Protein AF-0000000084926029 (afdb_homodimer)

Organism: Caldicellulosiruptor owensensis (strain ATCC 700167 / DSM 13100 / OL) (NCBI:txid632518)

Sequence (1072 aa):
MILLVAINSKYVHTNLAVRYLYQLCKENYPCDYIEFNINQPLQDVIFEILSKKPEYVAISTYIWNRNYVEKLVEGLKKAQKSIKIILGGPEVYFDSLEEWKFVDFIIRGEGEYPFLDLCEHIATGRQYTQKEYPPFDLSKLPFAYKNENLDQSRIYYYESSRGCPFRCSYCLSSIEKGVRFTPLEKVFEELDYLFKKQVRLIKFVDRTFNANKERAIRIIEFCKQNSQSTQVHFEIDPTLLGNDIINAINSSKENLFRLEIGLQSFNPQTLDAIDRFYDIDRIDKNLKKLMENKKAIVHLDLIAGLPFEDFLSFKKSLDRTILYFADEVQLGFLKMLKGTKIRNEATKYNYEFFKDPPYEVISNSFISFEEIYKLKKIEDLVDKVYNRQYLYCTLRYIFQKVSPSEFFEKLSSKVDSSLNTREFVKELYRAVKDDFVFLDKAILNNLFRFDILRRFPEEFLPEELAISKEEKERIKQAIYQATEYQDLGEPKEIIRRSRACIFEFDIERFIEDNSIEKGYFLYIFFEKKIKKIKLQMILLVAINSKYVHTNLAVRYLYQLCKENYPCDYIEFNINQPLQDVIFEILSKKPEYVAISTYIWNRNYVEKLVEGLKKAQKSIKIILGGPEVYFDSLEEWKFVDFIIRGEGEYPFLDLCEHIATGRQYTQKEYPPFDLSKLPFAYKNENLDQSRIYYYESSRGCPFRCSYCLSSIEKGVRFTPLEKVFEELDYLFKKQVRLIKFVDRTFNANKERAIRIIEFCKQNSQSTQVHFEIDPTLLGNDIINAINSSKENLFRLEIGLQSFNPQTLDAIDRFYDIDRIDKNLKKLMENKKAIVHLDLIAGLPFEDFLSFKKSLDRTILYFADEVQLGFLKMLKGTKIRNEATKYNYEFFKDPPYEVISNSFISFEEIYKLKKIEDLVDKVYNRQYLYCTLRYIFQKVSPSEFFEKLSSKVDSSLNTREFVKELYRAVKDDFVFLDKAILNNLFRFDILRRFPEEFLPEELAISKEEKERIKQAIYQATEYQDLGEPKEIIRRSRACIFEFDIERFIEDNSIEKGYFLYIFFEKKIKKIKLQ

InterPro domains:
  IPR006158 Cobalamin (vitamin B12)-binding domain [PF02310] (4-117)
  IPR006158 Cobalamin (vitamin B12)-binding domain [PS51332] (1-129)
  IPR006638 Elp3/MiaA/NifB-like, radical SAM core domain [SM00729] (154-357)
  IPR007197 Radical SAM [PF04055] (159-315)
  IPR007197 Radical SAM [PS51918] (150-379)
  IPR007197 Radical SAM [SFLDS00029] (2-379)
  IPR023404 Radical SAM, alpha/beta horseshoe [G3DSA:3.80.30.20] (152-352)
  IPR025288 Domain of unknown function DUF4080 [PF13311] (348-519)
  IPR036724 Cobalamin-binding domain superfamily [SSF52242] (32-124)
  IPR051198 Tetrapyrrole and bacteriochlorophyll biosynthesis methyltransferases [PTHR43409] (2-434)
  IPR058240 Radical SAM superfamily [SSF102114] (149-394)

Foldseek 3Di:
DEEEEEAAQDPQEDDQQSLQQCVLPVVPFPYYYDYHYQPDDLVVVLVVVVVVVDQEYEYEDDLNCPVVVLVNLVVNCVVPVRHAYEYEYDQCQPPDCVVRVRHDYYAHDRCRVLVNVVRVCVVVVHDDDDDDDDDDALQPGDQRCPPHDDDLSHEAEDEQKAADCFQFQQDPSNVDHDMDGHDLVVVLVSVLVVQVSVRAEYEYPPQALCPPVVSSLVVLVSLQPRHDRHAYEDEHELVSQDPSNLVSQLPGAAASYEYEYEPQAPDPVQCVQRRHDDDPVSSLVSLLSSPPRNRHQYEYEYEPPTPPQELVRRLVRVLSVCVSLGLYYAYHFRFLGPPGNCVVCCVVFVWDFDPGPPGGTCHTNHYHNVSVVLVVLLRLCCCVPRNVQLQVLLVLQVCVPDGSSVVSSQVSVQADSPDPPLVRLQSSLVSCCVVVVVDDPQVNLQSNQVSNQLPHDQSSDHPVNHQDPVQLVVLLVVLQPDDPCVVVHDSVVQSVQKDKGWGQFDSVVCSVPVDTDGAIWIWIRHPNDIDIDTDD/DEEEEEAAQDPQEDDQQSLQQCVLPVVPFPYYYDYHYQPDDLVVVLVVVVVVVDQEYEYEDDLNCPVVVLVNLVVNCVVPVRHAYEYEYDQCQPPDCVVRVRHDYYAHDRCRVLVNVVRVCVVVVHDDDDDDDDDDQLQPGDQSCPPHDDDLSHEAEDEQKAADCFQFQQDPSNVDHDMDGHDLVVVLVSVLVVQVSVRAEYEYPPQALCPPVVSSLVVLVSLQVRHDRHAYEDEHELVSQDPSNLVSQLPGAAANYEYEYEPQAPDPVQCVQRRHDDDPVSSLVSLLSSPPRNRHQYEYEYEPPTPPQELVRRLVRVLSVCVSLGLYYAYHFRFLGPPGNCVVCCVVFVWDFDPGPPGGTCHTNHYHNVSVVLVVLLRLCCCVPRNVQLQVLLVLQVCVPPGSSVVSSQVSVQADSPDPPLVRLQSSLVSCCVVVVVDDPQLNLQSNQVSNQLPHDQSSDHPVNHQDPVQLVVLLVVLQVDDVCVVVDDSVVQSVQKDKGWGQFDSVVCSVPVDTDGAIWMWIRHPNDIDIDTDD

Secondary structure (DSSP, 8-state):
-EEEEEEESSTTB--HHHHHHHHHHTTTS-EEEEEEETTS-HHHHHHHHHHT--SEEEEE--TTTHHHHHHHHHHHHHH-TT-EEEEESGGGTT--GGG-TT-SEE--S-SHHHHHHHHHHHHHTPPP-----PPP-GGGPPPTTTT----TTSEEEE-SEEEES---TT-GGGGS-EEEE--HHHHHHHHHHHHHTT-SEEEE--TTGGGSHHHHHHHHHHHHHH-SS-EEEEEE-GGG--HHHHHHHHTSPTTSEEEEEEEE-S-HHHHHHTT----HHHHHHHHHHHHTS--SEEEEEEEET-TT--HHHHHHHHHHHHTT--SEEEEEE-B--TTSHHHHTGGGGT-EE-SSTT-BEEE-SS--HHHHHHHHHHHHHIIIIIITTTTHHHHHHHTTTS-HHHHHHHHHTT--TTS-HHHHHHHHHHHHHHH-TTS-HHHHHHHHHHHHHHHS-GGGS-GGGPPPHHHHHHHHHHHHH--TTTTT--HHHHHHH-EEEEEEE-HHHHHHHS---EEEEEEEEETTEEEEEEE-/-EEEEEEESSTTB--HHHHHHHHHHTTTS-EEEEEEETTS-HHHHHHHHHHT--SEEEEE--TTTHHHHHHHHHHHHHH-TT-EEEEESGGGTT--GGG-TT-SEE--S-SHHHHHHHHHHHHHTPPP-----PPP-GGGPPPTTTT----TTSEEEE-SEEEES---TT-GGGGS-EEEE--HHHHHHHHHHHHHTT-SEEEE--TTGGGSHHHHHHHHHHHHHH-SS-EEEEEE-GGG--HHHHHHHHTSPTTSEEEEEEEE---HHHHHHTT----HHHHHHHHHHHHSS--SEEEEEEEET-TT--HHHHHHHHHHHHTT--SEEEEEE-B--TTSHHHHTGGGGT-EE-SSTT-BEEE-SS--HHHHHHHHHHHHHIIIIIITTTTHHHHHHHTTTS-HHHHHHHHHTT--TTS-HHHHHHHHHHHHHHH-TTS-HHHHHHHHHHHHHHHS-GGGS-GGGPPPHHHHHHHHHHHHH--TTTTT--HHHHHHH-EEEEEEE-HHHHHHH----EEEEEEEEETTEEEEEEE-

pLDDT: mean 94.3, std 4.93, range [71.12, 98.81]

Nearest PDB structures (foldseek):
  7kdy-assembly2_B  TM=7.147E-01  e=2.154E-23  Streptomyces tokunonensis
  6fd2-assembly1_B  TM=6.944E-01  e=2.825E-14  Streptoalloteichus tenebrarius
  1olt-assembly1_A  TM=7.497E-01  e=7.772E-07  Escherichia coli K-12
  4lda-assembly8_H  TM=6.778E-01  e=3.144E-03  Pseudomonas aeruginosa PAO1
  4lda-assembly7_G  TM=6.835E-01  e=1.774E-02  Pseudomonas aeruginosa PAO1

Solvent-accessible surface area (backbone atoms only — not comparable to full-atom values): 58822 Å² total; per-residue (Å²): 77,37,34,30,37,38,55,30,82,42,80,46,56,64,66,62,65,51,32,38,50,42,64,72,35,48,89,83,39,66,55,48,69,52,79,48,30,70,81,54,60,65,68,59,54,47,49,56,54,56,74,65,63,46,46,30,41,35,36,57,32,39,68,89,30,42,74,59,47,56,53,46,40,48,51,44,36,62,59,38,69,81,45,40,31,33,40,26,36,78,63,46,45,87,57,54,64,83,80,33,88,60,49,74,43,73,48,57,66,72,60,62,64,60,47,54,52,46,52,50,23,61,75,70,70,47,86,76,74,90,74,90,73,76,84,78,61,51,74,71,54,63,69,55,66,70,95,54,89,80,62,47,81,31,41,42,68,41,73,56,39,49,52,24,85,55,50,37,24,70,40,72,52,34,75,47,84,43,68,48,64,38,51,65,69,59,49,52,52,55,51,49,54,46,39,74,66,49,33,42,34,38,37,43,66,19,68,38,48,44,73,46,58,68,61,36,44,52,52,52,52,49,45,62,73,60,43,82,73,34,27,40,33,43,27,36,48,50,80,62,53,44,67,68,55,40,52,57,50,59,68,39,61,76,54,38,36,34,39,39,33,62,61,42,63,73,47,67,68,28,33,57,72,33,51,42,85,74,56,64,66,60,35,52,54,43,50,54,60,51,53,70,70,58,18,46,45,35,32,40,34,34,43,46,78,49,64,79,36,27,68,68,58,44,38,52,34,49,30,58,54,57,73,65,64,56,58,30,65,43,71,41,65,38,40,54,44,88,88,18,55,47,44,77,44,26,74,81,47,50,55,30,54,47,90,55,76,69,13,41,60,43,29,37,79,49,32,48,36,69,52,49,50,52,50,50,45,28,41,54,48,41,43,59,36,56,44,64,46,47,41,57,59,37,48,63,58,49,52,75,76,41,54,54,45,60,54,38,51,58,43,46,77,72,53,62,85,83,47,55,71,53,60,32,48,32,47,49,52,51,50,48,54,68,74,45,66,85,54,57,61,68,59,49,51,51,34,45,50,50,28,40,49,67,76,41,64,75,85,41,48,37,79,91,68,51,82,47,72,67,56,51,52,51,50,51,52,48,51,66,70,49,69,87,52,59,88,78,49,53,57,71,55,45,64,71,70,34,46,71,52,76,32,65,36,43,61,70,51,24,71,72,69,69,40,82,48,75,44,45,27,40,38,38,33,44,85,94,42,76,45,81,41,79,56,132,78,37,34,30,36,40,56,31,81,41,80,46,57,62,65,61,67,51,30,38,50,40,65,74,35,48,88,84,40,66,54,49,70,52,79,50,30,70,82,54,59,66,68,60,54,48,49,58,52,55,72,67,63,47,47,31,40,35,36,56,30,38,67,89,29,41,72,60,46,57,53,48,40,46,51,46,36,64,57,39,69,81,46,41,31,33,40,27,36,77,62,45,44,85,57,54,64,85,80,34,87,59,50,75,43,72,48,57,69,72,59,62,66,60,47,54,51,44,52,52,22,62,74,71,70,47,86,77,74,91,74,89,73,77,84,78,62,54,74,70,54,66,70,55,65,70,93,56,89,80,63,48,82,32,40,44,68,40,74,56,39,49,50,24,84,56,51,37,23,68,40,74,53,33,76,47,84,40,69,48,65,36,50,65,70,58,50,52,54,55,49,49,54,46,37,76,65,50,32,43,33,40,37,43,67,19,70,38,49,44,74,46,58,71,61,36,47,54,52,53,53,50,46,64,72,60,42,82,74,34,27,39,32,41,26,37,48,51,81,61,53,44,69,67,54,42,52,58,51,59,72,38,62,76,55,36,38,35,38,39,31,62,61,42,64,74,48,67,68,27,32,58,73,34,51,42,85,76,54,64,68,59,35,52,54,41,52,55,58,52,53,70,70,58,18,46,44,37,34,39,33,35,45,45,77,48,64,79,37,27,67,68,59,44,39,52,33,48,30,58,54,57,72,65,64,55,56,29,67,44,72,42,66,38,42,55,44,87,89,18,56,48,45,77,44,25,73,81,46,51,54,29,54,46,90,55,78,69,13,41,59,44,29,39,80,49,33,46,36,69,53,50,50,52,50,52,44,28,38,53,48,40,43,59,35,55,44,64,45,46,41,55,59,38,46,62,58,48,52,75,74,41,55,55,44,59,52,38,51,59,44,47,78,71,53,62,84,84,47,55,69,52,60,33,48,34,48,49,51,52,50,48,55,67,73,46,64,85,53,59,60,68,60,50,51,52,34,46,50,51,28,41,48,67,75,40,64,75,86,39,48,40,79,91,67,52,82,48,73,67,56,50,52,51,51,51,52,49,51,67,71,49,69,88,54,60,87,80,50,52,56,71,55,47,63,70,69,36,45,71,51,76,33,66,38,44,65,69,51,24,72,71,71,69,42,82,48,76,42,47,27,38,37,40,34,43,87,94,42,77,45,82,43,80,56,131

Radius of gyration: 33.73 Å; Cα contacts (8 Å, |Δi|>4): 1843; chains: 2; bounding box: 80×88×75 Å

Structure (mmCIF, N/CA/C/O backbone):
data_AF-0000000084926029-model_v1
#
loop_
_entity.id
_entity.type
_entity.pdbx_description
1 polymer 'Radical SAM domain protein'
#
loop_
_atom_site.group_PDB
_atom_site.id
_atom_site.type_symbol
_atom_site.label_atom_id
_atom_site.label_alt_id
_atom_site.label_comp_id
_atom_site.label_asym_id
_atom_site.label_entity_id
_atom_site.label_seq_id
_atom_site.pdbx_PDB_ins_code
_atom_site.Cartn_x
_atom_site.Cartn_y
_atom_site.Cartn_z
_atom_site.occupancy
_atom_site.B_iso_or_equiv
_atom_site.auth_seq_id
_atom_site.auth_comp_id
_atom_site.auth_asym_id
_atom_site.auth_atom_id
_atom_site.pdbx_PDB_model_num
ATOM 1 N N . MET A 1 1 ? 16.141 -14.383 26.688 1 92.81 1 MET A N 1
ATOM 2 C CA . MET A 1 1 ? 15.234 -15.117 25.812 1 92.81 1 MET A CA 1
ATOM 3 C C . MET A 1 1 ? 15.477 -14.766 24.359 1 92.81 1 MET A C 1
ATOM 5 O O . MET A 1 1 ? 15.797 -13.625 24.031 1 92.81 1 MET A O 1
ATOM 9 N N . ILE A 1 2 ? 15.422 -15.805 23.516 1 97 2 ILE A N 1
ATOM 10 C CA . ILE A 1 2 ? 15.531 -15.633 22.078 1 97 2 ILE A CA 1
ATOM 11 C C . ILE A 1 2 ? 14.141 -15.602 21.453 1 97 2 ILE A C 1
ATOM 13 O O . ILE A 1 2 ? 13.352 -16.531 21.641 1 97 2 ILE A O 1
ATOM 17 N N . LEU A 1 3 ? 13.805 -14.477 20.75 1 98.62 3 LEU A N 1
ATOM 18 C CA . LEU A 1 3 ? 12.523 -14.367 20.062 1 98.62 3 LEU A CA 1
ATOM 19 C C . LEU A 1 3 ? 12.672 -14.625 18.578 1 98.62 3 LEU A C 1
ATOM 21 O O . LEU A 1 3 ? 13.398 -13.914 17.891 1 98.62 3 LEU A O 1
ATOM 25 N N . LEU A 1 4 ? 12.07 -15.719 18.094 1 98.75 4 LEU A N 1
ATOM 26 C CA . LEU A 1 4 ? 12.008 -16.016 16.672 1 98.75 4 LEU A CA 1
ATOM 27 C C . LEU A 1 4 ? 10.891 -15.227 16 1 98.75 4 LEU A C 1
ATOM 29 O O . LEU A 1 4 ? 9.734 -15.281 16.438 1 98.75 4 LEU A O 1
ATOM 33 N N . VAL A 1 5 ? 11.219 -14.477 14.922 1 98.81 5 VAL A N 1
ATOM 34 C CA . VAL A 1 5 ? 10.258 -13.562 14.312 1 98.81 5 VAL A CA 1
ATOM 35 C C . VAL A 1 5 ? 10.086 -13.906 12.836 1 98.81 5 VAL A C 1
ATOM 37 O O . VAL A 1 5 ? 11.078 -14.031 12.102 1 98.81 5 VAL A O 1
ATOM 40 N N . ALA A 1 6 ? 8.883 -14.055 12.391 1 98.56 6 ALA A N 1
ATOM 41 C CA . ALA A 1 6 ? 8.555 -14.203 10.977 1 98.56 6 ALA A CA 1
ATOM 42 C C . ALA A 1 6 ? 7.75 -13.008 10.469 1 98.56 6 ALA A C 1
ATOM 44 O O . ALA A 1 6 ? 6.84 -12.531 11.148 1 98.56 6 ALA A O 1
ATOM 45 N N . ILE A 1 7 ? 8.141 -12.484 9.32 1 98.69 7 ILE A N 1
ATOM 46 C CA . ILE A 1 7 ? 7.391 -11.453 8.609 1 98.69 7 ILE A CA 1
ATOM 47 C C . ILE A 1 7 ? 6.852 -12.023 7.297 1 98.69 7 ILE A C 1
ATOM 49 O O . ILE A 1 7 ? 7.543 -12.008 6.277 1 98.69 7 ILE A O 1
ATOM 53 N N . ASN A 1 8 ? 5.578 -12.414 7.34 1 98.31 8 ASN A N 1
ATOM 54 C CA . ASN A 1 8 ? 4.957 -13.047 6.184 1 98.31 8 ASN A CA 1
ATOM 55 C C . ASN A 1 8 ? 4.508 -12.023 5.148 1 98.31 8 ASN A C 1
ATOM 57 O O . ASN A 1 8 ? 4.5 -10.82 5.426 1 98.31 8 ASN A O 1
ATOM 61 N N . SER A 1 9 ? 4.207 -12.461 3.973 1 97.44 9 SER A N 1
ATOM 62 C CA . SER A 1 9 ? 3.713 -11.578 2.926 1 97.44 9 SER A CA 1
ATOM 63 C C . SER A 1 9 ? 2.277 -11.141 3.205 1 97.44 9 SER A C 1
ATOM 65 O O . SER A 1 9 ? 1.884 -10.023 2.861 1 97.44 9 SER A O 1
ATOM 67 N N . LYS A 1 10 ? 1.466 -12.039 3.734 1 96.44 10 LYS A N 1
ATOM 68 C CA . LYS A 1 10 ? 0.085 -11.781 4.137 1 96.44 10 LYS A CA 1
ATOM 69 C C . LYS A 1 10 ? -0.25 -12.508 5.438 1 96.44 10 LYS A C 1
ATOM 71 O O . LYS A 1 10 ? 0.46 -13.43 5.84 1 96.44 10 LYS A O 1
ATOM 76 N N . TYR A 1 11 ? -1.358 -12.18 5.977 1 93.31 11 TYR A N 1
ATOM 77 C CA . TYR A 1 11 ? -1.801 -12.758 7.242 1 93.31 11 TYR A CA 1
ATOM 78 C C . TYR A 1 11 ? -2.086 -14.25 7.094 1 93.31 11 TYR A C 1
ATOM 80 O O . TYR A 1 11 ? -1.81 -15.031 8 1 93.31 11 TYR A O 1
ATOM 88 N N . VAL A 1 12 ? -2.568 -14.68 5.98 1 96.19 12 VAL A N 1
ATOM 89 C CA . VAL A 1 12 ? -3.074 -16.031 5.777 1 96.19 12 VAL A CA 1
ATOM 90 C C . VAL A 1 12 ? -1.917 -17.031 5.809 1 96.19 12 VAL A C 1
ATOM 92 O O . VAL A 1 12 ? -2.125 -18.219 6.012 1 96.19 12 VAL A O 1
ATOM 95 N N . HIS A 1 13 ? -0.698 -16.547 5.641 1 97.19 13 HIS A N 1
ATOM 96 C CA . HIS A 1 13 ? 0.456 -17.438 5.574 1 97.19 13 HIS A CA 1
ATOM 97 C C . HIS A 1 13 ? 0.985 -17.766 6.965 1 97.19 13 HIS A C 1
ATOM 99 O O . HIS A 1 13 ? 0.855 -16.953 7.887 1 97.19 13 HIS A O 1
ATOM 105 N N . THR A 1 14 ? 1.521 -18.922 7.094 1 97.38 14 THR A N 1
ATOM 106 C CA . THR A 1 14 ? 2.287 -19.328 8.266 1 97.38 14 THR A CA 1
ATOM 107 C C . THR A 1 14 ? 3.754 -19.547 7.906 1 97.38 14 THR A C 1
ATOM 109 O O . THR A 1 14 ? 4.094 -19.703 6.734 1 97.38 14 THR A O 1
ATOM 112 N N . ASN A 1 15 ? 4.59 -19.516 8.906 1 97.75 15 ASN A N 1
ATOM 113 C CA . ASN A 1 15 ? 6.023 -19.625 8.656 1 97.75 15 ASN A CA 1
ATOM 114 C C . ASN A 1 15 ? 6.59 -20.922 9.258 1 97.75 15 ASN A C 1
ATOM 116 O O . ASN A 1 15 ? 6.586 -21.094 10.477 1 97.75 15 ASN A O 1
ATOM 120 N N . LEU A 1 16 ? 7.156 -21.766 8.445 1 96.94 16 LEU A N 1
ATOM 121 C CA . LEU A 1 16 ? 7.691 -23.062 8.883 1 96.94 16 LEU A CA 1
ATOM 122 C C . LEU A 1 16 ? 8.992 -22.875 9.656 1 96.94 16 LEU A C 1
ATOM 124 O O . LEU A 1 16 ? 9.242 -23.578 10.633 1 96.94 16 LEU A O 1
ATOM 128 N N . ALA A 1 17 ? 9.781 -21.969 9.234 1 97.31 17 ALA A N 1
ATOM 129 C CA . ALA A 1 17 ? 11.125 -21.812 9.781 1 97.31 17 ALA A CA 1
ATOM 130 C C . ALA A 1 17 ? 11.07 -21.531 11.281 1 97.31 17 ALA A C 1
ATOM 132 O O . ALA A 1 17 ? 11.742 -22.203 12.07 1 97.31 17 ALA A O 1
ATOM 133 N N . VAL A 1 18 ? 10.281 -20.562 11.703 1 97.81 18 VAL A N 1
ATOM 134 C CA . VAL A 1 18 ? 10.25 -20.188 13.109 1 97.81 18 VAL A CA 1
ATOM 135 C C . VAL A 1 18 ? 9.641 -21.328 13.93 1 97.81 18 VAL A C 1
ATOM 137 O O . VAL A 1 18 ? 10.039 -21.562 15.07 1 97.81 18 VAL A O 1
ATOM 140 N N . ARG A 1 19 ? 8.727 -22.062 13.375 1 97.75 19 ARG A N 1
ATOM 141 C CA . ARG A 1 19 ? 8.102 -23.172 14.078 1 97.75 19 ARG A CA 1
ATOM 142 C C . ARG A 1 19 ? 9.078 -24.328 14.273 1 97.75 19 ARG A C 1
ATOM 144 O O . ARG A 1 19 ? 9.148 -24.906 15.352 1 97.75 19 ARG A O 1
ATOM 151 N N . TYR A 1 20 ? 9.852 -24.672 13.203 1 97.88 20 TYR A N 1
ATOM 152 C CA . TYR A 1 20 ? 10.867 -25.719 13.32 1 97.88 20 TYR A CA 1
ATOM 153 C C . TYR A 1 20 ? 11.891 -25.359 14.398 1 97.88 20 TYR A C 1
ATOM 155 O O . TYR A 1 20 ? 12.188 -26.188 15.266 1 97.88 20 TYR A O 1
ATOM 163 N N . LEU A 1 21 ? 12.398 -24.156 14.336 1 98.06 21 LEU A N 1
ATOM 164 C CA . LEU A 1 21 ? 13.445 -23.734 15.266 1 98.06 21 LEU A CA 1
ATOM 165 C C . LEU A 1 21 ? 12.914 -23.688 16.688 1 98.06 21 LEU A C 1
ATOM 167 O O . LEU A 1 21 ? 13.617 -24.078 17.625 1 98.06 21 LEU A O 1
ATOM 171 N N . TYR A 1 22 ? 11.68 -23.219 16.844 1 97.81 22 TYR A N 1
ATOM 172 C CA . TYR A 1 22 ? 11.055 -23.188 18.172 1 97.81 22 TYR A CA 1
ATOM 173 C C . TYR A 1 22 ? 10.953 -24.594 18.75 1 97.81 22 TYR A C 1
ATOM 175 O O . TYR A 1 22 ? 11.352 -24.828 19.891 1 97.81 22 TYR A O 1
ATOM 183 N N . GLN A 1 23 ? 10.445 -25.547 17.938 1 97.38 23 GLN A N 1
ATOM 184 C CA . GLN A 1 23 ? 10.258 -26.906 18.406 1 97.38 23 GLN A CA 1
ATOM 185 C C . GLN A 1 23 ? 11.602 -27.562 18.75 1 97.38 23 GLN A C 1
ATOM 187 O O . GLN A 1 23 ? 11.688 -28.375 19.672 1 97.38 23 GLN A O 1
ATOM 192 N N . LEU A 1 24 ? 12.633 -27.203 18.047 1 96.44 24 LEU A N 1
ATOM 193 C CA . LEU A 1 24 ? 13.953 -27.781 18.25 1 96.44 24 LEU A CA 1
ATOM 194 C C . LEU A 1 24 ? 14.602 -27.234 19.516 1 96.44 24 LEU A C 1
ATOM 196 O O . LEU A 1 24 ? 15.352 -27.938 20.188 1 96.44 24 LEU A O 1
ATOM 200 N N . CYS A 1 25 ? 14.258 -26.016 19.906 1 95.12 25 CYS A N 1
ATOM 201 C CA . CYS A 1 25 ? 15.062 -25.344 20.922 1 95.12 25 CYS A CA 1
ATOM 202 C C . CYS A 1 25 ? 14.273 -25.172 22.219 1 95.12 25 CYS A C 1
ATOM 204 O O . CYS A 1 25 ? 14.852 -24.984 23.281 1 95.12 25 CYS A O 1
ATOM 206 N N . LYS A 1 26 ? 12.93 -25.203 22.203 1 94 26 LYS A N 1
ATOM 207 C CA . LYS A 1 26 ? 12.07 -24.734 23.281 1 94 26 LYS A CA 1
ATOM 208 C C . LYS A 1 26 ? 12.344 -25.5 24.578 1 94 26 LYS A C 1
ATOM 210 O O . LYS A 1 26 ? 12.156 -24.969 25.672 1 94 26 LYS A O 1
ATOM 215 N N . GLU A 1 27 ? 12.836 -26.719 24.531 1 93.88 27 GLU A N 1
ATOM 216 C CA . GLU A 1 27 ? 13.031 -27.531 25.719 1 93.88 27 GLU A CA 1
ATOM 217 C C . GLU A 1 27 ? 14.359 -27.203 26.406 1 93.88 27 GLU A C 1
ATOM 219 O O . GLU A 1 27 ? 14.508 -27.391 27.609 1 93.88 27 GLU A O 1
ATOM 224 N N . ASN A 1 28 ? 15.344 -26.672 25.703 1 94.62 28 ASN A N 1
ATOM 225 C CA . ASN A 1 28 ? 16.688 -26.516 26.234 1 94.62 28 ASN A CA 1
ATOM 226 C C . ASN A 1 28 ? 17.062 -25.047 26.391 1 94.62 28 ASN A C 1
ATOM 228 O O . ASN A 1 28 ? 17.984 -24.719 27.141 1 94.62 28 ASN A O 1
ATOM 232 N N . TYR A 1 29 ? 16.391 -24.234 25.641 1 94.88 29 TYR A N 1
ATOM 233 C CA . TYR A 1 29 ? 16.719 -22.812 25.641 1 94.88 29 TYR A CA 1
ATOM 234 C C . TYR A 1 29 ? 15.469 -21.953 25.734 1 94.88 29 TYR A C 1
ATOM 236 O O . TYR A 1 29 ? 14.422 -22.312 25.203 1 94.88 29 TYR A O 1
ATOM 244 N N . PRO A 1 30 ? 15.5 -20.891 26.5 1 94.12 30 PRO A N 1
ATOM 245 C CA . PRO A 1 30 ? 14.367 -19.953 26.516 1 94.12 30 PRO A CA 1
ATOM 246 C C . PRO A 1 30 ? 14.102 -19.344 25.141 1 94.12 30 PRO A C 1
ATOM 248 O O . PRO A 1 30 ? 14.891 -18.516 24.672 1 94.12 30 PRO A O 1
ATOM 251 N N . CYS A 1 31 ? 13.109 -19.766 24.516 1 95.69 31 CYS A N 1
ATOM 252 C CA . CYS A 1 31 ? 12.805 -19.344 23.156 1 95.69 31 CYS A CA 1
ATOM 253 C C . CYS A 1 31 ? 11.305 -19.234 22.938 1 95.69 31 CYS A C 1
ATOM 255 O O . CYS A 1 31 ? 10.531 -19.984 23.547 1 95.69 31 CYS A O 1
ATOM 257 N N . ASP A 1 32 ? 10.844 -18.234 22.172 1 96.94 32 ASP A N 1
ATOM 258 C CA . ASP A 1 32 ? 9.469 -18.047 21.719 1 96.94 32 ASP A CA 1
ATOM 259 C C . ASP A 1 32 ? 9.43 -17.547 20.281 1 96.94 32 ASP A C 1
ATOM 261 O O . ASP A 1 32 ? 10.469 -17.234 19.703 1 96.94 32 ASP A O 1
ATOM 265 N N . TYR A 1 33 ? 8.258 -17.656 19.672 1 97.88 33 TYR A N 1
ATOM 266 C CA . TYR A 1 33 ? 8.18 -17.125 18.312 1 97.88 33 TYR A CA 1
ATOM 267 C C . TYR A 1 33 ? 6.926 -16.281 18.141 1 97.88 33 TYR A C 1
ATOM 269 O O . TYR A 1 33 ? 5.973 -16.391 18.906 1 97.88 33 TYR A O 1
ATOM 277 N N . ILE A 1 34 ? 6.938 -15.352 17.172 1 98 34 ILE A N 1
ATOM 278 C CA . ILE A 1 34 ? 5.82 -14.477 16.828 1 98 34 ILE A CA 1
ATOM 279 C C . ILE A 1 34 ? 5.801 -14.242 15.32 1 98 34 ILE A C 1
ATOM 281 O O . ILE A 1 34 ? 6.852 -14.219 14.672 1 98 34 ILE A O 1
ATOM 285 N N . GLU A 1 35 ? 4.633 -14.117 14.727 1 97.69 35 GLU A N 1
ATOM 286 C CA . GLU A 1 35 ? 4.48 -13.922 13.289 1 97.69 35 GLU A CA 1
ATOM 287 C C . GLU A 1 35 ? 3.793 -12.594 12.984 1 97.69 35 GLU A C 1
ATOM 289 O O . GLU A 1 35 ? 2.832 -12.219 13.656 1 97.69 35 GLU A O 1
ATOM 294 N N . PHE A 1 36 ? 4.34 -11.883 12.047 1 98.25 36 PHE A N 1
ATOM 295 C CA . PHE A 1 36 ? 3.783 -10.656 11.484 1 98.25 36 PHE A CA 1
ATOM 296 C C . PHE A 1 36 ? 3.656 -10.766 9.969 1 98.25 36 PHE A C 1
ATOM 298 O O . PHE A 1 36 ? 3.889 -11.836 9.398 1 98.25 36 PHE A O 1
ATOM 305 N N . ASN A 1 37 ? 3.199 -9.75 9.336 1 97.69 37 ASN A N 1
ATOM 306 C CA . ASN A 1 37 ? 3.232 -9.648 7.883 1 97.69 37 ASN A CA 1
ATOM 307 C C . ASN A 1 37 ? 3.652 -8.258 7.422 1 97.69 37 ASN A C 1
ATOM 309 O O . ASN A 1 37 ? 3.615 -7.305 8.203 1 97.69 37 ASN A O 1
ATOM 313 N N . ILE A 1 38 ? 4.016 -8.094 6.184 1 97.88 38 ILE A N 1
ATOM 314 C CA . ILE A 1 38 ? 4.688 -6.91 5.66 1 97.88 38 ILE A CA 1
ATOM 315 C C . ILE A 1 38 ? 3.695 -5.754 5.566 1 97.88 38 ILE A C 1
ATOM 317 O O . ILE A 1 38 ? 4.09 -4.605 5.348 1 97.88 38 ILE A O 1
ATOM 321 N N . ASN A 1 39 ? 2.414 -5.984 5.719 1 95.62 39 ASN A N 1
ATOM 322 C CA . ASN A 1 39 ? 1.405 -4.938 5.605 1 95.62 39 ASN A CA 1
ATOM 323 C C . ASN A 1 39 ? 1.144 -4.262 6.949 1 95.62 39 ASN A C 1
ATOM 325 O O . ASN A 1 39 ? 0.432 -3.258 7.016 1 95.62 39 ASN A O 1
ATOM 329 N N . GLN A 1 40 ? 1.711 -4.75 7.961 1 96.25 40 GLN A N 1
ATOM 330 C CA . GLN A 1 40 ? 1.54 -4.148 9.281 1 96.25 40 GLN A CA 1
ATOM 331 C C . GLN A 1 40 ? 2.451 -2.936 9.453 1 96.25 40 GLN A C 1
ATOM 333 O O . GLN A 1 40 ? 3.586 -2.932 8.977 1 96.25 40 GLN A O 1
ATOM 338 N N . PRO A 1 41 ? 1.972 -1.928 10.172 1 95.75 41 PRO A N 1
ATOM 339 C CA . PRO A 1 41 ? 2.836 -0.774 10.43 1 95.75 41 PRO A CA 1
ATOM 340 C C . PRO A 1 41 ? 4.102 -1.147 11.195 1 95.75 41 PRO A C 1
ATOM 342 O O . PRO A 1 41 ? 4.035 -1.861 12.195 1 95.75 41 PRO A O 1
ATOM 345 N N . LEU A 1 42 ? 5.195 -0.662 10.75 1 97.88 42 LEU A N 1
ATOM 346 C CA . LEU A 1 42 ? 6.508 -1.003 11.281 1 97.88 42 LEU A CA 1
ATOM 347 C C . LEU A 1 42 ? 6.582 -0.703 12.773 1 97.88 42 LEU A C 1
ATOM 349 O O . LEU A 1 42 ? 7.121 -1.5 13.547 1 97.88 42 LEU A O 1
ATOM 353 N N . GLN A 1 43 ? 6.004 0.407 13.211 1 97.12 43 GLN A N 1
ATOM 354 C CA . GLN A 1 43 ? 6.07 0.825 14.609 1 97.12 43 GLN A CA 1
ATOM 355 C C . GLN A 1 43 ? 5.352 -0.171 15.516 1 97.12 43 GLN A C 1
ATOM 357 O O . GLN A 1 43 ? 5.789 -0.421 16.641 1 97.12 43 GLN A O 1
ATOM 362 N N . ASP A 1 44 ? 4.27 -0.736 15.047 1 96.75 44 ASP A N 1
ATOM 363 C CA . ASP A 1 44 ? 3.537 -1.742 15.805 1 96.75 44 ASP A CA 1
ATOM 364 C C . ASP A 1 44 ? 4.375 -3.004 16 1 96.75 44 ASP A C 1
ATOM 366 O O . ASP A 1 44 ? 4.414 -3.57 17.094 1 96.75 44 ASP A O 1
ATOM 370 N N . VAL A 1 45 ? 5.031 -3.373 14.961 1 98.5 45 VAL A N 1
ATOM 371 C CA . VAL A 1 45 ? 5.84 -4.586 14.992 1 98.5 45 VAL A CA 1
ATOM 372 C C . VAL A 1 45 ? 7.023 -4.395 15.938 1 98.5 45 VAL A C 1
ATOM 374 O O . VAL A 1 45 ? 7.309 -5.262 16.766 1 98.5 45 VAL A O 1
ATOM 377 N N . ILE A 1 46 ? 7.695 -3.248 15.852 1 98.69 46 ILE A N 1
ATOM 378 C CA . ILE A 1 46 ? 8.812 -2.939 16.734 1 98.69 46 ILE A CA 1
ATOM 379 C C . ILE A 1 46 ? 8.344 -2.971 18.188 1 98.69 46 ILE A C 1
ATOM 381 O O . ILE A 1 46 ? 8.984 -3.604 19.031 1 98.69 46 ILE A O 1
ATOM 385 N N . PHE A 1 47 ? 7.23 -2.309 18.469 1 98.12 47 PHE A N 1
ATOM 386 C CA . PHE A 1 47 ? 6.715 -2.232 19.828 1 98.12 47 PHE A CA 1
ATOM 387 C C . PHE A 1 47 ? 6.395 -3.621 20.359 1 98.12 47 PHE A C 1
ATOM 389 O O . PHE A 1 47 ? 6.75 -3.955 21.5 1 98.12 47 PHE A O 1
ATOM 396 N N . GLU A 1 48 ? 5.711 -4.434 19.547 1 97.94 48 GLU A N 1
ATOM 397 C CA . GLU A 1 48 ? 5.32 -5.773 19.984 1 97.94 48 GLU A CA 1
ATOM 398 C C . GLU A 1 48 ? 6.547 -6.629 20.297 1 97.94 48 GLU A C 1
ATOM 400 O O . GLU A 1 48 ? 6.566 -7.359 21.281 1 97.94 48 GLU A O 1
ATOM 405 N N . ILE A 1 49 ? 7.539 -6.559 19.484 1 98.69 49 ILE A N 1
ATOM 406 C CA . ILE A 1 49 ? 8.766 -7.316 19.719 1 98.69 49 ILE A CA 1
ATOM 407 C C . ILE A 1 49 ? 9.43 -6.848 21.016 1 98.69 49 ILE A C 1
ATOM 409 O O . ILE A 1 49 ? 9.773 -7.664 21.875 1 98.69 49 ILE A O 1
ATOM 413 N N . LEU A 1 50 ? 9.578 -5.555 21.219 1 98.19 50 LEU A N 1
ATOM 414 C CA . LEU A 1 50 ? 10.258 -5 22.391 1 98.19 50 LEU A CA 1
ATOM 415 C C . LEU A 1 50 ? 9.477 -5.309 23.656 1 98.19 50 LEU A C 1
ATOM 417 O O . LEU A 1 50 ? 10.078 -5.496 24.719 1 98.19 50 LEU A O 1
ATOM 421 N N . SER A 1 51 ? 8.156 -5.355 23.516 1 97.25 51 SER A N 1
ATOM 422 C CA . SER A 1 51 ? 7.312 -5.609 24.688 1 97.25 51 SER A CA 1
ATOM 423 C C . SER A 1 51 ? 7.562 -7 25.25 1 97.25 51 SER A C 1
ATOM 425 O O . SER A 1 51 ? 7.273 -7.258 26.422 1 97.25 51 SER A O 1
ATOM 427 N N . LYS A 1 52 ? 8.141 -7.887 24.438 1 97.56 52 LYS A N 1
ATOM 428 C CA . LYS A 1 52 ? 8.469 -9.234 24.906 1 97.56 52 LYS A CA 1
ATOM 429 C C . LYS A 1 52 ? 9.82 -9.258 25.609 1 97.56 52 LYS A C 1
ATOM 431 O O . LYS A 1 52 ? 10.211 -10.281 26.172 1 97.56 52 LYS A O 1
ATOM 436 N N . LYS A 1 53 ? 10.539 -8.164 25.609 1 97.25 53 LYS A N 1
ATOM 437 C CA . LYS A 1 53 ? 11.82 -7.965 26.281 1 97.25 53 LYS A CA 1
ATOM 438 C C . LYS A 1 53 ? 12.836 -9.031 25.875 1 97.25 53 LYS A C 1
ATOM 440 O O . LYS A 1 53 ? 13.453 -9.664 26.734 1 97.25 53 LYS A O 1
ATOM 445 N N . PRO A 1 54 ? 13.023 -9.258 24.609 1 98.12 54 PRO A N 1
ATOM 446 C CA . PRO A 1 54 ? 13.992 -10.258 24.172 1 98.12 54 PRO A CA 1
ATOM 447 C C . PRO A 1 54 ? 15.438 -9.781 24.328 1 98.12 54 PRO A C 1
ATOM 449 O O . PRO A 1 54 ? 15.711 -8.586 24.281 1 98.12 54 PRO A O 1
ATOM 452 N N . GLU A 1 55 ? 16.328 -10.711 24.547 1 97.69 55 GLU A N 1
ATOM 453 C CA . GLU A 1 55 ? 17.766 -10.43 24.469 1 97.69 55 GLU A CA 1
ATOM 454 C C . GLU A 1 55 ? 18.281 -10.594 23.031 1 97.69 55 GLU A C 1
ATOM 456 O O . GLU A 1 55 ? 19.141 -9.828 22.594 1 97.69 55 GLU A O 1
ATOM 461 N N . TYR A 1 56 ? 17.734 -11.617 22.359 1 98 56 TYR A N 1
ATOM 462 C CA . TYR A 1 56 ? 18.047 -11.906 20.969 1 98 56 TYR A CA 1
ATOM 463 C C . TYR A 1 56 ? 16.797 -11.945 20.109 1 98 56 TYR A C 1
ATOM 465 O O . TYR A 1 56 ? 15.758 -12.453 20.547 1 98 56 TYR A O 1
ATOM 473 N N . VAL A 1 57 ? 16.844 -11.344 18.953 1 98.75 57 VAL A N 1
ATOM 474 C CA . VAL A 1 57 ? 15.766 -11.414 17.969 1 98.75 57 VAL A CA 1
ATOM 475 C C . VAL A 1 57 ? 16.281 -12.07 16.688 1 98.75 57 VAL A C 1
ATOM 477 O O . VAL A 1 57 ? 17.203 -11.57 16.047 1 98.75 57 VAL A O 1
ATOM 480 N N . ALA A 1 58 ? 15.758 -13.211 16.328 1 98.69 58 ALA A N 1
ATOM 481 C CA . ALA A 1 58 ? 16.109 -13.922 15.102 1 98.69 58 ALA A CA 1
ATOM 482 C C . ALA A 1 58 ? 15.023 -13.781 14.047 1 98.69 58 ALA A C 1
ATOM 484 O O . ALA A 1 58 ? 13.867 -14.141 14.297 1 98.69 58 ALA A O 1
ATOM 485 N N . ILE A 1 59 ? 15.367 -13.289 12.875 1 98.75 59 ILE A N 1
ATOM 486 C CA . ILE A 1 59 ? 14.367 -12.969 11.859 1 98.75 59 ILE A CA 1
ATOM 487 C C . ILE A 1 59 ? 14.648 -13.766 10.594 1 98.75 59 ILE A C 1
ATOM 489 O O . ILE A 1 59 ? 15.773 -13.758 10.078 1 98.75 59 ILE A O 1
ATOM 493 N N . SER A 1 60 ? 13.641 -14.469 10.109 1 97.75 60 SER A N 1
ATOM 494 C CA . SER A 1 60 ? 13.727 -15.117 8.805 1 97.75 60 SER A CA 1
ATOM 495 C C . SER A 1 60 ? 13.547 -14.109 7.676 1 97.75 60 SER A C 1
ATOM 497 O O . SER A 1 60 ? 12.539 -13.406 7.617 1 97.75 60 SER A O 1
ATOM 499 N N . THR A 1 61 ? 14.461 -14.078 6.754 1 97.94 61 THR A N 1
ATOM 500 C CA . THR A 1 61 ? 14.453 -13.062 5.703 1 97.94 61 THR A CA 1
ATOM 501 C C . THR A 1 61 ? 14.25 -13.711 4.336 1 97.94 61 THR A C 1
ATOM 503 O O . THR A 1 61 ? 14.961 -14.648 3.973 1 97.94 61 THR A O 1
ATOM 506 N N . TYR A 1 62 ? 13.266 -13.258 3.678 1 97.19 62 TYR A N 1
ATOM 507 C CA . TYR A 1 62 ? 12.883 -13.734 2.355 1 97.19 62 TYR A CA 1
ATOM 508 C C . TYR A 1 62 ? 12.867 -12.594 1.346 1 97.19 62 TYR A C 1
ATOM 510 O O . TYR A 1 62 ? 13.023 -11.422 1.714 1 97.19 62 TYR A O 1
ATOM 518 N N . ILE A 1 63 ? 12.664 -12.898 0.098 1 96.94 63 ILE A N 1
ATOM 519 C CA . ILE A 1 63 ? 12.695 -11.914 -0.979 1 96.94 63 ILE A CA 1
ATOM 520 C C . ILE A 1 63 ? 11.578 -10.898 -0.785 1 96.94 63 ILE A C 1
ATOM 522 O O . ILE A 1 63 ? 11.734 -9.719 -1.104 1 96.94 63 ILE A O 1
ATOM 526 N N . TRP A 1 64 ? 10.445 -11.281 -0.179 1 96.94 64 TRP A N 1
ATOM 527 C CA . TRP A 1 64 ? 9.281 -10.414 -0.088 1 96.94 64 TRP A CA 1
ATOM 528 C C . TRP A 1 64 ? 9.375 -9.492 1.125 1 96.94 64 TRP A C 1
ATOM 530 O O . TRP A 1 64 ? 8.633 -8.516 1.233 1 96.94 64 TRP A O 1
ATOM 540 N N . ASN A 1 65 ? 10.312 -9.805 2.066 1 98.06 65 ASN A N 1
ATOM 541 C CA . ASN A 1 65 ? 10.273 -9.016 3.293 1 98.06 65 ASN A CA 1
ATOM 542 C C . ASN A 1 65 ? 11.617 -8.344 3.574 1 98.06 65 ASN A C 1
ATOM 544 O O . ASN A 1 65 ? 11.773 -7.672 4.594 1 98.06 65 ASN A O 1
ATOM 548 N N . ARG A 1 66 ? 12.594 -8.477 2.689 1 97.56 66 ARG A N 1
ATOM 549 C CA . ARG A 1 66 ? 13.945 -7.973 2.943 1 97.56 66 ARG A CA 1
ATOM 550 C C . ARG A 1 66 ? 13.914 -6.488 3.295 1 97.56 66 ARG A C 1
ATOM 552 O O . ARG A 1 66 ? 14.5 -6.07 4.293 1 97.56 66 ARG A O 1
ATOM 559 N N . ASN A 1 67 ? 13.258 -5.668 2.432 1 96.62 67 ASN A N 1
ATOM 560 C CA . ASN A 1 67 ? 13.195 -4.227 2.664 1 96.62 67 ASN A CA 1
ATOM 561 C C . ASN A 1 67 ? 12.555 -3.906 4.012 1 96.62 67 ASN A C 1
ATOM 563 O O . ASN A 1 67 ? 13.023 -3.016 4.727 1 96.62 67 ASN A O 1
ATOM 567 N N . TYR A 1 68 ? 11.516 -4.586 4.32 1 98 68 TYR A N 1
ATOM 568 C CA . TYR A 1 68 ? 10.844 -4.418 5.605 1 98 68 TYR A CA 1
ATOM 569 C C . TYR A 1 68 ? 11.781 -4.766 6.758 1 98 68 TYR A C 1
ATOM 571 O O . TYR A 1 68 ? 11.859 -4.023 7.742 1 98 68 TYR A O 1
ATOM 579 N N . VAL A 1 69 ? 12.508 -5.848 6.625 1 98.56 69 VAL A N 1
ATOM 580 C CA . VAL A 1 69 ? 13.414 -6.34 7.66 1 98.56 69 VAL A CA 1
ATOM 581 C C . VAL A 1 69 ? 14.555 -5.344 7.867 1 98.56 69 VAL A C 1
ATOM 583 O O . VAL A 1 69 ? 14.992 -5.113 9 1 98.56 69 VAL A O 1
ATOM 586 N N . GLU A 1 70 ? 15.047 -4.766 6.809 1 97.81 70 GLU A N 1
ATOM 587 C CA . GLU A 1 70 ? 16.109 -3.764 6.918 1 97.81 70 GLU A CA 1
ATOM 588 C C . GLU A 1 70 ? 15.672 -2.604 7.812 1 97.81 70 GLU A C 1
ATOM 590 O O . GLU A 1 70 ? 16.422 -2.18 8.695 1 97.81 70 GLU A O 1
ATOM 595 N N . LYS A 1 71 ? 14.484 -2.137 7.613 1 98 71 LYS A N 1
ATOM 596 C CA . LYS A 1 71 ? 13.961 -1.055 8.438 1 98 71 LYS A CA 1
ATOM 597 C C . LYS A 1 71 ? 13.688 -1.533 9.859 1 98 71 LYS A C 1
ATOM 599 O O . LYS A 1 71 ? 13.914 -0.798 10.82 1 98 71 LYS A O 1
ATOM 604 N N . LEU A 1 72 ? 13.188 -2.742 9.945 1 98.62 72 LEU A N 1
ATOM 605 C CA . LEU A 1 72 ? 12.844 -3.32 11.234 1 98.62 72 LEU A CA 1
ATOM 606 C C . LEU A 1 72 ? 14.078 -3.426 12.125 1 98.62 72 LEU A C 1
ATOM 608 O O . LEU A 1 72 ? 14.055 -3.014 13.289 1 98.62 72 LEU A O 1
ATOM 612 N N . VAL A 1 73 ? 15.164 -3.943 11.594 1 98.56 73 VAL A N 1
ATOM 613 C CA . VAL A 1 73 ? 16.359 -4.164 12.414 1 98.56 73 VAL A CA 1
ATOM 614 C C . VAL A 1 73 ? 16.969 -2.822 12.812 1 98.56 73 VAL A C 1
ATOM 616 O O . VAL A 1 73 ? 17.484 -2.676 13.922 1 98.56 73 VAL A O 1
ATOM 619 N N . GLU A 1 74 ? 16.938 -1.834 11.93 1 98.44 74 GLU A N 1
ATOM 620 C CA . GLU A 1 74 ? 17.359 -0.486 12.289 1 98.44 74 GLU A CA 1
ATOM 621 C C . GLU A 1 74 ? 16.547 0.063 13.453 1 98.44 74 GLU A C 1
ATOM 623 O O . GLU A 1 74 ? 17.109 0.543 14.438 1 98.44 74 GLU A O 1
ATOM 628 N N . GLY A 1 75 ? 15.227 -0.037 13.312 1 98.62 75 GLY A N 1
ATOM 629 C CA . GLY A 1 75 ? 14.328 0.458 14.352 1 98.62 75 GLY A CA 1
ATOM 630 C C . GLY A 1 75 ? 14.539 -0.22 15.695 1 98.62 75 GLY A C 1
ATOM 631 O O . GLY A 1 75 ? 14.578 0.445 16.734 1 98.62 75 GLY A O 1
ATOM 632 N N . LEU A 1 76 ? 14.672 -1.535 15.68 1 98.69 76 LEU A N 1
ATOM 633 C CA . LEU A 1 76 ? 14.867 -2.297 16.906 1 98.69 76 LEU A CA 1
ATOM 634 C C . LEU A 1 76 ? 16.156 -1.876 17.609 1 98.69 76 LEU A C 1
ATOM 636 O O . LEU A 1 76 ? 16.141 -1.59 18.812 1 98.69 76 LEU A O 1
ATOM 640 N N . LYS A 1 77 ? 17.281 -1.818 16.844 1 98.19 77 LYS A N 1
ATOM 641 C CA . LYS A 1 77 ? 18.594 -1.507 17.406 1 98.19 77 LYS A CA 1
ATOM 642 C C . LYS A 1 77 ? 18.641 -0.08 17.938 1 98.19 77 LYS A C 1
ATOM 644 O O . LYS A 1 77 ? 19.203 0.169 19.016 1 98.19 77 LYS A O 1
ATOM 649 N N . LYS A 1 78 ? 18.047 0.83 17.234 1 98.06 78 LYS A N 1
ATOM 650 C CA . LYS A 1 78 ? 18.047 2.232 17.641 1 98.06 78 LYS A CA 1
ATOM 651 C C . LYS A 1 78 ? 17.109 2.463 18.828 1 98.06 78 LYS A C 1
ATOM 653 O O . LYS A 1 78 ? 17.359 3.334 19.672 1 98.06 78 LYS A O 1
ATOM 658 N N . ALA A 1 79 ? 16.047 1.7 18.922 1 98.12 79 ALA A N 1
ATOM 659 C CA . ALA A 1 79 ? 15.117 1.799 20.047 1 98.12 79 ALA A CA 1
ATOM 660 C C . ALA A 1 79 ? 15.711 1.167 21.297 1 98.12 79 ALA A C 1
ATOM 662 O O . ALA A 1 79 ? 15.5 1.657 22.406 1 98.12 79 ALA A O 1
ATOM 663 N N . GLN A 1 80 ? 16.406 0.067 21.125 1 97.5 80 GLN A N 1
ATOM 664 C CA . GLN A 1 80 ? 17.047 -0.658 22.219 1 97.5 80 GLN A CA 1
ATOM 665 C C . GLN A 1 80 ? 18.375 -1.249 21.797 1 97.5 80 GLN A C 1
ATOM 667 O O . GLN A 1 80 ? 18.438 -2.381 21.312 1 97.5 80 GLN A O 1
ATOM 672 N N . LYS A 1 81 ? 19.438 -0.659 22.156 1 96.06 81 LYS A N 1
ATOM 673 C CA . LYS A 1 81 ? 20.781 -0.953 21.656 1 96.06 81 LYS A CA 1
ATOM 674 C C . LYS A 1 81 ? 21.266 -2.303 22.172 1 96.06 81 LYS A C 1
ATOM 676 O O . LYS A 1 81 ? 22.109 -2.949 21.531 1 96.06 81 LYS A O 1
ATOM 681 N N . SER A 1 82 ? 20.734 -2.748 23.25 1 96.88 82 SER A N 1
ATOM 682 C CA . SER A 1 82 ? 21.234 -3.955 23.891 1 96.88 82 SER A CA 1
ATOM 683 C C . SER A 1 82 ? 20.766 -5.211 23.156 1 96.88 82 SER A C 1
ATOM 685 O O . SER A 1 82 ? 21.312 -6.293 23.359 1 96.88 82 SER A O 1
ATOM 687 N N . ILE A 1 83 ? 19.781 -5.105 22.312 1 97.56 83 ILE A N 1
ATOM 688 C CA . ILE A 1 83 ? 19.219 -6.262 21.625 1 97.56 83 ILE A CA 1
ATOM 689 C C . ILE A 1 83 ? 20.219 -6.785 20.594 1 97.56 83 ILE A C 1
ATOM 691 O O . ILE A 1 83 ? 20.875 -6 19.906 1 97.56 83 ILE A O 1
ATOM 695 N N . LYS A 1 84 ? 20.391 -8.047 20.5 1 98 84 LYS A N 1
ATOM 696 C CA . LYS A 1 84 ? 21.188 -8.68 19.453 1 98 84 LYS A CA 1
ATOM 697 C C . LYS A 1 84 ? 20.312 -9.242 18.344 1 98 84 LYS A C 1
ATOM 699 O O . LYS A 1 84 ? 19.297 -9.891 18.609 1 98 84 LYS A O 1
ATOM 704 N N . ILE A 1 85 ? 20.672 -9.008 17.125 1 98.56 85 ILE A N 1
ATOM 705 C CA . ILE A 1 85 ? 19.844 -9.367 15.984 1 98.56 85 ILE A CA 1
ATOM 706 C C . ILE A 1 85 ? 20.516 -10.477 15.18 1 98.56 85 ILE A C 1
ATOM 708 O O . ILE A 1 85 ? 21.703 -10.375 14.844 1 98.56 85 ILE A O 1
ATOM 712 N N . ILE A 1 86 ? 19.781 -11.492 14.875 1 98.12 86 ILE A N 1
ATOM 713 C CA . ILE A 1 86 ? 20.203 -12.625 14.062 1 98.12 86 ILE A CA 1
ATOM 714 C C . ILE A 1 86 ? 19.344 -12.711 12.805 1 98.12 86 ILE A C 1
ATOM 716 O O . ILE A 1 86 ? 18.109 -12.688 12.883 1 98.12 86 ILE A O 1
ATOM 720 N N . LEU A 1 87 ? 19.953 -12.781 11.625 1 98.25 87 LEU A N 1
ATOM 721 C CA . LEU A 1 87 ? 19.203 -12.984 10.391 1 98.25 87 LEU A CA 1
ATOM 722 C C . LEU A 1 87 ? 19.453 -14.375 9.82 1 98.25 87 LEU A C 1
ATOM 724 O O . LEU A 1 87 ? 20.547 -14.922 9.969 1 98.25 87 LEU A O 1
ATOM 728 N N . GLY A 1 88 ? 18.453 -14.93 9.242 1 97.44 88 GLY A N 1
ATOM 729 C CA . GLY A 1 88 ? 18.531 -16.141 8.445 1 97.44 88 GLY A CA 1
ATOM 730 C C . GLY A 1 88 ? 17.562 -16.156 7.277 1 97.44 88 GLY A C 1
ATOM 731 O O . GLY A 1 88 ? 16.781 -15.211 7.105 1 97.44 88 GLY A O 1
ATOM 732 N N . GLY A 1 89 ? 17.688 -17.188 6.469 1 95.75 89 GLY A N 1
ATOM 733 C CA . GLY A 1 89 ? 16.812 -17.312 5.316 1 95.75 89 GLY A CA 1
ATOM 734 C C . GLY A 1 89 ? 17.547 -17.188 3.994 1 95.75 89 GLY A C 1
ATOM 735 O O . GLY A 1 89 ? 18.703 -16.781 3.961 1 95.75 89 GLY A O 1
ATOM 736 N N . PRO A 1 90 ? 16.859 -17.422 2.939 1 94.38 90 PRO A N 1
ATOM 737 C CA . PRO A 1 90 ? 17.5 -17.469 1.627 1 94.38 90 PRO A CA 1
ATOM 738 C C . PRO A 1 90 ? 18.016 -16.109 1.183 1 94.38 90 PRO A C 1
ATOM 740 O O . PRO A 1 90 ? 19.031 -16.031 0.484 1 94.38 90 PRO A O 1
ATOM 743 N N . GLU A 1 91 ? 17.453 -15.047 1.597 1 95.12 91 GLU A N 1
ATOM 744 C CA . GLU A 1 91 ? 17.781 -13.711 1.102 1 95.12 91 GLU A CA 1
ATOM 745 C C . GLU A 1 91 ? 19.109 -13.227 1.677 1 95.12 91 GLU A C 1
ATOM 747 O O . GLU A 1 91 ? 19.75 -12.336 1.111 1 95.12 91 GLU A O 1
ATOM 752 N N . VAL A 1 92 ? 19.531 -13.805 2.764 1 95.81 92 VAL A N 1
ATOM 753 C CA . VAL A 1 92 ? 20.75 -13.289 3.395 1 95.81 92 VAL A CA 1
ATOM 754 C C . VAL A 1 92 ? 21.859 -14.328 3.291 1 95.81 92 VAL A C 1
ATOM 756 O O . VAL A 1 92 ? 22.938 -14.156 3.883 1 95.81 92 VAL A O 1
ATOM 759 N N . TYR A 1 93 ? 21.609 -15.375 2.557 1 92.31 93 TYR A N 1
ATOM 760 C CA . TYR A 1 93 ? 22.562 -16.484 2.42 1 92.31 93 TYR A CA 1
ATOM 761 C C . TYR A 1 93 ? 23.906 -15.977 1.91 1 92.31 93 TYR A C 1
ATOM 763 O O . TYR A 1 93 ? 24.953 -16.422 2.373 1 92.31 93 TYR A O 1
ATOM 771 N N . PHE A 1 94 ? 23.906 -15.055 1.026 1 92.06 94 PHE A N 1
ATOM 772 C CA . PHE A 1 94 ? 25.125 -14.594 0.383 1 92.06 94 PHE A CA 1
ATOM 773 C C . PHE A 1 94 ? 25.516 -13.203 0.877 1 92.06 94 PHE A C 1
ATOM 775 O O . PHE A 1 94 ? 26.406 -12.562 0.323 1 92.06 94 PHE A O 1
ATOM 782 N N . ASP A 1 95 ? 24.828 -12.688 1.861 1 93.81 95 ASP A N 1
ATOM 783 C CA . ASP A 1 95 ? 25.109 -11.352 2.377 1 93.81 95 ASP A CA 1
ATOM 784 C C . ASP A 1 95 ? 26.25 -11.383 3.398 1 93.81 95 ASP A C 1
ATOM 786 O O . ASP A 1 95 ? 26.469 -12.406 4.047 1 93.81 95 ASP A O 1
ATOM 790 N N . SER A 1 96 ? 26.953 -10.258 3.443 1 93.19 96 SER A N 1
ATOM 791 C CA . SER A 1 96 ? 27.938 -10.07 4.504 1 93.19 96 SER A CA 1
ATOM 792 C C . SER A 1 96 ? 27.375 -9.219 5.633 1 93.19 96 SER A C 1
ATOM 794 O O . SER A 1 96 ? 26.406 -8.492 5.445 1 93.19 96 SER A O 1
ATOM 796 N N . LEU A 1 97 ? 27.984 -9.391 6.742 1 93 97 LEU A N 1
ATOM 797 C CA . LEU A 1 97 ? 27.562 -8.578 7.883 1 93 97 LEU A CA 1
ATOM 798 C C . LEU A 1 97 ? 27.812 -7.094 7.609 1 93 97 LEU A C 1
ATOM 800 O O . LEU A 1 97 ? 27.125 -6.234 8.172 1 93 97 LEU A O 1
ATOM 804 N N . GLU A 1 98 ? 28.75 -6.781 6.742 1 93 98 GLU A N 1
ATOM 805 C CA . GLU A 1 98 ? 29.031 -5.395 6.395 1 93 98 GLU A CA 1
ATOM 806 C C . GLU A 1 98 ? 27.859 -4.734 5.691 1 93 98 GLU A C 1
ATOM 808 O O . GLU A 1 98 ? 27.672 -3.521 5.785 1 93 98 GLU A O 1
ATOM 813 N N . GLU A 1 99 ? 27.062 -5.531 5.039 1 92.06 99 GLU A N 1
ATOM 814 C CA . GLU A 1 99 ? 25.891 -5.035 4.324 1 92.06 99 GLU A CA 1
ATOM 815 C C . GLU A 1 99 ? 24.75 -4.727 5.285 1 92.06 99 GLU A C 1
ATOM 817 O O . GLU A 1 99 ? 23.781 -4.066 4.91 1 92.06 99 GLU A O 1
ATOM 822 N N . TRP A 1 100 ? 24.906 -5.254 6.508 1 94.62 100 TRP A N 1
ATOM 823 C CA . TRP A 1 100 ? 23.859 -5.109 7.508 1 94.62 100 TRP A CA 1
ATOM 824 C C . TRP A 1 100 ? 24.391 -4.426 8.766 1 94.62 100 TRP A C 1
ATOM 826 O O . TRP A 1 100 ? 24.781 -5.094 9.727 1 94.62 100 TRP A O 1
ATOM 836 N N . LYS A 1 101 ? 24.25 -3.148 8.852 1 92.81 101 LYS A N 1
ATOM 837 C CA . LYS A 1 101 ? 24.875 -2.334 9.891 1 92.81 101 LYS A CA 1
ATOM 838 C C . LYS A 1 101 ? 24.312 -2.672 11.273 1 92.81 101 LYS A C 1
ATOM 840 O O . LYS A 1 101 ? 25.031 -2.568 12.273 1 92.81 101 LYS A O 1
ATOM 845 N N . PHE A 1 102 ? 23.125 -3.211 11.344 1 96.56 102 PHE A N 1
ATOM 846 C CA . PHE A 1 102 ? 22.453 -3.352 12.625 1 96.56 102 PHE A CA 1
ATOM 847 C C . PHE A 1 102 ? 22.266 -4.82 12.992 1 96.56 102 PHE A C 1
ATOM 849 O O . PHE A 1 102 ? 21.516 -5.152 13.906 1 96.56 102 PHE A O 1
ATOM 856 N N . VAL A 1 103 ? 22.953 -5.715 12.312 1 97.94 103 VAL A N 1
ATOM 857 C CA . VAL A 1 103 ? 22.797 -7.152 12.492 1 97.94 103 VAL A CA 1
ATOM 858 C C . VAL A 1 103 ? 24.047 -7.73 13.156 1 97.94 103 VAL A C 1
ATOM 860 O O . VAL A 1 103 ? 25.172 -7.363 12.805 1 97.94 103 VAL A O 1
ATOM 863 N N . ASP A 1 104 ? 23.891 -8.562 14.117 1 96.75 104 ASP A N 1
ATOM 864 C CA . ASP A 1 104 ? 25 -9.125 14.891 1 96.75 104 ASP A CA 1
ATOM 865 C C . ASP A 1 104 ? 25.453 -10.461 14.305 1 96.75 104 ASP A C 1
ATOM 867 O O . ASP A 1 104 ? 26.641 -10.789 14.328 1 96.75 104 ASP A O 1
ATOM 871 N N . PHE A 1 105 ? 24.484 -11.273 13.828 1 96.25 105 PHE A N 1
ATOM 872 C CA . PHE A 1 105 ? 24.812 -12.586 13.281 1 96.25 105 PHE A CA 1
ATOM 873 C C . PHE A 1 105 ? 23.984 -12.859 12.023 1 96.25 105 PHE A C 1
ATOM 875 O O . PHE A 1 105 ? 22.812 -12.469 11.945 1 96.25 105 PHE A O 1
ATOM 882 N N . ILE A 1 106 ? 24.562 -13.539 11.086 1 96.44 106 ILE A N 1
ATOM 883 C CA . ILE A 1 106 ? 23.859 -14.094 9.938 1 96.44 106 ILE A CA 1
ATOM 884 C C . ILE A 1 106 ? 24.062 -15.602 9.883 1 96.44 106 ILE A C 1
ATOM 886 O O . ILE A 1 106 ? 25.188 -16.078 9.875 1 96.44 106 ILE A O 1
ATOM 890 N N . ILE A 1 107 ? 23 -16.281 9.961 1 95.19 107 ILE A N 1
ATOM 891 C CA . ILE A 1 107 ? 23.031 -17.719 9.797 1 95.19 107 ILE A CA 1
ATOM 892 C C . ILE A 1 107 ? 22.812 -18.078 8.328 1 95.19 107 ILE A C 1
ATOM 894 O O . ILE A 1 107 ? 21.781 -17.766 7.754 1 95.19 107 ILE A O 1
ATOM 898 N N . ARG A 1 108 ? 23.734 -18.766 7.777 1 92.06 108 ARG A N 1
ATOM 899 C CA . ARG A 1 108 ? 23.672 -19.141 6.367 1 92.06 108 ARG A CA 1
ATOM 900 C C . ARG A 1 108 ? 23.328 -20.625 6.211 1 92.06 108 ARG A C 1
ATOM 902 O O . ARG A 1 108 ? 23.734 -21.453 7.02 1 92.06 108 ARG A O 1
ATOM 909 N N . GLY A 1 109 ? 22.594 -20.906 5.105 1 89.88 109 GLY A N 1
ATOM 910 C CA . GLY A 1 109 ? 22.188 -22.281 4.867 1 89.88 109 GLY A CA 1
ATOM 911 C C . GLY A 1 109 ? 20.953 -22.688 5.645 1 89.88 109 GLY A C 1
ATOM 912 O O . GLY A 1 109 ? 20.109 -21.844 5.973 1 89.88 109 GLY A O 1
ATOM 913 N N . GLU A 1 110 ? 20.891 -24.047 5.895 1 93.44 110 GLU A N 1
ATOM 914 C CA . GLU A 1 110 ? 19.766 -24.531 6.691 1 93.44 110 GLU A CA 1
ATOM 915 C C . GLU A 1 110 ? 19.891 -24.094 8.148 1 93.44 110 GLU A C 1
ATOM 917 O O . GLU A 1 110 ? 20.969 -24.188 8.742 1 93.44 110 GLU A O 1
ATOM 922 N N . GLY A 1 111 ? 18.875 -23.672 8.727 1 95.25 111 GLY A N 1
ATOM 923 C CA . GLY A 1 111 ? 18.938 -22.938 9.977 1 95.25 111 GLY A CA 1
ATOM 924 C C . GLY A 1 111 ? 18.984 -23.828 11.203 1 95.25 111 GLY A C 1
ATOM 925 O O . GLY A 1 111 ? 19.375 -23.375 12.281 1 95.25 111 GLY A O 1
ATOM 926 N N . GLU A 1 112 ? 18.719 -25.156 11.094 1 96.56 112 GLU A N 1
ATOM 927 C CA . GLU A 1 112 ? 18.516 -26.016 12.266 1 96.56 112 GLU A CA 1
ATOM 928 C C . GLU A 1 112 ? 19.797 -26.172 13.062 1 96.56 112 GLU A C 1
ATOM 930 O O . GLU A 1 112 ? 19.891 -25.734 14.203 1 96.56 112 GLU A O 1
ATOM 935 N N . TYR A 1 113 ? 20.844 -26.688 12.43 1 95.56 113 TYR A N 1
ATOM 936 C CA . TYR A 1 113 ? 22.094 -26.969 13.148 1 95.56 113 TYR A CA 1
ATOM 937 C C . TYR A 1 113 ? 22.766 -25.672 13.586 1 95.56 113 TYR A C 1
ATOM 939 O O . TYR A 1 113 ? 23.109 -25.5 14.758 1 95.56 113 TYR A O 1
ATOM 947 N N . PRO A 1 114 ? 22.922 -24.734 12.664 1 95.81 114 PRO A N 1
ATOM 948 C CA . PRO A 1 114 ? 23.594 -23.5 13.078 1 95.81 114 PRO A CA 1
ATOM 949 C C . PRO A 1 114 ? 22.844 -22.766 14.188 1 95.81 114 PRO A C 1
ATOM 951 O O . PRO A 1 114 ? 23.469 -22.172 15.07 1 95.81 114 PRO A O 1
ATOM 954 N N . PHE A 1 115 ? 21.594 -22.781 14.195 1 96.25 115 PHE A N 1
ATOM 955 C CA . PHE A 1 115 ? 20.812 -22.109 15.219 1 96.25 115 PHE A CA 1
ATOM 956 C C . PHE A 1 115 ? 20.969 -22.797 16.562 1 96.25 115 PHE A C 1
ATOM 958 O O . PHE A 1 115 ? 21.125 -22.141 17.594 1 96.25 115 PHE A O 1
ATOM 965 N N . LEU A 1 116 ? 20.875 -24.094 16.578 1 95.62 116 LEU A N 1
ATOM 966 C CA . LEU A 1 116 ? 21.109 -24.844 17.812 1 95.62 116 LEU A CA 1
ATOM 967 C C . LEU A 1 116 ? 22.484 -24.562 18.375 1 95.62 116 LEU A C 1
ATOM 969 O O . LEU A 1 116 ? 22.641 -24.391 19.594 1 95.62 116 LEU A O 1
ATOM 973 N N . ASP A 1 117 ? 23.422 -24.547 17.469 1 95.69 117 ASP A N 1
ATOM 974 C CA . ASP A 1 117 ? 24.797 -24.234 17.875 1 95.69 117 ASP A CA 1
ATOM 975 C C . ASP A 1 117 ? 24.891 -22.844 18.484 1 95.69 117 ASP A C 1
ATOM 977 O O . ASP A 1 117 ? 25.531 -22.656 19.516 1 95.69 117 ASP A O 1
ATOM 981 N N . LEU A 1 118 ? 24.25 -21.906 17.844 1 95.62 118 LEU A N 1
ATOM 982 C CA . LEU A 1 118 ? 24.219 -20.547 18.344 1 95.62 118 LEU A CA 1
ATOM 983 C C . LEU A 1 118 ? 23.594 -20.484 19.734 1 95.62 118 LEU A C 1
ATOM 985 O O . LEU A 1 118 ? 24.109 -19.828 20.641 1 95.62 118 LEU A O 1
ATOM 989 N N . CYS A 1 119 ? 22.5 -21.156 19.938 1 95.88 119 CYS A N 1
ATOM 990 C CA . CYS A 1 119 ? 21.828 -21.203 21.234 1 95.88 119 CYS A CA 1
ATOM 991 C C . CYS A 1 119 ? 22.75 -21.75 22.312 1 95.88 119 CYS A C 1
ATOM 993 O O . CYS A 1 119 ? 22.781 -21.219 23.422 1 95.88 119 CYS A O 1
ATOM 995 N N . GLU A 1 120 ? 23.469 -22.75 21.969 1 95.06 120 GLU A N 1
ATOM 996 C CA . GLU A 1 120 ? 24.406 -23.344 22.906 1 95.06 120 GLU A CA 1
ATOM 997 C C . GLU A 1 120 ? 25.5 -22.359 23.312 1 95.06 120 GLU A C 1
ATOM 999 O O . GLU A 1 120 ? 25.859 -22.25 24.484 1 95.06 120 GLU A O 1
ATOM 1004 N N . HIS A 1 121 ? 26.016 -21.703 22.344 1 95.44 121 HIS A N 1
ATOM 1005 C CA . HIS A 1 121 ? 27.062 -20.703 22.594 1 95.44 121 HIS A CA 1
ATOM 1006 C C . HIS A 1 121 ? 26.531 -19.578 23.469 1 95.44 121 HIS A C 1
ATOM 1008 O O . HIS A 1 121 ? 27.219 -19.109 24.375 1 95.44 121 HIS A O 1
ATOM 1014 N N . ILE A 1 122 ? 25.328 -19.125 23.188 1 93.75 122 ILE A N 1
ATOM 1015 C CA . ILE A 1 122 ? 24.703 -18.062 23.969 1 93.75 122 ILE A CA 1
ATOM 1016 C C . ILE A 1 122 ? 24.547 -18.531 25.422 1 93.75 122 ILE A C 1
ATOM 1018 O O . ILE A 1 122 ? 24.875 -17.797 26.359 1 93.75 122 ILE A O 1
ATOM 1022 N N . ALA A 1 123 ? 24.125 -19.734 25.594 1 93.56 123 ALA A N 1
ATOM 1023 C CA . ALA A 1 123 ? 23.844 -20.281 26.922 1 93.56 123 ALA A CA 1
ATOM 1024 C C . ALA A 1 123 ? 25.141 -20.422 27.734 1 93.56 123 ALA A C 1
ATOM 1026 O O . ALA A 1 123 ? 25.125 -20.281 28.953 1 93.56 123 ALA A O 1
ATOM 1027 N N . THR A 1 124 ? 26.234 -20.641 27.031 1 94.38 124 THR A N 1
ATOM 1028 C CA . THR A 1 124 ? 27.484 -20.906 27.734 1 94.38 124 THR A CA 1
ATOM 1029 C C . THR A 1 124 ? 28.359 -19.656 27.75 1 94.38 124 THR A C 1
ATOM 1031 O O . THR A 1 124 ? 29.438 -19.656 28.359 1 94.38 124 THR A O 1
ATOM 1034 N N . GLY A 1 125 ? 27.953 -18.672 27.047 1 91.75 125 GLY A N 1
ATOM 1035 C CA . GLY A 1 125 ? 28.703 -17.438 27.031 1 91.75 125 GLY A CA 1
ATOM 1036 C C . GLY A 1 125 ? 29.922 -17.484 26.141 1 91.75 125 GLY A C 1
ATOM 1037 O O . GLY A 1 125 ? 30.891 -16.75 26.359 1 91.75 125 GLY A O 1
ATOM 1038 N N . ARG A 1 126 ? 29.906 -18.344 25.25 1 92.19 126 ARG A N 1
ATOM 1039 C CA . ARG A 1 126 ? 31.031 -18.484 24.328 1 92.19 126 ARG A CA 1
ATOM 1040 C C . ARG A 1 126 ? 30.781 -17.703 23.031 1 92.19 126 ARG A C 1
ATOM 1042 O O . ARG A 1 126 ? 29.625 -17.422 22.688 1 92.19 126 ARG A O 1
ATOM 1049 N N . GLN A 1 127 ? 31.828 -17.484 22.344 1 92.12 127 GLN A N 1
ATOM 1050 C CA . GLN A 1 127 ? 31.734 -16.781 21.062 1 92.12 127 GLN A CA 1
ATOM 1051 C C . GLN A 1 127 ? 31.266 -17.719 19.953 1 92.12 127 GLN A C 1
ATOM 1053 O O . GLN A 1 127 ? 31.703 -18.859 19.875 1 92.12 127 GLN A O 1
ATOM 1058 N N . TYR A 1 128 ? 30.375 -17.156 19.219 1 91.75 128 TYR A N 1
ATOM 1059 C CA . TYR A 1 128 ? 29.859 -17.953 18.094 1 91.75 128 TYR A CA 1
ATOM 1060 C C . TYR A 1 128 ? 30.516 -17.531 16.781 1 91.75 128 TYR A C 1
ATOM 1062 O O . TYR A 1 128 ? 30.609 -16.344 16.484 1 91.75 128 TYR A O 1
ATOM 1070 N N . THR A 1 129 ? 31.016 -18.484 16.016 1 89.06 129 THR A N 1
ATOM 1071 C CA . THR A 1 129 ? 31.484 -18.312 14.641 1 89.06 129 THR A CA 1
ATOM 1072 C C . THR A 1 129 ? 30.797 -19.297 13.703 1 89.06 129 THR A C 1
ATOM 1074 O O . THR A 1 129 ? 30.766 -20.5 13.977 1 89.06 129 THR A O 1
ATOM 1077 N N . GLN A 1 130 ? 30.25 -18.75 12.711 1 87.25 130 GLN A N 1
ATOM 1078 C CA . GLN A 1 130 ? 29.547 -19.609 11.766 1 87.25 130 GLN A CA 1
ATOM 1079 C C . GLN A 1 130 ? 30.5 -20.625 11.125 1 87.25 130 GLN A C 1
ATOM 1081 O O . GLN A 1 130 ? 31.578 -20.25 10.672 1 87.25 130 GLN A O 1
ATOM 1086 N N . LYS A 1 131 ? 30.094 -21.812 11.109 1 88.88 131 LYS A N 1
ATOM 1087 C CA . LYS A 1 131 ? 30.844 -22.875 10.453 1 88.88 131 LYS A CA 1
ATOM 1088 C C . LYS A 1 131 ? 29.969 -23.609 9.422 1 88.88 131 LYS A C 1
ATOM 1090 O O . LYS A 1 131 ? 28.844 -23.203 9.164 1 88.88 131 LYS A O 1
ATOM 1095 N N . GLU A 1 132 ? 30.562 -24.5 8.758 1 88.56 132 GLU A N 1
ATOM 1096 C CA . GLU A 1 132 ? 29.812 -25.344 7.832 1 88.56 132 GLU A CA 1
ATOM 1097 C C . GLU A 1 132 ? 29.141 -26.5 8.57 1 88.56 132 GLU A C 1
ATOM 1099 O O . GLU A 1 132 ? 29.719 -27.094 9.484 1 88.56 132 GLU A O 1
ATOM 1104 N N . TYR A 1 133 ? 27.891 -26.703 8.219 1 91.81 133 TYR A N 1
ATOM 1105 C CA . TYR A 1 133 ? 27.141 -27.797 8.828 1 91.81 133 TYR A CA 1
ATOM 1106 C C . TYR A 1 133 ? 26.625 -28.75 7.758 1 91.81 133 TYR A C 1
ATOM 1108 O O . TYR A 1 133 ? 26.359 -28.359 6.625 1 91.81 133 TYR A O 1
ATOM 1116 N N . PRO A 1 134 ? 26.578 -29.984 8.125 1 89.75 134 PRO A N 1
ATOM 1117 C CA . PRO A 1 134 ? 25.922 -30.906 7.199 1 89.75 134 PRO A CA 1
ATOM 1118 C C . PRO A 1 134 ? 24.438 -30.641 7.043 1 89.75 134 PRO A C 1
ATOM 1120 O O . PRO A 1 134 ? 23.828 -29.953 7.879 1 89.75 134 PRO A O 1
ATOM 1123 N N . PRO A 1 135 ? 23.891 -31.141 5.938 1 92.12 135 PRO A N 1
ATOM 1124 C CA . PRO A 1 135 ? 22.438 -31.031 5.809 1 92.12 135 PRO A CA 1
ATOM 1125 C C . PRO A 1 135 ? 21.688 -31.656 6.98 1 92.12 135 PRO A C 1
ATOM 1127 O O . PRO A 1 135 ? 22.109 -32.688 7.496 1 92.12 135 PRO A O 1
ATOM 1130 N N . PHE A 1 136 ? 20.672 -31.062 7.391 1 94.5 136 PHE A N 1
ATOM 1131 C CA . PHE A 1 136 ? 19.906 -31.531 8.539 1 94.5 136 PHE A CA 1
ATOM 1132 C C . PHE A 1 136 ? 19.188 -32.844 8.211 1 94.5 136 PHE A C 1
ATOM 1134 O O . PHE A 1 136 ? 18.656 -33 7.102 1 94.5 136 PHE A O 1
ATOM 1141 N N . ASP A 1 137 ? 19.109 -33.719 9.141 1 95.31 137 ASP A N 1
ATOM 1142 C CA . ASP A 1 137 ? 18.375 -35 9.008 1 95.31 137 ASP A CA 1
ATOM 1143 C C . ASP A 1 137 ? 16.875 -34.75 9.148 1 95.31 137 ASP A C 1
ATOM 1145 O O . ASP A 1 137 ? 16.375 -34.531 10.258 1 95.31 137 ASP A O 1
ATOM 1149 N N . LEU A 1 138 ? 16.094 -35 8.07 1 96.56 138 LEU A N 1
ATOM 1150 C CA . LEU A 1 138 ? 14.672 -34.688 8.062 1 96.56 138 LEU A CA 1
ATOM 1151 C C . LEU A 1 138 ? 13.891 -35.625 8.945 1 96.56 138 LEU A C 1
ATOM 1153 O O . LEU A 1 138 ? 12.758 -35.344 9.344 1 96.56 138 LEU A O 1
ATOM 1157 N N . SER A 1 139 ? 14.477 -36.75 9.195 1 96.62 139 SER A N 1
ATOM 1158 C CA . SER A 1 139 ? 13.82 -37.688 10.109 1 96.62 139 SER A CA 1
ATOM 1159 C C . SER A 1 139 ? 13.773 -37.125 11.531 1 96.62 139 SER A C 1
ATOM 1161 O O . SER A 1 139 ? 12.922 -37.531 12.328 1 96.62 139 SER A O 1
ATOM 1163 N N . LYS A 1 140 ? 14.641 -36.219 11.789 1 95.44 140 LYS A N 1
ATOM 1164 C CA . LYS A 1 140 ? 14.758 -35.656 13.133 1 95.44 140 LYS A CA 1
ATOM 1165 C C . LYS A 1 140 ? 14.055 -34.312 13.219 1 95.44 140 LYS A C 1
ATOM 1167 O O . LYS A 1 140 ? 14.008 -33.688 14.289 1 95.44 140 LYS A O 1
ATOM 1172 N N . LEU A 1 141 ? 13.586 -33.875 12.148 1 95.56 141 LEU A N 1
ATOM 1173 C CA . LEU A 1 141 ? 12.867 -32.594 12.133 1 95.56 141 LEU A CA 1
ATOM 1174 C C . LEU A 1 141 ? 11.57 -32.688 12.93 1 95.56 141 LEU A C 1
ATOM 1176 O O . LEU A 1 141 ? 10.758 -33.594 12.688 1 95.56 141 LEU A O 1
ATOM 1180 N N . PRO A 1 142 ? 11.359 -31.875 13.891 1 96.31 142 PRO A N 1
ATOM 1181 C CA . PRO A 1 142 ? 10.117 -31.953 14.664 1 96.31 142 PRO A CA 1
ATOM 1182 C C . PRO A 1 142 ? 8.891 -31.531 13.852 1 96.31 142 PRO A C 1
ATOM 1184 O O . PRO A 1 142 ? 9.023 -30.844 12.836 1 96.31 142 PRO A O 1
ATOM 1187 N N . PHE A 1 143 ? 7.719 -31.984 14.359 1 97.56 143 PHE A N 1
ATOM 1188 C CA . PHE A 1 143 ? 6.477 -31.5 13.758 1 97.56 143 PHE A CA 1
ATOM 1189 C C . PHE A 1 143 ? 6.266 -30.016 14.047 1 97.56 143 PHE A C 1
ATOM 1191 O O . PHE A 1 143 ? 6.18 -29.625 15.211 1 97.56 143 PHE A O 1
ATOM 1198 N N . ALA A 1 144 ? 6.098 -29.234 13.047 1 97.19 144 ALA A N 1
ATOM 1199 C CA . ALA A 1 144 ? 6.125 -27.781 13.148 1 97.19 144 ALA A CA 1
ATOM 1200 C C . ALA A 1 144 ? 4.941 -27.266 13.969 1 97.19 144 ALA A C 1
ATOM 1202 O O . ALA A 1 144 ? 5.059 -26.281 14.695 1 97.19 144 ALA A O 1
ATOM 1203 N N . TYR A 1 145 ? 3.793 -27.984 13.914 1 97.62 145 TYR A N 1
ATOM 1204 C CA . TYR A 1 145 ? 2.551 -27.406 14.43 1 97.62 145 TYR A CA 1
ATOM 1205 C C . TYR A 1 145 ? 2.119 -28.125 15.703 1 97.62 145 TYR A C 1
ATOM 1207 O O . TYR A 1 145 ? 0.954 -28.047 16.109 1 97.62 145 TYR A O 1
ATOM 1215 N N . LYS A 1 146 ? 3.037 -28.766 16.328 1 94.38 146 LYS A N 1
ATOM 1216 C CA . LYS A 1 146 ? 2.732 -29.547 17.531 1 94.38 146 LYS A CA 1
ATOM 1217 C C . LYS A 1 146 ? 2.182 -28.641 18.625 1 94.38 146 LYS A C 1
ATOM 1219 O O . LYS A 1 146 ? 2.791 -27.625 18.969 1 94.38 146 LYS A O 1
ATOM 1224 N N . ASN A 1 147 ? 0.973 -28.891 19.188 1 90.5 147 ASN A N 1
ATOM 1225 C CA . ASN A 1 147 ? 0.312 -28.234 20.312 1 90.5 147 ASN A CA 1
ATOM 1226 C C . ASN A 1 147 ? -0.079 -26.797 19.984 1 90.5 147 ASN A C 1
ATOM 1228 O O . ASN A 1 147 ? -0.207 -25.969 20.891 1 90.5 147 ASN A O 1
ATOM 1232 N N . GLU A 1 148 ? -0.136 -26.484 18.781 1 93.19 148 GLU A N 1
ATOM 1233 C CA . GLU A 1 148 ? -0.582 -25.156 18.359 1 93.19 148 GLU A CA 1
ATOM 1234 C C . GLU A 1 148 ? -2.082 -25.141 18.078 1 93.19 148 GLU A C 1
ATOM 1236 O O . GLU A 1 148 ? -2.635 -26.125 17.578 1 93.19 148 GLU A O 1
ATOM 1241 N N . ASN A 1 149 ? -2.734 -24.125 18.516 1 93.19 149 ASN A N 1
ATOM 1242 C CA . ASN A 1 149 ? -4.109 -23.906 18.078 1 93.19 149 ASN A CA 1
ATOM 1243 C C . ASN A 1 149 ? -4.164 -23.391 16.641 1 93.19 149 ASN A C 1
ATOM 1245 O O . ASN A 1 149 ? -3.781 -22.266 16.359 1 93.19 149 ASN A O 1
ATOM 1249 N N . LEU A 1 150 ? -4.684 -24.25 15.773 1 94.12 150 LEU A N 1
ATOM 1250 C CA . LEU A 1 150 ? -4.609 -23.938 14.352 1 94.12 150 LEU A CA 1
ATOM 1251 C C . LEU A 1 150 ? -5.848 -23.172 13.891 1 94.12 150 LEU A C 1
ATOM 1253 O O . LEU A 1 150 ? -6.977 -23.609 14.125 1 94.12 150 LEU A O 1
ATOM 1257 N N . ASP A 1 151 ? -5.621 -22.016 13.25 1 91.56 151 ASP A N 1
ATOM 1258 C CA . ASP A 1 151 ? -6.66 -21.234 12.602 1 91.56 151 ASP A CA 1
ATOM 1259 C C . ASP A 1 151 ? -6.996 -21.797 11.219 1 91.56 151 ASP A C 1
ATOM 1261 O O . ASP A 1 151 ? -6.164 -21.781 10.312 1 91.56 151 ASP A O 1
ATOM 1265 N N . GLN A 1 152 ? -8.203 -22.141 11.031 1 90.56 152 GLN A N 1
ATOM 1266 C CA . GLN A 1 152 ? -8.617 -22.844 9.828 1 90.56 152 GLN A CA 1
ATOM 1267 C C . GLN A 1 152 ? -8.531 -21.938 8.602 1 90.56 152 GLN A C 1
ATOM 1269 O O . GLN A 1 152 ? -8.547 -22.422 7.465 1 90.56 152 GLN A O 1
ATOM 1274 N N . SER A 1 153 ? -8.391 -20.672 8.828 1 90.56 153 SER A N 1
ATOM 1275 C CA . SER A 1 153 ? -8.391 -19.734 7.715 1 90.56 153 SER A CA 1
ATOM 1276 C C . SER A 1 153 ? -6.984 -19.531 7.164 1 90.56 153 SER A C 1
ATOM 1278 O O . SER A 1 153 ? -6.805 -18.875 6.133 1 90.56 153 SER A O 1
ATOM 1280 N N . ARG A 1 154 ? -6.02 -20.094 7.746 1 95.25 154 ARG A N 1
ATOM 1281 C CA . ARG A 1 154 ? -4.641 -19.891 7.324 1 95.25 154 ARG A CA 1
ATOM 1282 C C . ARG A 1 154 ? -4.148 -21.047 6.461 1 95.25 154 ARG A C 1
ATOM 1284 O O . ARG A 1 154 ? -4.793 -22.094 6.398 1 95.25 154 ARG A O 1
ATOM 1291 N N . ILE A 1 155 ? -3.055 -20.844 5.766 1 97.81 155 ILE A N 1
ATOM 1292 C CA . ILE A 1 155 ? -2.387 -21.859 4.957 1 97.81 155 ILE A CA 1
ATOM 1293 C C . ILE A 1 155 ? -1.274 -22.516 5.766 1 97.81 155 ILE A C 1
ATOM 1295 O O . ILE A 1 155 ? -0.425 -21.828 6.34 1 97.81 155 ILE A O 1
ATOM 1299 N N . TYR A 1 156 ? -1.312 -23.781 5.805 1 98.12 156 TYR A N 1
ATOM 1300 C CA . TYR A 1 156 ? -0.29 -24.5 6.559 1 98.12 156 TYR A CA 1
ATOM 1301 C C . TYR A 1 156 ? 0.707 -25.172 5.621 1 98.12 156 TYR A C 1
ATOM 1303 O O . TYR A 1 156 ? 0.333 -26.047 4.828 1 98.12 156 TYR A O 1
ATOM 1311 N N . TYR A 1 157 ? 1.896 -24.781 5.777 1 98.31 157 TYR A N 1
ATOM 1312 C CA . TYR A 1 157 ? 2.973 -25.266 4.918 1 98.31 157 TYR A CA 1
ATOM 1313 C C . TYR A 1 157 ? 3.564 -26.562 5.461 1 98.31 157 TYR A C 1
ATOM 1315 O O . TYR A 1 157 ? 3.707 -26.734 6.672 1 98.31 157 TYR A O 1
ATOM 1323 N N . TYR A 1 158 ? 3.912 -27.438 4.57 1 98.5 158 TYR A N 1
ATOM 1324 C CA . TYR A 1 158 ? 4.441 -28.734 4.969 1 98.5 158 TYR A CA 1
ATOM 1325 C C . TYR A 1 158 ? 5.629 -29.141 4.098 1 98.5 158 TYR A C 1
ATOM 1327 O O . TYR A 1 158 ? 5.625 -28.891 2.889 1 98.5 158 TYR A O 1
ATOM 1335 N N . GLU A 1 159 ? 6.66 -29.703 4.715 1 97.81 159 GLU A N 1
ATOM 1336 C CA . GLU A 1 159 ? 7.871 -30.125 4.02 1 97.81 159 GLU A CA 1
ATOM 1337 C C . GLU A 1 159 ? 8.062 -31.641 4.133 1 97.81 159 GLU A C 1
ATOM 1339 O O . GLU A 1 159 ? 8.344 -32.156 5.219 1 97.81 159 GLU A O 1
ATOM 1344 N N . SER A 1 160 ? 7.898 -32.312 3.027 1 98.06 160 SER A N 1
ATOM 1345 C CA . SER A 1 160 ? 8.133 -33.75 3.037 1 98.06 160 SER A CA 1
ATOM 1346 C C . SER A 1 160 ? 9.477 -34.094 2.41 1 98.06 160 SER A C 1
ATOM 1348 O O . SER A 1 160 ? 9.953 -35.219 2.527 1 98.06 160 SER A O 1
ATOM 1350 N N . SER A 1 161 ? 9.992 -33.125 1.743 1 96.81 161 SER A N 1
ATOM 1351 C CA . SER A 1 161 ? 11.328 -33.281 1.175 1 96.81 161 SER A CA 1
ATOM 1352 C C . SER A 1 161 ? 12.047 -31.938 1.09 1 96.81 161 SER A C 1
ATOM 1354 O O . SER A 1 161 ? 11.414 -30.875 1.148 1 96.81 161 SER A O 1
ATOM 1356 N N . ARG A 1 162 ? 13.461 -32.062 1.02 1 96.31 162 ARG A N 1
ATOM 1357 C CA . ARG A 1 162 ? 14.281 -30.844 0.903 1 96.31 162 ARG A CA 1
ATOM 1358 C C . ARG A 1 162 ? 15.328 -31.016 -0.19 1 96.31 162 ARG A C 1
ATOM 1360 O O . ARG A 1 162 ? 16 -32.031 -0.263 1 96.31 162 ARG A O 1
ATOM 1367 N N . GLY A 1 163 ? 15.258 -29.859 -0.996 1 93.44 163 GLY A N 1
ATOM 1368 C CA . GLY A 1 163 ? 16.172 -29.891 -2.131 1 93.44 163 GLY A CA 1
ATOM 1369 C C . GLY A 1 163 ? 15.461 -30.156 -3.451 1 93.44 163 GLY A C 1
ATOM 1370 O O . GLY A 1 163 ? 14.234 -30.25 -3.496 1 93.44 163 GLY A O 1
ATOM 1371 N N . CYS A 1 164 ? 16.234 -30.172 -4.586 1 92.75 164 CYS A N 1
ATOM 1372 C CA . CYS A 1 164 ? 15.727 -30.406 -5.93 1 92.75 164 CYS A CA 1
ATOM 1373 C C . CYS A 1 164 ? 16.75 -31.156 -6.777 1 92.75 164 CYS A C 1
ATOM 1375 O O . CYS A 1 164 ? 17.953 -30.891 -6.699 1 92.75 164 CYS A O 1
ATOM 1377 N N . PRO A 1 165 ? 16.266 -32.094 -7.508 1 91.44 165 PRO A N 1
ATOM 1378 C CA . PRO A 1 165 ? 17.203 -32.875 -8.32 1 91.44 165 PRO A CA 1
ATOM 1379 C C . PRO A 1 165 ? 17.672 -32.094 -9.555 1 91.44 165 PRO A C 1
ATOM 1381 O O . PRO A 1 165 ? 18.578 -32.562 -10.273 1 91.44 165 PRO A O 1
ATOM 1384 N N . PHE A 1 166 ? 17.094 -31 -9.812 1 90.94 166 PHE A N 1
ATOM 1385 C CA . PHE A 1 166 ? 17.406 -30.234 -11.008 1 90.94 166 PHE A CA 1
ATOM 1386 C C . PHE A 1 166 ? 18.297 -29.031 -10.664 1 90.94 166 PHE A C 1
ATOM 1388 O O . PHE A 1 166 ? 18.516 -28.734 -9.492 1 90.94 166 PHE A O 1
ATOM 1395 N N . ARG A 1 167 ? 18.844 -28.391 -11.68 1 92.19 167 ARG A N 1
ATOM 1396 C CA . ARG A 1 167 ? 19.797 -27.297 -11.484 1 92.19 167 ARG A CA 1
ATOM 1397 C C . ARG A 1 167 ? 19.438 -26.094 -12.336 1 92.19 167 ARG A C 1
ATOM 1399 O O . ARG A 1 167 ? 20.312 -25.484 -12.961 1 92.19 167 ARG A O 1
ATOM 1406 N N . CYS A 1 168 ? 18.141 -25.844 -12.344 1 93.94 168 CYS A N 1
ATOM 1407 C CA . CYS A 1 168 ? 17.688 -24.688 -13.133 1 93.94 168 CYS A CA 1
ATOM 1408 C C . CYS A 1 168 ? 18.469 -23.438 -12.758 1 93.94 168 CYS A C 1
ATOM 1410 O O . CYS A 1 168 ? 18.609 -23.125 -11.578 1 93.94 168 CYS A O 1
ATOM 1412 N N . SER A 1 169 ? 18.938 -22.641 -13.711 1 95.12 169 SER A N 1
ATOM 1413 C CA . SER A 1 169 ? 19.922 -21.562 -13.531 1 95.12 169 SER A CA 1
ATOM 1414 C C . SER A 1 169 ? 19.328 -20.406 -12.75 1 95.12 169 SER A C 1
ATOM 1416 O O . SER A 1 169 ? 20.062 -19.578 -12.188 1 95.12 169 SER A O 1
ATOM 1418 N N . TYR A 1 170 ? 18 -20.203 -12.75 1 95 170 TYR A N 1
ATOM 1419 C CA . TYR A 1 170 ? 17.344 -19.062 -12.141 1 95 170 TYR A CA 1
ATOM 1420 C C . TYR A 1 170 ? 16.875 -19.391 -10.727 1 95 170 TYR A C 1
ATOM 1422 O O . TYR A 1 170 ? 16.391 -18.5 -10.016 1 95 170 TYR A O 1
ATOM 1430 N N . CYS A 1 171 ? 17 -20.625 -10.25 1 92.69 171 CYS A N 1
ATOM 1431 C CA . CYS A 1 171 ? 16.391 -21.094 -9.008 1 92.69 171 CYS A CA 1
ATOM 1432 C C . CYS A 1 171 ? 17.422 -21.219 -7.895 1 92.69 171 CYS A C 1
ATOM 1434 O O . CYS A 1 171 ? 18.516 -21.719 -8.117 1 92.69 171 CYS A O 1
ATOM 1436 N N . LEU A 1 172 ? 17.047 -20.875 -6.707 1 87.62 172 LEU A N 1
ATOM 1437 C CA . LEU A 1 172 ? 17.938 -20.953 -5.555 1 87.62 172 LEU A CA 1
ATOM 1438 C C . LEU A 1 172 ? 18.141 -22.406 -5.117 1 87.62 172 LEU A C 1
ATOM 1440 O O . LEU A 1 172 ? 19.188 -22.75 -4.562 1 87.62 172 LEU A O 1
ATOM 1444 N N . SER A 1 173 ? 17.188 -23.219 -5.379 1 82.06 173 SER A N 1
ATOM 1445 C CA . SER A 1 173 ? 17.266 -24.609 -4.961 1 82.06 173 SER A CA 1
ATOM 1446 C C . SER A 1 173 ? 18.328 -25.359 -5.75 1 82.06 173 SER A C 1
ATOM 1448 O O . SER A 1 173 ? 18.719 -26.469 -5.375 1 82.06 173 SER A O 1
ATOM 1450 N N . SER A 1 174 ? 18.812 -24.812 -6.734 1 73.88 174 SER A N 1
ATOM 1451 C CA . SER A 1 174 ? 19.781 -25.469 -7.598 1 73.88 174 SER A CA 1
ATOM 1452 C C . SER A 1 174 ? 21.188 -25.422 -6.984 1 73.88 174 SER A C 1
ATOM 1454 O O . SER A 1 174 ? 22.078 -26.125 -7.434 1 73.88 174 SER A O 1
ATOM 1456 N N . ILE A 1 175 ? 21.25 -24.688 -5.922 1 72.5 175 ILE A N 1
ATOM 1457 C CA . ILE A 1 175 ? 22.578 -24.5 -5.324 1 72.5 175 ILE A CA 1
ATOM 1458 C C . ILE A 1 175 ? 22.969 -25.766 -4.562 1 72.5 175 ILE A C 1
ATOM 1460 O O . ILE A 1 175 ? 24.141 -26.172 -4.574 1 72.5 175 ILE A O 1
ATOM 1464 N N . GLU A 1 176 ? 21.984 -26.406 -3.953 1 74.44 176 GLU A N 1
ATOM 1465 C CA . GLU A 1 176 ? 22.266 -27.656 -3.244 1 74.44 176 GLU A CA 1
ATOM 1466 C C . GLU A 1 176 ? 21.906 -28.859 -4.098 1 74.44 176 GLU A C 1
ATOM 1468 O O . GLU A 1 176 ? 20.906 -28.844 -4.816 1 74.44 176 GLU A O 1
ATOM 1473 N N . LYS A 1 177 ? 22.844 -29.844 -4.047 1 76.06 177 LYS A N 1
ATOM 1474 C CA . LYS A 1 177 ? 22.641 -31.016 -4.883 1 76.06 177 LYS A CA 1
ATOM 1475 C C . LYS A 1 177 ? 21.875 -32.094 -4.129 1 76.06 177 LYS A C 1
ATOM 1477 O O . LYS A 1 177 ? 22.141 -32.344 -2.951 1 76.06 177 LYS A O 1
ATOM 1482 N N . GLY A 1 178 ? 20.906 -32.5 -4.832 1 86.38 178 GLY A N 1
ATOM 1483 C CA . GLY A 1 178 ? 20.234 -33.719 -4.344 1 86.38 178 GLY A CA 1
ATOM 1484 C C . GLY A 1 178 ? 18.969 -33.406 -3.582 1 86.38 178 GLY A C 1
ATOM 1485 O O . GLY A 1 178 ? 18.641 -32.25 -3.34 1 86.38 178 GLY A O 1
ATOM 1486 N N . VAL A 1 179 ? 18.188 -34.531 -3.256 1 94.19 179 VAL A N 1
ATOM 1487 C CA . VAL A 1 179 ? 16.922 -34.406 -2.537 1 94.19 179 VAL A CA 1
ATOM 1488 C C . VAL A 1 179 ? 16.938 -35.344 -1.324 1 94.19 179 VAL A C 1
ATOM 1490 O O . VAL A 1 179 ? 17.391 -36.5 -1.418 1 94.19 179 VAL A O 1
ATOM 1493 N N . ARG A 1 180 ? 16.594 -34.781 -0.178 1 96.06 180 ARG A N 1
ATOM 1494 C CA . ARG A 1 180 ? 16.391 -35.562 1.04 1 96.06 180 ARG A CA 1
ATOM 1495 C C . ARG A 1 180 ? 14.914 -35.656 1.389 1 96.06 180 ARG A C 1
ATOM 1497 O O . ARG A 1 180 ? 14.156 -34.719 1.205 1 96.06 180 ARG A O 1
ATOM 1504 N N . PHE A 1 181 ? 14.531 -36.844 1.946 1 97.5 181 PHE A N 1
ATOM 1505 C CA . PHE A 1 181 ? 13.109 -37.094 2.164 1 97.5 181 PHE A CA 1
ATOM 1506 C C . PHE A 1 181 ? 12.82 -37.375 3.637 1 97.5 181 PHE A C 1
ATOM 1508 O O . PHE A 1 181 ? 13.609 -38.031 4.312 1 97.5 181 PHE A O 1
ATOM 1515 N N . THR A 1 182 ? 11.781 -36.875 4.109 1 98.06 182 THR A N 1
ATOM 1516 C CA . THR A 1 182 ? 11.234 -37.281 5.402 1 98.06 182 THR A CA 1
ATOM 1517 C C . THR A 1 182 ? 10.633 -38.688 5.328 1 98.06 182 THR A C 1
ATOM 1519 O O . THR A 1 182 ? 9.945 -39 4.363 1 98.06 182 THR A O 1
ATOM 1522 N N . PRO A 1 183 ? 10.859 -39.469 6.359 1 98.06 183 PRO A N 1
ATOM 1523 C CA . PRO A 1 183 ? 10.25 -40.812 6.324 1 98.06 183 PRO A CA 1
ATOM 1524 C C . PRO A 1 183 ? 8.734 -40.75 6.16 1 98.06 183 PRO A C 1
ATOM 1526 O O . PRO A 1 183 ? 8.07 -39.906 6.766 1 98.06 183 PRO A O 1
ATOM 1529 N N . LEU A 1 184 ? 8.172 -41.719 5.316 1 98.5 184 LEU A N 1
ATOM 1530 C CA . LEU A 1 184 ? 6.758 -41.688 4.953 1 98.5 184 LEU A CA 1
ATOM 1531 C C . LEU A 1 184 ? 5.875 -41.812 6.188 1 98.5 184 LEU A C 1
ATOM 1533 O O . LEU A 1 184 ? 4.82 -41.188 6.277 1 98.5 184 LEU A O 1
ATOM 1537 N N . GLU A 1 185 ? 6.352 -42.625 7.113 1 98.12 185 GLU A N 1
ATOM 1538 C CA . GLU A 1 185 ? 5.566 -42.812 8.328 1 98.12 185 GLU A CA 1
ATOM 1539 C C . GLU A 1 185 ? 5.352 -41.5 9.07 1 98.12 185 GLU A C 1
ATOM 1541 O O . GLU A 1 185 ? 4.25 -41.219 9.539 1 98.12 185 GLU A O 1
ATOM 1546 N N . LYS A 1 186 ? 6.367 -40.781 9.125 1 98.12 186 LYS A N 1
ATOM 1547 C CA . LYS A 1 186 ? 6.293 -39.469 9.758 1 98.12 186 LYS A CA 1
ATOM 1548 C C . LYS A 1 186 ? 5.395 -38.531 8.969 1 98.12 186 LYS A C 1
ATOM 1550 O O . LYS A 1 186 ? 4.586 -37.812 9.547 1 98.12 186 LYS A O 1
ATOM 1555 N N . VAL A 1 187 ? 5.473 -38.562 7.664 1 98.69 187 VAL A N 1
ATOM 1556 C CA . VAL A 1 187 ? 4.648 -37.719 6.793 1 98.69 187 VAL A CA 1
ATOM 1557 C C . VAL A 1 187 ? 3.17 -38.031 7.031 1 98.69 187 VAL A C 1
ATOM 1559 O O . VAL A 1 187 ? 2.361 -37.125 7.227 1 98.69 187 VAL A O 1
ATOM 1562 N N . PHE A 1 188 ? 2.863 -39.312 7.086 1 98.75 188 PHE A N 1
ATOM 1563 C CA . PHE A 1 188 ? 1.476 -39.719 7.25 1 98.75 188 PHE A CA 1
ATOM 1564 C C . PHE A 1 188 ? 0.932 -39.281 8.602 1 98.75 188 PHE A C 1
ATOM 1566 O O . PHE A 1 188 ? -0.197 -38.812 8.695 1 98.75 188 PHE A O 1
ATOM 1573 N N . GLU A 1 189 ? 1.731 -39.406 9.594 1 98.19 189 GLU A N 1
ATOM 1574 C CA . GLU A 1 189 ? 1.319 -39.031 10.938 1 98.19 189 GLU A CA 1
ATOM 1575 C C . GLU A 1 189 ? 1.032 -37.531 11.016 1 98.19 189 GLU A C 1
ATOM 1577 O O . GLU A 1 189 ? 0.003 -37.125 11.547 1 98.19 189 GLU A O 1
ATOM 1582 N N . GLU A 1 190 ? 1.876 -36.781 10.469 1 98.19 190 GLU A N 1
ATOM 1583 C CA . GLU A 1 190 ? 1.759 -35.344 10.547 1 98.19 190 GLU A CA 1
ATOM 1584 C C . GLU A 1 190 ? 0.615 -34.812 9.672 1 98.19 190 GLU A C 1
ATOM 1586 O O . GLU A 1 190 ? -0.125 -33.906 10.07 1 98.19 190 GLU A O 1
ATOM 1591 N N . LEU A 1 191 ? 0.414 -35.375 8.477 1 98.5 191 LEU A N 1
ATOM 1592 C CA . LEU A 1 191 ? -0.716 -35.031 7.625 1 98.5 191 LEU A CA 1
ATOM 1593 C C . LEU A 1 191 ? -2.037 -35.375 8.297 1 98.5 191 LEU A C 1
ATOM 1595 O O . LEU A 1 191 ? -2.996 -34.625 8.242 1 98.5 191 LEU A O 1
ATOM 1599 N N . ASP A 1 192 ? -2.039 -36.562 8.938 1 97.81 192 ASP A N 1
ATOM 1600 C CA . ASP A 1 192 ? -3.248 -36.969 9.641 1 97.81 192 ASP A CA 1
ATOM 1601 C C . ASP A 1 192 ? -3.643 -35.969 10.711 1 97.81 192 ASP A C 1
ATOM 1603 O O . ASP A 1 192 ? -4.828 -35.656 10.883 1 97.81 192 ASP A O 1
ATOM 1607 N N . TYR A 1 193 ? -2.633 -35.5 11.414 1 97.19 193 TYR A N 1
ATOM 1608 C CA . TYR A 1 193 ? -2.871 -34.5 12.43 1 97.19 193 TYR A CA 1
ATOM 1609 C C . TYR A 1 193 ? -3.545 -33.281 11.82 1 97.19 193 TYR A C 1
ATOM 1611 O O . TYR A 1 193 ? -4.547 -32.781 12.352 1 97.19 193 TYR A O 1
ATOM 1619 N N . LEU A 1 194 ? -3.105 -32.75 10.703 1 97.56 194 LEU A N 1
ATOM 1620 C CA . LEU A 1 194 ? -3.623 -31.562 10.055 1 97.56 194 LEU A CA 1
ATOM 1621 C C . LEU A 1 194 ? -5.016 -31.812 9.477 1 97.56 194 LEU A C 1
ATOM 1623 O O . LEU A 1 194 ? -5.879 -30.938 9.531 1 97.56 194 LEU A O 1
ATOM 1627 N N . PHE A 1 195 ? -5.242 -33.031 8.93 1 97.31 195 PHE A N 1
ATOM 1628 C CA . PHE A 1 195 ? -6.547 -33.375 8.398 1 97.31 195 PHE A CA 1
ATOM 1629 C C . PHE A 1 195 ? -7.598 -33.375 9.508 1 97.31 195 PHE A C 1
ATOM 1631 O O . PHE A 1 195 ? -8.711 -32.906 9.312 1 97.31 195 PHE A O 1
ATOM 1638 N N . LYS A 1 196 ? -7.23 -33.906 10.664 1 95.62 196 LYS A N 1
ATOM 1639 C CA . LYS A 1 196 ? -8.156 -33.969 11.797 1 95.62 196 LYS A CA 1
ATOM 1640 C C . LYS A 1 196 ? -8.516 -32.562 12.289 1 95.62 196 LYS A C 1
ATOM 1642 O O . LYS A 1 196 ? -9.609 -32.375 12.812 1 95.62 196 LYS A O 1
ATOM 1647 N N . LYS A 1 197 ? -7.598 -31.688 12.094 1 95.25 197 LYS A N 1
ATOM 1648 C CA . LYS A 1 197 ? -7.852 -30.312 12.484 1 95.25 197 LYS A CA 1
ATOM 1649 C C . LYS A 1 197 ? -8.641 -29.562 11.406 1 95.25 197 LYS A C 1
ATOM 1651 O O . LYS A 1 197 ? -9.031 -28.406 11.602 1 95.25 197 LYS A O 1
ATOM 1656 N N . GLN A 1 198 ? -8.844 -30.156 10.258 1 94.69 198 GLN A N 1
ATOM 1657 C CA . GLN A 1 198 ? -9.656 -29.656 9.156 1 94.69 198 GLN A CA 1
ATOM 1658 C C . GLN A 1 198 ? -9.164 -28.297 8.672 1 94.69 198 GLN A C 1
ATOM 1660 O O . GLN A 1 198 ? -9.953 -27.375 8.477 1 94.69 198 GLN A O 1
ATOM 1665 N N . VAL A 1 199 ? -7.844 -28.141 8.586 1 95.5 199 VAL A N 1
ATOM 1666 C CA . VAL A 1 199 ? -7.293 -26.922 8.023 1 95.5 199 VAL A CA 1
ATOM 1667 C C . VAL A 1 199 ? -7.711 -26.781 6.559 1 95.5 199 VAL A C 1
ATOM 1669 O O . VAL A 1 199 ? -7.973 -27.797 5.891 1 95.5 199 VAL A O 1
ATOM 1672 N N . ARG A 1 200 ? -7.781 -25.609 6.055 1 95.38 200 ARG A N 1
ATOM 1673 C CA . ARG A 1 200 ? -8.336 -25.375 4.723 1 95.38 200 ARG A CA 1
ATOM 1674 C C . ARG A 1 200 ? -7.352 -25.812 3.643 1 95.38 200 ARG A C 1
ATOM 1676 O O . ARG A 1 200 ? -7.746 -26.453 2.662 1 95.38 200 ARG A O 1
ATOM 1683 N N . LEU A 1 201 ? -6.117 -25.469 3.793 1 98.12 201 LEU A N 1
ATOM 1684 C CA . LEU A 1 201 ? -5.133 -25.734 2.75 1 98.12 201 LEU A CA 1
ATOM 1685 C C . LEU A 1 201 ? -3.789 -26.125 3.359 1 98.12 201 LEU A C 1
ATOM 1687 O O . LEU A 1 201 ? -3.275 -25.422 4.238 1 98.12 201 LEU A O 1
ATOM 1691 N N . ILE A 1 202 ? -3.312 -27.25 2.943 1 98.56 202 ILE A N 1
ATOM 1692 C CA . ILE A 1 202 ? -1.934 -27.656 3.209 1 98.56 202 ILE A CA 1
ATOM 1693 C C . ILE A 1 202 ? -1.089 -27.453 1.951 1 98.56 202 ILE A C 1
ATOM 1695 O O . ILE A 1 202 ? -1.359 -28.062 0.913 1 98.56 202 ILE A O 1
ATOM 1699 N N . LYS A 1 203 ? -0.113 -26.641 2.006 1 98.62 203 LYS A N 1
ATOM 1700 C CA . LYS A 1 203 ? 0.754 -26.375 0.86 1 98.62 203 LYS A CA 1
ATOM 1701 C C . LYS A 1 203 ? 2.137 -26.984 1.067 1 98.62 203 LYS A C 1
ATOM 1703 O O . LYS A 1 203 ? 2.885 -26.562 1.949 1 98.62 203 LYS A O 1
ATOM 1708 N N . PHE A 1 204 ? 2.441 -27.969 0.278 1 98.69 204 PHE A N 1
ATOM 1709 C CA . PHE A 1 204 ? 3.77 -28.562 0.32 1 98.69 204 PHE A CA 1
ATOM 1710 C C . PHE A 1 204 ? 4.816 -27.594 -0.224 1 98.69 204 PHE A C 1
ATOM 1712 O O . PHE A 1 204 ? 4.625 -27 -1.283 1 98.69 204 PHE A O 1
ATOM 1719 N N . VAL A 1 205 ? 5.918 -27.453 0.545 1 97.25 205 VAL A N 1
ATOM 1720 C CA . VAL A 1 205 ? 6.977 -26.562 0.09 1 97.25 205 VAL A CA 1
ATOM 1721 C C . VAL A 1 205 ? 8.062 -27.359 -0.626 1 97.25 205 VAL A C 1
ATOM 1723 O O . VAL A 1 205 ? 9.164 -26.859 -0.865 1 97.25 205 VAL A O 1
ATOM 1726 N N . ASP A 1 206 ? 7.73 -28.672 -0.915 1 97 206 ASP A N 1
ATOM 1727 C CA . ASP A 1 206 ? 8.633 -29.484 -1.732 1 97 206 ASP A CA 1
ATOM 1728 C C . ASP A 1 206 ? 8.867 -28.844 -3.096 1 97 206 ASP A C 1
ATOM 1730 O O . ASP A 1 206 ? 7.914 -28.594 -3.844 1 97 206 ASP A O 1
ATOM 1734 N N . ARG A 1 207 ? 10.062 -28.672 -3.459 1 94.62 207 ARG A N 1
ATOM 1735 C CA . ARG A 1 207 ? 10.359 -27.969 -4.711 1 94.62 207 ARG A CA 1
ATOM 1736 C C . ARG A 1 207 ? 9.93 -28.812 -5.914 1 94.62 207 ARG A C 1
ATOM 1738 O O . ARG A 1 207 ? 9.516 -28.266 -6.938 1 94.62 207 ARG A O 1
ATOM 1745 N N . THR A 1 208 ? 10.211 -30.078 -5.793 1 95.38 208 THR A N 1
ATOM 1746 C CA . THR A 1 208 ? 9.742 -31.078 -6.746 1 95.38 208 THR A CA 1
ATOM 1747 C C . THR A 1 208 ? 9.094 -32.25 -6.02 1 95.38 208 THR A C 1
ATOM 1749 O O . THR A 1 208 ? 9.75 -33.281 -5.75 1 95.38 208 THR A O 1
ATOM 1752 N N . PHE A 1 209 ? 7.793 -32.156 -5.805 1 97.75 209 PHE A N 1
ATOM 1753 C CA . PHE A 1 209 ? 7.062 -33.156 -5.02 1 97.75 209 PHE A CA 1
ATOM 1754 C C . PHE A 1 209 ? 7.184 -34.531 -5.645 1 97.75 209 PHE A C 1
ATOM 1756 O O . PHE A 1 209 ? 7.328 -35.531 -4.934 1 97.75 209 PHE A O 1
ATOM 1763 N N . ASN A 1 210 ? 7.18 -34.562 -6.973 1 97.44 210 ASN A N 1
ATOM 1764 C CA . ASN A 1 210 ? 7.16 -35.844 -7.672 1 97.44 210 ASN A CA 1
ATOM 1765 C C . ASN A 1 210 ? 8.57 -36.312 -8.047 1 97.44 210 ASN A C 1
ATOM 1767 O O . ASN A 1 210 ? 8.742 -37.031 -9.016 1 97.44 210 ASN A O 1
ATOM 1771 N N . ALA A 1 211 ? 9.562 -35.812 -7.289 1 95.38 211 ALA A N 1
ATOM 1772 C CA . ALA A 1 211 ? 10.938 -36.25 -7.523 1 95.38 211 ALA A CA 1
ATOM 1773 C C . ALA A 1 211 ? 11.094 -37.75 -7.371 1 95.38 211 ALA A C 1
ATOM 1775 O O . ALA A 1 211 ? 11.867 -38.375 -8.102 1 95.38 211 ALA A O 1
ATOM 1776 N N . ASN A 1 212 ? 10.422 -38.312 -6.387 1 96.75 212 ASN A N 1
ATOM 1777 C CA . ASN A 1 212 ? 10.281 -39.75 -6.199 1 96.75 212 ASN A CA 1
ATOM 1778 C C . ASN A 1 212 ? 8.852 -40.188 -6.457 1 96.75 212 ASN A C 1
ATOM 1780 O O . ASN A 1 212 ? 7.961 -39.969 -5.641 1 96.75 212 ASN A O 1
ATOM 1784 N N . LYS A 1 213 ? 8.703 -40.906 -7.523 1 96.75 213 LYS A N 1
ATOM 1785 C CA . LYS A 1 213 ? 7.375 -41.25 -8.031 1 96.75 213 LYS A CA 1
ATOM 1786 C C . LYS A 1 213 ? 6.613 -42.125 -7.039 1 96.75 213 LYS A C 1
ATOM 1788 O O . LYS A 1 213 ? 5.457 -41.844 -6.719 1 96.75 213 LYS A O 1
ATOM 1793 N N . GLU A 1 214 ? 7.258 -43.125 -6.586 1 97.44 214 GLU A N 1
ATOM 1794 C CA . GLU A 1 214 ? 6.602 -44.062 -5.676 1 97.44 214 GLU A CA 1
ATOM 1795 C C . GLU A 1 214 ? 6.148 -43.375 -4.398 1 97.44 214 GLU A C 1
ATOM 1797 O O . GLU A 1 214 ? 5.023 -43.562 -3.939 1 97.44 214 GLU A O 1
ATOM 1802 N N . ARG A 1 215 ? 7.012 -42.594 -3.871 1 97.75 215 ARG A N 1
ATOM 1803 C CA . ARG A 1 215 ? 6.699 -41.844 -2.662 1 97.75 215 ARG A CA 1
ATOM 1804 C C . ARG A 1 215 ? 5.539 -40.875 -2.9 1 97.75 215 ARG A C 1
ATOM 1806 O O . ARG A 1 215 ? 4.633 -40.781 -2.07 1 97.75 215 ARG A O 1
ATOM 1813 N N . ALA A 1 216 ? 5.547 -40.188 -4.012 1 98.44 216 ALA A N 1
ATOM 1814 C CA . ALA A 1 216 ? 4.496 -39.219 -4.355 1 98.44 216 ALA A CA 1
ATOM 1815 C C . ALA A 1 216 ? 3.135 -39.906 -4.426 1 98.44 216 ALA A C 1
ATOM 1817 O O . ALA A 1 216 ? 2.154 -39.406 -3.863 1 98.44 216 ALA A O 1
ATOM 1818 N N . ILE A 1 217 ? 3.102 -41.031 -5.023 1 98.38 217 ILE A N 1
ATOM 1819 C CA . ILE A 1 217 ? 1.855 -41.75 -5.184 1 98.38 217 ILE A CA 1
ATOM 1820 C C . ILE A 1 217 ? 1.321 -42.188 -3.816 1 98.38 217 ILE A C 1
ATOM 1822 O O . ILE A 1 217 ? 0.124 -42.062 -3.545 1 98.38 217 ILE A O 1
ATOM 1826 N N . ARG A 1 218 ? 2.242 -42.656 -2.975 1 98.56 218 ARG A N 1
ATOM 1827 C CA . ARG A 1 218 ? 1.827 -43.062 -1.642 1 98.56 218 ARG A CA 1
ATOM 1828 C C . ARG A 1 218 ? 1.236 -41.906 -0.853 1 98.56 218 ARG A C 1
ATOM 1830 O O . ARG A 1 218 ? 0.259 -42.094 -0.121 1 98.56 218 ARG A O 1
ATOM 1837 N N . ILE A 1 219 ? 1.783 -40.75 -0.954 1 98.81 219 ILE A N 1
ATOM 1838 C CA . ILE A 1 219 ? 1.279 -39.594 -0.257 1 98.81 219 ILE A CA 1
ATOM 1839 C C . ILE A 1 219 ? -0.068 -39.188 -0.846 1 98.81 219 ILE A C 1
ATOM 1841 O O . ILE A 1 219 ? -1.008 -38.875 -0.109 1 98.81 219 ILE A O 1
ATOM 1845 N N . ILE A 1 220 ? -0.193 -39.156 -2.197 1 98.56 220 ILE A N 1
ATOM 1846 C CA . ILE A 1 220 ? -1.443 -38.844 -2.869 1 98.56 220 ILE A CA 1
ATOM 1847 C C . ILE A 1 220 ? -2.553 -39.781 -2.4 1 98.56 220 ILE A C 1
ATOM 1849 O O . ILE A 1 220 ? -3.643 -39.312 -2.039 1 98.56 220 ILE A O 1
ATOM 1853 N N . GLU A 1 221 ? -2.215 -41.031 -2.371 1 98.5 221 GLU A N 1
ATOM 1854 C CA . GLU A 1 221 ? -3.201 -42.031 -1.946 1 98.5 221 GLU A CA 1
ATOM 1855 C C . GLU A 1 221 ? -3.609 -41.812 -0.491 1 98.5 221 GLU A C 1
ATOM 1857 O O . GLU A 1 221 ? -4.785 -41.938 -0.143 1 98.5 221 GLU A O 1
ATOM 1862 N N . PHE A 1 222 ? -2.672 -41.531 0.327 1 98.69 222 PHE A N 1
ATOM 1863 C CA . PHE A 1 222 ? -2.969 -41.25 1.726 1 98.69 222 PHE A CA 1
ATOM 1864 C C . PHE A 1 222 ? -3.902 -40.062 1.848 1 98.69 222 PHE A C 1
ATOM 1866 O O . PHE A 1 222 ? -4.859 -40.062 2.625 1 98.69 222 PHE A O 1
ATOM 1873 N N . CYS A 1 223 ? -3.652 -39 1.11 1 98.56 223 CYS A N 1
ATOM 1874 C CA . CYS A 1 223 ? -4.488 -37.812 1.126 1 98.56 223 CYS A CA 1
ATOM 1875 C C . CYS A 1 223 ? -5.914 -38.125 0.691 1 98.56 223 CYS A C 1
ATOM 1877 O O . CYS A 1 223 ? -6.875 -37.688 1.315 1 98.56 223 CYS A O 1
ATOM 1879 N N . LYS A 1 224 ? -6.047 -38.906 -0.357 1 97.5 224 LYS A N 1
ATOM 1880 C CA . LYS A 1 224 ? -7.348 -39.312 -0.878 1 97.5 224 LYS A CA 1
ATOM 1881 C C . LYS A 1 224 ? -8.172 -40 0.193 1 97.5 224 LYS A C 1
ATOM 1883 O O . LYS A 1 224 ? -9.375 -39.781 0.313 1 97.5 224 LYS A O 1
ATOM 1888 N N . GLN A 1 225 ? -7.492 -40.719 0.971 1 97.31 225 GLN A N 1
ATOM 1889 C CA . GLN A 1 225 ? -8.172 -41.594 1.935 1 97.31 225 GLN A CA 1
ATOM 1890 C C . GLN A 1 225 ? -8.523 -40.812 3.205 1 97.31 225 GLN A C 1
ATOM 1892 O O . GLN A 1 225 ? -9.516 -41.125 3.871 1 97.31 225 GLN A O 1
ATOM 1897 N N . ASN A 1 226 ? -7.746 -39.812 3.465 1 97.06 226 ASN A N 1
ATOM 1898 C CA . ASN A 1 226 ? -7.848 -39.312 4.824 1 97.06 226 ASN A CA 1
ATOM 1899 C C . ASN A 1 226 ? -8.344 -37.844 4.84 1 97.06 226 ASN A C 1
ATOM 1901 O O . ASN A 1 226 ? -8.844 -37.375 5.859 1 97.06 226 ASN A O 1
ATOM 1905 N N . SER A 1 227 ? -8.219 -37.156 3.744 1 95.25 227 SER A N 1
ATOM 1906 C CA . SER A 1 227 ? -8.664 -35.781 3.736 1 95.25 227 SER A CA 1
ATOM 1907 C C . SER A 1 227 ? -10.172 -35.688 3.592 1 95.25 227 SER A C 1
ATOM 1909 O O . SER A 1 227 ? -10.766 -36.312 2.729 1 95.25 227 SER A O 1
ATOM 1911 N N . GLN A 1 228 ? -10.766 -34.875 4.391 1 91.25 228 GLN A N 1
ATOM 1912 C CA . GLN A 1 228 ? -12.203 -34.688 4.285 1 91.25 228 GLN A CA 1
ATOM 1913 C C . GLN A 1 228 ? -12.516 -33.344 3.627 1 91.25 228 GLN A C 1
ATOM 1915 O O . GLN A 1 228 ? -13.227 -33.281 2.617 1 91.25 228 GLN A O 1
ATOM 1920 N N . SER A 1 229 ? -11.93 -32.344 4.145 1 92 229 SER A N 1
ATOM 1921 C CA . SER A 1 229 ? -12.25 -31 3.637 1 92 229 SER A CA 1
ATOM 1922 C C . SER A 1 229 ? -10.992 -30.219 3.289 1 92 229 SER A C 1
ATOM 1924 O O . SER A 1 229 ? -11.07 -29.125 2.736 1 92 229 SER A O 1
ATOM 1926 N N . THR A 1 230 ? -9.859 -30.766 3.57 1 97 230 THR A N 1
ATOM 1927 C CA . THR A 1 230 ? -8.586 -30.078 3.393 1 97 230 THR A CA 1
ATOM 1928 C C . THR A 1 230 ? -8.078 -30.234 1.961 1 97 230 THR A C 1
ATOM 1930 O O . THR A 1 230 ? -8.039 -31.359 1.434 1 97 230 THR A O 1
ATOM 1933 N N . GLN A 1 231 ? -7.754 -29.156 1.321 1 98.06 231 GLN A N 1
ATOM 1934 C CA . GLN A 1 231 ? -7.082 -29.188 0.026 1 98.06 231 GLN A CA 1
ATOM 1935 C C . GLN A 1 231 ? -5.57 -29.312 0.191 1 98.06 231 GLN A C 1
ATOM 1937 O O . GLN A 1 231 ? -5.012 -28.828 1.18 1 98.06 231 GLN A O 1
ATOM 1942 N N . VAL A 1 232 ? -4.934 -29.953 -0.783 1 98.75 232 VAL A N 1
ATOM 1943 C CA . VAL A 1 232 ? -3.488 -30.141 -0.714 1 98.75 232 VAL A CA 1
ATOM 1944 C C . VAL A 1 232 ? -2.834 -29.609 -1.985 1 98.75 232 VAL A C 1
ATOM 1946 O O . VAL A 1 232 ? -3.273 -29.922 -3.096 1 98.75 232 VAL A O 1
ATOM 1949 N N . HIS A 1 233 ? -1.826 -28.797 -1.833 1 98.69 233 HIS A N 1
ATOM 1950 C CA . HIS A 1 233 ? -1.138 -28.125 -2.93 1 98.69 233 HIS A CA 1
ATOM 1951 C C . HIS A 1 233 ? 0.263 -28.703 -3.131 1 98.69 233 HIS A C 1
ATOM 1953 O O . HIS A 1 233 ? 1.058 -28.75 -2.189 1 98.69 233 HIS A O 1
ATOM 1959 N N . PHE A 1 234 ? 0.55 -29.094 -4.371 1 98.56 234 PHE A N 1
ATOM 1960 C CA . PHE A 1 234 ? 1.858 -29.641 -4.711 1 98.56 234 PHE A CA 1
ATOM 1961 C C . PHE A 1 234 ? 2.514 -28.812 -5.82 1 98.56 234 PHE A C 1
ATOM 1963 O O . PHE A 1 234 ? 1.833 -28.344 -6.73 1 98.56 234 PHE A O 1
ATOM 1970 N N . GLU A 1 235 ? 3.859 -28.703 -5.754 1 97.44 235 GLU A N 1
ATOM 1971 C CA . GLU A 1 235 ? 4.664 -28.297 -6.898 1 97.44 235 GLU A CA 1
ATOM 1972 C C . GLU A 1 235 ? 5.168 -29.516 -7.68 1 97.44 235 GLU A C 1
ATOM 1974 O O . GLU A 1 235 ? 5.852 -30.375 -7.125 1 97.44 235 GLU A O 1
ATOM 1979 N N . ILE A 1 236 ? 4.859 -29.484 -8.961 1 96.06 236 ILE A N 1
ATOM 1980 C CA . ILE A 1 236 ? 5.125 -30.672 -9.773 1 96.06 236 ILE A CA 1
ATOM 1981 C C . ILE A 1 236 ? 6.043 -30.297 -10.938 1 96.06 236 ILE A C 1
ATOM 1983 O O . ILE A 1 236 ? 5.867 -29.25 -11.57 1 96.06 236 ILE A O 1
ATOM 1987 N N . ASP A 1 237 ? 7.078 -31.109 -11.172 1 94.69 237 ASP A N 1
ATOM 1988 C CA . ASP A 1 237 ? 7.855 -30.984 -12.398 1 94.69 237 ASP A CA 1
ATOM 1989 C C . ASP A 1 237 ? 7.184 -31.734 -13.547 1 94.69 237 ASP A C 1
ATOM 1991 O O . ASP A 1 237 ? 6.902 -32.938 -13.438 1 94.69 237 ASP A O 1
ATOM 1995 N N . PRO A 1 238 ? 6.941 -31.094 -14.594 1 94.88 238 PRO A N 1
ATOM 1996 C CA . PRO A 1 238 ? 6.18 -31.703 -15.68 1 94.88 238 PRO A CA 1
ATOM 1997 C C . PRO A 1 238 ? 6.93 -32.844 -16.344 1 94.88 238 PRO A C 1
ATOM 1999 O O . PRO A 1 238 ? 6.305 -33.75 -16.906 1 94.88 238 PRO A O 1
ATOM 2002 N N . THR A 1 239 ? 8.227 -32.812 -16.281 1 92.81 239 THR A N 1
ATOM 2003 C CA . THR A 1 239 ? 9.023 -33.875 -16.906 1 92.81 239 THR A CA 1
ATOM 2004 C C . THR A 1 239 ? 8.836 -35.188 -16.172 1 92.81 239 THR A C 1
ATOM 2006 O O . THR A 1 239 ? 8.945 -36.25 -16.781 1 92.81 239 THR A O 1
ATOM 2009 N N . LEU A 1 240 ? 8.508 -35.094 -14.914 1 93.5 240 LEU A N 1
ATOM 2010 C CA . LEU A 1 240 ? 8.383 -36.312 -14.086 1 93.5 240 LEU A CA 1
ATOM 2011 C C . LEU A 1 240 ? 6.918 -36.688 -13.922 1 93.5 240 LEU A C 1
ATOM 2013 O O . LEU A 1 240 ? 6.602 -37.625 -13.195 1 93.5 240 LEU A O 1
ATOM 2017 N N . LEU A 1 241 ? 6.078 -35.969 -14.539 1 94.56 241 LEU A N 1
ATOM 2018 C CA . LEU A 1 241 ? 4.652 -36.281 -14.484 1 94.56 241 LEU A CA 1
ATOM 2019 C C . LEU A 1 241 ? 4.309 -37.469 -15.383 1 94.56 241 LEU A C 1
ATOM 2021 O O . LEU A 1 241 ? 4.094 -37.281 -16.594 1 94.56 241 LEU A O 1
ATOM 2025 N N . GLY A 1 242 ? 4.211 -38.656 -14.82 1 92.94 242 GLY A N 1
ATOM 2026 C CA . GLY A 1 242 ? 3.895 -39.844 -15.578 1 92.94 242 GLY A CA 1
ATOM 2027 C C . GLY A 1 242 ? 2.471 -40.312 -15.375 1 92.94 242 GLY A C 1
ATOM 2028 O O . GLY A 1 242 ? 1.71 -39.719 -14.617 1 92.94 242 GLY A O 1
ATOM 2029 N N . ASN A 1 243 ? 2.152 -41.375 -16.016 1 94.75 243 ASN A N 1
ATOM 2030 C CA . ASN A 1 243 ? 0.796 -41.906 -16.031 1 94.75 243 ASN A CA 1
ATOM 2031 C C . ASN A 1 243 ? 0.34 -42.312 -14.625 1 94.75 243 ASN A C 1
ATOM 2033 O O . ASN A 1 243 ? -0.828 -42.156 -14.273 1 94.75 243 ASN A O 1
ATOM 2037 N N . ASP A 1 244 ? 1.215 -42.812 -13.906 1 96.5 244 ASP A N 1
ATOM 2038 C CA . ASP A 1 244 ? 0.861 -43.312 -12.578 1 96.5 244 ASP A CA 1
ATOM 2039 C C . ASP A 1 244 ? 0.375 -42.156 -11.688 1 96.5 244 ASP A C 1
ATOM 2041 O O . ASP A 1 244 ? -0.651 -42.281 -11.016 1 96.5 244 ASP A O 1
ATOM 2045 N N . ILE A 1 245 ? 1.141 -41.125 -11.711 1 96.94 245 ILE A N 1
ATOM 2046 C CA . ILE A 1 245 ? 0.773 -39.969 -10.906 1 96.94 245 ILE A CA 1
ATOM 2047 C C . ILE A 1 245 ? -0.523 -39.375 -11.438 1 96.94 245 ILE A C 1
ATOM 2049 O O . ILE A 1 245 ? -1.419 -39.031 -10.664 1 96.94 245 ILE A O 1
ATOM 2053 N N . ILE A 1 246 ? -0.689 -39.219 -12.742 1 97.25 246 ILE A N 1
ATOM 2054 C CA . ILE A 1 246 ? -1.88 -38.656 -13.383 1 97.25 246 ILE A CA 1
ATOM 2055 C C . ILE A 1 246 ? -3.104 -39.469 -12.992 1 97.25 246 ILE A C 1
ATOM 2057 O O . ILE A 1 246 ? -4.141 -38.938 -12.617 1 97.25 246 ILE A O 1
ATOM 2061 N N . ASN A 1 247 ? -2.93 -40.781 -13.039 1 96.44 247 ASN A N 1
ATOM 2062 C CA . ASN A 1 247 ? -4.035 -41.656 -12.688 1 96.44 247 ASN A CA 1
ATOM 2063 C C . ASN A 1 247 ? -4.438 -41.5 -11.219 1 96.44 247 ASN A C 1
ATOM 2065 O O . ASN A 1 247 ? -5.625 -41.5 -10.898 1 96.44 247 ASN A O 1
ATOM 2069 N N . ALA A 1 248 ? -3.438 -41.406 -10.406 1 96.81 248 ALA A N 1
ATOM 2070 C CA . ALA A 1 248 ? -3.715 -41.219 -8.984 1 96.81 248 ALA A CA 1
ATOM 2071 C C . ALA A 1 248 ? -4.477 -39.938 -8.742 1 96.81 248 ALA A C 1
ATOM 2073 O O . ALA A 1 248 ? -5.441 -39.906 -7.973 1 96.81 248 ALA A O 1
ATOM 2074 N N . ILE A 1 249 ? -4.117 -38.875 -9.375 1 97.19 249 ILE A N 1
ATOM 2075 C CA . ILE A 1 249 ? -4.746 -37.562 -9.219 1 97.19 249 ILE A CA 1
ATOM 2076 C C . ILE A 1 249 ? -6.156 -37.594 -9.805 1 97.19 249 ILE A C 1
ATOM 2078 O O . ILE A 1 249 ? -7.109 -37.156 -9.164 1 97.19 249 ILE A O 1
ATOM 2082 N N . ASN A 1 250 ? -6.312 -38.188 -10.969 1 95.81 250 ASN A N 1
ATOM 2083 C CA . ASN A 1 250 ? -7.57 -38.156 -11.711 1 95.81 250 ASN A CA 1
ATOM 2084 C C . ASN A 1 250 ? -8.617 -39.062 -11.086 1 95.81 250 ASN A C 1
ATOM 2086 O O . ASN A 1 250 ? -9.797 -39 -11.422 1 95.81 250 ASN A O 1
ATOM 2090 N N . SER A 1 251 ? -8.219 -39.875 -10.172 1 95.56 251 SER A N 1
ATOM 2091 C CA . SER A 1 251 ? -9.172 -40.75 -9.461 1 95.56 251 SER A CA 1
ATOM 2092 C C . SER A 1 251 ? -9.531 -40.156 -8.102 1 95.56 251 SER A C 1
ATOM 2094 O O . SER A 1 251 ? -10.188 -40.812 -7.293 1 95.56 251 SER A O 1
ATOM 2096 N N . SER A 1 252 ? -9.07 -39 -7.832 1 95.31 252 SER A N 1
ATOM 2097 C CA . SER A 1 252 ? -9.336 -38.344 -6.562 1 95.31 252 SER A CA 1
ATOM 2098 C C . SER A 1 252 ? -10.648 -37.562 -6.609 1 95.31 252 SER A C 1
ATOM 2100 O O . SER A 1 252 ? -11.266 -37.438 -7.668 1 95.31 252 SER A O 1
ATOM 2102 N N . LYS A 1 253 ? -11.094 -37.156 -5.434 1 94.25 253 LYS A N 1
ATOM 2103 C CA . LYS A 1 253 ? -12.234 -36.25 -5.359 1 94.25 253 LYS A CA 1
ATOM 2104 C C . LYS A 1 253 ? -11.914 -34.906 -6.023 1 94.25 253 LYS A C 1
ATOM 2106 O O . LYS A 1 253 ? -10.758 -34.5 -6.074 1 94.25 253 LYS A O 1
ATOM 2111 N N . GLU A 1 254 ? -12.969 -34.281 -6.387 1 92.19 254 GLU A N 1
ATOM 2112 C CA . GLU A 1 254 ? -12.812 -33 -7.074 1 92.19 254 GLU A CA 1
ATOM 2113 C C . GLU A 1 254 ? -12.156 -31.953 -6.164 1 92.19 254 GLU A C 1
ATOM 2115 O O . GLU A 1 254 ? -12.562 -31.797 -5.008 1 92.19 254 GLU A O 1
ATOM 2120 N N . ASN A 1 255 ? -11.117 -31.359 -6.59 1 92.19 255 ASN A N 1
ATOM 2121 C CA . ASN A 1 255 ? -10.453 -30.203 -6.008 1 92.19 255 ASN A CA 1
ATOM 2122 C C . ASN A 1 255 ? -9.703 -30.562 -4.73 1 92.19 255 ASN A C 1
ATOM 2124 O O . ASN A 1 255 ? -9.383 -29.703 -3.92 1 92.19 255 ASN A O 1
ATOM 2128 N N . LEU A 1 256 ? -9.5 -31.797 -4.57 1 97.5 256 LEU A N 1
ATOM 2129 C CA . LEU A 1 256 ? -8.664 -32.219 -3.449 1 97.5 256 LEU A CA 1
ATOM 2130 C C . LEU A 1 256 ? -7.238 -31.703 -3.619 1 97.5 256 LEU A C 1
ATOM 2132 O O . LEU A 1 256 ? -6.602 -31.281 -2.65 1 97.5 256 LEU A O 1
ATOM 2136 N N . PHE A 1 257 ? -6.848 -31.672 -4.867 1 98.19 257 PHE A N 1
ATOM 2137 C CA . PHE A 1 257 ? -5.457 -31.328 -5.133 1 98.19 257 PHE A CA 1
ATOM 2138 C C . PHE A 1 257 ? -5.367 -30.047 -5.953 1 98.19 257 PHE A C 1
ATOM 2140 O O . PHE A 1 257 ? -6.191 -29.812 -6.844 1 98.19 257 PHE A O 1
ATOM 2147 N N . ARG A 1 258 ? -4.438 -29.25 -5.648 1 98.12 258 ARG A N 1
ATOM 2148 C CA . ARG A 1 258 ? -3.957 -28.125 -6.457 1 98.12 258 ARG A CA 1
ATOM 2149 C C . ARG A 1 258 ? -2.525 -28.359 -6.922 1 98.12 258 ARG A C 1
ATOM 2151 O O . ARG A 1 258 ? -1.639 -28.641 -6.113 1 98.12 258 ARG A O 1
ATOM 2158 N N . LEU A 1 259 ? -2.322 -28.281 -8.18 1 98.25 259 LEU A N 1
ATOM 2159 C CA . LEU A 1 259 ? -1.013 -28.578 -8.75 1 98.25 259 LEU A CA 1
ATOM 2160 C C . LEU A 1 259 ? -0.41 -27.328 -9.398 1 98.25 259 LEU A C 1
ATOM 2162 O O . LEU A 1 259 ? -1.048 -26.688 -10.234 1 98.25 259 LEU A O 1
ATOM 2166 N N . GLU A 1 260 ? 0.752 -26.984 -8.977 1 98.25 260 GLU A N 1
ATOM 2167 C CA . GLU A 1 260 ? 1.55 -25.953 -9.648 1 98.25 260 GLU A CA 1
ATOM 2168 C C . GLU A 1 260 ? 2.627 -26.594 -10.523 1 98.25 260 GLU A C 1
ATOM 2170 O O . GLU A 1 260 ? 3.535 -27.25 -10.023 1 98.25 260 GLU A O 1
ATOM 2175 N N . ILE A 1 261 ? 2.484 -26.406 -11.75 1 97.31 261 ILE A N 1
ATOM 2176 C CA . ILE A 1 261 ? 3.379 -27.047 -12.711 1 97.31 261 ILE A CA 1
ATOM 2177 C C . ILE A 1 261 ? 4.176 -25.969 -13.453 1 97.31 261 ILE A C 1
ATOM 2179 O O . ILE A 1 261 ? 3.607 -25.172 -14.195 1 97.31 261 ILE A O 1
ATOM 2183 N N . GLY A 1 262 ? 5.512 -25.969 -13.289 1 96.12 262 GLY A N 1
ATOM 2184 C CA . GLY A 1 262 ? 6.379 -24.984 -13.914 1 96.12 262 GLY A CA 1
ATOM 2185 C C . GLY A 1 262 ? 6.832 -25.375 -15.305 1 96.12 262 GLY A C 1
ATOM 2186 O O . GLY A 1 262 ? 7.801 -26.125 -15.453 1 96.12 262 GLY A O 1
ATOM 2187 N N . LEU A 1 263 ? 6.199 -24.859 -16.312 1 96.44 263 LEU A N 1
ATOM 2188 C CA . LEU A 1 263 ? 6.645 -25.062 -17.688 1 96.44 263 LEU A CA 1
ATOM 2189 C C . LEU A 1 263 ? 7.812 -24.141 -18.016 1 96.44 263 LEU A C 1
ATOM 2191 O O . LEU A 1 263 ? 8.797 -24.562 -18.625 1 96.44 263 LEU A O 1
ATOM 2195 N N . GLN A 1 264 ? 7.746 -22.922 -17.625 1 96.69 264 GLN A N 1
ATOM 2196 C CA . GLN A 1 264 ? 8.727 -21.844 -17.703 1 96.69 264 GLN A CA 1
ATOM 2197 C C . GLN A 1 264 ? 8.883 -21.344 -19.125 1 96.69 264 GLN A C 1
ATOM 2199 O O . GLN A 1 264 ? 8.953 -20.125 -19.359 1 96.69 264 GLN A O 1
ATOM 2204 N N . SER A 1 265 ? 9.023 -22.188 -20.125 1 96.69 265 SER A N 1
ATOM 2205 C CA . SER A 1 265 ? 9.125 -21.859 -21.547 1 96.69 265 SER A CA 1
ATOM 2206 C C . SER A 1 265 ? 8.922 -23.094 -22.422 1 96.69 265 SER A C 1
ATOM 2208 O O . SER A 1 265 ? 9.062 -24.219 -21.938 1 96.69 265 SER A O 1
ATOM 2210 N N . PHE A 1 266 ? 8.539 -22.922 -23.719 1 95.81 266 PHE A N 1
ATOM 2211 C CA . PHE A 1 266 ? 8.508 -24 -24.703 1 95.81 266 PHE A CA 1
ATOM 2212 C C . PHE A 1 266 ? 9.594 -23.812 -25.75 1 95.81 266 PHE A C 1
ATOM 2214 O O . PHE A 1 266 ? 9.664 -24.562 -26.734 1 95.81 266 PHE A O 1
ATOM 2221 N N . ASN A 1 267 ? 10.43 -22.766 -25.531 1 96.31 267 ASN A N 1
ATOM 2222 C CA . ASN A 1 267 ? 11.555 -22.531 -26.438 1 96.31 267 ASN A CA 1
ATOM 2223 C C . ASN A 1 267 ? 12.75 -23.391 -26.078 1 96.31 267 ASN A C 1
ATOM 2225 O O . ASN A 1 267 ? 13.383 -23.203 -25.047 1 96.31 267 ASN A O 1
ATOM 2229 N N . PRO A 1 268 ? 13.125 -24.297 -27.016 1 95.38 268 PRO A N 1
ATOM 2230 C CA . PRO A 1 268 ? 14.195 -25.234 -26.688 1 95.38 268 PRO A CA 1
ATOM 2231 C C . PRO A 1 268 ? 15.523 -24.547 -26.391 1 95.38 268 PRO A C 1
ATOM 2233 O O . PRO A 1 268 ? 16.266 -24.984 -25.5 1 95.38 268 PRO A O 1
ATOM 2236 N N . GLN A 1 269 ? 15.875 -23.5 -27.062 1 96.56 269 GLN A N 1
ATOM 2237 C CA . GLN A 1 269 ? 17.109 -22.766 -26.812 1 96.56 269 GLN A CA 1
ATOM 2238 C C . GLN A 1 269 ? 17.109 -22.156 -25.406 1 96.56 269 GLN A C 1
ATOM 2240 O O . GLN A 1 269 ? 18.141 -22.172 -24.719 1 96.56 269 GLN A O 1
ATOM 2245 N N . THR A 1 270 ? 15.961 -21.641 -25.047 1 97.44 270 THR A N 1
ATOM 2246 C CA . THR A 1 270 ? 15.805 -21.062 -23.719 1 97.44 270 THR A CA 1
ATOM 2247 C C . THR A 1 270 ? 15.969 -22.141 -22.641 1 97.44 270 THR A C 1
ATOM 2249 O O . THR A 1 270 ? 16.719 -21.953 -21.672 1 97.44 270 THR A O 1
ATOM 2252 N N . LEU A 1 271 ? 15.305 -23.25 -22.812 1 96.44 271 LEU A N 1
ATOM 2253 C CA . LEU A 1 271 ? 15.344 -24.344 -21.828 1 96.44 271 LEU A CA 1
ATOM 2254 C C . LEU A 1 271 ? 16.766 -24.859 -21.672 1 96.44 271 LEU A C 1
ATOM 2256 O O . LEU A 1 271 ? 17.219 -25.125 -20.547 1 96.44 271 LEU A O 1
ATOM 2260 N N . ASP A 1 272 ? 17.484 -24.953 -22.766 1 95.69 272 ASP A N 1
ATOM 2261 C CA . ASP A 1 272 ? 18.891 -25.375 -22.719 1 95.69 272 ASP A CA 1
ATOM 2262 C C . ASP A 1 272 ? 19.734 -24.375 -21.953 1 95.69 272 ASP A C 1
ATOM 2264 O O . ASP A 1 272 ? 20.562 -24.75 -21.109 1 95.69 272 ASP A O 1
ATOM 2268 N N . ALA A 1 273 ? 19.5 -23.156 -22.203 1 96.38 273 ALA A N 1
ATOM 2269 C CA . ALA A 1 273 ? 20.312 -22.078 -21.625 1 96.38 273 ALA A CA 1
ATOM 2270 C C . ALA A 1 273 ? 20.109 -21.984 -20.125 1 96.38 273 ALA A C 1
ATOM 2272 O O . ALA A 1 273 ? 21 -21.531 -19.391 1 96.38 273 ALA A O 1
ATOM 2273 N N . ILE A 1 274 ? 18.984 -22.438 -19.656 1 96.25 274 ILE A N 1
ATOM 2274 C CA . ILE A 1 274 ? 18.719 -22.312 -18.219 1 96.25 274 ILE A CA 1
ATOM 2275 C C . ILE A 1 274 ? 18.844 -23.688 -17.547 1 96.25 274 ILE A C 1
ATOM 2277 O O . ILE A 1 274 ? 18.406 -23.875 -16.422 1 96.25 274 ILE A O 1
ATOM 2281 N N . ASP A 1 275 ? 19.344 -24.672 -18.25 1 94.19 275 ASP A N 1
ATOM 2282 C CA . ASP A 1 275 ? 19.672 -26 -17.734 1 94.19 275 ASP A CA 1
ATOM 2283 C C . ASP A 1 275 ? 18.406 -26.75 -17.328 1 94.19 275 ASP A C 1
ATOM 2285 O O . ASP A 1 275 ? 18.375 -27.406 -16.281 1 94.19 275 ASP A O 1
ATOM 2289 N N . ARG A 1 276 ? 17.359 -26.5 -18 1 91.62 276 ARG A N 1
ATOM 2290 C CA . ARG A 1 276 ? 16.125 -27.234 -17.734 1 91.62 276 ARG A CA 1
ATOM 2291 C C . ARG A 1 276 ? 15.867 -28.281 -18.797 1 91.62 276 ARG A C 1
ATOM 2293 O O . ARG A 1 276 ? 15.789 -27.969 -20 1 91.62 276 ARG A O 1
ATOM 2300 N N . PHE A 1 277 ? 15.844 -29.5 -18.375 1 81.81 277 PHE A N 1
ATOM 2301 C CA . PHE A 1 277 ? 15.578 -30.609 -19.281 1 81.81 277 PHE A CA 1
ATOM 2302 C C . PHE A 1 277 ? 14.094 -30.688 -19.625 1 81.81 277 PHE A C 1
ATOM 2304 O O . PHE A 1 277 ? 13.242 -30.578 -18.734 1 81.81 277 PHE A O 1
ATOM 2311 N N . TYR A 1 278 ? 13.914 -30.812 -20.984 1 78.5 278 TYR A N 1
ATOM 2312 C CA . TYR A 1 278 ? 12.492 -30.812 -21.312 1 78.5 278 TYR A CA 1
ATOM 2313 C C . TYR A 1 278 ? 12.203 -31.688 -22.516 1 78.5 278 TYR A C 1
ATOM 2315 O O . TYR A 1 278 ? 12.875 -31.578 -23.547 1 78.5 278 TYR A O 1
ATOM 2323 N N . ASP A 1 279 ? 11.43 -32.656 -22.281 1 89.25 279 ASP A N 1
ATOM 2324 C CA . ASP A 1 279 ? 10.781 -33.375 -23.359 1 89.25 279 ASP A CA 1
ATOM 2325 C C . ASP A 1 279 ? 9.398 -32.812 -23.672 1 89.25 279 ASP A C 1
ATOM 2327 O O . ASP A 1 279 ? 8.398 -33.281 -23.125 1 89.25 279 ASP A O 1
ATOM 2331 N N . ILE A 1 280 ? 9.359 -31.969 -24.594 1 90.38 280 ILE A N 1
ATOM 2332 C CA . ILE A 1 280 ? 8.18 -31.141 -24.844 1 90.38 280 ILE A CA 1
ATOM 2333 C C . ILE A 1 280 ? 7.008 -32.031 -25.266 1 90.38 280 ILE A C 1
ATOM 2335 O O . ILE A 1 280 ? 5.883 -31.828 -24.797 1 90.38 280 ILE A O 1
ATOM 2339 N N . ASP A 1 281 ? 7.258 -32.969 -26.078 1 92.06 281 ASP A N 1
ATOM 2340 C CA . ASP A 1 281 ? 6.199 -33.844 -26.578 1 92.06 281 ASP A CA 1
ATOM 2341 C C . ASP A 1 281 ? 5.578 -34.656 -25.453 1 92.06 281 ASP A C 1
ATOM 2343 O O . ASP A 1 281 ? 4.355 -34.781 -25.359 1 92.06 281 ASP A O 1
ATOM 2347 N N . ARG A 1 282 ? 6.398 -35.188 -24.703 1 93.69 282 ARG A N 1
ATOM 2348 C CA . ARG A 1 282 ? 5.918 -35.969 -23.578 1 93.69 282 ARG A CA 1
ATOM 2349 C C . ARG A 1 282 ? 5.141 -35.094 -22.594 1 93.69 282 ARG A C 1
ATOM 2351 O O . ARG A 1 282 ? 4.09 -35.5 -22.094 1 93.69 282 ARG A O 1
ATOM 2358 N N . ILE A 1 283 ? 5.684 -33.969 -22.328 1 94.25 283 ILE A N 1
ATOM 2359 C CA . ILE A 1 283 ? 5.031 -33.031 -21.422 1 94.25 283 ILE A CA 1
ATOM 2360 C C . ILE A 1 283 ? 3.656 -32.656 -21.969 1 94.25 283 ILE A C 1
ATOM 2362 O O . ILE A 1 283 ? 2.668 -32.656 -21.219 1 94.25 283 ILE A O 1
ATOM 2366 N N . ASP A 1 284 ? 3.615 -32.375 -23.188 1 93.88 284 ASP A N 1
ATOM 2367 C CA . ASP A 1 284 ? 2.365 -32 -23.844 1 93.88 284 ASP A CA 1
ATOM 2368 C C . ASP A 1 284 ? 1.325 -33.094 -23.719 1 93.88 284 ASP A C 1
ATOM 2370 O O . ASP A 1 284 ? 0.189 -32.844 -23.297 1 93.88 284 ASP A O 1
ATOM 2374 N N . LYS A 1 285 ? 1.719 -34.281 -24 1 95.06 285 LYS A N 1
ATOM 2375 C CA . LYS A 1 285 ? 0.833 -35.438 -23.922 1 95.06 285 LYS A CA 1
ATOM 2376 C C . LYS A 1 285 ? 0.328 -35.656 -22.5 1 95.06 285 LYS A C 1
ATOM 2378 O O . LYS A 1 285 ? -0.87 -35.844 -22.281 1 95.06 285 LYS A O 1
ATOM 2383 N N . ASN A 1 286 ? 1.179 -35.625 -21.609 1 95.06 286 ASN A N 1
ATOM 2384 C CA . ASN A 1 286 ? 0.84 -35.906 -20.219 1 95.06 286 ASN A CA 1
ATOM 2385 C C . ASN A 1 286 ? -0.028 -34.812 -19.625 1 95.06 286 ASN A C 1
ATOM 2387 O O . ASN A 1 286 ? -0.92 -35.062 -18.812 1 95.06 286 ASN A O 1
ATOM 2391 N N . LEU A 1 287 ? 0.275 -33.562 -19.984 1 95.31 287 LEU A N 1
ATOM 2392 C CA . LEU A 1 287 ? -0.55 -32.469 -19.516 1 95.31 287 LEU A CA 1
ATOM 2393 C C . LEU A 1 287 ? -1.976 -32.562 -20.031 1 95.31 287 LEU A C 1
ATOM 2395 O O . LEU A 1 287 ? -2.936 -32.312 -19.312 1 95.31 287 LEU A O 1
ATOM 2399 N N . LYS A 1 288 ? -2.121 -32.938 -21.297 1 94.69 288 LYS A N 1
ATOM 2400 C CA . LYS A 1 288 ? -3.447 -33.125 -21.875 1 94.69 288 LYS A CA 1
ATOM 2401 C C . LYS A 1 288 ? -4.207 -34.219 -21.141 1 94.69 288 LYS A C 1
ATOM 2403 O O . LYS A 1 288 ? -5.398 -34.094 -20.844 1 94.69 288 LYS A O 1
ATOM 2408 N N . LYS A 1 289 ? -3.498 -35.25 -20.812 1 95.31 289 LYS A N 1
ATOM 2409 C CA . LYS A 1 289 ? -4.105 -36.375 -20.078 1 95.31 289 LYS A CA 1
ATOM 2410 C C . LYS A 1 289 ? -4.547 -35.906 -18.688 1 95.31 289 LYS A C 1
ATOM 2412 O O . LYS A 1 289 ? -5.652 -36.25 -18.25 1 95.31 289 LYS A O 1
ATOM 2417 N N . LEU A 1 290 ? -3.697 -35.188 -18.016 1 95.94 290 LEU A N 1
ATOM 2418 C CA . LEU A 1 290 ? -4.004 -34.656 -16.688 1 95.94 290 LEU A CA 1
ATOM 2419 C C . LEU A 1 290 ? -5.266 -33.812 -16.719 1 95.94 290 LEU A C 1
ATOM 2421 O O . LEU A 1 290 ? -6.078 -33.875 -15.797 1 95.94 290 LEU A O 1
ATOM 2425 N N . MET A 1 291 ? -5.484 -33.031 -17.812 1 92.5 291 MET A N 1
ATOM 2426 C CA . MET A 1 291 ? -6.559 -32.062 -17.906 1 92.5 291 MET A CA 1
ATOM 2427 C C . MET A 1 291 ? -7.867 -32.719 -18.328 1 92.5 291 MET A C 1
ATOM 2429 O O . MET A 1 291 ? -8.922 -32.094 -18.297 1 92.5 291 MET A O 1
ATOM 2433 N N . GLU A 1 292 ? -7.891 -33.938 -18.719 1 86.44 292 GLU A N 1
ATOM 2434 C CA . GLU A 1 292 ? -9.062 -34.625 -19.266 1 86.44 292 GLU A CA 1
ATOM 2435 C C . GLU A 1 292 ? -10.195 -34.656 -18.234 1 86.44 292 GLU A C 1
ATOM 2437 O O . GLU A 1 292 ? -11.352 -34.406 -18.578 1 86.44 292 GLU A O 1
ATOM 2442 N N . ASN A 1 293 ? -9.922 -34.938 -16.969 1 80.19 293 ASN A N 1
ATOM 2443 C CA . ASN A 1 293 ? -11.016 -35.094 -16.016 1 80.19 293 ASN A CA 1
ATOM 2444 C C . ASN A 1 293 ? -11.094 -33.938 -15.047 1 80.19 293 ASN A C 1
ATOM 2446 O O . ASN A 1 293 ? -12.023 -33.844 -14.25 1 80.19 293 ASN A O 1
ATOM 2450 N N . LYS A 1 294 ? -10.203 -33 -15.164 1 84.62 294 LYS A N 1
ATOM 2451 C CA . LYS A 1 294 ? -10.18 -31.766 -14.398 1 84.62 294 LYS A CA 1
ATOM 2452 C C . LYS A 1 294 ? -10.469 -32.031 -12.922 1 84.62 294 LYS A C 1
ATOM 2454 O O . LYS A 1 294 ? -11.312 -31.359 -12.32 1 84.62 294 LYS A O 1
ATOM 2459 N N . LYS A 1 295 ? -9.859 -33 -12.391 1 92.69 295 LYS A N 1
ATOM 2460 C CA . LYS A 1 295 ? -10.086 -33.375 -11 1 92.69 295 LYS A CA 1
ATOM 2461 C C . LYS A 1 295 ? -9.297 -32.469 -10.062 1 92.69 295 LYS A C 1
ATOM 2463 O O . LYS A 1 295 ? -9.734 -32.188 -8.938 1 92.69 295 LYS A O 1
ATOM 2468 N N . ALA A 1 296 ? -8.203 -32 -10.555 1 96.44 296 ALA A N 1
ATOM 2469 C CA . ALA A 1 296 ? -7.34 -31.125 -9.766 1 96.44 296 ALA A CA 1
ATOM 2470 C C . ALA A 1 296 ? -7.32 -29.719 -10.336 1 96.44 296 ALA A C 1
ATOM 2472 O O . ALA A 1 296 ? -7.562 -29.516 -11.531 1 96.44 296 ALA A O 1
ATOM 2473 N N . ILE A 1 297 ? -7.148 -28.75 -9.477 1 96.88 297 ILE A N 1
ATOM 2474 C CA . ILE A 1 297 ? -6.867 -27.391 -9.938 1 96.88 297 ILE A CA 1
ATOM 2475 C C . ILE A 1 297 ? -5.434 -27.312 -10.453 1 96.88 297 ILE A C 1
ATOM 2477 O O . ILE A 1 297 ? -4.484 -27.609 -9.727 1 96.88 297 ILE A O 1
ATOM 2481 N N . VAL A 1 298 ? -5.289 -26.938 -11.656 1 97.5 298 VAL A N 1
ATOM 2482 C CA . VAL A 1 298 ? -3.969 -26.953 -12.281 1 97.5 298 VAL A CA 1
ATOM 2483 C C . VAL A 1 298 ? -3.527 -25.516 -12.578 1 97.5 298 VAL A C 1
ATOM 2485 O O . VAL A 1 298 ? -4.266 -24.75 -13.203 1 97.5 298 VAL A O 1
ATOM 2488 N N . HIS A 1 299 ? -2.426 -25.188 -12.07 1 97.69 299 HIS A N 1
ATOM 2489 C CA . HIS A 1 299 ? -1.772 -23.906 -12.266 1 97.69 299 HIS A CA 1
ATOM 2490 C C . HIS A 1 299 ? -0.481 -24.047 -13.062 1 97.69 299 HIS A C 1
ATOM 2492 O O . HIS A 1 299 ? 0.449 -24.734 -12.617 1 97.69 299 HIS A O 1
ATOM 2498 N N . LEU A 1 300 ? -0.368 -23.391 -14.227 1 98.25 300 LEU A N 1
ATOM 2499 C CA . LEU A 1 300 ? 0.808 -23.469 -15.086 1 98.25 300 LEU A CA 1
ATOM 2500 C C . LEU A 1 300 ? 1.598 -22.172 -15.055 1 98.25 300 LEU A C 1
ATOM 2502 O O . LEU A 1 300 ? 1.012 -21.078 -15.047 1 98.25 300 LEU A O 1
ATOM 2506 N N . ASP A 1 301 ? 2.945 -22.297 -15.094 1 97.81 301 ASP A N 1
ATOM 2507 C CA . ASP A 1 301 ? 3.781 -21.109 -14.945 1 97.81 301 ASP A CA 1
ATOM 2508 C C . ASP A 1 301 ? 4.695 -20.922 -16.156 1 97.81 301 ASP A C 1
ATOM 2510 O O . ASP A 1 301 ? 5.25 -21.891 -16.672 1 97.81 301 ASP A O 1
ATOM 2514 N N . LEU A 1 302 ? 4.812 -19.719 -16.609 1 98.25 302 LEU A N 1
ATOM 2515 C CA . LEU A 1 302 ? 5.805 -19.266 -17.562 1 98.25 302 LEU A CA 1
ATOM 2516 C C . LEU A 1 302 ? 6.664 -18.141 -16.984 1 98.25 302 LEU A C 1
ATOM 2518 O O . LEU A 1 302 ? 6.219 -17.422 -16.094 1 98.25 302 LEU A O 1
ATOM 2522 N N . ILE A 1 303 ? 7.875 -17.984 -17.422 1 98.5 303 ILE A N 1
ATOM 2523 C CA . ILE A 1 303 ? 8.742 -16.891 -16.984 1 98.5 303 ILE A CA 1
ATOM 2524 C C . ILE A 1 303 ? 9.195 -16.078 -18.203 1 98.5 303 ILE A C 1
ATOM 2526 O O . ILE A 1 303 ? 9.844 -16.609 -19.109 1 98.5 303 ILE A O 1
ATOM 2530 N N . ALA A 1 304 ? 8.875 -14.859 -18.25 1 98.56 304 ALA A N 1
ATOM 2531 C CA . ALA A 1 304 ? 9.383 -13.93 -19.266 1 98.56 304 ALA A CA 1
ATOM 2532 C C . ALA A 1 304 ? 10.734 -13.352 -18.844 1 98.56 304 ALA A C 1
ATOM 2534 O O . ALA A 1 304 ? 10.977 -13.117 -17.656 1 98.56 304 ALA A O 1
ATOM 2535 N N . GLY A 1 305 ? 11.633 -13.117 -19.828 1 98.5 305 GLY A N 1
ATOM 2536 C CA . GLY A 1 305 ? 12.93 -12.516 -19.562 1 98.5 305 GLY A CA 1
ATOM 2537 C C . GLY A 1 305 ? 14.055 -13.523 -19.531 1 98.5 305 GLY A C 1
ATOM 2538 O O . GLY A 1 305 ? 15.203 -13.172 -19.234 1 98.5 305 GLY A O 1
ATOM 2539 N N . LEU A 1 306 ? 13.82 -14.82 -19.875 1 98.56 306 LEU A N 1
ATOM 2540 C CA . LEU A 1 306 ? 14.859 -15.844 -19.938 1 98.56 306 LEU A CA 1
ATOM 2541 C C . LEU A 1 306 ? 15.734 -15.68 -21.172 1 98.56 306 LEU A C 1
ATOM 2543 O O . LEU A 1 306 ? 15.328 -15.031 -22.141 1 98.56 306 LEU A O 1
ATOM 2547 N N . PRO A 1 307 ? 16.938 -16.266 -21.109 1 98.25 307 PRO A N 1
ATOM 2548 C CA . PRO A 1 307 ? 17.828 -16.125 -22.266 1 98.25 307 PRO A CA 1
ATOM 2549 C C . PRO A 1 307 ? 17.234 -16.75 -23.547 1 98.25 307 PRO A C 1
ATOM 2551 O O . PRO A 1 307 ? 16.594 -17.797 -23.469 1 98.25 307 PRO A O 1
ATOM 2554 N N . PHE A 1 308 ? 17.391 -16.047 -24.672 1 98 308 PHE A N 1
ATOM 2555 C CA . PHE A 1 308 ? 17.016 -16.484 -26 1 98 308 PHE A CA 1
ATOM 2556 C C . PHE A 1 308 ? 15.5 -16.438 -26.188 1 98 308 PHE A C 1
ATOM 2558 O O . PHE A 1 308 ? 14.984 -16.906 -27.203 1 98 308 PHE A O 1
ATOM 2565 N N . GLU A 1 309 ? 14.82 -15.961 -25.281 1 97.62 309 GLU A N 1
ATOM 2566 C CA . GLU A 1 309 ? 13.375 -15.797 -25.422 1 97.62 309 GLU A CA 1
ATOM 2567 C C . GLU A 1 309 ? 13.008 -14.336 -25.703 1 97.62 309 GLU A C 1
ATOM 2569 O O . GLU A 1 309 ? 13.062 -13.5 -24.797 1 97.62 309 GLU A O 1
ATOM 2574 N N . ASP A 1 310 ? 12.648 -14.039 -26.891 1 98.12 310 ASP A N 1
ATOM 2575 C CA . ASP A 1 310 ? 12.203 -12.695 -27.25 1 98.12 310 ASP A CA 1
ATOM 2576 C C . ASP A 1 310 ? 10.68 -12.586 -27.188 1 98.12 310 ASP A C 1
ATOM 2578 O O . ASP A 1 310 ? 10.008 -13.516 -26.734 1 98.12 310 ASP A O 1
ATOM 2582 N N . PHE A 1 311 ? 10.125 -11.445 -27.562 1 98.19 311 PHE A N 1
ATOM 2583 C CA . PHE A 1 311 ? 8.695 -11.172 -27.469 1 98.19 311 PHE A CA 1
ATOM 2584 C C . PHE A 1 311 ? 7.883 -12.18 -28.266 1 98.19 311 PHE A C 1
ATOM 2586 O O . PHE A 1 311 ? 6.895 -12.727 -27.766 1 98.19 311 PHE A O 1
ATOM 2593 N N . LEU A 1 312 ? 8.297 -12.508 -29.438 1 97.69 312 LEU A N 1
ATOM 2594 C CA . LEU A 1 312 ? 7.562 -13.398 -30.328 1 97.69 312 LEU A CA 1
ATOM 2595 C C . LEU A 1 312 ? 7.621 -14.836 -29.828 1 97.69 312 LEU A C 1
ATOM 2597 O O . LEU A 1 312 ? 6.613 -15.547 -29.844 1 97.69 312 LEU A O 1
ATOM 2601 N N . SER A 1 313 ? 8.812 -15.297 -29.469 1 97.5 313 SER A N 1
ATOM 2602 C CA . SER A 1 313 ? 8.938 -16.656 -28.969 1 97.5 313 SER A CA 1
ATOM 2603 C C . SER A 1 313 ? 8.164 -16.859 -27.672 1 97.5 313 SER A C 1
ATOM 2605 O O . SER A 1 313 ? 7.586 -17.922 -27.438 1 97.5 313 SER A O 1
ATOM 2607 N N . PHE A 1 314 ? 8.148 -15.844 -26.875 1 98.38 314 PHE A N 1
ATOM 2608 C CA . PHE A 1 314 ? 7.367 -15.945 -25.641 1 98.38 314 PHE A CA 1
ATOM 2609 C C . PHE A 1 314 ? 5.883 -16.062 -25.953 1 98.38 314 PHE A C 1
ATOM 2611 O O . PHE A 1 314 ? 5.164 -16.828 -25.312 1 98.38 314 PHE A O 1
ATOM 2618 N N . LYS A 1 315 ? 5.414 -15.312 -26.906 1 98 315 LYS A N 1
ATOM 2619 C CA . LYS A 1 315 ? 4.016 -15.391 -27.312 1 98 315 LYS A CA 1
ATOM 2620 C C . LYS A 1 315 ? 3.639 -16.812 -27.719 1 98 315 LYS A C 1
ATOM 2622 O O . LYS A 1 315 ? 2.535 -17.281 -27.422 1 98 315 LYS A O 1
ATOM 2627 N N . LYS A 1 316 ? 4.527 -17.484 -28.359 1 97.56 316 LYS A N 1
ATOM 2628 C CA . LYS A 1 316 ? 4.285 -18.859 -28.75 1 97.56 316 LYS A CA 1
ATOM 2629 C C . LYS A 1 316 ? 4.137 -19.766 -27.531 1 97.56 316 LYS A C 1
ATOM 2631 O O . LYS A 1 316 ? 3.254 -20.625 -27.484 1 97.56 316 LYS A O 1
ATOM 2636 N N . SER A 1 317 ? 5.004 -19.547 -26.562 1 97.69 317 SER A N 1
ATOM 2637 C CA . SER A 1 317 ? 4.906 -20.297 -25.312 1 97.69 317 SER A CA 1
ATOM 2638 C C . SER A 1 317 ? 3.588 -20.016 -24.609 1 97.69 317 SER A C 1
ATOM 2640 O O . SER A 1 317 ? 2.957 -20.938 -24.062 1 97.69 317 SER A O 1
ATOM 2642 N N . LEU A 1 318 ? 3.229 -18.766 -24.625 1 98.25 318 LEU A N 1
ATOM 2643 C CA . LEU A 1 318 ? 1.984 -18.359 -23.984 1 98.25 318 LEU A CA 1
ATOM 2644 C C . LEU A 1 318 ? 0.783 -19.016 -24.656 1 98.25 318 LEU A C 1
ATOM 2646 O O . LEU A 1 318 ? -0.116 -19.516 -23.984 1 98.25 318 LEU A O 1
ATOM 2650 N N . ASP A 1 319 ? 0.761 -18.984 -25.969 1 98.12 319 ASP A N 1
ATOM 2651 C CA . ASP A 1 319 ? -0.324 -19.594 -26.75 1 98.12 319 ASP A CA 1
ATOM 2652 C C . ASP A 1 319 ? -0.485 -21.062 -26.406 1 98.12 319 ASP A C 1
ATOM 2654 O O . ASP A 1 319 ? -1.588 -21.516 -26.094 1 98.12 319 ASP A O 1
ATOM 2658 N N . ARG A 1 320 ? 0.569 -21.734 -26.438 1 96.38 320 ARG A N 1
ATOM 2659 C CA . ARG A 1 320 ? 0.531 -23.156 -26.141 1 96.38 320 ARG A CA 1
ATOM 2660 C C . ARG A 1 320 ? 0.016 -23.422 -24.734 1 96.38 320 ARG A C 1
ATOM 2662 O O . ARG A 1 320 ? -0.815 -24.297 -24.516 1 96.38 320 ARG A O 1
ATOM 2669 N N . THR A 1 321 ? 0.47 -22.656 -23.797 1 97.75 321 THR A N 1
ATOM 2670 C CA . THR A 1 321 ? 0.121 -22.828 -22.391 1 97.75 321 THR A CA 1
ATOM 2671 C C . THR A 1 321 ? -1.367 -22.578 -22.172 1 97.75 321 THR A C 1
ATOM 2673 O O . THR A 1 321 ? -2.051 -23.391 -21.531 1 97.75 321 THR A O 1
ATOM 2676 N N . ILE A 1 322 ? -1.861 -21.5 -22.703 1 97.44 322 ILE A N 1
ATOM 2677 C CA . ILE A 1 322 ? -3.248 -21.109 -22.484 1 97.44 322 ILE A CA 1
ATOM 2678 C C . ILE A 1 322 ? -4.184 -22.125 -23.125 1 97.44 322 ILE A C 1
ATOM 2680 O O . ILE A 1 322 ? -5.258 -22.422 -22.594 1 97.44 322 ILE A O 1
ATOM 2684 N N . LEU A 1 323 ? -3.779 -22.734 -24.188 1 95.44 323 LEU A N 1
ATOM 2685 C CA . LEU A 1 323 ? -4.629 -23.641 -24.969 1 95.44 323 LEU A CA 1
ATOM 2686 C C . LEU A 1 323 ? -4.789 -24.984 -24.266 1 95.44 323 LEU A C 1
ATOM 2688 O O . LEU A 1 323 ? -5.613 -25.797 -24.656 1 95.44 323 LEU A O 1
ATOM 2692 N N . TYR A 1 324 ? -4.031 -25.203 -23.156 1 94.62 324 TYR A N 1
ATOM 2693 C CA . TYR A 1 324 ? -4.309 -26.359 -22.312 1 94.62 324 TYR A CA 1
ATOM 2694 C C . TYR A 1 324 ? -5.59 -26.156 -21.5 1 94.62 324 TYR A C 1
ATOM 2696 O O . TYR A 1 324 ? -6.152 -27.109 -20.969 1 94.62 324 TYR A O 1
ATOM 2704 N N . PHE A 1 325 ? -5.957 -24.828 -21.359 1 93.12 325 PHE A N 1
ATOM 2705 C CA . PHE A 1 325 ? -7.145 -24.422 -20.625 1 93.12 325 PHE A CA 1
ATOM 2706 C C . PHE A 1 325 ? -7.082 -24.922 -19.188 1 93.12 325 PHE A C 1
ATOM 2708 O O . PHE A 1 325 ? -8.055 -25.484 -18.672 1 93.12 325 PHE A O 1
ATOM 2715 N N . ALA A 1 326 ? -5.867 -24.781 -18.609 1 95.69 326 ALA A N 1
ATOM 2716 C CA . ALA A 1 326 ? -5.715 -25.016 -17.188 1 95.69 326 ALA A CA 1
ATOM 2717 C C . ALA A 1 326 ? -6.508 -23.984 -16.375 1 95.69 326 ALA A C 1
ATOM 2719 O O . ALA A 1 326 ? -7.039 -23.031 -16.922 1 95.69 326 ALA A O 1
ATOM 2720 N N . ASP A 1 327 ? -6.637 -24.25 -15.109 1 95.62 327 ASP A N 1
ATOM 2721 C CA . ASP A 1 327 ? -7.438 -23.375 -14.258 1 95.62 327 ASP A CA 1
ATOM 2722 C C . ASP A 1 327 ? -6.777 -22.016 -14.094 1 95.62 327 ASP A C 1
ATOM 2724 O O . ASP A 1 327 ? -7.461 -20.984 -14.016 1 95.62 327 ASP A O 1
ATOM 2728 N N . GLU A 1 328 ? -5.469 -22.016 -14.016 1 97.12 328 GLU A N 1
ATOM 2729 C CA . GLU A 1 328 ? -4.715 -20.766 -13.867 1 97.12 328 GLU A CA 1
ATOM 2730 C C . GLU A 1 328 ? -3.414 -20.812 -14.656 1 97.12 328 GLU A C 1
ATOM 2732 O O . GLU A 1 328 ? -2.764 -21.859 -14.734 1 97.12 328 GLU A O 1
ATOM 2737 N N . VAL A 1 329 ? -3.137 -19.672 -15.203 1 97.94 329 VAL A N 1
ATOM 2738 C CA . VAL A 1 329 ? -1.856 -19.469 -15.867 1 97.94 329 VAL A CA 1
ATOM 2739 C C . VAL A 1 329 ? -1.153 -18.25 -15.281 1 97.94 329 VAL A C 1
ATOM 2741 O O . VAL A 1 329 ? -1.732 -17.156 -15.219 1 97.94 329 VAL A O 1
ATOM 2744 N N . GLN A 1 330 ? 0.05 -18.484 -14.859 1 96.69 330 GLN A N 1
ATOM 2745 C CA . GLN A 1 330 ? 0.82 -17.375 -14.305 1 96.69 330 GLN A CA 1
ATOM 2746 C C . GLN A 1 330 ? 2.008 -17.031 -15.203 1 96.69 330 GLN A C 1
ATOM 2748 O O . GLN A 1 330 ? 2.85 -17.891 -15.477 1 96.69 330 GLN A O 1
ATOM 2753 N N . LEU A 1 331 ? 1.998 -15.836 -15.672 1 96.5 331 LEU A N 1
ATOM 2754 C CA . LEU A 1 331 ? 3.152 -15.281 -16.359 1 96.5 331 LEU A CA 1
ATOM 2755 C C . LEU A 1 331 ? 4.055 -14.516 -15.398 1 96.5 331 LEU A C 1
ATOM 2757 O O . LEU A 1 331 ? 3.762 -13.375 -15.047 1 96.5 331 LEU A O 1
ATOM 2761 N N . GLY A 1 332 ? 5.098 -15.195 -15.008 1 97 332 GLY A N 1
ATOM 2762 C CA . GLY A 1 332 ? 6.066 -14.531 -14.148 1 97 332 GLY A CA 1
ATOM 2763 C C . GLY A 1 332 ? 7.145 -13.805 -14.922 1 97 332 GLY A C 1
ATOM 2764 O O . GLY A 1 332 ? 7.305 -14.008 -16.125 1 97 332 GLY A O 1
ATOM 2765 N N . PHE A 1 333 ? 7.82 -12.93 -14.266 1 98.38 333 PHE A N 1
ATOM 2766 C CA . PHE A 1 333 ? 8.953 -12.195 -14.828 1 98.38 333 PHE A CA 1
ATOM 2767 C C . PHE A 1 333 ? 10.234 -12.539 -14.07 1 98.38 333 PHE A C 1
ATOM 2769 O O . PHE A 1 333 ? 10.25 -12.578 -12.844 1 98.38 333 PHE A O 1
ATOM 2776 N N . LEU A 1 334 ? 11.234 -12.773 -14.82 1 98.62 334 LEU A N 1
ATOM 2777 C CA . LEU A 1 334 ? 12.477 -13.297 -14.273 1 98.62 334 LEU A CA 1
ATOM 2778 C C . LEU A 1 334 ? 13 -12.391 -13.164 1 98.62 334 LEU A C 1
ATOM 2780 O O . LEU A 1 334 ? 13.023 -11.164 -13.305 1 98.62 334 LEU A O 1
ATOM 2784 N N . LYS A 1 335 ? 13.367 -12.977 -12.086 1 98.19 335 LYS A N 1
ATOM 2785 C CA . LYS A 1 335 ? 14.023 -12.344 -10.945 1 98.19 335 LYS A CA 1
ATOM 2786 C C . LYS A 1 335 ? 15.484 -12.781 -10.836 1 98.19 335 LYS A C 1
ATOM 2788 O O . LYS A 1 335 ? 15.773 -13.977 -10.758 1 98.19 335 LYS A O 1
ATOM 2793 N N . MET A 1 336 ? 16.328 -11.867 -10.812 1 98.06 336 MET A N 1
ATOM 2794 C CA . MET A 1 336 ? 17.766 -12.156 -10.781 1 98.06 336 MET A CA 1
ATOM 2795 C C . MET A 1 336 ? 18.25 -12.336 -9.344 1 98.06 336 MET A C 1
ATOM 2797 O O . MET A 1 336 ? 18.938 -11.461 -8.805 1 98.06 336 MET A O 1
ATOM 2801 N N . LEU A 1 337 ? 18.016 -13.516 -8.828 1 96.69 337 LEU A N 1
ATOM 2802 C CA . LEU A 1 337 ? 18.25 -13.789 -7.414 1 96.69 337 LEU A CA 1
ATOM 2803 C C . LEU A 1 337 ? 19.75 -13.93 -7.129 1 96.69 337 LEU A C 1
ATOM 2805 O O . LEU A 1 337 ? 20.484 -14.516 -7.926 1 96.69 337 LEU A O 1
ATOM 2809 N N . LYS A 1 338 ? 20.141 -13.484 -5.957 1 94.06 338 LYS A N 1
ATOM 2810 C CA . LYS A 1 338 ? 21.531 -13.602 -5.543 1 94.06 338 LYS A CA 1
ATOM 2811 C C . LYS A 1 338 ? 21.953 -15.07 -5.438 1 94.06 338 LYS A C 1
ATOM 2813 O O . LYS A 1 338 ? 21.203 -15.898 -4.922 1 94.06 338 LYS A O 1
ATOM 2818 N N . GLY A 1 339 ? 23.078 -15.375 -5.996 1 92.56 339 GLY A N 1
ATOM 2819 C CA . GLY A 1 339 ? 23.641 -16.719 -5.848 1 92.56 339 GLY A CA 1
ATOM 2820 C C . GLY A 1 339 ? 23.297 -17.625 -7.012 1 92.56 339 GLY A C 1
ATOM 2821 O O . GLY A 1 339 ? 23.922 -18.672 -7.188 1 92.56 339 GLY A O 1
ATOM 2822 N N . THR A 1 340 ? 22.359 -17.344 -7.844 1 94.88 340 THR A N 1
ATOM 2823 C CA . THR A 1 340 ? 21.953 -18.188 -8.961 1 94.88 340 THR A CA 1
ATOM 2824 C C . THR A 1 340 ? 22.938 -18.047 -10.125 1 94.88 340 THR A C 1
ATOM 2826 O O . THR A 1 340 ? 23.641 -17.047 -10.234 1 94.88 340 THR A O 1
ATOM 2829 N N . LYS A 1 341 ? 22.953 -19.016 -10.914 1 95.12 341 LYS A N 1
ATOM 2830 C CA . LYS A 1 341 ? 23.828 -19.031 -12.078 1 95.12 341 LYS A CA 1
ATOM 2831 C C . LYS A 1 341 ? 23.5 -17.875 -13.023 1 95.12 341 LYS A C 1
ATOM 2833 O O . LYS A 1 341 ? 24.391 -17.188 -13.508 1 95.12 341 LYS A O 1
ATOM 2838 N N . ILE A 1 342 ? 22.297 -17.609 -13.258 1 96.56 342 ILE A N 1
ATOM 2839 C CA . ILE A 1 342 ? 21.859 -16.609 -14.219 1 96.56 342 ILE A CA 1
ATOM 2840 C C . ILE A 1 342 ? 22.281 -15.219 -13.742 1 96.56 342 ILE A C 1
ATOM 2842 O O . ILE A 1 342 ? 22.641 -14.359 -14.547 1 96.56 342 ILE A O 1
ATOM 2846 N N . ARG A 1 343 ? 22.234 -14.961 -12.484 1 96.06 343 ARG A N 1
ATOM 2847 C CA . ARG A 1 343 ? 22.703 -13.688 -11.93 1 96.06 343 ARG A CA 1
ATOM 2848 C C . ARG A 1 343 ? 24.203 -13.539 -12.094 1 96.06 343 ARG A C 1
ATOM 2850 O O . ARG A 1 343 ? 24.688 -12.477 -12.477 1 96.06 343 ARG A O 1
ATOM 2857 N N . ASN A 1 344 ? 24.875 -14.594 -11.812 1 95.06 344 ASN A N 1
ATOM 2858 C CA . ASN A 1 344 ? 26.328 -14.578 -11.922 1 95.06 344 ASN A CA 1
ATOM 2859 C C . ASN A 1 344 ? 26.781 -14.359 -13.359 1 95.06 344 ASN A C 1
ATOM 2861 O O . ASN A 1 344 ? 27.875 -13.828 -13.602 1 95.06 344 ASN A O 1
ATOM 2865 N N . GLU A 1 345 ? 25.906 -14.734 -14.258 1 95.31 345 GLU A N 1
ATOM 2866 C CA . GLU A 1 345 ? 26.234 -14.602 -15.68 1 95.31 345 GLU A CA 1
ATOM 2867 C C . GLU A 1 345 ? 25.438 -13.461 -16.312 1 95.31 345 GLU A C 1
ATOM 2869 O O . GLU A 1 345 ? 25.109 -13.508 -17.5 1 95.31 345 GLU A O 1
ATOM 2874 N N . ALA A 1 346 ? 25.047 -12.57 -15.617 1 97.38 346 ALA A N 1
ATOM 2875 C CA . ALA A 1 346 ? 24.172 -11.492 -16.078 1 97.38 346 ALA A CA 1
ATOM 2876 C C . ALA A 1 346 ? 24.797 -10.758 -17.266 1 97.38 346 ALA A C 1
ATOM 2878 O O . ALA A 1 346 ? 24.078 -10.359 -18.188 1 97.38 346 ALA A O 1
ATOM 2879 N N . THR A 1 347 ? 26.125 -10.57 -17.312 1 97.62 347 THR A N 1
ATOM 2880 C CA . THR A 1 347 ? 26.797 -9.836 -18.375 1 97.62 347 THR A CA 1
ATOM 2881 C C . THR A 1 347 ? 26.766 -10.609 -19.688 1 97.62 347 THR A C 1
ATOM 2883 O O . THR A 1 347 ? 26.75 -10.008 -20.766 1 97.62 347 THR A O 1
ATOM 2886 N N . LYS A 1 348 ? 26.688 -11.906 -19.578 1 97.62 348 LYS A N 1
ATOM 2887 C CA . LYS A 1 348 ? 26.688 -12.781 -20.75 1 97.62 348 LYS A CA 1
ATOM 2888 C C . LYS A 1 348 ? 25.547 -12.414 -21.719 1 97.62 348 LYS A C 1
ATOM 2890 O O . LYS A 1 348 ? 25.734 -12.461 -22.938 1 97.62 348 LYS A O 1
ATOM 2895 N N . TYR A 1 349 ? 24.453 -12.055 -21.172 1 97.69 349 TYR A N 1
ATOM 2896 C CA . TYR A 1 349 ? 23.281 -11.75 -21.984 1 97.69 349 TYR A CA 1
ATOM 2897 C C . TYR A 1 349 ? 22.812 -10.32 -21.766 1 97.69 349 TYR A C 1
ATOM 2899 O O . TYR A 1 349 ? 21.656 -9.984 -22.031 1 97.69 349 TYR A O 1
ATOM 2907 N N . ASN A 1 350 ? 23.703 -9.477 -21.172 1 98.06 350 ASN A N 1
ATOM 2908 C CA . ASN A 1 350 ? 23.453 -8.055 -20.969 1 98.06 350 ASN A CA 1
ATOM 2909 C C . ASN A 1 350 ? 22.172 -7.824 -20.172 1 98.06 350 ASN A C 1
ATOM 2911 O O . ASN A 1 350 ? 21.328 -7.027 -20.562 1 98.06 350 ASN A O 1
ATOM 2915 N N . TYR A 1 351 ? 22.047 -8.516 -19.094 1 98.56 351 TYR A N 1
ATOM 2916 C CA . TYR A 1 351 ? 20.875 -8.359 -18.234 1 98.56 351 TYR A CA 1
ATOM 2917 C C . TYR A 1 351 ? 20.922 -7.031 -17.5 1 98.56 351 TYR A C 1
ATOM 2919 O O . TYR A 1 351 ? 21.938 -6.68 -16.906 1 98.56 351 TYR A O 1
ATOM 2927 N N . GLU A 1 352 ? 19.906 -6.277 -17.594 1 98.5 352 GLU A N 1
ATOM 2928 C CA . GLU A 1 352 ? 19.594 -5.18 -16.688 1 98.5 352 GLU A CA 1
ATOM 2929 C C . GLU A 1 352 ? 18.438 -5.543 -15.758 1 98.5 352 GLU A C 1
ATOM 2931 O O . GLU A 1 352 ? 17.438 -6.102 -16.203 1 98.5 352 GLU A O 1
ATOM 2936 N N . PHE A 1 353 ? 18.594 -5.332 -14.492 1 98.62 353 PHE A N 1
ATOM 2937 C CA . PHE A 1 353 ? 17.594 -5.676 -13.5 1 98.62 353 PHE A CA 1
ATOM 2938 C C . PHE A 1 353 ? 17.656 -4.738 -12.305 1 98.62 353 PHE A C 1
ATOM 2940 O O . PHE A 1 353 ? 18.656 -4.043 -12.109 1 98.62 353 PHE A O 1
ATOM 2947 N N . PHE A 1 354 ? 16.672 -4.637 -11.562 1 98.06 354 PHE A N 1
ATOM 2948 C CA . PHE A 1 354 ? 16.641 -3.77 -10.383 1 98.06 354 PHE A CA 1
ATOM 2949 C C . PHE A 1 354 ? 17.578 -4.293 -9.297 1 98.06 354 PHE A C 1
ATOM 2951 O O . PHE A 1 354 ? 17.656 -5.504 -9.078 1 98.06 354 PHE A O 1
ATOM 2958 N N . LYS A 1 355 ? 18.156 -3.393 -8.602 1 95.56 355 LYS A N 1
ATOM 2959 C CA . LYS A 1 355 ? 19.062 -3.74 -7.516 1 95.56 355 LYS A CA 1
ATOM 2960 C C . LYS A 1 355 ? 18.312 -4.25 -6.297 1 95.56 355 LYS A C 1
ATOM 2962 O O . LYS A 1 355 ? 18.797 -5.117 -5.57 1 95.56 355 LYS A O 1
ATOM 2967 N N . ASP A 1 356 ? 17.156 -3.695 -6.031 1 95.06 356 ASP A N 1
ATOM 2968 C CA . ASP A 1 356 ? 16.359 -4.066 -4.867 1 95.06 356 ASP A CA 1
ATOM 2969 C C . ASP A 1 356 ? 15.43 -5.227 -5.195 1 95.06 356 ASP A C 1
ATOM 2971 O O . ASP A 1 356 ? 15.07 -5.434 -6.355 1 95.06 356 ASP A O 1
ATOM 2975 N N . PRO A 1 357 ? 15.023 -5.969 -4.152 1 96.31 357 PRO A N 1
ATOM 2976 C CA . PRO A 1 357 ? 14.07 -7.059 -4.395 1 96.31 357 PRO A CA 1
ATOM 2977 C C . PRO A 1 357 ? 12.773 -6.578 -5.035 1 96.31 357 PRO A C 1
ATOM 2979 O O . PRO A 1 357 ? 12.344 -5.445 -4.789 1 96.31 357 PRO A O 1
ATOM 2982 N N . PRO A 1 358 ? 12.203 -7.457 -5.93 1 96.75 358 PRO A N 1
ATOM 2983 C CA . PRO A 1 358 ? 12.531 -8.867 -6.148 1 96.75 358 PRO A CA 1
ATOM 2984 C C . PRO A 1 358 ? 13.547 -9.07 -7.27 1 96.75 358 PRO A C 1
ATOM 2986 O O . PRO A 1 358 ? 13.555 -10.125 -7.914 1 96.75 358 PRO A O 1
ATOM 2989 N N . TYR A 1 359 ? 14.258 -7.984 -7.645 1 98.12 359 TYR A N 1
ATOM 2990 C CA . TYR A 1 359 ? 15.352 -8.055 -8.609 1 98.12 359 TYR A CA 1
ATOM 2991 C C . TYR A 1 359 ? 14.828 -8.383 -10 1 98.12 359 TYR A C 1
ATOM 2993 O O . TYR A 1 359 ? 15.375 -9.242 -10.695 1 98.12 359 TYR A O 1
ATOM 3001 N N . GLU A 1 360 ? 13.742 -7.812 -10.32 1 98.31 360 GLU A N 1
ATOM 3002 C CA . GLU A 1 360 ? 13.055 -8.125 -11.57 1 98.31 360 GLU A CA 1
ATOM 3003 C C . GLU A 1 360 ? 13.867 -7.652 -12.773 1 98.31 360 GLU A C 1
ATOM 3005 O O . GLU A 1 360 ? 14.438 -6.562 -12.75 1 98.31 360 GLU A O 1
ATOM 3010 N N . VAL A 1 361 ? 13.891 -8.359 -13.766 1 98.62 361 VAL A N 1
ATOM 3011 C CA . VAL A 1 361 ? 14.586 -8.039 -15.008 1 98.62 361 VAL A CA 1
ATOM 3012 C C . VAL A 1 361 ? 13.922 -6.84 -15.68 1 98.62 361 VAL A C 1
ATOM 3014 O O . VAL A 1 361 ? 12.695 -6.73 -15.688 1 98.62 361 VAL A O 1
ATOM 3017 N N . ILE A 1 362 ? 14.742 -5.984 -16.234 1 98.62 362 ILE A N 1
ATOM 3018 C CA . ILE A 1 362 ? 14.297 -4.812 -16.969 1 98.62 362 ILE A CA 1
ATOM 3019 C C . ILE A 1 362 ? 14.43 -5.074 -18.469 1 98.62 362 ILE A C 1
ATOM 3021 O O . ILE A 1 362 ? 13.516 -4.773 -19.25 1 98.62 362 ILE A O 1
ATOM 3025 N N . SER A 1 363 ? 15.523 -5.641 -18.859 1 98.38 363 SER A N 1
ATOM 3026 C CA . SER A 1 363 ? 15.812 -5.984 -20.25 1 98.38 363 SER A CA 1
ATOM 3027 C C . SER A 1 363 ? 17.016 -6.918 -20.344 1 98.38 363 SER A C 1
ATOM 3029 O O . SER A 1 363 ? 17.719 -7.148 -19.359 1 98.38 363 SER A O 1
ATOM 3031 N N . ASN A 1 364 ? 17.188 -7.559 -21.453 1 98.44 364 ASN A N 1
ATOM 3032 C CA . ASN A 1 364 ? 18.391 -8.305 -21.828 1 98.44 364 ASN A CA 1
ATOM 3033 C C . ASN A 1 364 ? 18.641 -8.266 -23.328 1 98.44 364 ASN A C 1
ATOM 3035 O O . ASN A 1 364 ? 18.047 -7.445 -24.031 1 98.44 364 ASN A O 1
ATOM 3039 N N . SER A 1 365 ? 19.547 -9.086 -23.859 1 98.31 365 SER A N 1
ATOM 3040 C CA . SER A 1 365 ? 19.953 -9.055 -25.266 1 98.31 365 SER A CA 1
ATOM 3041 C C . SER A 1 365 ? 18.797 -9.445 -26.188 1 98.31 365 SER A C 1
ATOM 3043 O O . SER A 1 365 ? 18.844 -9.195 -27.391 1 98.31 365 SER A O 1
ATOM 3045 N N . PHE A 1 366 ? 17.688 -10.039 -25.641 1 98.56 366 PHE A N 1
ATOM 3046 C CA . PHE A 1 366 ? 16.688 -10.672 -26.484 1 98.56 366 PHE A CA 1
ATOM 3047 C C . PHE A 1 366 ? 15.359 -9.945 -26.391 1 98.56 366 PHE A C 1
ATOM 3049 O O . PHE A 1 366 ? 14.5 -10.078 -27.266 1 98.56 366 PHE A O 1
ATOM 3056 N N . ILE A 1 367 ? 15.18 -9.211 -25.297 1 98.5 367 ILE A N 1
ATOM 3057 C CA . ILE A 1 367 ? 13.891 -8.562 -25.078 1 98.5 367 ILE A CA 1
ATOM 3058 C C . ILE A 1 367 ? 14.102 -7.207 -24.422 1 98.5 367 ILE A C 1
ATOM 3060 O O . ILE A 1 367 ? 14.852 -7.098 -23.438 1 98.5 367 ILE A O 1
ATOM 3064 N N . SER A 1 368 ? 13.453 -6.199 -24.906 1 98.06 368 SER A N 1
ATOM 3065 C CA . SER A 1 368 ? 13.594 -4.836 -24.406 1 98.06 368 SER A CA 1
ATOM 3066 C C . SER A 1 368 ? 12.641 -4.57 -23.25 1 98.06 368 SER A C 1
ATOM 3068 O O . SER A 1 368 ? 11.758 -5.379 -22.969 1 98.06 368 SER A O 1
ATOM 3070 N N . PHE A 1 369 ? 12.828 -3.439 -22.609 1 98.31 369 PHE A N 1
ATOM 3071 C CA . PHE A 1 369 ? 11.93 -3.023 -21.531 1 98.31 369 PHE A CA 1
ATOM 3072 C C . PHE A 1 369 ? 10.5 -2.879 -22.062 1 98.31 369 PHE A C 1
ATOM 3074 O O . PHE A 1 369 ? 9.547 -3.314 -21.406 1 98.31 369 PHE A O 1
ATOM 3081 N N . GLU A 1 370 ? 10.336 -2.252 -23.203 1 97.38 370 GLU A N 1
ATOM 3082 C CA . GLU A 1 370 ? 9.016 -2.012 -23.781 1 97.38 370 GLU A CA 1
ATOM 3083 C C . GLU A 1 370 ? 8.273 -3.322 -24.016 1 97.38 370 GLU A C 1
ATOM 3085 O O . GLU A 1 370 ? 7.07 -3.416 -23.766 1 97.38 370 GLU A O 1
ATOM 3090 N N . GLU A 1 371 ? 9.023 -4.27 -24.531 1 98.12 371 GLU A N 1
ATOM 3091 C CA . GLU A 1 371 ? 8.43 -5.574 -24.781 1 98.12 371 GLU A CA 1
ATOM 3092 C C . GLU A 1 371 ? 8.031 -6.27 -23.484 1 98.12 371 GLU A C 1
ATOM 3094 O O . GLU A 1 371 ? 6.973 -6.898 -23.406 1 98.12 371 GLU A O 1
ATOM 3099 N N . ILE A 1 372 ? 8.859 -6.184 -22.5 1 98.38 372 ILE A N 1
ATOM 3100 C CA . ILE A 1 372 ? 8.531 -6.746 -21.188 1 98.38 372 ILE A CA 1
ATOM 3101 C C . ILE A 1 372 ? 7.281 -6.066 -20.641 1 98.38 372 ILE A C 1
ATOM 3103 O O . ILE A 1 372 ? 6.406 -6.727 -20.062 1 98.38 372 ILE A O 1
ATOM 3107 N N . TYR A 1 373 ? 7.191 -4.758 -20.797 1 97.5 373 TYR A N 1
ATOM 3108 C CA . TYR A 1 373 ? 6.023 -4.012 -20.344 1 97.5 373 TYR A CA 1
ATOM 3109 C C . TYR A 1 373 ? 4.758 -4.492 -21.031 1 97.5 373 TYR A C 1
ATOM 3111 O O . TYR A 1 373 ? 3.715 -4.656 -20.391 1 97.5 373 TYR A O 1
ATOM 3119 N N . LYS A 1 374 ? 4.844 -4.711 -22.312 1 96.88 374 LYS A N 1
ATOM 3120 C CA . LYS A 1 374 ? 3.707 -5.238 -23.062 1 96.88 374 LYS A CA 1
ATOM 3121 C C . LYS A 1 374 ? 3.264 -6.59 -22.516 1 96.88 374 LYS A C 1
ATOM 3123 O O . LYS A 1 374 ? 2.064 -6.855 -22.391 1 96.88 374 LYS A O 1
ATOM 3128 N N . LEU A 1 375 ? 4.215 -7.391 -22.188 1 97.88 375 LEU A N 1
ATOM 3129 C CA . LEU A 1 375 ? 3.895 -8.695 -21.609 1 97.88 375 LEU A CA 1
ATOM 3130 C C . LEU A 1 375 ? 3.219 -8.547 -20.25 1 97.88 375 LEU A C 1
ATOM 3132 O O . LEU A 1 375 ? 2.344 -9.336 -19.891 1 97.88 375 LEU A O 1
ATOM 3136 N N . LYS A 1 376 ? 3.66 -7.582 -19.469 1 96.88 376 LYS A N 1
ATOM 3137 C CA . LYS A 1 376 ? 3.025 -7.328 -18.188 1 96.88 376 LYS A CA 1
ATOM 3138 C C . LYS A 1 376 ? 1.56 -6.945 -18.359 1 96.88 376 LYS A C 1
ATOM 3140 O O . LYS A 1 376 ? 0.705 -7.367 -17.578 1 96.88 376 LYS A O 1
ATOM 3145 N N . LYS A 1 377 ? 1.28 -6.133 -19.344 1 96 377 LYS A N 1
ATOM 3146 C CA . LYS A 1 377 ? -0.1 -5.754 -19.625 1 96 377 LYS A CA 1
ATOM 3147 C C . LYS A 1 377 ? -0.927 -6.969 -20.047 1 96 377 LYS A C 1
ATOM 3149 O O . LYS A 1 377 ? -2.094 -7.094 -19.656 1 96 377 LYS A O 1
ATOM 3154 N N . ILE A 1 378 ? -0.325 -7.797 -20.797 1 96.81 378 ILE A N 1
ATOM 3155 C CA . ILE A 1 378 ? -0.971 -9.039 -21.203 1 96.81 378 ILE A CA 1
ATOM 3156 C C . ILE A 1 378 ? -1.259 -9.898 -19.984 1 96.81 378 ILE A C 1
ATOM 3158 O O . ILE A 1 378 ? -2.365 -10.422 -19.828 1 96.81 378 ILE A O 1
ATOM 3162 N N . GLU A 1 379 ? -0.257 -10.031 -19.156 1 96.94 379 GLU A N 1
ATOM 3163 C CA . GLU A 1 379 ? -0.396 -10.82 -17.938 1 96.94 379 GLU A CA 1
ATOM 3164 C C . GLU A 1 379 ? -1.554 -10.312 -17.078 1 96.94 379 GLU A C 1
ATOM 3166 O O . GLU A 1 379 ? -2.314 -11.102 -16.516 1 96.94 379 GLU A O 1
ATOM 3171 N N . ASP A 1 380 ? -1.684 -9.055 -16.953 1 95.56 380 ASP A N 1
ATOM 3172 C CA . ASP A 1 380 ? -2.77 -8.453 -16.172 1 95.56 380 ASP A CA 1
ATOM 3173 C C . ASP A 1 380 ? -4.129 -8.922 -16.688 1 95.56 380 ASP A C 1
ATOM 3175 O O . ASP A 1 380 ? -5.023 -9.242 -15.906 1 95.56 380 ASP A O 1
ATOM 3179 N N . LEU A 1 381 ? -4.289 -8.945 -17.984 1 95.62 381 LEU A N 1
ATOM 3180 C CA . LEU A 1 381 ? -5.559 -9.328 -18.594 1 95.62 381 LEU A CA 1
ATOM 3181 C C . LEU A 1 381 ? -5.789 -10.836 -18.453 1 95.62 381 LEU A C 1
ATOM 3183 O O . LEU A 1 381 ? -6.922 -11.273 -18.25 1 95.62 381 LEU A O 1
ATOM 3187 N N . VAL A 1 382 ? -4.715 -11.57 -18.609 1 96.94 382 VAL A N 1
ATOM 3188 C CA . VAL A 1 382 ? -4.836 -13.016 -18.422 1 96.94 382 VAL A CA 1
ATOM 3189 C C . VAL A 1 382 ? -5.324 -13.305 -17 1 96.94 382 VAL A C 1
ATOM 3191 O O . VAL A 1 382 ? -6.223 -14.133 -16.812 1 96.94 382 VAL A O 1
ATOM 3194 N N . ASP A 1 383 ? -4.809 -12.664 -16.094 1 96.06 383 ASP A N 1
ATOM 3195 C CA . ASP A 1 383 ? -5.207 -12.852 -14.703 1 96.06 383 ASP A CA 1
ATOM 3196 C C . ASP A 1 383 ? -6.66 -12.438 -14.484 1 96.06 383 ASP A C 1
ATOM 3198 O O . ASP A 1 383 ? -7.434 -13.164 -13.859 1 96.06 383 ASP A O 1
ATOM 3202 N N . LYS A 1 384 ? -7.047 -11.367 -15 1 93.88 384 LYS A N 1
ATOM 3203 C CA . LYS A 1 384 ? -8.359 -10.797 -14.734 1 93.88 384 LYS A CA 1
ATOM 3204 C C . LYS A 1 384 ? -9.445 -11.523 -15.523 1 93.88 384 LYS A C 1
ATOM 3206 O O . LYS A 1 384 ? -10.586 -11.641 -15.062 1 93.88 384 LYS A O 1
ATOM 3211 N N . VAL A 1 385 ? -9.125 -11.945 -16.719 1 95.12 385 VAL A N 1
ATOM 3212 C CA . VAL A 1 385 ? -10.148 -12.484 -17.609 1 95.12 385 VAL A CA 1
ATOM 3213 C C . VAL A 1 385 ? -10.086 -14.016 -17.609 1 95.12 385 VAL A C 1
ATOM 3215 O O . VAL A 1 385 ? -11.086 -14.68 -17.328 1 95.12 385 VAL A O 1
ATOM 3218 N N . TYR A 1 386 ? -8.914 -14.531 -17.797 1 96.31 386 TYR A N 1
ATOM 3219 C CA . TYR A 1 386 ? -8.742 -15.977 -17.922 1 96.31 386 TYR A CA 1
ATOM 3220 C C . TYR A 1 386 ? -8.719 -16.641 -16.562 1 96.31 386 TYR A C 1
ATOM 3222 O O . TYR A 1 386 ? -9.539 -17.531 -16.281 1 96.31 386 TYR A O 1
ATOM 3230 N N . ASN A 1 387 ? -7.863 -16.188 -15.703 1 97 387 ASN A N 1
ATOM 3231 C CA . ASN A 1 387 ? -7.695 -16.844 -14.414 1 97 387 ASN A CA 1
ATOM 3232 C C . ASN A 1 387 ? -8.938 -16.703 -13.547 1 97 387 ASN A C 1
ATOM 3234 O O . ASN A 1 387 ? -9.297 -17.625 -12.805 1 97 387 ASN A O 1
ATOM 3238 N N . ARG A 1 388 ? -9.609 -15.625 -13.656 1 93.56 388 ARG A N 1
ATOM 3239 C CA . ARG A 1 388 ? -10.82 -15.406 -12.867 1 93.56 388 ARG A CA 1
ATOM 3240 C C . ARG A 1 388 ? -12.047 -15.984 -13.562 1 93.56 388 ARG A C 1
ATOM 3242 O O . ARG A 1 388 ? -13.156 -15.93 -13.023 1 93.56 388 ARG A O 1
ATOM 3249 N N . GLN A 1 389 ? -11.891 -16.438 -14.75 1 92.06 389 GLN A N 1
ATOM 3250 C CA . GLN A 1 389 ? -12.898 -17.172 -15.516 1 92.06 389 GLN A CA 1
ATOM 3251 C C . GLN A 1 389 ? -14.102 -16.281 -15.828 1 92.06 389 GLN A C 1
ATOM 3253 O O . GLN A 1 389 ? -15.242 -16.734 -15.742 1 92.06 389 GLN A O 1
ATOM 3258 N N . TYR A 1 390 ? -13.781 -15.055 -16.125 1 91.5 390 TYR A N 1
ATOM 3259 C CA . TYR A 1 390 ? -14.844 -14.141 -16.547 1 91.5 390 TYR A CA 1
ATOM 3260 C C . TYR A 1 390 ? -15.477 -14.609 -17.859 1 91.5 390 TYR A C 1
ATOM 3262 O O . TYR A 1 390 ? -16.688 -14.477 -18.047 1 91.5 390 TYR A O 1
ATOM 3270 N N . LEU A 1 391 ? -14.68 -15.125 -18.75 1 93.94 391 LEU A N 1
ATOM 3271 C CA . LE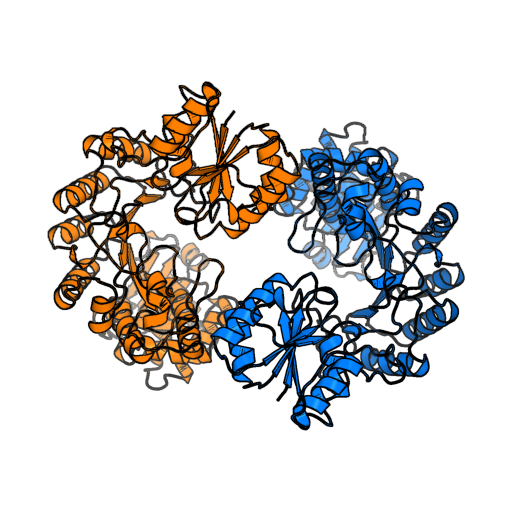U A 1 391 ? -15.117 -15.5 -20.094 1 93.94 391 LEU A CA 1
ATOM 3272 C C . LEU A 1 391 ? -14.734 -16.938 -20.406 1 93.94 391 LEU A C 1
ATOM 3274 O O . LEU A 1 391 ? -14.125 -17.219 -21.438 1 93.94 391 LEU A O 1
ATOM 3278 N N . TYR A 1 392 ? -15.25 -17.812 -19.562 1 92.12 392 TYR A N 1
ATOM 3279 C CA . TYR A 1 392 ? -14.859 -19.219 -19.641 1 92.12 392 TYR A CA 1
ATOM 3280 C C . TYR A 1 392 ? -15.258 -19.828 -20.984 1 92.12 392 TYR A C 1
ATOM 3282 O O . TYR A 1 392 ? -14.414 -20.359 -21.703 1 92.12 392 TYR A O 1
ATOM 3290 N N . CYS A 1 393 ? -16.469 -19.719 -21.391 1 92.94 393 CYS A N 1
ATOM 3291 C CA . CYS A 1 393 ? -16.969 -20.297 -22.625 1 92.94 393 CYS A CA 1
ATOM 3292 C C . CYS A 1 393 ? -16.594 -19.422 -23.828 1 92.94 393 CYS A C 1
ATOM 3294 O O . CYS A 1 393 ? -16.25 -19.938 -24.891 1 92.94 393 CYS A O 1
ATOM 3296 N N . THR A 1 394 ? -16.641 -18.172 -23.625 1 94.88 394 THR A N 1
ATOM 3297 C CA . THR A 1 394 ? -16.375 -17.219 -24.688 1 94.88 394 THR A CA 1
ATOM 3298 C C . THR A 1 394 ? -14.938 -17.375 -25.203 1 94.88 394 THR A C 1
ATOM 3300 O O . THR A 1 394 ? -14.703 -17.375 -26.422 1 94.88 394 THR A O 1
ATOM 3303 N N . LEU A 1 395 ? -14.016 -17.547 -24.344 1 95.31 395 LEU A N 1
ATOM 3304 C CA . LEU A 1 395 ? -12.609 -17.656 -24.734 1 95.31 395 LEU A CA 1
ATOM 3305 C C . LEU A 1 395 ? -12.367 -18.953 -25.516 1 95.31 395 LEU A C 1
ATOM 3307 O O . LEU A 1 395 ? -11.539 -18.969 -26.438 1 95.31 395 LEU A O 1
ATOM 3311 N N . ARG A 1 396 ? -13.07 -20 -25.156 1 92.31 396 ARG A N 1
ATOM 3312 C CA . ARG A 1 396 ? -12.922 -21.266 -25.875 1 92.31 396 ARG A CA 1
ATOM 3313 C C . ARG A 1 396 ? -13.383 -21.125 -27.312 1 92.31 396 ARG A C 1
ATOM 3315 O O . ARG A 1 396 ? -12.82 -21.75 -28.219 1 92.31 396 ARG A O 1
ATOM 3322 N N . TYR A 1 397 ? -14.391 -20.312 -27.5 1 93.38 397 TYR A N 1
ATOM 3323 C CA . TYR A 1 397 ? -14.852 -20.016 -28.844 1 93.38 397 TYR A CA 1
ATOM 3324 C C . TYR A 1 397 ? -13.867 -19.109 -29.578 1 93.38 397 TYR A C 1
ATOM 3326 O O . TYR A 1 397 ? -13.484 -19.391 -30.719 1 93.38 397 TYR A O 1
ATOM 3334 N N . ILE A 1 398 ? -13.391 -18.125 -28.953 1 95.25 398 ILE A N 1
ATOM 3335 C CA . ILE A 1 398 ? -12.531 -17.109 -29.562 1 95.25 398 ILE A CA 1
ATOM 3336 C C . ILE A 1 398 ? -11.188 -17.734 -29.938 1 95.25 398 ILE A C 1
ATOM 3338 O O . ILE A 1 398 ? -10.648 -17.453 -31.016 1 95.25 398 ILE A O 1
ATOM 3342 N N . PHE A 1 399 ? -10.641 -18.625 -29.156 1 95.38 399 PHE A N 1
ATOM 3343 C CA . PHE A 1 399 ? -9.305 -19.172 -29.344 1 95.38 399 PHE A CA 1
ATOM 3344 C C . PHE A 1 399 ? -9.297 -20.219 -30.453 1 95.38 399 PHE A C 1
ATOM 3346 O O . PHE A 1 399 ? -8.234 -20.703 -30.844 1 95.38 399 PHE A O 1
ATOM 3353 N N . GLN A 1 400 ? -10.445 -20.5 -30.938 1 92.5 400 GLN A N 1
ATOM 3354 C CA . GLN A 1 400 ? -10.523 -21.312 -32.156 1 92.5 400 GLN A CA 1
ATOM 3355 C C . GLN A 1 400 ? -10.219 -20.469 -33.375 1 92.5 400 GLN A C 1
ATOM 3357 O O . GLN A 1 400 ? -9.906 -21.016 -34.438 1 92.5 400 GLN A O 1
ATOM 3362 N N . LYS A 1 401 ? -10.305 -19.234 -33.188 1 93.19 401 LYS A N 1
ATOM 3363 C CA . LYS A 1 401 ? -10.211 -18.344 -34.344 1 93.19 401 LYS A CA 1
ATOM 3364 C C . LYS A 1 401 ? -8.984 -17.438 -34.25 1 93.19 401 LYS A C 1
ATOM 3366 O O . LYS A 1 401 ? -8.438 -17 -35.281 1 93.19 401 LYS A O 1
ATOM 3371 N N . VAL A 1 402 ? -8.602 -17.094 -33.125 1 95.75 402 VAL A N 1
ATOM 3372 C CA . VAL A 1 402 ? -7.465 -16.219 -32.875 1 95.75 402 VAL A CA 1
ATOM 3373 C C . VAL A 1 402 ? -6.605 -16.781 -31.75 1 95.75 402 VAL A C 1
ATOM 3375 O O . VAL A 1 402 ? -7.125 -17.344 -30.781 1 95.75 402 VAL A O 1
ATOM 3378 N N . SER A 1 403 ? -5.281 -16.578 -31.891 1 97 403 SER A N 1
ATOM 3379 C CA . SER A 1 403 ? -4.402 -17.078 -30.844 1 97 403 SER A CA 1
ATOM 3380 C C . SER A 1 403 ? -4.574 -16.297 -29.547 1 97 403 SER A C 1
ATOM 3382 O O . SER A 1 403 ? -4.871 -15.102 -29.578 1 97 403 SER A O 1
ATOM 3384 N N . PRO A 1 404 ? -4.355 -16.938 -28.406 1 97.88 404 PRO A N 1
ATOM 3385 C CA . PRO A 1 404 ? -4.496 -16.266 -27.109 1 97.88 404 PRO A CA 1
ATOM 3386 C C . PRO A 1 404 ? -3.619 -15.023 -27 1 97.88 404 PRO A C 1
ATOM 3388 O O . PRO A 1 404 ? -4.082 -13.977 -26.547 1 97.88 404 PRO A O 1
ATOM 3391 N N . SER A 1 405 ? -2.359 -15.109 -27.375 1 97.75 405 SER A N 1
ATOM 3392 C CA . SER A 1 405 ? -1.441 -13.984 -27.25 1 97.75 405 SER A CA 1
ATOM 3393 C C . SER A 1 405 ? -1.911 -12.789 -28.078 1 97.75 405 SER A C 1
ATOM 3395 O O . SER A 1 405 ? -1.853 -11.648 -27.625 1 97.75 405 SER A O 1
ATOM 3397 N N . GLU A 1 406 ? -2.355 -13.023 -29.281 1 96.56 406 GLU A N 1
ATOM 3398 C CA . GLU A 1 406 ? -2.871 -11.961 -30.125 1 96.56 406 GLU A CA 1
ATOM 3399 C C . GLU A 1 406 ? -4.109 -11.312 -29.516 1 96.56 406 GLU A C 1
ATOM 3401 O O . GLU A 1 406 ? -4.246 -10.086 -29.531 1 96.56 406 GLU A O 1
ATOM 3406 N N . PHE A 1 407 ? -5.023 -12.18 -29.078 1 97.06 407 PHE A N 1
ATOM 3407 C CA . PHE A 1 407 ? -6.246 -11.695 -28.453 1 97.06 407 PHE A CA 1
ATOM 3408 C C . PHE A 1 407 ? -5.926 -10.766 -27.281 1 97.06 407 PHE A C 1
ATOM 3410 O O . PHE A 1 407 ? -6.398 -9.633 -27.25 1 97.06 407 PHE A O 1
ATOM 3417 N N . PHE A 1 408 ? -5.055 -11.18 -26.359 1 97.31 408 PHE A N 1
ATOM 3418 C CA . PHE A 1 408 ? -4.777 -10.414 -25.141 1 97.31 408 PHE A CA 1
ATOM 3419 C C . PHE A 1 408 ? -3.914 -9.195 -25.469 1 97.31 408 PHE A C 1
ATOM 3421 O O . PHE A 1 408 ? -4.043 -8.156 -24.812 1 97.31 408 PHE A O 1
ATOM 3428 N N . GLU A 1 409 ? -3.025 -9.305 -26.406 1 96.38 409 GLU A N 1
ATOM 3429 C CA . GLU A 1 409 ? -2.225 -8.164 -26.828 1 96.38 409 GLU A CA 1
ATOM 3430 C C . GLU A 1 409 ? -3.105 -7.035 -27.359 1 96.38 409 GLU A C 1
ATOM 3432 O O . GLU A 1 409 ? -2.939 -5.875 -26.984 1 96.38 409 GLU A O 1
ATOM 3437 N N . LYS A 1 410 ? -4.027 -7.414 -28.203 1 94.62 410 LYS A N 1
ATOM 3438 C CA . LYS A 1 410 ? -4.938 -6.43 -28.781 1 94.62 410 LYS A CA 1
ATOM 3439 C C . LYS A 1 410 ? -5.816 -5.801 -27.703 1 94.62 410 LYS A C 1
ATOM 3441 O O . LYS A 1 410 ? -6.027 -4.586 -27.688 1 94.62 410 LYS A O 1
ATOM 3446 N N . LEU A 1 411 ? -6.305 -6.605 -26.844 1 94.56 411 LEU A N 1
ATOM 3447 C CA . LEU A 1 411 ? -7.191 -6.133 -25.781 1 94.56 411 LEU A CA 1
ATOM 3448 C C . LEU A 1 411 ? -6.441 -5.238 -24.797 1 94.56 411 LEU A C 1
ATOM 3450 O O . LEU A 1 411 ? -7.016 -4.301 -24.234 1 94.56 411 LEU A O 1
ATOM 3454 N N . SER A 1 412 ? -5.227 -5.57 -24.484 1 92.69 412 SER A N 1
ATOM 3455 C CA . SER A 1 412 ? -4.441 -4.848 -23.484 1 92.69 412 SER A CA 1
ATOM 3456 C C . SER A 1 412 ? -4.246 -3.391 -23.891 1 92.69 412 SER A C 1
ATOM 3458 O O . SER A 1 412 ? -4.078 -2.523 -23.031 1 92.69 412 SER A O 1
ATOM 3460 N N . SER A 1 413 ? -4.316 -3.055 -25.094 1 87.69 413 SER A N 1
ATOM 3461 C CA . SER A 1 413 ? -4.148 -1.695 -25.594 1 87.69 413 SER A CA 1
ATOM 3462 C C . SER A 1 413 ? -5.465 -0.926 -25.562 1 87.69 413 SER A C 1
ATOM 3464 O O . SER A 1 413 ? -5.477 0.301 -25.672 1 87.69 413 SER A O 1
ATOM 3466 N N . LYS A 1 414 ? -6.543 -1.626 -25.266 1 88.56 414 LYS A N 1
ATOM 3467 C CA . LYS A 1 414 ? -7.848 -0.994 -25.438 1 88.56 414 LYS A CA 1
ATOM 3468 C C . LYS A 1 414 ? -8.602 -0.93 -24.125 1 88.56 414 LYS A C 1
ATOM 3470 O O . LYS A 1 414 ? -9.453 -0.06 -23.922 1 88.56 414 LYS A O 1
ATOM 3475 N N . VAL A 1 415 ? -8.297 -1.895 -23.312 1 89.62 415 VAL A N 1
ATOM 3476 C CA . VAL A 1 415 ? -9.086 -2.021 -22.094 1 89.62 415 VAL A CA 1
ATOM 3477 C C . VAL A 1 415 ? -8.289 -1.499 -20.891 1 89.62 415 VAL A C 1
ATOM 3479 O O . VAL A 1 415 ? -7.078 -1.73 -20.797 1 89.62 415 VAL A O 1
ATOM 3482 N N . ASP A 1 416 ? -8.984 -0.808 -20.031 1 85.62 416 ASP A N 1
ATOM 3483 C CA . ASP A 1 416 ? -8.398 -0.314 -18.797 1 85.62 416 ASP A CA 1
ATOM 3484 C C . ASP A 1 416 ? -8.688 -1.266 -17.625 1 85.62 416 ASP A C 1
ATOM 3486 O O . ASP A 1 416 ? -9.805 -1.301 -17.109 1 85.62 416 ASP A O 1
ATOM 3490 N N . SER A 1 417 ? -7.68 -1.885 -17.141 1 83 417 SER A N 1
ATOM 3491 C CA . SER A 1 417 ? -7.836 -2.91 -16.109 1 83 417 SER A CA 1
ATOM 3492 C C . SER A 1 417 ? -8.055 -2.287 -14.734 1 83 417 SER A C 1
ATOM 3494 O O . SER A 1 417 ? -8.391 -2.986 -13.773 1 83 417 SER A O 1
ATOM 3496 N N . SER A 1 418 ? -7.961 -1.021 -14.617 1 81.69 418 SER A N 1
ATOM 3497 C CA . SER A 1 418 ? -8.125 -0.35 -13.336 1 81.69 418 SER A CA 1
ATOM 3498 C C . SER A 1 418 ? -9.586 -0.016 -13.062 1 81.69 418 SER A C 1
ATOM 3500 O O . SER A 1 418 ? -9.945 0.357 -11.945 1 81.69 418 SER A O 1
ATOM 3502 N N . LEU A 1 419 ? -10.383 -0.226 -14.008 1 88.06 419 LEU A N 1
ATOM 3503 C CA . LEU A 1 419 ? -11.812 0.019 -13.844 1 88.06 419 LEU A CA 1
ATOM 3504 C C . LEU A 1 419 ? -12.414 -0.953 -12.836 1 88.06 419 LEU A C 1
ATOM 3506 O O . LEU A 1 419 ? -11.883 -2.045 -12.625 1 88.06 419 LEU A O 1
ATOM 3510 N N . ASN A 1 420 ? -13.547 -0.539 -12.25 1 91.69 420 ASN A N 1
ATOM 3511 C CA . ASN A 1 420 ? -14.281 -1.504 -11.445 1 91.69 420 ASN A CA 1
ATOM 3512 C C . ASN A 1 420 ? -14.805 -2.658 -12.289 1 91.69 420 ASN A C 1
ATOM 3514 O O . ASN A 1 420 ? -14.914 -2.539 -13.516 1 91.69 420 ASN A O 1
ATOM 3518 N N . THR A 1 421 ? -15.117 -3.686 -11.641 1 93.75 421 THR A N 1
ATOM 3519 C CA . THR A 1 421 ? -15.422 -4.934 -12.336 1 93.75 421 THR A CA 1
ATOM 3520 C C . THR A 1 421 ? -16.594 -4.746 -13.297 1 93.75 421 THR A C 1
ATOM 3522 O O . THR A 1 421 ? -16.547 -5.23 -14.43 1 93.75 421 THR A O 1
ATOM 3525 N N . ARG A 1 422 ? -17.719 -3.994 -12.914 1 94.19 422 ARG A N 1
ATOM 3526 C CA . ARG A 1 422 ? -18.891 -3.789 -13.734 1 94.19 422 ARG A CA 1
ATOM 3527 C C . ARG A 1 422 ? -18.547 -3.057 -15.031 1 94.19 422 ARG A C 1
ATOM 3529 O O . ARG A 1 422 ? -18.891 -3.51 -16.125 1 94.19 422 ARG A O 1
ATOM 3536 N N . GLU A 1 423 ? -17.781 -1.995 -14.875 1 95.12 423 GLU A N 1
ATOM 3537 C CA . GLU A 1 423 ? -17.391 -1.193 -16.031 1 95.12 423 GLU A CA 1
ATOM 3538 C C . GLU A 1 423 ? -16.359 -1.922 -16.875 1 95.12 423 GLU A C 1
ATOM 3540 O O . GLU A 1 423 ? -16.344 -1.785 -18.094 1 95.12 423 GLU A O 1
ATOM 3545 N N . PHE A 1 424 ? -15.492 -2.65 -16.219 1 95.88 424 PHE A N 1
ATOM 3546 C CA . PHE A 1 424 ? -14.477 -3.426 -16.922 1 95.88 424 PHE A CA 1
ATOM 3547 C C . PHE A 1 424 ? -15.125 -4.449 -17.844 1 95.88 424 PHE A C 1
ATOM 3549 O O . PHE A 1 424 ? -14.719 -4.594 -19 1 95.88 424 PHE A O 1
ATOM 3556 N N . VAL A 1 425 ? -16.141 -5.137 -17.359 1 95.62 425 VAL A N 1
ATOM 3557 C CA . VAL A 1 425 ? -16.828 -6.172 -18.125 1 95.62 425 VAL A CA 1
ATOM 3558 C C . VAL A 1 425 ? -17.5 -5.551 -19.344 1 95.62 425 VAL A C 1
ATOM 3560 O O . VAL A 1 425 ? -17.422 -6.102 -20.453 1 95.62 425 VAL A O 1
ATOM 3563 N N . LYS A 1 426 ? -18.141 -4.453 -19.203 1 96 426 LYS A N 1
ATOM 3564 C CA . LYS A 1 426 ? -18.797 -3.773 -20.312 1 96 426 LYS A CA 1
ATOM 3565 C C . LYS A 1 426 ? -17.781 -3.326 -21.359 1 96 426 LYS A C 1
ATOM 3567 O O . LYS A 1 426 ? -18.031 -3.461 -22.562 1 96 426 LYS A O 1
ATOM 3572 N N . GLU A 1 427 ? -16.734 -2.857 -20.875 1 95.25 427 GLU A N 1
ATOM 3573 C CA . GLU A 1 427 ? -15.664 -2.441 -21.781 1 95.25 427 GLU A CA 1
ATOM 3574 C C . GLU A 1 427 ? -15.07 -3.639 -22.516 1 95.25 427 GLU A C 1
ATOM 3576 O O . GLU A 1 427 ? -14.711 -3.539 -23.703 1 95.25 427 GLU A O 1
ATOM 3581 N N . LEU A 1 428 ? -14.875 -4.684 -21.781 1 95.12 428 LEU A N 1
ATOM 3582 C CA . LEU A 1 428 ? -14.359 -5.914 -22.375 1 95.12 428 LEU A CA 1
ATOM 3583 C C . LEU A 1 428 ? -15.227 -6.359 -23.547 1 95.12 428 LEU A C 1
ATOM 3585 O O . LEU A 1 428 ? -14.711 -6.711 -24.609 1 95.12 428 LEU A O 1
ATOM 3589 N N . TYR A 1 429 ? -16.578 -6.34 -23.391 1 96.5 429 TYR A N 1
ATOM 3590 C CA . TYR A 1 429 ? -17.5 -6.727 -24.453 1 96.5 429 TYR A CA 1
ATOM 3591 C C . TYR A 1 429 ? -17.328 -5.824 -25.656 1 96.5 429 TYR A C 1
ATOM 3593 O O . TYR A 1 429 ? -17.234 -6.305 -26.797 1 96.5 429 TYR A O 1
ATOM 3601 N N . ARG A 1 430 ? -17.312 -4.551 -25.391 1 95.62 430 ARG A N 1
ATOM 3602 C CA . ARG A 1 430 ? -17.172 -3.588 -26.484 1 95.62 430 ARG A CA 1
ATOM 3603 C C . ARG A 1 430 ? -15.875 -3.807 -27.25 1 95.62 430 ARG A C 1
ATOM 3605 O O . ARG A 1 430 ? -15.859 -3.797 -28.484 1 95.62 430 ARG A O 1
ATOM 3612 N N . ALA A 1 431 ? -14.812 -3.979 -26.547 1 95.38 431 ALA A N 1
ATOM 3613 C CA . ALA A 1 431 ? -13.5 -4.164 -27.156 1 95.38 431 ALA A CA 1
ATOM 3614 C C . ALA A 1 431 ? -13.469 -5.438 -28 1 95.38 431 ALA A C 1
ATOM 3616 O O . ALA A 1 431 ? -12.938 -5.441 -29.109 1 95.38 431 ALA A O 1
ATOM 3617 N N . VAL A 1 432 ? -14.016 -6.535 -27.469 1 95.5 432 VAL A N 1
ATOM 3618 C CA . VAL A 1 432 ? -14.023 -7.805 -28.188 1 95.5 432 VAL A CA 1
ATOM 3619 C C . VAL A 1 432 ? -14.867 -7.668 -29.453 1 95.5 432 VAL A C 1
ATOM 3621 O O . VAL A 1 432 ? -14.438 -8.07 -30.547 1 95.5 432 VAL A O 1
ATOM 3624 N N . LYS A 1 433 ? -15.992 -7.109 -29.281 1 94.56 433 LYS A N 1
ATOM 3625 C CA . LYS A 1 433 ? -16.906 -6.934 -30.406 1 94.56 433 LYS A CA 1
ATOM 3626 C C . LYS A 1 433 ? -16.281 -6.078 -31.5 1 94.56 433 LYS A C 1
ATOM 3628 O O . LYS A 1 433 ? -16.375 -6.402 -32.688 1 94.56 433 LYS A O 1
ATOM 3633 N N . ASP A 1 434 ? -15.648 -5.031 -31.078 1 93.75 434 ASP A N 1
ATOM 3634 C CA . ASP A 1 434 ? -15.117 -4.059 -32.031 1 93.75 434 ASP A CA 1
ATOM 3635 C C . ASP A 1 434 ? -13.836 -4.57 -32.688 1 93.75 434 ASP A C 1
ATOM 3637 O O . ASP A 1 434 ? -13.57 -4.289 -33.844 1 93.75 434 ASP A O 1
ATOM 3641 N N . ASP A 1 435 ? -13.055 -5.297 -32.031 1 92.12 435 ASP A N 1
ATOM 3642 C CA . ASP A 1 435 ? -11.719 -5.645 -32.531 1 92.12 435 ASP A CA 1
ATOM 3643 C C . ASP A 1 435 ? -11.734 -7.004 -33.219 1 92.12 435 ASP A C 1
ATOM 3645 O O . ASP A 1 435 ? -10.828 -7.316 -34 1 92.12 435 ASP A O 1
ATOM 3649 N N . PHE A 1 436 ? -12.688 -7.773 -32.875 1 92.88 436 PHE A N 1
ATOM 3650 C CA . PHE A 1 436 ? -12.758 -9.094 -33.5 1 92.88 436 PHE A CA 1
ATOM 3651 C C . PHE A 1 436 ? -14.062 -9.258 -34.25 1 92.88 436 PHE A C 1
ATOM 3653 O O . PHE A 1 436 ? -14.859 -10.156 -33.969 1 92.88 436 PHE A O 1
ATOM 3660 N N . VAL A 1 437 ? -14.203 -8.586 -35.312 1 90.06 437 VAL A N 1
ATOM 3661 C CA . VAL A 1 437 ? -15.438 -8.414 -36.094 1 90.06 437 VAL A CA 1
ATOM 3662 C C . VAL A 1 437 ? -15.758 -9.703 -36.844 1 90.06 437 VAL A C 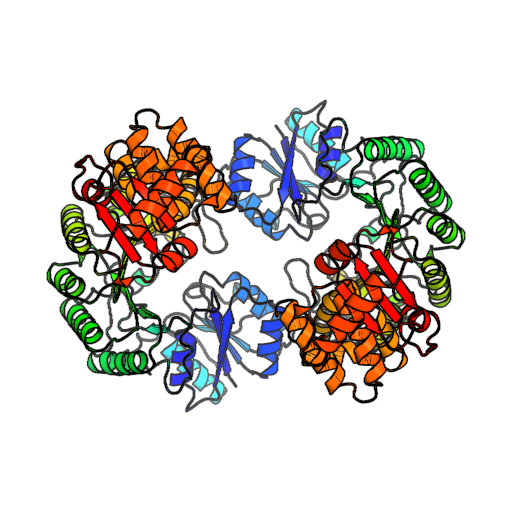1
ATOM 3664 O O . VAL A 1 437 ? -16.891 -9.906 -37.281 1 90.06 437 VAL A O 1
ATOM 3667 N N . PHE A 1 438 ? -14.789 -10.516 -37 1 92.38 438 PHE A N 1
ATOM 3668 C CA . PHE A 1 438 ? -14.977 -11.742 -37.75 1 92.38 438 PHE A CA 1
ATOM 3669 C C . PHE A 1 438 ? -15.742 -12.781 -36.938 1 92.38 438 PHE A C 1
ATOM 3671 O O . PHE A 1 438 ? -16.203 -13.789 -37.469 1 92.38 438 PHE A O 1
ATOM 3678 N N . LEU A 1 439 ? -15.914 -12.586 -35.719 1 91.94 439 LEU A N 1
ATOM 3679 C CA . LEU A 1 439 ? -16.672 -13.492 -34.844 1 91.94 439 LEU A CA 1
ATOM 3680 C C . LEU A 1 439 ? -18.172 -13.398 -35.156 1 91.94 439 LEU A C 1
ATOM 3682 O O . LEU A 1 439 ? -18.672 -12.312 -35.438 1 91.94 439 LEU A O 1
ATOM 3686 N N . ASP A 1 440 ? -18.828 -14.547 -35.062 1 92 440 ASP A N 1
ATOM 3687 C CA . ASP A 1 440 ? -20.281 -14.539 -35.156 1 92 440 ASP A CA 1
ATOM 3688 C C . ASP A 1 440 ? -20.922 -13.812 -33.969 1 92 440 ASP A C 1
ATOM 3690 O O . ASP A 1 440 ? -20.797 -14.242 -32.844 1 92 440 ASP A O 1
ATOM 3694 N N . LYS A 1 441 ? -21.656 -12.875 -34.281 1 93.06 441 LYS A N 1
ATOM 3695 C CA . LYS A 1 441 ? -22.188 -11.984 -33.281 1 93.06 441 LYS A CA 1
ATOM 3696 C C . LYS A 1 441 ? -23.188 -12.719 -32.375 1 93.06 441 LYS A C 1
ATOM 3698 O O . LYS A 1 441 ? -23.219 -12.5 -31.156 1 93.06 441 LYS A O 1
ATOM 3703 N N . ALA A 1 442 ? -23.969 -13.477 -32.969 1 91.38 442 ALA A N 1
ATOM 3704 C CA . ALA A 1 442 ? -24.984 -14.203 -32.188 1 91.38 442 ALA A CA 1
ATOM 3705 C C . ALA A 1 442 ? -24.328 -15.172 -31.203 1 91.38 442 ALA A C 1
ATOM 3707 O O . ALA A 1 442 ? -24.75 -15.25 -30.047 1 91.38 442 ALA A O 1
ATOM 3708 N N . ILE A 1 443 ? -23.359 -15.867 -31.672 1 92.5 443 ILE A N 1
ATOM 3709 C CA . ILE A 1 443 ? -22.656 -16.812 -30.828 1 92.5 443 ILE A CA 1
ATOM 3710 C C . ILE A 1 443 ? -21.938 -16.078 -29.703 1 92.5 443 ILE A C 1
ATOM 3712 O O . ILE A 1 443 ? -22.062 -16.438 -28.531 1 92.5 443 ILE A O 1
ATOM 3716 N N . LEU A 1 444 ? -21.234 -15.016 -30.109 1 94.69 444 LEU A N 1
ATOM 3717 C CA . LEU A 1 444 ? -20.516 -14.219 -29.141 1 94.69 444 LEU A CA 1
ATOM 3718 C C . LEU A 1 444 ? -21.438 -13.68 -28.047 1 94.69 444 LEU A C 1
ATOM 3720 O O . LEU A 1 444 ? -21.141 -13.781 -26.859 1 94.69 444 LEU A O 1
ATOM 3724 N N . ASN A 1 445 ? -22.547 -13.148 -28.453 1 94.88 445 ASN A N 1
ATOM 3725 C CA . ASN A 1 445 ? -23.5 -12.555 -27.531 1 94.88 445 ASN A CA 1
ATOM 3726 C C . ASN A 1 445 ? -24.031 -13.578 -26.531 1 94.88 445 ASN A C 1
ATOM 3728 O O . ASN A 1 445 ? -24.109 -13.312 -25.328 1 94.88 445 ASN A O 1
ATOM 3732 N N . ASN A 1 446 ? -24.375 -14.742 -27.047 1 93.62 446 ASN A N 1
ATOM 3733 C CA . ASN A 1 446 ? -24.906 -15.789 -26.203 1 93.62 446 ASN A CA 1
ATOM 3734 C C . ASN A 1 446 ? -23.859 -16.297 -25.203 1 93.62 446 ASN A C 1
ATOM 3736 O O . ASN A 1 446 ? -24.156 -16.453 -24.016 1 93.62 446 ASN A O 1
ATOM 3740 N N . LEU A 1 447 ? -22.703 -16.531 -25.703 1 94.88 447 LEU A N 1
ATOM 3741 C CA . LEU A 1 447 ? -21.641 -17.047 -24.844 1 94.88 447 LEU A CA 1
ATOM 3742 C C . LEU A 1 447 ? -21.234 -16.031 -23.781 1 94.88 447 LEU A C 1
ATOM 3744 O O . LEU A 1 447 ? -21.062 -16.375 -22.609 1 94.88 447 LEU A O 1
ATOM 3748 N N . PHE A 1 448 ? -21.109 -14.773 -24.234 1 96 448 PHE A N 1
ATOM 3749 C CA . PHE A 1 448 ? -20.734 -13.703 -23.312 1 96 448 PHE A CA 1
ATOM 3750 C C . PHE A 1 448 ? -21.781 -13.547 -22.219 1 96 448 PHE A C 1
ATOM 3752 O O . PHE A 1 448 ? -21.453 -13.438 -21.047 1 96 448 PHE A O 1
ATOM 3759 N N . ARG A 1 449 ? -22.984 -13.531 -22.594 1 95.19 449 ARG A N 1
ATOM 3760 C CA . ARG A 1 449 ? -24.078 -13.438 -21.641 1 95.19 449 ARG A CA 1
ATOM 3761 C C . ARG A 1 449 ? -24.047 -14.586 -20.641 1 95.19 449 ARG A C 1
ATOM 3763 O O . ARG A 1 449 ? -24.219 -14.383 -19.438 1 95.19 449 ARG A O 1
ATOM 3770 N N . PHE A 1 450 ? -23.906 -15.719 -21.172 1 95.06 450 PHE A N 1
ATOM 3771 C CA . PHE A 1 450 ? -23.844 -16.906 -20.328 1 95.06 450 PHE A CA 1
ATOM 3772 C C . PHE A 1 450 ? -22.734 -16.766 -19.297 1 95.06 450 PHE A C 1
ATOM 3774 O O . PHE A 1 450 ? -22.953 -16.969 -18.109 1 95.06 450 PHE A O 1
ATOM 3781 N N . ASP A 1 451 ? -21.531 -16.406 -19.75 1 95.06 451 ASP A N 1
ATOM 3782 C CA . ASP A 1 451 ? -20.359 -16.297 -18.875 1 95.06 451 ASP A CA 1
ATOM 3783 C C . ASP A 1 451 ? -20.578 -15.25 -17.781 1 95.06 451 ASP A C 1
ATOM 3785 O O . ASP A 1 451 ? -20.234 -15.469 -16.625 1 95.06 451 ASP A O 1
ATOM 3789 N N . ILE A 1 452 ? -21.141 -14.141 -18.109 1 95.38 452 ILE A N 1
ATOM 3790 C CA . ILE A 1 452 ? -21.328 -13.039 -17.172 1 95.38 452 ILE A CA 1
ATOM 3791 C C . ILE A 1 452 ? -22.391 -13.406 -16.156 1 95.38 452 ILE A C 1
ATOM 3793 O O . ILE A 1 452 ? -22.203 -13.219 -14.945 1 95.38 452 ILE A O 1
ATOM 3797 N N . LEU A 1 453 ? -23.453 -14.008 -16.562 1 93.88 453 LEU A N 1
ATOM 3798 C CA . LEU A 1 453 ? -24.547 -14.336 -15.664 1 93.88 453 LEU A CA 1
ATOM 3799 C C . LEU A 1 453 ? -24.156 -15.477 -14.734 1 93.88 453 LEU A C 1
ATOM 3801 O O . LEU A 1 453 ? -24.719 -15.617 -13.641 1 93.88 453 LEU A O 1
ATOM 3805 N N . ARG A 1 454 ? -23.312 -16.25 -15.188 1 91.44 454 ARG A N 1
ATOM 3806 C CA . ARG A 1 454 ? -22.812 -17.344 -14.359 1 91.44 454 ARG A CA 1
ATOM 3807 C C . ARG A 1 454 ? -22.094 -16.797 -13.125 1 91.44 454 ARG A C 1
ATOM 3809 O O . ARG A 1 454 ? -22.094 -17.438 -12.078 1 91.44 454 ARG A O 1
ATOM 3816 N N . ARG A 1 455 ? -21.547 -15.594 -13.242 1 90.81 455 ARG A N 1
ATOM 3817 C CA . ARG A 1 455 ? -20.641 -15.117 -12.203 1 90.81 455 ARG A CA 1
ATOM 3818 C C . ARG A 1 455 ? -21.156 -13.828 -11.578 1 90.81 455 ARG A C 1
ATOM 3820 O O . ARG A 1 455 ? -20.859 -13.531 -10.414 1 90.81 455 ARG A O 1
ATOM 3827 N N . PHE A 1 456 ? -21.906 -13.07 -12.367 1 93.56 456 PHE A N 1
ATOM 3828 C CA . PHE A 1 456 ? -22.25 -11.727 -11.922 1 93.56 456 PHE A CA 1
ATOM 3829 C C . PHE A 1 456 ? -23.75 -11.477 -12.031 1 93.56 456 PHE A C 1
ATOM 3831 O O . PHE A 1 456 ? -24.438 -12.195 -12.758 1 93.56 456 PHE A O 1
ATOM 3838 N N . PRO A 1 457 ? -24.219 -10.438 -11.266 1 92.81 457 PRO A N 1
ATOM 3839 C CA . PRO A 1 457 ? -25.625 -10.023 -11.438 1 92.81 457 PRO A CA 1
ATOM 3840 C C . PRO A 1 457 ? -25.906 -9.445 -12.82 1 92.81 457 PRO A C 1
ATOM 3842 O O . PRO A 1 457 ? -24.969 -9.078 -13.539 1 92.81 457 PRO A O 1
ATOM 3845 N N . GLU A 1 458 ? -27.141 -9.344 -13.094 1 93.25 458 GLU A N 1
ATOM 3846 C CA . GLU A 1 458 ? -27.594 -8.93 -14.414 1 93.25 458 GLU A CA 1
ATOM 3847 C C . GLU A 1 458 ? -27.094 -7.527 -14.758 1 93.25 458 GLU A C 1
ATOM 3849 O O . GLU A 1 458 ? -26.891 -7.203 -15.93 1 93.25 458 GLU A O 1
ATOM 3854 N N . GLU A 1 459 ? -26.859 -6.68 -13.734 1 93.44 459 GLU A N 1
ATOM 3855 C CA . GLU A 1 459 ? -26.453 -5.293 -13.938 1 93.44 459 GLU A CA 1
ATOM 3856 C C . GLU A 1 459 ? -25.07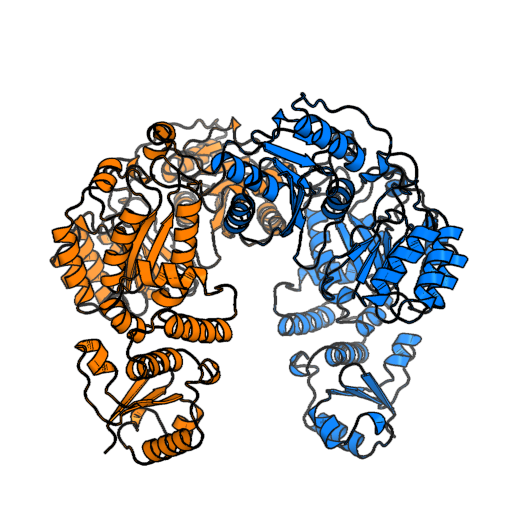8 -5.207 -14.578 1 93.44 459 GLU A C 1
ATOM 3858 O O . GLU A 1 459 ? -24.672 -4.148 -15.07 1 93.44 459 GLU A O 1
ATOM 3863 N N . PHE A 1 460 ? -24.297 -6.289 -14.641 1 95.19 460 PHE A N 1
ATOM 3864 C CA . PHE A 1 460 ? -22.953 -6.305 -15.219 1 95.19 460 PHE A CA 1
ATOM 3865 C C . PHE A 1 460 ? -23.016 -6.477 -16.734 1 95.19 460 PHE A C 1
ATOM 3867 O O . PHE A 1 460 ? -22.031 -6.25 -17.438 1 95.19 460 PHE A O 1
ATOM 3874 N N . LEU A 1 461 ? -24.172 -6.863 -17.234 1 96.06 461 LEU A N 1
ATOM 3875 C CA . LEU A 1 461 ? -24.312 -7.047 -18.672 1 96.06 461 LEU A CA 1
ATOM 3876 C C . LEU A 1 461 ? -24.25 -5.711 -19.406 1 96.06 461 LEU A C 1
ATOM 3878 O O . LEU A 1 461 ? -24.797 -4.715 -18.938 1 96.06 461 LEU A O 1
ATOM 3882 N N . PRO A 1 462 ? -23.516 -5.711 -20.516 1 95.5 462 PRO A N 1
ATOM 3883 C CA . PRO A 1 462 ? -23.625 -4.516 -21.359 1 95.5 462 PRO A CA 1
ATOM 3884 C C . PRO A 1 462 ? -25.047 -4.227 -21.797 1 95.5 462 PRO A C 1
ATOM 3886 O O . PRO A 1 462 ? -25.875 -5.145 -21.891 1 95.5 462 PRO A O 1
ATOM 3889 N N . GLU A 1 463 ? -25.297 -3.027 -22.172 1 93.88 463 GLU A N 1
ATOM 3890 C CA . GLU A 1 463 ? -26.641 -2.594 -22.562 1 93.88 463 GLU A CA 1
ATOM 3891 C C . GLU A 1 463 ? -27.172 -3.408 -23.734 1 93.88 463 GLU A C 1
ATOM 3893 O O . GLU A 1 463 ? -28.359 -3.76 -23.766 1 93.88 463 GLU A O 1
ATOM 3898 N N . GLU A 1 464 ? -26.359 -3.732 -24.562 1 93.25 464 GLU A N 1
ATOM 3899 C CA . GLU A 1 464 ? -26.734 -4.461 -25.766 1 93.25 464 GLU A CA 1
ATOM 3900 C C . GLU A 1 464 ? -27.188 -5.879 -25.438 1 93.25 464 GLU A C 1
ATOM 3902 O O . GLU A 1 464 ? -27.906 -6.504 -26.219 1 93.25 464 GLU A O 1
ATOM 3907 N N . LEU A 1 465 ? -26.75 -6.391 -24.297 1 95.06 465 LEU A N 1
ATOM 3908 C CA . LEU A 1 465 ? -27.047 -7.77 -23.938 1 95.06 465 LEU A CA 1
ATOM 3909 C C . LEU A 1 465 ? -28.047 -7.828 -22.781 1 95.06 465 LEU A C 1
ATOM 3911 O O . LEU A 1 465 ? -28.25 -8.891 -22.188 1 95.06 465 LEU A O 1
ATOM 3915 N N . ALA A 1 466 ? -28.625 -6.715 -22.484 1 93.56 466 ALA A N 1
ATOM 3916 C CA . ALA A 1 466 ? -29.547 -6.625 -21.359 1 93.56 466 ALA A CA 1
ATOM 3917 C C . ALA A 1 466 ? -30.781 -7.488 -21.594 1 93.56 466 ALA A C 1
ATOM 3919 O O . ALA A 1 466 ? -31.203 -7.688 -22.734 1 93.56 466 ALA A O 1
ATOM 3920 N N . ILE A 1 467 ? -31.344 -7.941 -20.547 1 91.19 467 ILE A N 1
ATOM 3921 C CA . ILE A 1 467 ? -32.562 -8.75 -20.609 1 91.19 467 ILE A CA 1
ATOM 3922 C C . ILE A 1 467 ? -33.781 -7.836 -20.703 1 91.19 467 ILE A C 1
ATOM 3924 O O . ILE A 1 467 ? -34.031 -7.027 -19.797 1 91.19 467 ILE A O 1
ATOM 3928 N N . SER A 1 468 ? -34.5 -8.039 -21.734 1 91.75 468 SER A N 1
ATOM 3929 C CA . SER A 1 468 ? -35.688 -7.191 -21.953 1 91.75 468 SER A CA 1
ATOM 3930 C C . SER A 1 468 ? -36.844 -7.613 -21.031 1 91.75 468 SER A C 1
ATOM 3932 O O . SER A 1 468 ? -36.812 -8.703 -20.469 1 91.75 468 SER A O 1
ATOM 3934 N N . LYS A 1 469 ? -37.812 -6.754 -20.969 1 91.62 469 LYS A N 1
ATOM 3935 C CA . LYS A 1 469 ? -39.031 -7.059 -20.172 1 91.62 469 LYS A CA 1
ATOM 3936 C C . LYS A 1 469 ? -39.75 -8.273 -20.734 1 91.62 469 LYS A C 1
ATOM 3938 O O . LYS A 1 469 ? -40.25 -9.102 -19.969 1 91.62 469 LYS A O 1
ATOM 3943 N N . GLU A 1 470 ? -39.75 -8.32 -22 1 92.81 470 GLU A N 1
ATOM 3944 C CA . GLU A 1 470 ? -40.438 -9.438 -22.656 1 92.81 470 GLU A CA 1
ATOM 3945 C C . GLU A 1 470 ? -39.719 -10.758 -22.359 1 92.81 470 GLU A C 1
ATOM 3947 O O . GLU A 1 470 ? -40.375 -11.773 -22.094 1 92.81 470 GLU A O 1
ATOM 3952 N N . GLU A 1 471 ? -38.438 -10.719 -22.438 1 92.19 471 GLU A N 1
ATOM 3953 C CA . GLU A 1 471 ? -37.656 -11.914 -22.156 1 92.19 471 GLU A CA 1
ATOM 3954 C C . GLU A 1 471 ? -37.812 -12.344 -20.688 1 92.19 471 GLU A C 1
ATOM 3956 O O . GLU A 1 471 ? -37.844 -13.531 -20.391 1 92.19 471 GLU A O 1
ATOM 3961 N N . LYS A 1 472 ? -37.875 -11.422 -19.812 1 92.62 472 LYS A N 1
ATOM 3962 C CA . LYS A 1 472 ? -38.094 -11.711 -18.406 1 92.62 472 LYS A CA 1
ATOM 3963 C C . LYS A 1 472 ? -39.406 -12.43 -18.172 1 92.62 472 LYS A C 1
ATOM 3965 O O . LYS A 1 472 ? -39.469 -13.352 -17.344 1 92.62 472 LYS A O 1
ATOM 3970 N N . GLU A 1 473 ? -40.344 -11.922 -18.891 1 93 473 GLU A N 1
ATOM 3971 C CA . GLU A 1 473 ? -41.656 -12.562 -18.766 1 93 473 GLU A CA 1
ATOM 3972 C C . GLU A 1 473 ? -41.594 -13.984 -19.312 1 93 473 GLU A C 1
ATOM 3974 O O . GLU A 1 473 ? -42.281 -14.875 -18.797 1 93 473 GLU A O 1
ATOM 3979 N N . ARG A 1 474 ? -40.906 -14.117 -20.344 1 92.5 474 ARG A N 1
ATOM 3980 C CA . ARG A 1 474 ? -40.781 -15.445 -20.938 1 92.5 474 ARG A CA 1
ATOM 3981 C C . ARG A 1 474 ? -40.062 -16.391 -19.984 1 92.5 474 ARG A C 1
ATOM 3983 O O . ARG A 1 474 ? -40.406 -17.562 -19.875 1 92.5 474 ARG A O 1
ATOM 3990 N N . ILE A 1 475 ? -39.094 -15.906 -19.344 1 93.31 475 ILE A N 1
ATOM 3991 C CA . ILE A 1 475 ? -38.312 -16.688 -18.375 1 93.31 475 ILE A CA 1
ATOM 3992 C C . ILE A 1 475 ? -39.188 -17.094 -17.203 1 93.31 475 ILE A C 1
ATOM 3994 O O . ILE A 1 475 ? -39.188 -18.25 -16.797 1 93.31 475 ILE A O 1
ATOM 3998 N N . LYS A 1 476 ? -39.938 -16.141 -16.75 1 92.06 476 LYS A N 1
ATOM 3999 C CA . LYS A 1 476 ? -40.875 -16.422 -15.648 1 92.06 476 LYS A CA 1
ATOM 4000 C C . LYS A 1 476 ? -41.844 -17.531 -16.016 1 92.06 476 LYS A C 1
ATOM 4002 O O . LYS A 1 476 ? -42.031 -18.469 -15.227 1 92.06 476 LYS A O 1
ATOM 4007 N N . GLN A 1 477 ? -42.375 -17.391 -17.172 1 91.88 477 GLN A N 1
ATOM 4008 C CA . GLN A 1 477 ? -43.344 -18.391 -17.641 1 91.88 477 GLN A CA 1
ATOM 4009 C C . GLN A 1 477 ? -42.688 -19.766 -17.781 1 91.88 477 GLN A C 1
ATOM 4011 O O . GLN A 1 477 ? -43.281 -20.781 -17.391 1 91.88 477 GLN A O 1
ATOM 4016 N N . ALA A 1 478 ? -41.562 -19.734 -18.281 1 91.5 478 ALA A N 1
ATOM 4017 C CA . ALA A 1 478 ? -40.844 -20.984 -18.484 1 91.5 478 ALA A CA 1
ATOM 4018 C C . ALA A 1 478 ? -40.531 -21.656 -17.141 1 91.5 478 ALA A C 1
ATOM 4020 O O . ALA A 1 478 ? -40.594 -22.891 -17.031 1 91.5 478 ALA A O 1
ATOM 4021 N N . ILE A 1 479 ? -40.188 -20.984 -16.141 1 90.12 479 ILE A N 1
ATOM 4022 C CA . ILE A 1 479 ? -39.844 -21.5 -14.82 1 90.12 479 ILE A CA 1
ATOM 4023 C C . ILE A 1 479 ? -41.094 -22.078 -14.164 1 90.12 479 ILE A C 1
ATOM 4025 O O . ILE A 1 479 ? -41.062 -23.141 -13.539 1 90.12 479 ILE A O 1
ATOM 4029 N N . TYR A 1 480 ? -42.156 -21.375 -14.398 1 88.75 480 TYR A N 1
ATOM 4030 C CA . TYR A 1 480 ? -43.406 -21.859 -13.812 1 88.75 480 TYR A CA 1
ATOM 4031 C C . TYR A 1 480 ? -43.875 -23.125 -14.5 1 88.75 480 TYR A C 1
ATOM 4033 O O . TYR A 1 480 ? -44.5 -23.984 -13.875 1 88.75 480 TYR A O 1
ATOM 4041 N N . GLN A 1 481 ? -43.531 -23.281 -15.711 1 86.62 481 GLN A N 1
ATOM 4042 C CA . GLN A 1 481 ? -44 -24.406 -16.5 1 86.62 481 GLN A CA 1
ATOM 4043 C C . GLN A 1 481 ? -43.062 -25.609 -16.344 1 86.62 481 GLN A C 1
ATOM 4045 O O . GLN A 1 481 ? -43.5 -26.766 -16.531 1 86.62 481 GLN A O 1
ATOM 4050 N N . ALA A 1 482 ? -41.875 -25.328 -16.047 1 80.31 482 ALA A N 1
ATOM 4051 C CA . ALA A 1 482 ? -40.906 -26.406 -16 1 80.31 482 ALA A CA 1
ATOM 4052 C C . ALA A 1 482 ? -40.938 -27.094 -14.641 1 80.31 482 ALA A C 1
ATOM 4054 O O . ALA A 1 482 ? -41.219 -26.469 -13.617 1 80.31 482 ALA A O 1
ATOM 4055 N N . THR A 1 483 ? -40.75 -28.391 -14.648 1 75.56 483 THR A N 1
ATOM 4056 C CA . THR A 1 483 ? -40.75 -29.172 -13.406 1 75.56 483 THR A CA 1
ATOM 4057 C C . THR A 1 483 ? -39.375 -29.672 -13.07 1 75.56 483 THR A C 1
ATOM 4059 O O . THR A 1 483 ? -39.125 -30.188 -11.969 1 75.56 483 THR A O 1
ATOM 4062 N N . GLU A 1 484 ? -38.531 -29.5 -13.906 1 77 484 GLU A N 1
ATOM 4063 C CA . GLU A 1 484 ? -37.219 -30.125 -13.797 1 77 484 GLU A CA 1
ATOM 4064 C C . GLU A 1 484 ? -36.344 -29.438 -12.75 1 77 484 GLU A C 1
ATOM 4066 O O . GLU A 1 484 ? -35.281 -29.953 -12.359 1 77 484 GLU A O 1
ATOM 4071 N N . TYR A 1 485 ? -36.812 -28.328 -12.18 1 71.56 485 TYR A N 1
ATOM 4072 C CA . TYR A 1 485 ? -35.938 -27.578 -11.281 1 71.56 485 TYR A CA 1
ATOM 4073 C C . TYR A 1 485 ? -36.406 -27.703 -9.836 1 71.56 485 TYR A C 1
ATOM 4075 O O . TYR A 1 485 ? -36.062 -26.875 -8.992 1 71.56 485 TYR A O 1
ATOM 4083 N N . GLN A 1 486 ? -37.25 -28.562 -9.594 1 71.69 486 GLN A N 1
ATOM 4084 C CA . GLN A 1 486 ? -37.906 -28.688 -8.305 1 71.69 486 GLN A CA 1
ATOM 4085 C C . GLN A 1 486 ? -36.906 -28.844 -7.172 1 71.69 486 GLN A C 1
ATOM 4087 O O . GLN A 1 486 ? -37.188 -28.516 -6.02 1 71.69 486 GLN A O 1
ATOM 4092 N N . ASP A 1 487 ? -35.812 -29.328 -7.582 1 77.31 487 ASP A N 1
ATOM 4093 C CA . ASP A 1 487 ? -34.781 -29.516 -6.559 1 77.31 487 ASP A CA 1
ATOM 4094 C C . ASP A 1 487 ? -34.188 -28.172 -6.121 1 77.31 487 ASP A C 1
ATOM 4096 O O . ASP A 1 487 ? -33.531 -28.094 -5.07 1 77.31 487 ASP A O 1
ATOM 4100 N N . LEU A 1 488 ? -34.469 -27.078 -6.785 1 79.12 488 LEU A N 1
ATOM 4101 C CA . LEU A 1 488 ? -33.906 -25.781 -6.441 1 79.12 488 LEU A CA 1
ATOM 4102 C C . LEU A 1 488 ? -34.812 -25.047 -5.457 1 79.12 488 LEU A C 1
ATOM 4104 O O . LEU A 1 488 ? -34.344 -24.328 -4.582 1 79.12 488 LEU A O 1
ATOM 4108 N N . GLY A 1 489 ? -36.125 -25.188 -5.645 1 79.62 489 GLY A N 1
ATOM 4109 C CA . GLY A 1 489 ? -37.094 -24.5 -4.793 1 79.62 489 GLY A CA 1
ATOM 4110 C C . GLY A 1 489 ? -38.375 -24.141 -5.512 1 79.62 489 GLY A C 1
ATOM 4111 O O . GLY A 1 489 ? -38.656 -24.656 -6.598 1 79.62 489 GLY A O 1
ATOM 4112 N N . GLU A 1 490 ? -39.094 -23.266 -4.793 1 85.62 490 GLU A N 1
ATOM 4113 C CA . GLU A 1 490 ? -40.344 -22.797 -5.371 1 85.62 490 GLU A CA 1
ATOM 4114 C C . GLU A 1 490 ? -40.094 -21.766 -6.477 1 85.62 490 GLU A C 1
ATOM 4116 O O . GLU A 1 490 ? -39.125 -21.016 -6.414 1 85.62 490 GLU A O 1
ATOM 4121 N N . PRO A 1 491 ? -40.938 -21.875 -7.512 1 86.19 491 PRO A N 1
ATOM 4122 C CA . PRO A 1 491 ? -40.719 -20.969 -8.648 1 86.19 491 PRO A CA 1
ATOM 4123 C C . PRO A 1 491 ? -40.562 -19.516 -8.219 1 86.19 491 PRO A C 1
ATOM 4125 O O . PRO A 1 491 ? -39.688 -18.812 -8.75 1 86.19 491 PRO A O 1
ATOM 4128 N N . LYS A 1 492 ? -41.312 -19.078 -7.273 1 86 492 LYS A N 1
ATOM 4129 C CA . LYS A 1 492 ? -41.25 -17.688 -6.812 1 86 492 LYS A CA 1
ATOM 4130 C C . LYS A 1 492 ? -39.875 -17.391 -6.219 1 86 492 LYS A C 1
ATOM 4132 O O . LYS A 1 492 ? -39.344 -16.297 -6.418 1 86 492 LYS A O 1
ATOM 4137 N N . GLU A 1 493 ? -39.406 -18.312 -5.531 1 86.25 493 GLU A N 1
ATOM 4138 C CA . GLU A 1 493 ? -38.094 -18.156 -4.91 1 86.25 493 GLU A CA 1
ATOM 4139 C C . GLU A 1 493 ? -37 -18.188 -5.957 1 86.25 493 GLU A C 1
ATOM 4141 O O . GLU A 1 493 ? -36.031 -17.438 -5.863 1 86.25 493 GLU A O 1
ATOM 4146 N N . ILE A 1 494 ? -37.188 -19.016 -6.918 1 86.25 494 ILE A N 1
ATOM 4147 C CA . ILE A 1 494 ? -36.188 -19.141 -7.988 1 86.25 494 ILE A CA 1
ATOM 4148 C C . ILE A 1 494 ? -36.125 -17.844 -8.773 1 86.25 494 ILE A C 1
ATOM 4150 O O . ILE A 1 494 ? -35 -17.359 -9.07 1 86.25 494 ILE A O 1
ATOM 4154 N N . ILE A 1 495 ? -37.219 -17.281 -8.984 1 86.81 495 ILE A N 1
ATOM 4155 C CA . ILE A 1 495 ? -37.281 -16.062 -9.766 1 86.81 495 ILE A CA 1
ATOM 4156 C C . ILE A 1 495 ? -36.625 -14.922 -8.984 1 86.81 495 ILE A C 1
ATOM 4158 O O . ILE A 1 495 ? -35.938 -14.086 -9.562 1 86.81 495 ILE A O 1
ATOM 4162 N N . ARG A 1 496 ? -36.75 -14.953 -7.746 1 84.44 496 ARG A N 1
ATOM 4163 C CA . ARG A 1 496 ? -36.281 -13.867 -6.898 1 84.44 496 ARG A CA 1
ATOM 4164 C C . ARG A 1 496 ? -34.781 -14 -6.645 1 84.44 496 ARG A C 1
ATOM 4166 O O . ARG A 1 496 ? -34.062 -12.992 -6.57 1 84.44 496 ARG A O 1
ATOM 4173 N N . ARG A 1 497 ? -34.281 -15.148 -6.57 1 86.5 497 ARG A N 1
ATOM 4174 C CA . ARG A 1 497 ? -32.938 -15.352 -6.027 1 86.5 497 ARG A CA 1
ATOM 4175 C C . ARG A 1 497 ? -31.969 -15.805 -7.113 1 86.5 497 ARG A C 1
ATOM 4177 O O . ARG A 1 497 ? -30.75 -15.898 -6.875 1 86.5 497 ARG A O 1
ATOM 4184 N N . SER A 1 498 ? -32.531 -16.125 -8.234 1 87.88 498 SER A N 1
ATOM 4185 C CA . SER A 1 498 ? -31.656 -16.656 -9.289 1 87.88 498 SER A CA 1
ATOM 4186 C C . SER A 1 498 ? -31.531 -15.672 -10.445 1 87.88 498 SER A C 1
ATOM 4188 O O . SER A 1 498 ? -32.25 -14.672 -10.5 1 87.88 498 SER A O 1
ATOM 4190 N N . ARG A 1 499 ? -30.5 -15.938 -11.312 1 91.31 499 ARG A N 1
ATOM 4191 C CA . ARG A 1 499 ? -30.406 -15.344 -12.648 1 91.31 499 ARG A CA 1
ATOM 4192 C C . ARG A 1 499 ? -30.766 -16.359 -13.727 1 91.31 499 ARG A C 1
ATOM 4194 O O . ARG A 1 499 ? -30.516 -17.562 -13.57 1 91.31 499 ARG A O 1
ATOM 4201 N N . ALA A 1 500 ? -31.406 -15.875 -14.617 1 91.88 500 ALA A N 1
ATOM 4202 C CA . ALA A 1 500 ? -31.812 -16.812 -15.664 1 91.88 500 ALA A CA 1
ATOM 4203 C C . ALA A 1 500 ? -31.812 -16.141 -17.031 1 91.88 500 ALA A C 1
ATOM 4205 O O . ALA A 1 500 ? -31.953 -14.922 -17.141 1 91.88 500 ALA A O 1
ATOM 4206 N N . CYS A 1 501 ? -31.609 -17 -18.062 1 93.81 501 CYS A N 1
ATOM 4207 C CA . CYS A 1 501 ? -31.625 -16.516 -19.438 1 93.81 501 CYS A CA 1
ATOM 4208 C C . CYS A 1 501 ? -31.969 -17.641 -20.406 1 93.81 501 CYS A C 1
ATOM 4210 O O . CYS A 1 501 ? -31.703 -18.812 -20.125 1 93.81 501 CYS A O 1
ATOM 4212 N N . ILE A 1 502 ? -32.594 -17.234 -21.422 1 93.06 502 ILE A N 1
ATOM 4213 C CA . ILE A 1 502 ? -32.906 -18.188 -22.484 1 93.06 502 ILE A CA 1
ATOM 4214 C C . ILE A 1 502 ? -31.922 -18 -23.641 1 93.06 502 ILE A C 1
ATOM 4216 O O . ILE A 1 502 ? -31.781 -16.906 -24.172 1 93.06 502 ILE A O 1
ATOM 4220 N N . PHE A 1 503 ? -31.297 -19.125 -23.984 1 92.94 503 PHE A N 1
ATOM 4221 C CA . PHE A 1 503 ? -30.328 -19.094 -25.078 1 92.94 503 PHE A CA 1
ATOM 4222 C C . PHE A 1 503 ? -30.844 -19.859 -26.281 1 92.94 503 PHE A C 1
ATOM 4224 O O . PHE A 1 503 ? -31.672 -20.781 -26.141 1 92.94 503 PHE A O 1
ATOM 4231 N N . GLU A 1 504 ? -30.25 -19.484 -27.406 1 89.38 504 GLU A N 1
ATOM 4232 C CA . GLU A 1 504 ? -30.781 -20.016 -28.672 1 89.38 504 GLU A CA 1
ATOM 4233 C C . GLU A 1 504 ? -30.047 -21.297 -29.062 1 89.38 504 GLU A C 1
ATOM 4235 O O . GLU A 1 504 ? -30.328 -21.875 -30.109 1 89.38 504 GLU A O 1
ATOM 4240 N N . PHE A 1 505 ? -29.125 -21.688 -28.344 1 90.38 505 PHE A N 1
ATOM 4241 C CA . PHE A 1 505 ? -28.469 -22.969 -28.531 1 90.38 505 PHE A CA 1
ATOM 4242 C C . PHE A 1 505 ? -27.938 -23.5 -27.219 1 90.38 505 PHE A C 1
ATOM 4244 O O . PHE A 1 505 ? -27.891 -22.781 -26.219 1 90.38 505 PHE A O 1
ATOM 4251 N N . ASP A 1 506 ? -27.656 -24.766 -27.219 1 91.62 506 ASP A N 1
ATOM 4252 C CA . ASP A 1 506 ? -27.125 -25.406 -26.031 1 91.62 506 ASP A CA 1
ATOM 4253 C C . ASP A 1 506 ? -25.672 -25 -25.781 1 91.62 506 ASP A C 1
ATOM 4255 O O . ASP A 1 506 ? -24.75 -25.5 -26.453 1 91.62 506 ASP A O 1
ATOM 4259 N N . ILE A 1 507 ? -25.438 -24.25 -24.766 1 90.62 507 ILE A N 1
ATOM 4260 C CA . ILE A 1 507 ? -24.141 -23.656 -24.5 1 90.62 507 ILE A CA 1
ATOM 4261 C C . ILE A 1 507 ? -23.156 -24.75 -24.094 1 90.62 507 ILE A C 1
ATOM 4263 O O . ILE A 1 507 ? -22.016 -24.766 -24.562 1 90.62 507 ILE A O 1
ATOM 4267 N N . GLU A 1 508 ? -23.578 -25.625 -23.234 1 86.38 508 GLU A N 1
ATOM 4268 C CA . GLU A 1 508 ? -22.719 -26.688 -22.734 1 86.38 508 GLU A CA 1
ATOM 4269 C C . GLU A 1 508 ? -22.281 -27.625 -23.875 1 86.38 508 GLU A C 1
ATOM 4271 O O . GLU A 1 508 ? -21.109 -28.016 -23.953 1 86.38 508 GLU A O 1
ATOM 4276 N N . ARG A 1 509 ? -23.219 -27.891 -24.672 1 85.94 509 ARG A N 1
ATOM 4277 C CA . ARG A 1 509 ? -22.891 -28.734 -25.828 1 85.94 509 ARG A CA 1
ATOM 4278 C C . ARG A 1 509 ? -21.906 -28.016 -26.766 1 85.94 509 ARG A C 1
ATOM 4280 O O . ARG A 1 509 ? -21 -28.641 -27.297 1 85.94 509 ARG A O 1
ATOM 4287 N N . PHE A 1 510 ? -22.172 -26.859 -26.891 1 85.5 510 PHE A N 1
ATOM 4288 C CA . PHE A 1 510 ? -21.312 -26.062 -27.766 1 85.5 510 PHE A CA 1
ATOM 4289 C C . PHE A 1 510 ? -19.875 -26.062 -27.25 1 85.5 510 PHE A C 1
ATOM 4291 O O . PHE A 1 510 ? -18.922 -26.219 -28.031 1 85.5 510 PHE A O 1
ATOM 4298 N N . ILE A 1 511 ? -19.703 -25.953 -25.984 1 79.44 511 ILE A N 1
ATOM 4299 C CA . ILE A 1 511 ? -18.359 -25.859 -25.391 1 79.44 511 ILE A CA 1
ATOM 4300 C C . ILE A 1 511 ? -17.672 -27.219 -25.469 1 79.44 511 ILE A C 1
ATOM 4302 O O . ILE A 1 511 ? -16.453 -27.297 -25.641 1 79.44 511 ILE A O 1
ATOM 4306 N N . GLU A 1 512 ? -18.516 -28.188 -25.422 1 77.88 512 GLU A N 1
ATOM 4307 C CA . GLU A 1 512 ? -17.984 -29.547 -25.422 1 77.88 512 GLU A CA 1
ATOM 4308 C C . GLU A 1 512 ? -17.453 -29.938 -26.812 1 77.88 512 GLU A C 1
ATOM 4310 O O . GLU A 1 512 ? -16.391 -30.531 -26.922 1 77.88 512 GLU A O 1
ATOM 4315 N N . ASP A 1 513 ? -18.234 -29.625 -27.859 1 79.75 513 ASP A N 1
ATOM 4316 C CA . ASP A 1 513 ? -17.828 -30.188 -29.141 1 79.75 513 ASP A CA 1
ATOM 4317 C C . ASP A 1 513 ? -17.984 -29.156 -30.266 1 79.75 513 ASP A C 1
ATOM 4319 O O . ASP A 1 513 ? -17.906 -29.5 -31.438 1 79.75 513 ASP A O 1
ATOM 4323 N N . ASN A 1 514 ? -18.25 -28.016 -29.906 1 76.38 514 ASN A N 1
ATOM 4324 C CA . ASN A 1 514 ? -18.406 -26.906 -30.844 1 76.38 514 ASN A CA 1
ATOM 4325 C C . ASN A 1 514 ? -19.625 -27.094 -31.734 1 76.38 514 ASN A C 1
ATOM 4327 O O . ASN A 1 514 ? -19.703 -26.484 -32.812 1 76.38 514 ASN A O 1
ATOM 4331 N N . SER A 1 515 ? -20.469 -27.969 -31.297 1 83.25 515 SER A N 1
ATOM 4332 C CA . SER A 1 515 ? -21.688 -28.172 -32.062 1 83.25 515 SER A CA 1
ATOM 4333 C C . SER A 1 515 ? -22.812 -27.266 -31.594 1 83.25 515 SER A C 1
ATOM 4335 O O . SER A 1 515 ? -22.969 -27.031 -30.406 1 83.25 515 SER A O 1
ATOM 4337 N N . ILE A 1 516 ? -23.5 -26.734 -32.625 1 86.19 516 ILE A N 1
ATOM 4338 C CA . ILE A 1 516 ? -24.625 -25.859 -32.312 1 86.19 516 ILE A CA 1
ATOM 4339 C C . ILE A 1 516 ? -25.922 -26.641 -32.375 1 86.19 516 ILE A C 1
ATOM 4341 O O . ILE A 1 516 ? -26.375 -27 -33.469 1 86.19 516 ILE A O 1
ATOM 4345 N N . GLU A 1 517 ? -26.406 -27.016 -31.344 1 87.38 517 GLU A N 1
ATOM 4346 C CA . GLU A 1 517 ? -27.766 -27.531 -31.266 1 87.38 517 GLU A CA 1
ATOM 4347 C C . GLU A 1 517 ? -28.781 -26.406 -31.094 1 87.38 517 GLU A C 1
ATOM 4349 O O . GLU A 1 517 ? -28.938 -25.859 -30 1 87.38 517 GLU A O 1
ATOM 4354 N N . LYS A 1 518 ? -29.469 -26.172 -32.125 1 86.12 518 LY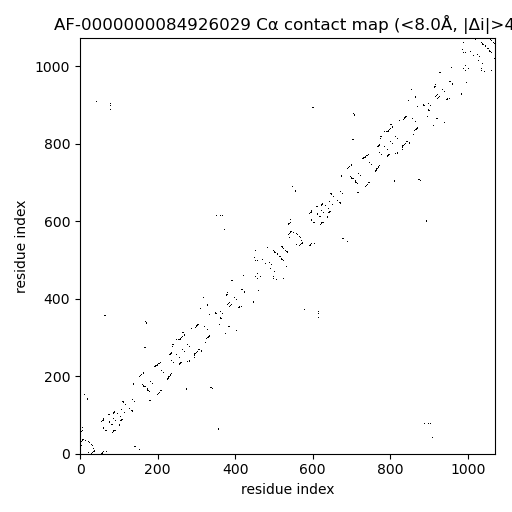S A N 1
ATOM 4355 C CA . LYS A 1 518 ? -30.406 -25.062 -32.094 1 86.12 518 LYS A CA 1
ATOM 4356 C C . LYS A 1 518 ? -31.625 -25.391 -31.25 1 86.12 518 LYS A C 1
ATOM 4358 O O . LYS A 1 518 ? -32.062 -26.547 -31.203 1 86.12 518 LYS A O 1
ATOM 4363 N N . GLY A 1 519 ? -32.094 -24.484 -30.547 1 88.69 519 GLY A N 1
ATOM 4364 C CA . GLY A 1 519 ? -33.25 -24.562 -29.641 1 88.69 519 GLY A CA 1
ATOM 4365 C C . GLY A 1 519 ? -33.219 -23.5 -28.562 1 88.69 519 GLY A C 1
ATOM 4366 O O . GLY A 1 519 ? -32.312 -22.656 -28.531 1 88.69 519 GLY A O 1
ATOM 4367 N N . TYR A 1 520 ? -34.375 -23.531 -27.922 1 91.75 520 TYR A N 1
ATOM 4368 C CA . TYR A 1 520 ? -34.438 -22.609 -26.781 1 91.75 520 TYR A CA 1
ATOM 4369 C C . TYR A 1 520 ? -34.125 -23.328 -25.484 1 91.75 520 TYR A C 1
ATOM 4371 O O . TYR A 1 520 ? -34.781 -24.312 -25.125 1 91.75 520 TYR A O 1
ATOM 4379 N N . PHE A 1 521 ? -33.125 -22.812 -24.891 1 94.06 521 PHE A N 1
ATOM 4380 C CA . PHE A 1 521 ? -32.688 -23.438 -23.656 1 94.06 521 PHE A CA 1
ATOM 4381 C C . PHE A 1 521 ? -32.688 -22.438 -22.5 1 94.06 521 PHE A C 1
ATOM 4383 O O . PHE A 1 521 ? -32.031 -21.406 -22.562 1 94.06 521 PHE A O 1
ATOM 4390 N N . LEU A 1 522 ? -33.438 -22.828 -21.5 1 93.69 522 LEU A N 1
ATOM 4391 C CA . LEU A 1 522 ? -33.469 -22.016 -20.281 1 93.69 522 LEU A CA 1
ATOM 4392 C C . LEU A 1 522 ? -32.344 -22.438 -19.328 1 93.69 522 LEU A C 1
ATOM 4394 O O . LEU A 1 522 ? -32.25 -23.625 -18.984 1 93.69 522 LEU A O 1
ATOM 4398 N N . TYR A 1 523 ? -31.5 -21.516 -19.016 1 93.62 523 TYR A N 1
ATOM 4399 C CA . TYR A 1 523 ? -30.469 -21.719 -18 1 93.62 523 TYR A CA 1
ATOM 4400 C C . TYR A 1 523 ? -30.797 -20.938 -16.719 1 93.62 523 TYR A C 1
ATOM 4402 O O . TYR A 1 523 ? -31.031 -19.734 -16.781 1 93.62 523 TYR A O 1
ATOM 4410 N N . ILE A 1 524 ? -30.828 -21.625 -15.602 1 92 524 ILE A N 1
ATOM 4411 C CA . ILE A 1 524 ? -31.047 -21.016 -14.297 1 92 524 ILE A CA 1
ATOM 4412 C C . ILE A 1 524 ? -29.766 -21.094 -13.469 1 92 524 ILE A C 1
ATOM 4414 O O . ILE A 1 524 ? -29.25 -22.172 -13.219 1 92 524 ILE A O 1
ATOM 4418 N N . PHE A 1 525 ? -29.266 -19.906 -13.094 1 91.56 525 PHE A N 1
ATOM 4419 C CA . PHE A 1 525 ? -28.078 -19.797 -12.258 1 91.56 525 PHE A CA 1
ATOM 4420 C C . PHE A 1 525 ? -28.453 -19.531 -10.805 1 91.56 525 PHE A C 1
ATOM 4422 O O . PHE A 1 525 ? -28.906 -18.438 -10.461 1 91.56 525 PHE A O 1
ATOM 4429 N N . PHE A 1 526 ? -28.312 -20.5 -10.008 1 86.12 526 PHE A N 1
ATOM 4430 C CA . PHE A 1 526 ? -28.703 -20.406 -8.609 1 86.12 526 PHE A CA 1
ATOM 4431 C C . PHE A 1 526 ? -27.547 -20.766 -7.684 1 86.12 526 PHE A C 1
ATOM 4433 O O . PHE A 1 526 ? -27.219 -21.938 -7.504 1 86.12 526 PHE A O 1
ATOM 4440 N N . GLU A 1 527 ? -27 -19.766 -7.023 1 75.75 527 GLU A N 1
ATOM 4441 C CA . GLU A 1 527 ? -25.812 -19.938 -6.195 1 75.75 527 GLU A CA 1
ATOM 4442 C C . GLU A 1 527 ? -24.672 -20.578 -6.992 1 75.75 527 GLU A C 1
ATOM 4444 O O . GLU A 1 527 ? -24.297 -20.078 -8.047 1 75.75 527 GLU A O 1
ATOM 4449 N N . LYS A 1 528 ? -24.328 -21.797 -6.66 1 74.69 528 LYS A N 1
ATOM 4450 C CA . LYS A 1 528 ? -23.234 -22.453 -7.355 1 74.69 528 LYS A CA 1
ATOM 4451 C C . LYS A 1 528 ? -23.75 -23.5 -8.328 1 74.69 528 LYS A C 1
ATOM 4453 O O . LYS A 1 528 ? -22.969 -24.188 -8.984 1 74.69 528 LYS A O 1
ATOM 4458 N N . LYS A 1 529 ? -25.016 -23.484 -8.609 1 82.06 529 LYS A N 1
ATOM 4459 C CA . LYS A 1 529 ? -25.625 -24.5 -9.477 1 82.06 529 LYS A CA 1
ATOM 4460 C C . LYS A 1 529 ? -26.156 -23.875 -10.758 1 82.06 529 LYS A C 1
ATOM 4462 O O . LYS A 1 529 ? -26.641 -22.734 -10.75 1 82.06 529 LYS A O 1
ATOM 4467 N N . ILE A 1 530 ? -26.078 -24.672 -11.758 1 88.38 530 ILE A N 1
ATOM 4468 C CA . ILE A 1 530 ? -26.641 -24.297 -13.047 1 88.38 530 ILE A CA 1
ATOM 4469 C C . ILE A 1 530 ? -27.625 -25.375 -13.516 1 88.38 530 ILE A C 1
ATOM 4471 O O . ILE A 1 530 ? -27.297 -26.562 -13.508 1 88.38 530 ILE A O 1
ATOM 4475 N N . LYS A 1 531 ? -28.781 -24.984 -13.789 1 90.38 531 LYS A N 1
ATOM 4476 C CA . LYS A 1 531 ? -29.781 -25.891 -14.32 1 90.38 531 LYS A CA 1
ATOM 4477 C C . LYS A 1 531 ? -30.156 -25.531 -15.75 1 90.38 531 LYS A C 1
ATOM 4479 O O . LYS A 1 531 ? -30.391 -24.359 -16.062 1 90.38 531 LYS A O 1
ATOM 4484 N N . LYS A 1 532 ? -30.172 -26.516 -16.531 1 92.25 532 LYS A N 1
ATOM 4485 C CA . LYS A 1 532 ? -30.531 -26.359 -17.938 1 92.25 532 LYS A CA 1
ATOM 4486 C C . LYS A 1 532 ? -31.875 -27.047 -18.25 1 92.25 532 LYS A C 1
ATOM 4488 O O . LYS A 1 532 ? -32.094 -28.203 -17.875 1 92.25 532 LYS A O 1
ATOM 4493 N N . ILE A 1 533 ? -32.719 -26.281 -18.984 1 91.5 533 ILE A N 1
ATOM 4494 C CA . ILE A 1 533 ? -34 -26.828 -19.406 1 91.5 533 ILE A CA 1
ATOM 4495 C C . ILE A 1 533 ? -34.219 -26.531 -20.891 1 91.5 533 ILE A C 1
ATOM 4497 O O . ILE A 1 533 ? -34.188 -25.375 -21.312 1 91.5 533 ILE A O 1
ATOM 4501 N N . LYS A 1 534 ? -34.469 -27.609 -21.641 1 91.56 534 LYS A N 1
ATOM 4502 C CA . LYS A 1 534 ? -34.812 -27.406 -23.031 1 91.56 534 LYS A CA 1
ATOM 4503 C C . LYS A 1 534 ? -36.312 -27.047 -23.172 1 91.56 534 LYS A C 1
ATOM 4505 O O . LYS A 1 534 ? -37.188 -27.797 -22.734 1 91.56 534 LYS A O 1
ATOM 4510 N N . LEU A 1 535 ? -36.5 -25.938 -23.766 1 90.44 535 LEU A N 1
ATOM 4511 C CA . LEU A 1 535 ? -37.875 -25.469 -23.906 1 90.44 535 LEU A CA 1
ATOM 4512 C C . LEU A 1 535 ? -38.531 -26.031 -25.172 1 90.44 535 LEU A C 1
ATOM 4514 O O . LEU A 1 535 ? -37.844 -26.219 -26.188 1 90.44 535 LEU A O 1
ATOM 4518 N N . GLN A 1 536 ? -39.781 -26.469 -25.062 1 77.56 536 GLN A N 1
ATOM 4519 C CA . GLN A 1 536 ? -40.531 -26.984 -26.188 1 77.56 536 GLN A CA 1
ATOM 4520 C C . GLN A 1 536 ? -41.062 -25.844 -27.062 1 77.56 536 GLN A C 1
ATOM 4522 O O . GLN A 1 536 ? -41.344 -24.766 -26.578 1 77.56 536 GLN A O 1
ATOM 4527 N N . MET B 1 1 ? 14.547 16.781 -26.469 1 92.88 1 MET B N 1
ATOM 4528 C CA . MET B 1 1 ? 13.5 17.344 -25.625 1 92.88 1 MET B CA 1
ATOM 4529 C C . MET B 1 1 ? 13.75 17.031 -24.156 1 92.88 1 MET B C 1
ATOM 4531 O O . MET B 1 1 ? 14.242 15.961 -23.812 1 92.88 1 MET B O 1
ATOM 4535 N N . ILE B 1 2 ? 13.5 18.047 -23.312 1 97 2 ILE B N 1
ATOM 4536 C CA . ILE B 1 2 ? 13.586 17.875 -21.875 1 97 2 ILE B CA 1
ATOM 4537 C C . ILE B 1 2 ? 12.195 17.625 -21.297 1 97 2 ILE B C 1
ATOM 4539 O O . ILE B 1 2 ? 11.273 18.406 -21.516 1 97 2 ILE B O 1
ATOM 4543 N N . LEU B 1 3 ? 12.023 16.469 -20.609 1 98.62 3 LEU B N 1
ATOM 4544 C CA . LEU B 1 3 ? 10.75 16.141 -19.969 1 98.62 3 LEU B CA 1
ATOM 4545 C C . LEU B 1 3 ? 10.805 16.422 -18.469 1 98.62 3 LEU B C 1
ATOM 4547 O O . LEU B 1 3 ? 11.617 15.828 -17.75 1 98.62 3 LEU B O 1
ATOM 4551 N N . LEU B 1 4 ? 10.016 17.406 -18.016 1 98.75 4 LEU B N 1
ATOM 4552 C CA . LEU B 1 4 ? 9.852 17.688 -16.594 1 98.75 4 LEU B CA 1
ATOM 4553 C C . LEU B 1 4 ? 8.852 16.719 -15.969 1 98.75 4 LEU B C 1
ATOM 4555 O O . LEU B 1 4 ? 7.727 16.578 -16.453 1 98.75 4 LEU B O 1
ATOM 4559 N N . VAL B 1 5 ? 9.258 16.016 -14.875 1 98.81 5 VAL B N 1
ATOM 4560 C CA . VAL B 1 5 ? 8.438 14.961 -14.297 1 98.81 5 VAL B CA 1
ATOM 4561 C C . VAL B 1 5 ? 8.164 15.266 -12.828 1 98.81 5 VAL B C 1
ATOM 4563 O O . VAL B 1 5 ? 9.094 15.539 -12.062 1 98.81 5 VAL B O 1
ATOM 4566 N N . ALA B 1 6 ? 6.938 15.234 -12.43 1 98.56 6 ALA B N 1
ATOM 4567 C CA . ALA B 1 6 ? 6.531 15.32 -11.031 1 98.56 6 ALA B CA 1
ATOM 4568 C C . ALA B 1 6 ? 5.922 14.008 -10.547 1 98.56 6 ALA B C 1
ATOM 4570 O O . ALA B 1 6 ? 5.125 13.391 -11.258 1 98.56 6 ALA B O 1
ATOM 4571 N N . ILE B 1 7 ? 6.348 13.547 -9.375 1 98.69 7 ILE B N 1
ATOM 4572 C CA . ILE B 1 7 ? 5.754 12.406 -8.688 1 98.69 7 ILE B CA 1
ATOM 4573 C C . ILE B 1 7 ? 5.086 12.875 -7.398 1 98.69 7 ILE B C 1
ATOM 4575 O O . ILE B 1 7 ? 5.734 12.969 -6.352 1 98.69 7 ILE B O 1
ATOM 4579 N N . ASN B 1 8 ? 3.773 13.07 -7.484 1 98.38 8 ASN B N 1
ATOM 4580 C CA . ASN B 1 8 ? 3.018 13.594 -6.355 1 98.38 8 ASN B CA 1
ATOM 4581 C C . ASN B 1 8 ? 2.711 12.508 -5.332 1 98.38 8 ASN B C 1
ATOM 4583 O O . ASN B 1 8 ? 2.902 11.32 -5.602 1 98.38 8 ASN B O 1
ATOM 4587 N N . SER B 1 9 ? 2.297 12.883 -4.172 1 97.44 9 SER B N 1
ATOM 4588 C CA . SER B 1 9 ? 1.917 11.922 -3.141 1 97.44 9 SER B CA 1
ATOM 4589 C C . SER B 1 9 ? 0.582 11.258 -3.465 1 97.44 9 SER B C 1
ATOM 4591 O O . SER B 1 9 ? 0.362 10.094 -3.129 1 97.44 9 SER B O 1
ATOM 4593 N N . LYS B 1 10 ? -0.346 12.023 -4.012 1 96.5 10 LYS B N 1
ATOM 4594 C CA . LYS B 1 10 ? -1.652 11.547 -4.461 1 96.5 10 LYS B CA 1
ATOM 4595 C C . LYS B 1 10 ? -2.057 12.211 -5.773 1 96.5 10 LYS B C 1
ATOM 4597 O O . LYS B 1 10 ? -1.493 13.242 -6.156 1 96.5 10 LYS B O 1
ATOM 4602 N N . TYR B 1 11 ? -3.084 11.719 -6.355 1 93.31 11 TYR B N 1
ATOM 4603 C CA . TYR B 1 11 ? -3.574 12.219 -7.637 1 93.31 11 TYR B CA 1
ATOM 4604 C C . TYR B 1 11 ? -4.102 13.641 -7.496 1 93.31 11 TYR B C 1
ATOM 4606 O O . TYR B 1 11 ? -3.924 14.469 -8.398 1 93.31 11 TYR B O 1
ATOM 4614 N N . VAL B 1 12 ? -4.668 13.984 -6.398 1 96.19 12 VAL B N 1
ATOM 4615 C CA . VAL B 1 12 ? -5.398 15.234 -6.211 1 96.19 12 VAL B CA 1
ATOM 4616 C C . VAL B 1 12 ? -4.418 16.406 -6.203 1 96.19 12 VAL B C 1
ATOM 4618 O O . VAL B 1 12 ? -4.809 17.547 -6.41 1 96.19 12 VAL B O 1
ATOM 4621 N N . HIS B 1 13 ? -3.145 16.141 -6 1 97.19 13 HIS B N 1
ATOM 4622 C CA . HIS B 1 13 ? -2.154 17.203 -5.895 1 97.19 13 HIS B CA 1
ATOM 4623 C C . HIS B 1 13 ? -1.636 17.609 -7.27 1 97.19 13 HIS B C 1
ATOM 4625 O O . HIS B 1 13 ? -1.602 16.797 -8.195 1 97.19 13 HIS B O 1
ATOM 4631 N N . THR B 1 14 ? -1.293 18.844 -7.379 1 97.38 14 THR B N 1
ATOM 4632 C CA . THR B 1 14 ? -0.569 19.375 -8.531 1 97.38 14 THR B CA 1
ATOM 4633 C C . THR B 1 14 ? 0.833 19.812 -8.125 1 97.38 14 THR B C 1
ATOM 4635 O O . THR B 1 14 ? 1.097 20.062 -6.949 1 97.38 14 THR B O 1
ATOM 4638 N N . ASN B 1 15 ? 1.702 19.891 -9.102 1 97.81 15 ASN B N 1
ATOM 4639 C CA . ASN B 1 15 ? 3.088 20.25 -8.805 1 97.81 15 ASN B CA 1
ATOM 4640 C C . ASN B 1 15 ? 3.457 21.609 -9.383 1 97.81 15 ASN B C 1
ATOM 4642 O O . ASN B 1 15 ? 3.465 21.781 -10.602 1 97.81 15 ASN B O 1
ATOM 4646 N N . LEU B 1 16 ? 3.859 22.562 -8.562 1 96.94 16 LEU B N 1
ATOM 4647 C CA . LEU B 1 16 ? 4.195 23.922 -8.977 1 96.94 16 LEU B CA 1
ATOM 4648 C C . LEU B 1 16 ? 5.531 23.938 -9.711 1 96.94 16 LEU B C 1
ATOM 4650 O O . LEU B 1 16 ? 5.699 24.688 -10.68 1 96.94 16 LEU B O 1
ATOM 4654 N N . ALA B 1 17 ? 6.438 23.172 -9.25 1 97.31 17 ALA B N 1
ATOM 4655 C CA . ALA B 1 17 ? 7.805 23.234 -9.75 1 97.31 17 ALA B CA 1
ATOM 4656 C C . ALA B 1 17 ? 7.855 22.953 -11.25 1 97.31 17 ALA B C 1
ATOM 4658 O O . ALA B 1 17 ? 8.43 23.719 -12.016 1 97.31 17 ALA B O 1
ATOM 4659 N N . VAL B 1 18 ? 7.254 21.859 -11.688 1 97.81 18 VAL B N 1
ATOM 4660 C CA . VAL B 1 18 ? 7.332 21.5 -13.102 1 97.81 18 VAL B CA 1
ATOM 4661 C C . VAL B 1 18 ? 6.578 22.516 -13.945 1 97.81 18 VAL B C 1
ATOM 4663 O O . VAL B 1 18 ? 6.973 22.828 -15.07 1 97.81 18 VAL B O 1
ATOM 4666 N N . ARG B 1 19 ? 5.531 23.094 -13.422 1 97.69 19 ARG B N 1
ATOM 4667 C CA . ARG B 1 19 ? 4.758 24.094 -14.148 1 97.69 19 ARG B CA 1
ATOM 4668 C C . ARG B 1 19 ? 5.543 25.391 -14.312 1 97.69 19 ARG B C 1
ATOM 4670 O O . ARG B 1 19 ? 5.555 25.984 -15.391 1 97.69 19 ARG B O 1
ATOM 4677 N N . TYR B 1 20 ? 6.207 25.859 -13.219 1 97.81 20 TYR B N 1
ATOM 4678 C CA . TYR B 1 20 ? 7.047 27.047 -13.297 1 97.81 20 TYR B CA 1
ATOM 4679 C C . TYR B 1 20 ? 8.148 26.875 -14.336 1 97.81 20 TYR B C 1
ATOM 4681 O O . TYR B 1 20 ? 8.336 27.734 -15.195 1 97.81 20 TYR B O 1
ATOM 4689 N N . LEU B 1 21 ? 8.844 25.766 -14.258 1 98.06 21 LEU B N 1
ATOM 4690 C CA . LEU B 1 21 ? 9.977 25.516 -15.141 1 98.06 21 LEU B CA 1
ATOM 4691 C C . LEU B 1 21 ? 9.516 25.391 -16.594 1 98.06 21 LEU B C 1
ATOM 4693 O O . LEU B 1 21 ? 10.172 25.891 -17.5 1 98.06 21 LEU B O 1
ATOM 4697 N N . TYR B 1 22 ? 8.383 24.734 -16.797 1 97.81 22 TYR B N 1
ATOM 4698 C CA . TYR B 1 22 ? 7.816 24.609 -18.141 1 97.81 22 TYR B CA 1
ATOM 4699 C C . TYR B 1 22 ? 7.504 25.984 -18.719 1 97.81 22 TYR B C 1
ATOM 4701 O O . TYR B 1 22 ? 7.902 26.281 -19.859 1 97.81 22 TYR B O 1
ATOM 4709 N N . GLN B 1 23 ? 6.82 26.844 -17.922 1 97.31 23 GLN B N 1
ATOM 4710 C CA . GLN B 1 23 ? 6.434 28.156 -18.406 1 97.31 23 GLN B CA 1
ATOM 4711 C C . GLN B 1 23 ? 7.656 29.016 -18.703 1 97.31 23 GLN B C 1
ATOM 4713 O O . GLN B 1 23 ? 7.641 29.844 -19.625 1 97.31 23 GLN B O 1
ATOM 4718 N N . LEU B 1 24 ? 8.703 28.828 -17.969 1 96.38 24 LEU B N 1
ATOM 4719 C CA . LEU B 1 24 ? 9.922 29.625 -18.125 1 96.38 24 LEU B CA 1
ATOM 4720 C C . LEU B 1 24 ? 10.695 29.188 -19.359 1 96.38 24 LEU B C 1
ATOM 4722 O O . LEU B 1 24 ? 11.336 30.016 -20.016 1 96.38 24 LEU B O 1
ATOM 4726 N N . CYS B 1 25 ? 10.57 27.922 -19.75 1 95.12 25 CYS B N 1
ATOM 4727 C CA . CYS B 1 25 ? 11.508 27.406 -20.75 1 95.12 25 CYS B CA 1
ATOM 4728 C C . CYS B 1 25 ? 10.805 27.109 -22.062 1 95.12 25 CYS B C 1
ATOM 4730 O O . CYS B 1 25 ? 11.438 27.016 -23.109 1 95.12 25 CYS B O 1
ATOM 4732 N N . LYS B 1 26 ? 9.484 26.922 -22.109 1 94 26 LYS B N 1
ATOM 4733 C CA . LYS B 1 26 ? 8.75 26.328 -23.219 1 94 26 LYS B CA 1
ATOM 4734 C C . LYS B 1 26 ? 8.945 27.125 -24.5 1 94 26 LYS B C 1
ATOM 4736 O O . LYS B 1 26 ? 8.883 26.562 -25.594 1 94 26 LYS B O 1
ATOM 4741 N N . GLU B 1 27 ? 9.219 28.406 -24.438 1 93.88 27 GLU B N 1
ATOM 4742 C CA . GLU B 1 27 ? 9.32 29.25 -25.641 1 93.88 27 GLU B CA 1
ATOM 4743 C C . GLU B 1 27 ? 10.703 29.141 -26.266 1 93.88 27 GLU B C 1
ATOM 4745 O O . GLU B 1 27 ? 10.859 29.344 -27.469 1 93.88 27 GLU B O 1
ATOM 4750 N N . ASN B 1 28 ? 11.742 28.781 -25.531 1 94.69 28 ASN B N 1
ATOM 4751 C CA . ASN B 1 28 ? 13.117 28.844 -26.016 1 94.69 28 ASN B CA 1
ATOM 4752 C C . ASN B 1 28 ? 13.727 27.453 -26.156 1 94.69 28 ASN B C 1
ATOM 4754 O O . ASN B 1 28 ? 14.703 27.266 -26.875 1 94.69 28 ASN B O 1
ATOM 4758 N N . TYR B 1 29 ? 13.148 26.531 -25.422 1 94.94 29 TYR B N 1
ATOM 4759 C CA . TYR B 1 29 ? 13.711 25.188 -25.422 1 94.94 29 TYR B CA 1
ATOM 4760 C C . TYR B 1 29 ? 12.617 24.141 -25.562 1 94.94 29 TYR B C 1
ATOM 4762 O O . TYR B 1 29 ? 11.5 24.328 -25.062 1 94.94 29 TYR B O 1
ATOM 4770 N N . PRO B 1 30 ? 12.859 23.078 -26.312 1 94.25 30 PRO B N 1
ATOM 4771 C CA . PRO B 1 30 ? 11.898 21.984 -26.359 1 94.25 30 PRO B CA 1
ATOM 4772 C C . PRO B 1 30 ? 11.688 21.328 -25 1 94.25 30 PRO B C 1
ATOM 4774 O O . PRO B 1 30 ? 12.57 20.625 -24.5 1 94.25 30 PRO B O 1
ATOM 4777 N N . CYS B 1 31 ? 10.625 21.594 -24.406 1 95.69 31 CYS B N 1
ATOM 4778 C CA . CYS B 1 31 ? 10.344 21.125 -23.047 1 95.69 31 CYS B CA 1
ATOM 4779 C C . CYS B 1 31 ? 8.867 20.766 -22.891 1 95.69 31 CYS B C 1
ATOM 4781 O O . CYS B 1 31 ? 8.008 21.391 -23.531 1 95.69 31 CYS B O 1
ATOM 4783 N N . ASP B 1 32 ? 8.547 19.703 -22.141 1 96.94 32 ASP B N 1
ATOM 4784 C CA . ASP B 1 32 ? 7.207 19.297 -21.734 1 96.94 32 ASP B CA 1
ATOM 4785 C C . ASP B 1 32 ? 7.195 18.797 -20.297 1 96.94 32 ASP B C 1
ATOM 4787 O O . ASP B 1 32 ? 8.25 18.641 -19.672 1 96.94 32 ASP B O 1
ATOM 4791 N N . TYR B 1 33 ? 6 18.719 -19.734 1 97.88 33 TYR B N 1
ATOM 4792 C CA . TYR B 1 33 ? 5.957 18.188 -18.375 1 97.88 33 TYR B CA 1
ATOM 4793 C C . TYR B 1 33 ? 4.852 17.141 -18.234 1 97.88 33 TYR B C 1
ATOM 4795 O O . TYR B 1 33 ? 3.922 17.094 -19.047 1 97.88 33 TYR B O 1
ATOM 4803 N N . ILE B 1 34 ? 4.98 16.219 -17.281 1 98 34 ILE B N 1
ATOM 4804 C CA . ILE B 1 34 ? 4.008 15.172 -16.969 1 98 34 ILE B CA 1
ATOM 4805 C C . ILE B 1 34 ? 3.975 14.93 -15.461 1 98 34 ILE B C 1
ATOM 4807 O O . ILE B 1 34 ? 4.992 15.078 -14.773 1 98 34 ILE B O 1
ATOM 4811 N N . GLU B 1 35 ? 2.816 14.625 -14.914 1 97.69 35 GLU B N 1
ATOM 4812 C CA . GLU B 1 35 ? 2.646 14.398 -13.477 1 97.69 35 GLU B CA 1
ATOM 4813 C C . GLU B 1 35 ? 2.176 12.977 -13.195 1 97.69 35 GLU B C 1
ATOM 4815 O O . GLU B 1 35 ? 1.315 12.453 -13.906 1 97.69 35 GLU B O 1
ATOM 4820 N N . PHE B 1 36 ? 2.797 12.359 -12.234 1 98.31 36 PHE B N 1
ATOM 4821 C CA . PHE B 1 36 ? 2.424 11.055 -11.688 1 98.31 36 PHE B CA 1
ATOM 4822 C C . PHE B 1 36 ? 2.232 11.141 -10.18 1 98.31 36 PHE B C 1
ATOM 4824 O O . PHE B 1 36 ? 2.258 12.227 -9.602 1 98.31 36 PHE B O 1
ATOM 4831 N N . ASN B 1 37 ? 1.933 10.055 -9.562 1 97.69 37 ASN B N 1
ATOM 4832 C CA . ASN B 1 37 ? 1.931 9.961 -8.102 1 97.69 37 ASN B CA 1
ATOM 4833 C C . ASN B 1 37 ? 2.551 8.656 -7.625 1 97.69 37 ASN B C 1
ATOM 4835 O O . ASN B 1 37 ? 2.691 7.707 -8.398 1 97.69 37 ASN B O 1
ATOM 4839 N N . ILE B 1 38 ? 2.896 8.547 -6.371 1 97.94 38 ILE B N 1
ATOM 4840 C CA . ILE B 1 38 ? 3.729 7.484 -5.824 1 97.94 38 ILE B CA 1
ATOM 4841 C C . ILE B 1 38 ? 2.932 6.184 -5.758 1 97.94 38 ILE B C 1
ATOM 4843 O O . ILE B 1 38 ? 3.494 5.113 -5.523 1 97.94 38 ILE B O 1
ATOM 4847 N N . ASN B 1 39 ? 1.637 6.215 -5.953 1 95.69 39 ASN B N 1
ATOM 4848 C CA . ASN B 1 39 ? 0.805 5.02 -5.875 1 95.69 39 ASN B CA 1
ATOM 4849 C C . ASN B 1 39 ? 0.702 4.316 -7.227 1 95.69 39 ASN B C 1
ATOM 4851 O O . ASN B 1 39 ? 0.164 3.213 -7.32 1 95.69 39 ASN B O 1
ATOM 4855 N N . GLN B 1 40 ? 1.212 4.887 -8.227 1 96.31 40 GLN B N 1
ATOM 4856 C CA . GLN B 1 40 ? 1.187 4.27 -9.547 1 96.31 40 GLN B CA 1
ATOM 4857 C C . GLN B 1 40 ? 2.285 3.221 -9.688 1 96.31 40 GLN B C 1
ATOM 4859 O O . GLN B 1 40 ? 3.391 3.4 -9.172 1 96.31 40 GLN B O 1
ATOM 4864 N N . PRO B 1 41 ? 2 2.145 -10.414 1 95.81 41 PRO B N 1
ATOM 4865 C CA . PRO B 1 41 ? 3.047 1.146 -10.641 1 95.81 41 PRO B CA 1
ATOM 4866 C C . PRO B 1 41 ? 4.262 1.717 -11.359 1 95.81 41 PRO B C 1
ATOM 4868 O O . PRO B 1 41 ? 4.117 2.416 -12.367 1 95.81 41 PRO B O 1
ATOM 4871 N N . LEU B 1 42 ? 5.41 1.404 -10.875 1 97.94 42 LEU B N 1
ATOM 4872 C CA . LEU B 1 42 ? 6.672 1.954 -11.367 1 97.94 42 LEU B CA 1
ATOM 4873 C C . LEU B 1 42 ? 6.844 1.675 -12.852 1 97.94 42 LEU B C 1
ATOM 4875 O O . LEU B 1 42 ? 7.273 2.551 -13.609 1 97.94 42 LEU B O 1
ATOM 4879 N N . GLN B 1 43 ? 6.465 0.493 -13.312 1 97.12 43 GLN B N 1
ATOM 4880 C CA . GLN B 1 43 ? 6.645 0.094 -14.703 1 97.12 43 GLN B CA 1
ATOM 4881 C C . GLN B 1 43 ? 5.809 0.963 -15.633 1 97.12 43 GLN B C 1
ATOM 4883 O O . GLN B 1 43 ? 6.242 1.285 -16.75 1 97.12 43 GLN B O 1
ATOM 4888 N N . ASP B 1 44 ? 4.641 1.34 -15.203 1 96.81 44 ASP B N 1
ATOM 4889 C CA . ASP B 1 44 ? 3.779 2.217 -15.992 1 96.81 44 ASP B CA 1
ATOM 4890 C C . ASP B 1 44 ? 4.41 3.598 -16.156 1 96.81 44 ASP B C 1
ATOM 4892 O O . ASP B 1 44 ? 4.395 4.164 -17.25 1 96.81 44 ASP B O 1
ATOM 4896 N N . VAL B 1 45 ? 4.957 4.066 -15.102 1 98.5 45 VAL B N 1
ATOM 4897 C CA . VAL B 1 45 ? 5.562 5.395 -15.109 1 98.5 45 VAL B CA 1
ATOM 4898 C C . VAL B 1 45 ? 6.793 5.402 -16.016 1 98.5 45 VAL B C 1
ATOM 4900 O O . VAL B 1 45 ? 6.965 6.309 -16.828 1 98.5 45 VAL B O 1
ATOM 4903 N N . ILE B 1 46 ? 7.637 4.379 -15.898 1 98.69 46 ILE B N 1
ATOM 4904 C CA . ILE B 1 46 ? 8.82 4.254 -16.734 1 98.69 46 ILE B CA 1
ATOM 4905 C C . ILE B 1 46 ? 8.406 4.215 -18.203 1 98.69 46 ILE B C 1
ATOM 4907 O O . ILE B 1 46 ? 8.961 4.945 -19.031 1 98.69 46 ILE B O 1
ATOM 4911 N N . PHE B 1 47 ? 7.43 3.383 -18.531 1 98.12 47 PHE B N 1
ATOM 4912 C CA . PHE B 1 47 ? 6.98 3.227 -19.906 1 98.12 47 PHE B CA 1
ATOM 4913 C C . PHE B 1 47 ? 6.457 4.547 -20.453 1 98.12 47 PHE B C 1
ATOM 4915 O O . PHE B 1 47 ? 6.793 4.938 -21.578 1 98.12 47 PHE B O 1
ATOM 4922 N N . GLU B 1 48 ? 5.621 5.242 -19.672 1 97.94 48 GLU B N 1
ATOM 4923 C CA . GLU B 1 48 ? 5.039 6.5 -20.125 1 97.94 48 GLU B CA 1
ATOM 4924 C C . GLU B 1 48 ? 6.117 7.543 -20.391 1 97.94 48 GLU B C 1
ATOM 4926 O O . GLU B 1 48 ? 6.051 8.273 -21.375 1 97.94 48 GLU B O 1
ATOM 4931 N N . ILE B 1 49 ? 7.07 7.629 -19.547 1 98.69 49 ILE B N 1
ATOM 4932 C CA . ILE B 1 49 ? 8.172 8.57 -19.734 1 98.69 49 ILE B CA 1
ATOM 4933 C C . ILE B 1 49 ? 8.938 8.219 -21 1 98.69 49 ILE B C 1
ATOM 4935 O O . ILE B 1 49 ? 9.18 9.086 -21.859 1 98.69 49 ILE B O 1
ATOM 4939 N N . LEU B 1 50 ? 9.312 6.969 -21.203 1 98.19 50 LEU B N 1
ATOM 4940 C CA . LEU B 1 50 ? 10.109 6.535 -22.344 1 98.19 50 LEU B CA 1
ATOM 4941 C C . LEU B 1 50 ? 9.336 6.723 -23.641 1 98.19 50 LEU B C 1
ATOM 4943 O O . LEU B 1 50 ? 9.93 7.004 -24.688 1 98.19 50 LEU B O 1
ATOM 4947 N N . SER B 1 51 ? 8.023 6.551 -23.562 1 97.31 51 SER B N 1
ATOM 4948 C CA . SER B 1 51 ? 7.188 6.668 -24.75 1 97.31 51 SER B CA 1
ATOM 4949 C C . SER B 1 51 ? 7.23 8.086 -25.312 1 97.31 51 SER B C 1
ATOM 4951 O O . SER B 1 51 ? 6.941 8.297 -26.484 1 97.31 51 SER B O 1
ATOM 4953 N N . LYS B 1 52 ? 7.629 9.047 -24.484 1 97.56 52 LYS B N 1
ATOM 4954 C CA . LYS B 1 52 ? 7.75 10.43 -24.938 1 97.56 52 LYS B CA 1
ATOM 4955 C C . LYS B 1 52 ? 9.102 10.68 -25.594 1 97.56 52 LYS B C 1
ATOM 4957 O O . LYS B 1 52 ? 9.344 11.758 -26.141 1 97.56 52 LYS B O 1
ATOM 4962 N N . LYS B 1 53 ? 9.992 9.719 -25.562 1 97.31 53 LYS B N 1
ATOM 4963 C CA . LYS B 1 53 ? 11.305 9.727 -26.203 1 97.31 53 LYS B CA 1
ATOM 4964 C C . LYS B 1 53 ? 12.117 10.938 -25.766 1 97.31 53 LYS B C 1
ATOM 4966 O O . LYS B 1 53 ? 12.648 11.672 -26.594 1 97.31 53 LYS B O 1
ATOM 4971 N N . PRO B 1 54 ? 12.227 11.188 -24.5 1 98.12 54 PRO B N 1
ATOM 4972 C CA . PRO B 1 54 ? 13.016 12.336 -24.016 1 98.12 54 PRO B CA 1
ATOM 4973 C C . PRO B 1 54 ? 14.516 12.102 -24.125 1 98.12 54 PRO B C 1
ATOM 4975 O O . PRO B 1 54 ? 14.977 10.953 -24.062 1 98.12 54 PRO B O 1
ATOM 4978 N N . GLU B 1 55 ? 15.258 13.164 -24.328 1 97.69 55 GLU B N 1
ATOM 4979 C CA . GLU B 1 55 ? 16.703 13.109 -24.188 1 97.69 55 GLU B CA 1
ATOM 4980 C C . GLU B 1 55 ? 17.141 13.352 -22.734 1 97.69 55 GLU B C 1
ATOM 4982 O O . GLU B 1 55 ? 18.094 12.742 -22.266 1 97.69 55 GLU B O 1
ATOM 4987 N N . TYR B 1 56 ? 16.422 14.266 -22.078 1 98.06 56 TYR B N 1
ATOM 4988 C CA . TYR B 1 56 ? 16.641 14.602 -20.672 1 98.06 56 TYR B CA 1
ATOM 4989 C C . TYR B 1 56 ? 15.352 14.43 -19.859 1 98.06 56 TYR B C 1
ATOM 4991 O O . TYR B 1 56 ? 14.266 14.766 -20.328 1 98.06 56 TYR B O 1
ATOM 4999 N N . VAL B 1 57 ? 15.461 13.844 -18.688 1 98.75 57 VAL B N 1
ATOM 5000 C CA . VAL B 1 57 ? 14.359 13.734 -17.75 1 98.75 57 VAL B CA 1
ATOM 5001 C C . VAL B 1 57 ? 14.711 14.469 -16.453 1 98.75 57 VAL B C 1
ATOM 5003 O O . VAL B 1 57 ? 15.688 14.117 -15.781 1 98.75 57 VAL B O 1
ATOM 5006 N N . ALA B 1 58 ? 13.992 15.516 -16.109 1 98.69 58 ALA B N 1
ATOM 5007 C CA . ALA B 1 58 ? 14.188 16.266 -14.883 1 98.69 58 ALA B CA 1
ATOM 5008 C C . ALA B 1 58 ? 13.094 15.953 -13.867 1 98.69 58 ALA B C 1
ATOM 5010 O O . ALA B 1 58 ? 11.906 16.125 -14.148 1 98.69 58 ALA B O 1
ATOM 5011 N N . ILE B 1 59 ? 13.469 15.508 -12.68 1 98.75 59 ILE B N 1
ATOM 5012 C CA . ILE B 1 59 ? 12.508 15.023 -11.703 1 98.75 59 ILE B CA 1
ATOM 5013 C C . ILE B 1 59 ? 12.609 15.852 -10.422 1 98.75 59 ILE B C 1
ATOM 5015 O O . ILE B 1 59 ? 13.703 16.016 -9.867 1 98.75 59 ILE B O 1
ATOM 5019 N N . SER B 1 60 ? 11.484 16.391 -9.977 1 97.81 60 SER B N 1
ATOM 5020 C CA . SER B 1 60 ? 11.422 17.047 -8.672 1 97.81 60 SER B CA 1
ATOM 5021 C C . SER B 1 60 ? 11.367 16.016 -7.547 1 97.81 60 SER B C 1
ATOM 5023 O O . SER B 1 60 ? 10.469 15.172 -7.516 1 97.81 60 SER B O 1
ATOM 5025 N N . THR B 1 61 ? 12.242 16.141 -6.594 1 97.94 61 THR B N 1
ATOM 5026 C CA . THR B 1 61 ? 12.359 15.125 -5.547 1 97.94 61 THR B CA 1
ATOM 5027 C C . THR B 1 61 ? 12.016 15.719 -4.184 1 97.94 61 THR B C 1
ATOM 5029 O O . THR B 1 61 ? 12.547 16.766 -3.801 1 97.94 61 THR B O 1
ATOM 5032 N N . TYR B 1 62 ? 11.102 15.117 -3.557 1 97.25 62 TYR B N 1
ATOM 5033 C CA . TYR B 1 62 ? 10.594 15.523 -2.25 1 97.25 62 TYR B CA 1
ATOM 5034 C C . TYR B 1 62 ? 10.719 14.391 -1.239 1 97.25 62 TYR B C 1
ATOM 5036 O O . TYR B 1 62 ? 11.078 13.266 -1.599 1 97.25 62 TYR B O 1
ATOM 5044 N N . ILE B 1 63 ? 10.43 14.664 -0.004 1 96.94 63 ILE B N 1
ATOM 5045 C CA . ILE B 1 63 ? 10.578 13.695 1.077 1 96.94 63 ILE B CA 1
ATOM 5046 C C . ILE B 1 63 ? 9.633 12.516 0.843 1 96.94 63 ILE B C 1
ATOM 5048 O O . ILE B 1 63 ? 9.969 11.375 1.173 1 96.94 63 ILE B O 1
ATOM 5052 N N . TRP B 1 64 ? 8.492 12.711 0.191 1 97 64 TRP B N 1
ATOM 5053 C CA . TRP B 1 64 ? 7.48 11.672 0.058 1 97 64 TRP B CA 1
ATOM 5054 C C . TRP B 1 64 ? 7.773 10.781 -1.146 1 97 64 TRP B C 1
ATOM 5056 O O . TRP B 1 64 ? 7.199 9.695 -1.276 1 97 64 TRP B O 1
ATOM 5066 N N . ASN B 1 65 ? 8.68 11.234 -2.057 1 98.12 65 ASN B N 1
ATOM 5067 C CA . ASN B 1 65 ? 8.812 10.453 -3.279 1 98.12 65 ASN B CA 1
ATOM 5068 C C . ASN B 1 65 ? 10.25 10.008 -3.51 1 98.12 65 ASN B C 1
ATOM 5070 O O . ASN B 1 65 ? 10.555 9.367 -4.523 1 98.12 65 ASN B O 1
ATOM 5074 N N . ARG B 1 66 ? 11.164 10.289 -2.586 1 97.56 66 ARG B N 1
ATOM 5075 C CA . ARG B 1 66 ? 12.586 10.008 -2.791 1 97.56 66 ARG B CA 1
ATOM 5076 C C . ARG B 1 66 ? 12.805 8.539 -3.137 1 97.56 66 ARG B C 1
ATOM 5078 O O . ARG B 1 66 ? 13.492 8.219 -4.113 1 97.56 66 ARG B O 1
ATOM 5085 N N . ASN B 1 67 ? 12.266 7.625 -2.295 1 96.62 67 ASN B N 1
ATOM 5086 C CA . ASN B 1 67 ? 12.438 6.195 -2.523 1 96.62 67 ASN B CA 1
ATOM 5087 C C . ASN B 1 67 ? 11.914 5.777 -3.893 1 96.62 67 ASN B C 1
ATOM 5089 O O . ASN B 1 67 ? 12.539 4.977 -4.59 1 96.62 67 ASN B O 1
ATOM 5093 N N . TYR B 1 68 ? 10.781 6.277 -4.246 1 98 68 TYR B N 1
ATOM 5094 C CA . TYR B 1 68 ? 10.195 6.008 -5.551 1 98 68 TYR B CA 1
ATOM 5095 C C . TYR B 1 68 ? 11.102 6.5 -6.672 1 98 68 TYR B C 1
ATOM 5097 O O . TYR B 1 68 ? 11.336 5.785 -7.648 1 98 68 TYR B O 1
ATOM 5105 N N . VAL B 1 69 ? 11.648 7.691 -6.52 1 98.56 69 VAL B N 1
ATOM 5106 C CA . VAL B 1 69 ? 12.5 8.32 -7.523 1 98.56 69 VAL B CA 1
ATOM 5107 C C . VAL B 1 69 ? 13.789 7.527 -7.684 1 98.56 69 VAL B C 1
ATOM 5109 O O . VAL B 1 69 ? 14.297 7.375 -8.797 1 98.56 69 VAL B O 1
ATOM 5112 N N . GLU B 1 70 ? 14.328 7.027 -6.602 1 97.75 70 GLU B N 1
ATOM 5113 C CA . GLU B 1 70 ? 15.539 6.211 -6.672 1 97.75 70 GLU B CA 1
ATOM 5114 C C . GLU B 1 70 ? 15.328 5 -7.582 1 97.75 70 GLU B C 1
ATOM 5116 O O . GLU B 1 70 ? 16.172 4.707 -8.43 1 97.75 70 GLU B O 1
ATOM 5121 N N . LYS B 1 71 ? 14.227 4.348 -7.426 1 98 71 LYS B N 1
ATOM 5122 C CA . LYS B 1 71 ? 13.914 3.197 -8.266 1 98 71 LYS B CA 1
ATOM 5123 C C . LYS B 1 71 ? 13.617 3.633 -9.703 1 98 71 LYS B C 1
ATOM 5125 O O . LYS B 1 71 ? 13.992 2.947 -10.656 1 98 71 LYS B O 1
ATOM 5130 N N . LEU B 1 72 ? 12.93 4.746 -9.805 1 98.62 72 LEU B N 1
ATOM 5131 C CA . LEU B 1 72 ? 12.547 5.27 -11.117 1 98.62 72 LEU B CA 1
ATOM 5132 C C . LEU B 1 72 ? 13.773 5.574 -11.961 1 98.62 72 LEU B C 1
ATOM 5134 O O . LEU B 1 72 ? 13.852 5.168 -13.125 1 98.62 72 LEU B O 1
ATOM 5138 N N . VAL B 1 73 ? 14.75 6.254 -11.398 1 98.56 73 VAL B N 1
ATOM 5139 C CA . VAL B 1 73 ? 15.914 6.668 -12.172 1 98.56 73 VAL B CA 1
ATOM 5140 C C . VAL B 1 73 ? 16.734 5.441 -12.547 1 98.56 73 VAL B C 1
ATOM 5142 O O . VAL B 1 73 ? 17.312 5.387 -13.641 1 98.56 73 VAL B O 1
ATOM 5145 N N . GLU B 1 74 ? 16.844 4.461 -11.656 1 98.44 74 GLU B N 1
ATOM 5146 C CA . GLU B 1 74 ? 17.5 3.199 -12 1 98.44 74 GLU B CA 1
ATOM 5147 C C . GLU B 1 74 ? 16.812 2.527 -13.188 1 98.44 74 GLU B C 1
ATOM 5149 O O . GLU B 1 74 ? 17.484 2.145 -14.156 1 98.44 74 GLU B O 1
ATOM 5154 N N . GLY B 1 75 ? 15.492 2.414 -13.094 1 98.62 75 GLY B N 1
ATOM 5155 C CA . GLY B 1 75 ? 14.727 1.783 -14.164 1 98.62 75 GLY B CA 1
ATOM 5156 C C . GLY B 1 75 ? 14.875 2.488 -15.5 1 98.62 75 GLY B C 1
ATOM 5157 O O . GLY B 1 75 ? 15.055 1.841 -16.531 1 98.62 75 GLY B O 1
ATOM 5158 N N . LEU B 1 76 ? 14.789 3.811 -15.484 1 98.69 76 LEU B N 1
ATOM 5159 C CA . LEU B 1 76 ? 14.898 4.598 -16.719 1 98.69 76 LEU B CA 1
ATOM 5160 C C . LEU B 1 76 ? 16.266 4.391 -17.375 1 98.69 76 LEU B C 1
ATOM 5162 O O . LEU B 1 76 ? 16.344 4.109 -18.562 1 98.69 76 LEU B O 1
ATOM 5166 N N . LYS B 1 77 ? 17.359 4.5 -16.562 1 98.25 77 LYS B N 1
ATOM 5167 C CA . LYS B 1 77 ? 18.734 4.406 -17.078 1 98.25 77 LYS B CA 1
ATOM 5168 C C . LYS B 1 77 ? 19.016 3.004 -17.609 1 98.25 77 LYS B C 1
ATOM 5170 O O . LYS B 1 77 ? 19.641 2.85 -18.656 1 98.25 77 LYS B O 1
ATOM 5175 N N . LYS B 1 78 ? 18.547 2.01 -16.922 1 98.06 78 LYS B N 1
ATOM 5176 C CA . LYS B 1 78 ? 18.781 0.625 -17.312 1 98.06 78 LYS B CA 1
ATOM 5177 C C . LYS B 1 78 ? 17.938 0.25 -18.531 1 98.06 78 LYS B C 1
ATOM 5179 O O . LYS B 1 78 ? 18.359 -0.563 -19.359 1 98.06 78 LYS B O 1
ATOM 5184 N N . ALA B 1 79 ? 16.781 0.829 -18.672 1 98.12 79 ALA B N 1
ATOM 5185 C CA . ALA B 1 79 ? 15.914 0.586 -19.828 1 98.12 79 ALA B CA 1
ATOM 5186 C C . ALA B 1 79 ? 16.438 1.307 -21.062 1 98.12 79 ALA B C 1
ATOM 5188 O O . ALA B 1 79 ? 16.344 0.79 -22.172 1 98.12 79 ALA B O 1
ATOM 5189 N N . GLN B 1 80 ? 16.938 2.514 -20.859 1 97.5 80 GLN B N 1
ATOM 5190 C CA . GLN B 1 80 ? 17.484 3.334 -21.938 1 97.5 80 GLN B CA 1
ATOM 5191 C C . GLN B 1 80 ? 18.703 4.129 -21.453 1 97.5 80 GLN B C 1
ATOM 5193 O O . GLN B 1 80 ? 18.562 5.258 -20.984 1 97.5 80 GLN B O 1
ATOM 5198 N N . LYS B 1 81 ? 19.844 3.709 -21.781 1 96.06 81 LYS B N 1
ATOM 5199 C CA . LYS B 1 81 ? 21.109 4.215 -21.25 1 96.06 81 LYS B CA 1
ATOM 5200 C C . LYS B 1 81 ? 21.391 5.625 -21.75 1 96.06 81 LYS B C 1
ATOM 5202 O O . LYS B 1 81 ? 22.094 6.395 -21.078 1 96.06 81 LYS B O 1
ATOM 5207 N N . SER B 1 82 ? 20.828 5.988 -22.844 1 96.88 82 SER B N 1
ATOM 5208 C CA . SER B 1 82 ? 21.156 7.262 -23.469 1 96.88 82 SER B CA 1
ATOM 5209 C C . SER B 1 82 ? 20.453 8.422 -22.766 1 96.88 82 SER B C 1
ATOM 5211 O O . SER B 1 82 ? 20.828 9.578 -22.938 1 96.88 82 SER B O 1
ATOM 5213 N N . ILE B 1 83 ? 19.484 8.164 -21.953 1 97.56 83 ILE B N 1
ATOM 5214 C CA . ILE B 1 83 ? 18.719 9.211 -21.281 1 97.56 83 ILE B CA 1
ATOM 5215 C C . ILE B 1 83 ? 19.578 9.883 -20.219 1 97.56 83 ILE B C 1
ATOM 5217 O O . ILE B 1 83 ? 20.344 9.219 -19.516 1 97.56 83 ILE B O 1
ATOM 5221 N N . LYS B 1 84 ? 19.547 11.172 -20.125 1 98 84 LYS B N 1
ATOM 5222 C CA . LYS B 1 84 ? 20.203 11.922 -19.047 1 98 84 LYS B CA 1
ATOM 5223 C C . LYS B 1 84 ? 19.203 12.328 -17.969 1 98 84 LYS B C 1
ATOM 5225 O O . LYS B 1 84 ? 18.094 12.797 -18.281 1 98 84 LYS B O 1
ATOM 5230 N N . ILE B 1 85 ? 19.562 12.164 -16.734 1 98.56 85 ILE B N 1
ATOM 5231 C CA . ILE B 1 85 ? 18.641 12.375 -15.625 1 98.56 85 ILE B CA 1
ATOM 5232 C C . ILE B 1 85 ? 19.094 13.578 -14.797 1 98.56 85 ILE B C 1
ATOM 5234 O O . ILE B 1 85 ? 20.266 13.672 -14.43 1 98.56 85 ILE B O 1
ATOM 5238 N N . ILE B 1 86 ? 18.203 14.461 -14.523 1 98.12 86 ILE B N 1
ATOM 5239 C CA . ILE B 1 86 ? 18.406 15.648 -13.695 1 98.12 86 ILE B CA 1
ATOM 5240 C C . ILE B 1 86 ? 17.5 15.586 -12.469 1 98.12 86 ILE B C 1
ATOM 5242 O O . ILE B 1 86 ? 16.281 15.359 -12.594 1 98.12 86 ILE B O 1
ATOM 5246 N N . LEU B 1 87 ? 18.047 15.75 -11.273 1 98.25 87 LEU B N 1
ATOM 5247 C CA . LEU B 1 87 ? 17.219 15.82 -10.062 1 98.25 87 LEU B CA 1
ATOM 5248 C C . LEU B 1 87 ? 17.234 17.234 -9.492 1 98.25 87 LEU B C 1
ATOM 5250 O O . LEU B 1 87 ? 18.234 17.953 -9.602 1 98.25 87 LEU B O 1
ATOM 5254 N N . GLY B 1 88 ? 16.125 17.625 -8.953 1 97.44 88 GLY B N 1
ATOM 5255 C CA . GLY B 1 88 ? 15.984 18.828 -8.148 1 97.44 88 GLY B CA 1
ATOM 5256 C C . GLY B 1 88 ? 14.992 18.688 -7.016 1 97.44 88 GLY B C 1
ATOM 5257 O O . GLY B 1 88 ? 14.367 17.625 -6.867 1 97.44 88 GLY B O 1
ATOM 5258 N N . GLY B 1 89 ? 14.922 19.719 -6.203 1 95.81 89 GLY B N 1
ATOM 5259 C CA . GLY B 1 89 ? 14 19.703 -5.078 1 95.81 89 GLY B CA 1
ATOM 5260 C C . GLY B 1 89 ? 14.695 19.672 -3.732 1 95.81 89 GLY B C 1
ATOM 5261 O O . GLY B 1 89 ? 15.914 19.453 -3.664 1 95.81 89 GLY B O 1
ATOM 5262 N N . PRO B 1 90 ? 13.945 19.797 -2.697 1 94.44 90 PRO B N 1
ATOM 5263 C CA . PRO B 1 90 ? 14.531 19.938 -1.364 1 94.44 90 PRO B CA 1
ATOM 5264 C C . PRO B 1 90 ? 15.258 18.672 -0.905 1 94.44 90 PRO B C 1
ATOM 5266 O O . PRO B 1 90 ? 16.25 18.75 -0.173 1 94.44 90 PRO B O 1
ATOM 5269 N N . GLU B 1 91 ? 14.883 17.531 -1.349 1 95.06 91 GLU B N 1
ATOM 5270 C CA . GLU B 1 91 ? 15.414 16.266 -0.843 1 95.06 91 GLU B CA 1
ATOM 5271 C C . GLU B 1 91 ? 16.812 16 -1.376 1 95.06 91 GLU B C 1
ATOM 5273 O O . GLU B 1 91 ? 17.578 15.227 -0.789 1 95.06 91 GLU B O 1
ATOM 5278 N N . VAL B 1 92 ? 17.172 16.641 -2.447 1 95.81 92 VAL B N 1
ATOM 5279 C CA . VAL B 1 92 ? 18.469 16.328 -3.039 1 95.81 92 VAL B CA 1
ATOM 5280 C C . VAL B 1 92 ? 19.406 17.531 -2.895 1 95.81 92 VAL B C 1
ATOM 5282 O O . VAL B 1 92 ? 20.5 17.547 -3.447 1 95.81 92 VAL B O 1
ATOM 5285 N N . TYR B 1 93 ? 18.953 18.531 -2.174 1 92.25 93 TYR B N 1
ATOM 5286 C CA . TYR B 1 93 ? 19.719 19.766 -2.008 1 92.25 93 TYR B CA 1
ATOM 5287 C C . TYR B 1 93 ? 21.109 19.484 -1.447 1 92.25 93 TYR B C 1
ATOM 5289 O O . TYR B 1 93 ? 22.094 20.094 -1.878 1 92.25 93 TYR B O 1
ATOM 5297 N N . PHE B 1 94 ? 21.219 18.578 -0.555 1 91.94 94 PHE B N 1
ATOM 5298 C CA . PHE B 1 94 ? 22.469 18.312 0.135 1 91.94 94 PHE B CA 1
ATOM 5299 C C . PHE B 1 94 ? 23.094 17 -0.344 1 91.94 94 PHE B C 1
ATOM 5301 O O . PHE B 1 94 ? 24.062 16.516 0.241 1 91.94 94 PHE B O 1
ATOM 5308 N N . ASP B 1 95 ? 22.547 16.391 -1.351 1 93.75 95 ASP B N 1
ATOM 5309 C CA . ASP B 1 95 ? 23.047 15.117 -1.854 1 93.75 95 ASP B CA 1
ATOM 5310 C C . ASP B 1 95 ? 24.203 15.344 -2.838 1 93.75 95 ASP B C 1
ATOM 5312 O O . ASP B 1 95 ? 24.281 16.391 -3.484 1 93.75 95 ASP B O 1
ATOM 5316 N N . SER B 1 96 ? 25.078 14.352 -2.852 1 92.94 96 SER B N 1
ATOM 5317 C CA . SER B 1 96 ? 26.125 14.328 -3.875 1 92.94 96 SER B CA 1
ATOM 5318 C C . SER B 1 96 ? 25.75 13.398 -5.027 1 92.94 96 SER B C 1
ATOM 5320 O O . SER B 1 96 ? 24.891 12.531 -4.871 1 92.94 96 SER B O 1
ATOM 5322 N N . LEU B 1 97 ? 26.359 13.664 -6.113 1 92.75 97 LEU B N 1
ATOM 5323 C CA . LEU B 1 97 ? 26.125 12.797 -7.266 1 92.75 97 LEU B CA 1
ATOM 5324 C C . LEU B 1 97 ? 26.594 11.375 -6.984 1 92.75 97 LEU B C 1
ATOM 5326 O O . LEU B 1 97 ? 26.062 10.422 -7.562 1 92.75 97 LEU B O 1
ATOM 5330 N N . GLU B 1 98 ? 27.531 11.219 -6.094 1 92.56 98 GLU B N 1
ATOM 5331 C CA . GLU B 1 98 ? 28.047 9.898 -5.738 1 92.56 98 GLU B CA 1
ATOM 5332 C C . GLU B 1 98 ? 26.953 9.055 -5.07 1 92.56 98 GLU B C 1
ATOM 5334 O O . GLU B 1 98 ? 26.984 7.824 -5.164 1 92.56 98 GLU B O 1
ATOM 5339 N N . GLU B 1 99 ? 26.031 9.711 -4.449 1 91.69 99 GLU B N 1
ATOM 5340 C CA . GLU B 1 99 ? 24.938 9.031 -3.766 1 91.69 99 GLU B CA 1
ATOM 5341 C C . GLU B 1 99 ? 23.891 8.539 -4.758 1 91.69 99 GLU B C 1
ATOM 5343 O O . GLU B 1 99 ? 23.031 7.723 -4.414 1 91.69 99 GLU B O 1
ATOM 5348 N N . TRP B 1 100 ? 23.984 9.094 -5.977 1 94.19 100 TRP B N 1
ATOM 5349 C CA . TRP B 1 100 ? 23.016 8.781 -7.008 1 94.19 100 TRP B CA 1
ATOM 5350 C C . TRP B 1 100 ? 23.688 8.195 -8.242 1 94.19 100 TRP B C 1
ATOM 5352 O O . TRP B 1 100 ? 24 8.914 -9.195 1 94.19 100 TRP B O 1
ATOM 5362 N N . LYS B 1 101 ? 23.766 6.918 -8.344 1 92.38 101 LYS B N 1
ATOM 5363 C CA . LYS B 1 101 ? 24.531 6.219 -9.359 1 92.38 101 LYS B CA 1
ATOM 5364 C C . LYS B 1 101 ? 23.969 6.465 -10.758 1 92.38 101 LYS B C 1
ATOM 5366 O O . LYS B 1 101 ? 24.703 6.48 -11.742 1 92.38 101 LYS B O 1
ATOM 5371 N N . PHE B 1 102 ? 22.703 6.809 -10.883 1 96.38 102 PHE B N 1
ATOM 5372 C CA . PHE B 1 102 ? 22.047 6.844 -12.18 1 96.38 102 PHE B CA 1
ATOM 5373 C C . PHE B 1 102 ? 21.656 8.266 -12.547 1 96.38 102 PHE B C 1
ATOM 5375 O O . PHE B 1 102 ? 20.891 8.484 -13.492 1 96.38 102 PHE B O 1
ATOM 5382 N N . VAL B 1 103 ? 22.172 9.258 -11.844 1 97.88 103 VAL B N 1
ATOM 5383 C CA . VAL B 1 103 ? 21.797 10.648 -12.039 1 97.88 103 VAL B CA 1
ATOM 5384 C C . VAL B 1 103 ? 22.953 11.43 -12.656 1 97.88 103 VAL B C 1
ATOM 5386 O O . VAL B 1 103 ? 24.109 11.242 -12.273 1 97.88 103 VAL B O 1
ATOM 5389 N N . ASP B 1 104 ? 22.688 12.234 -13.633 1 96.69 104 ASP B N 1
ATOM 5390 C CA . ASP B 1 104 ? 23.719 12.977 -14.359 1 96.69 104 ASP B CA 1
ATOM 5391 C C . ASP B 1 104 ? 23.922 14.367 -13.766 1 96.69 104 ASP B C 1
ATOM 5393 O O . ASP B 1 104 ? 25.047 14.875 -13.75 1 96.69 104 ASP B O 1
ATOM 5397 N N . PHE B 1 105 ? 22.828 15.008 -13.328 1 96.19 105 PHE B N 1
ATOM 5398 C CA . PHE B 1 105 ? 22.906 16.359 -12.766 1 96.19 105 PHE B CA 1
ATOM 5399 C C . PHE B 1 105 ? 22.016 16.484 -11.539 1 96.19 105 PHE B C 1
ATOM 5401 O O . PHE B 1 105 ? 20.922 15.906 -11.5 1 96.19 105 PHE B O 1
ATOM 5408 N N . ILE B 1 106 ? 22.453 17.234 -10.578 1 96.38 106 ILE B N 1
ATOM 5409 C CA . ILE B 1 106 ? 21.625 17.656 -9.453 1 96.38 106 ILE B CA 1
ATOM 5410 C C . ILE B 1 106 ? 21.578 19.188 -9.391 1 96.38 106 ILE B C 1
ATOM 5412 O O . ILE B 1 106 ? 22.625 19.844 -9.336 1 96.38 106 ILE B O 1
ATOM 5416 N N . ILE B 1 107 ? 20.422 19.688 -9.508 1 95.19 107 ILE B N 1
ATOM 5417 C CA . ILE B 1 107 ? 20.219 21.125 -9.344 1 95.19 107 ILE B CA 1
ATOM 5418 C C . ILE B 1 107 ? 19.891 21.438 -7.883 1 95.19 107 ILE B C 1
ATOM 5420 O O . ILE B 1 107 ? 18.906 20.938 -7.332 1 95.19 107 ILE B O 1
ATOM 5424 N N . ARG B 1 108 ? 20.672 22.266 -7.297 1 92.12 108 ARG B N 1
ATOM 5425 C CA . ARG B 1 108 ? 20.516 22.641 -5.895 1 92.12 108 ARG B CA 1
ATOM 5426 C C . ARG B 1 108 ? 19.922 24.031 -5.758 1 92.12 108 ARG B C 1
ATOM 5428 O O . ARG B 1 108 ? 20.234 24.922 -6.555 1 92.12 108 ARG B O 1
ATOM 5435 N N . GLY B 1 109 ? 19.109 24.188 -4.68 1 90 109 GLY B N 1
ATOM 5436 C CA . GLY B 1 109 ? 18.484 25.484 -4.461 1 90 109 GLY B CA 1
ATOM 5437 C C . GLY B 1 109 ? 17.219 25.688 -5.281 1 90 109 GLY B C 1
ATOM 5438 O O . GLY B 1 109 ? 16.547 24.719 -5.629 1 90 109 GLY B O 1
ATOM 5439 N N . GLU B 1 110 ? 16.953 27.016 -5.543 1 93.5 110 GLU B N 1
ATOM 5440 C CA . GLU B 1 110 ? 15.805 27.312 -6.375 1 93.5 110 GLU B CA 1
ATOM 5441 C C . GLU B 1 110 ? 16.031 26.906 -7.824 1 93.5 110 GLU B C 1
ATOM 5443 O O . GLU B 1 110 ? 17.109 27.156 -8.383 1 93.5 110 GLU B O 1
ATOM 5448 N N . GLY B 1 111 ? 15.133 26.328 -8.43 1 95.25 111 GLY B N 1
ATOM 5449 C CA . GLY B 1 111 ? 15.336 25.609 -9.672 1 95.25 111 GLY B CA 1
ATOM 5450 C C . GLY B 1 111 ? 15.281 26.5 -10.898 1 95.25 111 GLY B C 1
ATOM 5451 O O . GLY B 1 111 ? 15.766 26.125 -11.969 1 95.25 111 GLY B O 1
ATOM 5452 N N . GLU B 1 112 ? 14.789 27.766 -10.805 1 96.56 112 GLU B N 1
ATOM 5453 C CA . GLU B 1 112 ? 14.492 28.578 -11.977 1 96.56 112 GLU B CA 1
ATOM 5454 C C . GLU B 1 112 ? 15.766 28.953 -12.734 1 96.56 112 GLU B C 1
ATOM 5456 O O . GLU B 1 112 ? 15.969 28.531 -13.867 1 96.56 112 GLU B O 1
ATOM 5461 N N . TYR B 1 113 ? 16.688 29.625 -12.078 1 95.56 113 TYR B N 1
ATOM 5462 C CA . TYR B 1 113 ? 17.891 30.094 -12.75 1 95.56 113 TYR B CA 1
ATOM 5463 C C . TYR B 1 113 ? 18.781 28.922 -13.156 1 95.56 113 TYR B C 1
ATOM 5465 O O . TYR B 1 113 ? 19.188 28.828 -14.312 1 95.56 113 TYR B O 1
ATOM 5473 N N . PRO B 1 114 ? 19.062 28.031 -12.227 1 95.88 114 PRO B N 1
ATOM 5474 C CA . PRO B 1 114 ? 19.938 26.922 -12.617 1 95.88 114 PRO B CA 1
ATOM 5475 C C . PRO B 1 114 ? 19.344 26.078 -13.75 1 95.88 114 PRO B C 1
ATOM 5477 O O . PRO B 1 114 ? 20.094 25.594 -14.609 1 95.88 114 PRO B O 1
ATOM 5480 N N . PHE B 1 115 ? 18.109 25.891 -13.797 1 96.31 115 PHE B N 1
ATOM 5481 C CA . PHE B 1 115 ? 17.5 25.094 -14.852 1 96.31 115 PHE B CA 1
ATOM 5482 C C . PHE B 1 115 ? 17.578 25.812 -16.188 1 96.31 115 PHE B C 1
ATOM 5484 O O . PHE B 1 115 ? 17.891 25.188 -17.219 1 96.31 115 PHE B O 1
ATOM 5491 N N . LEU B 1 116 ? 17.297 27.078 -16.219 1 95.69 116 LEU B N 1
ATOM 5492 C CA . LEU B 1 116 ? 17.438 27.859 -17.438 1 95.69 116 LEU B CA 1
ATOM 5493 C C . LEU B 1 116 ? 18.859 27.812 -17.953 1 95.69 116 LEU B C 1
ATOM 5495 O O . LEU B 1 116 ? 19.094 27.656 -19.156 1 95.69 116 LEU B O 1
ATOM 5499 N N . ASP B 1 117 ? 19.75 27.938 -17.016 1 95.75 117 ASP B N 1
ATOM 5500 C CA . ASP B 1 117 ? 21.172 27.859 -17.375 1 95.75 117 ASP B CA 1
ATOM 5501 C C . ASP B 1 117 ? 21.516 26.5 -17.969 1 95.75 117 ASP B C 1
ATOM 5503 O O . ASP B 1 117 ? 22.219 26.422 -18.984 1 95.75 117 ASP B O 1
ATOM 5507 N N . LEU B 1 118 ? 21.016 25.484 -17.359 1 95.75 118 LEU B N 1
ATOM 5508 C CA . LEU B 1 118 ? 21.234 24.125 -17.859 1 95.75 118 LEU B CA 1
ATOM 5509 C C . LEU B 1 118 ? 20.656 23.969 -19.266 1 95.75 118 LEU B C 1
ATOM 5511 O O . LEU B 1 118 ? 21.312 23.406 -20.156 1 95.75 118 LEU B O 1
ATOM 5515 N N . CYS B 1 119 ? 19.484 24.453 -19.5 1 95.94 119 CYS B N 1
ATOM 5516 C CA . CYS B 1 119 ? 18.859 24.391 -20.828 1 95.94 119 CYS B CA 1
ATOM 5517 C C . CYS B 1 119 ? 19.719 25.078 -21.875 1 95.94 119 CYS B C 1
ATOM 5519 O O . CYS B 1 119 ? 19.875 24.578 -22.984 1 95.94 119 CYS B O 1
ATOM 5521 N N . GLU B 1 120 ? 20.266 26.188 -21.5 1 95.12 120 GLU B N 1
ATOM 5522 C CA . GLU B 1 120 ? 21.125 26.938 -22.422 1 95.12 120 GLU B CA 1
ATOM 5523 C C . GLU B 1 120 ? 22.375 26.141 -22.766 1 95.12 120 GLU B C 1
ATOM 5525 O O . GLU B 1 120 ? 22.781 26.094 -23.938 1 95.12 120 GLU B O 1
ATOM 5530 N N . HIS B 1 121 ? 22.953 25.562 -21.781 1 95.5 121 HIS B N 1
ATOM 5531 C CA . HIS B 1 121 ? 24.156 24.75 -22 1 95.5 121 HIS B CA 1
ATOM 5532 C C . HIS B 1 121 ? 23.844 23.547 -22.891 1 95.5 121 HIS B C 1
ATOM 5534 O O . HIS B 1 121 ? 24.625 23.203 -23.766 1 95.5 121 HIS B O 1
ATOM 5540 N N . ILE B 1 122 ? 22.734 22.906 -22.656 1 93.81 122 ILE B N 1
ATOM 5541 C CA . ILE B 1 122 ? 22.328 21.766 -23.453 1 93.81 122 ILE B CA 1
ATOM 5542 C C . ILE B 1 122 ? 22.125 22.203 -24.906 1 93.81 122 ILE B C 1
ATOM 5544 O O . ILE B 1 122 ? 22.609 21.547 -25.828 1 93.81 122 ILE B O 1
ATOM 5548 N N . ALA B 1 123 ? 21.516 23.328 -25.109 1 93.62 123 ALA B N 1
ATOM 5549 C CA . ALA B 1 123 ? 21.203 23.828 -26.438 1 93.62 123 ALA B CA 1
ATOM 5550 C C . ALA B 1 123 ? 22.484 24.188 -27.203 1 93.62 123 ALA B C 1
ATOM 5552 O O . ALA B 1 123 ? 22.531 24.047 -28.422 1 93.62 123 ALA B O 1
ATOM 5553 N N . THR B 1 124 ? 23.5 24.562 -26.469 1 94.38 124 THR B N 1
ATOM 5554 C CA . THR B 1 124 ? 24.719 25.047 -27.125 1 94.38 124 THR B CA 1
ATOM 5555 C C . THR B 1 124 ? 25.797 23.953 -27.109 1 94.38 124 THR B C 1
ATOM 5557 O O . THR B 1 124 ? 26.875 24.141 -27.672 1 94.38 124 THR B O 1
ATOM 5560 N N . GLY B 1 125 ? 25.531 22.906 -26.406 1 91.81 125 GLY B N 1
ATOM 5561 C CA . GLY B 1 125 ? 26.469 21.812 -26.359 1 91.81 125 GLY B CA 1
ATOM 5562 C C . GLY B 1 125 ? 27.641 22.062 -25.438 1 91.81 125 GLY B C 1
ATOM 5563 O O . GLY B 1 125 ? 28.719 21.484 -25.609 1 91.81 125 GLY B O 1
ATOM 5564 N N . ARG B 1 126 ? 27.453 22.906 -24.547 1 92.19 126 ARG B N 1
ATOM 5565 C CA . ARG B 1 126 ? 28.5 23.219 -23.578 1 92.19 126 ARG B CA 1
ATOM 5566 C C . ARG B 1 126 ? 28.328 22.406 -22.297 1 92.19 126 ARG B C 1
ATOM 5568 O O . ARG B 1 126 ? 27.234 21.938 -22 1 92.19 126 ARG B O 1
ATOM 5575 N N . GLN B 1 127 ? 29.375 22.344 -21.562 1 92.25 127 GLN B N 1
ATOM 5576 C CA . GLN B 1 127 ? 29.344 21.641 -20.297 1 92.25 127 GLN B CA 1
ATOM 5577 C C . GLN B 1 127 ? 28.688 22.484 -19.203 1 92.25 127 GLN B C 1
ATOM 5579 O O . GLN B 1 127 ? 28.938 23.688 -19.109 1 92.25 127 GLN B O 1
ATOM 5584 N N . TYR B 1 128 ? 27.891 21.781 -18.484 1 91.75 128 TYR B N 1
ATOM 5585 C CA . TYR B 1 128 ? 27.203 22.469 -17.391 1 91.75 128 TYR B CA 1
ATOM 5586 C C . TYR B 1 128 ? 27.875 22.156 -16.062 1 91.75 128 TYR B C 1
ATOM 5588 O O . TYR B 1 128 ? 28.156 20.984 -15.758 1 91.75 128 TYR B O 1
ATOM 5596 N N . THR B 1 129 ? 28.172 23.172 -15.266 1 89.19 129 THR B N 1
ATOM 5597 C CA . THR B 1 129 ? 28.625 23.078 -13.875 1 89.19 129 THR B CA 1
ATOM 5598 C C . THR B 1 129 ? 27.75 23.938 -12.969 1 89.19 129 THR B C 1
ATOM 5600 O O . THR B 1 129 ? 27.531 25.125 -13.25 1 89.19 129 THR B O 1
ATOM 5603 N N . GLN B 1 130 ? 27.281 23.312 -11.992 1 87.38 130 GLN B N 1
ATOM 5604 C CA . GLN B 1 130 ? 26.406 24.047 -11.078 1 87.38 130 GLN B CA 1
ATOM 5605 C C . GLN B 1 130 ? 27.156 25.188 -10.406 1 87.38 130 GLN B C 1
ATOM 5607 O O . GLN B 1 130 ? 28.266 25.016 -9.914 1 87.38 130 GLN B O 1
ATOM 5612 N N . LYS B 1 131 ? 26.562 26.312 -10.406 1 89.06 131 LYS B N 1
ATOM 5613 C CA . LYS B 1 131 ? 27.109 27.484 -9.719 1 89.06 131 LYS B CA 1
ATOM 5614 C C . LYS B 1 131 ? 26.094 28.062 -8.727 1 89.06 131 LYS B C 1
ATOM 5616 O O . LYS B 1 131 ? 25.031 27.484 -8.508 1 89.06 131 LYS B O 1
ATOM 5621 N N . GLU B 1 132 ? 26.5 29.031 -8.039 1 88.62 132 GLU B N 1
ATOM 5622 C CA . GLU B 1 132 ? 25.609 29.75 -7.145 1 88.62 132 GLU B CA 1
ATOM 5623 C C . GLU B 1 132 ? 24.781 30.781 -7.91 1 88.62 132 GLU B C 1
ATOM 5625 O O . GLU B 1 132 ? 25.281 31.453 -8.805 1 88.62 132 GLU B O 1
ATOM 5630 N N . TYR B 1 133 ? 23.5 30.766 -7.609 1 91.94 133 TYR B N 1
ATOM 5631 C CA . TYR B 1 133 ? 22.609 31.734 -8.242 1 91.94 133 TYR B CA 1
ATOM 5632 C C . TYR B 1 133 ? 21.906 32.594 -7.203 1 91.94 133 TYR B C 1
ATOM 5634 O O . TYR B 1 133 ? 21.672 32.156 -6.078 1 91.94 133 TYR B O 1
ATOM 5642 N N . PRO B 1 134 ? 21.672 33.812 -7.566 1 89.81 134 PRO B N 1
ATOM 5643 C CA . PRO B 1 134 ? 20.844 34.625 -6.664 1 89.81 134 PRO B CA 1
ATOM 5644 C C . PRO B 1 134 ? 19.422 34.125 -6.559 1 89.81 134 PRO B C 1
ATOM 5646 O O . PRO B 1 134 ? 18.953 33.344 -7.41 1 89.81 134 PRO B O 1
ATOM 5649 N N . PRO B 1 135 ? 18.766 34.531 -5.477 1 92.06 135 PRO B N 1
ATOM 5650 C CA . PRO B 1 135 ? 17.344 34.156 -5.395 1 92.06 135 PRO B CA 1
ATOM 5651 C C . PRO B 1 135 ? 16.547 34.688 -6.594 1 92.06 135 PRO B C 1
ATOM 5653 O O . PRO B 1 135 ? 16.812 35.781 -7.098 1 92.06 135 PRO B O 1
ATOM 5656 N N . PHE B 1 136 ? 15.648 33.938 -7.039 1 94.44 136 PHE B N 1
ATOM 5657 C CA . PHE B 1 136 ? 14.852 34.281 -8.211 1 94.44 136 PHE B CA 1
ATOM 5658 C C . PHE B 1 136 ? 13.922 35.438 -7.906 1 94.44 136 PHE B C 1
ATOM 5660 O O . PHE B 1 136 ? 13.336 35.5 -6.824 1 94.44 136 PHE B O 1
ATOM 5667 N N . ASP B 1 137 ? 13.727 36.312 -8.836 1 95.19 137 ASP B N 1
ATOM 5668 C CA . ASP B 1 137 ? 12.797 37.438 -8.734 1 95.19 137 ASP B CA 1
ATOM 5669 C C . ASP B 1 137 ? 11.352 36.969 -8.93 1 95.19 137 ASP B C 1
ATOM 5671 O O . ASP B 1 137 ? 10.945 36.656 -10.047 1 95.19 137 ASP B O 1
ATOM 5675 N N . LEU B 1 138 ? 10.516 37.062 -7.887 1 96.5 138 LEU B N 1
ATOM 5676 C CA . LEU B 1 138 ? 9.164 36.5 -7.922 1 96.5 138 LEU B CA 1
ATOM 5677 C C . LEU B 1 138 ? 8.258 37.344 -8.836 1 96.5 138 LEU B C 1
ATOM 5679 O O . LEU B 1 138 ? 7.211 36.875 -9.273 1 96.5 138 LEU B O 1
ATOM 5683 N N . SER B 1 139 ? 8.664 38.531 -9.062 1 96.56 139 SER B N 1
ATOM 5684 C CA . SER B 1 139 ? 7.891 39.344 -10 1 96.56 139 SER B CA 1
ATOM 5685 C C . SER B 1 139 ? 7.984 38.812 -11.414 1 96.56 139 SER B C 1
ATOM 5687 O O . SER B 1 139 ? 7.109 39.062 -12.25 1 96.56 139 SER B O 1
ATOM 5689 N N . LYS B 1 140 ? 9 38.062 -11.664 1 95.38 140 LYS B N 1
ATOM 5690 C CA . LYS B 1 140 ? 9.25 37.5 -13 1 95.38 140 LYS B CA 1
ATOM 5691 C C . LYS B 1 140 ? 8.781 36.062 -13.102 1 95.38 140 LYS B C 1
ATOM 5693 O O . LYS B 1 140 ? 8.875 35.469 -14.172 1 95.38 140 LYS B O 1
ATOM 5698 N N . LEU B 1 141 ? 8.352 35.562 -12.047 1 95.5 141 LEU B N 1
ATOM 5699 C CA . LEU B 1 141 ? 7.852 34.188 -12.055 1 95.5 141 LEU B CA 1
ATOM 5700 C C . LEU B 1 141 ? 6.586 34.062 -12.898 1 95.5 141 LEU B C 1
ATOM 5702 O O . LEU B 1 141 ? 5.629 34.812 -12.695 1 95.5 141 LEU B O 1
ATOM 5706 N N . PRO B 1 142 ? 6.551 33.219 -13.859 1 96.25 142 PRO B N 1
ATOM 5707 C CA . PRO B 1 142 ? 5.34 33.094 -14.68 1 96.25 142 PRO B CA 1
ATOM 5708 C C . PRO B 1 142 ? 4.172 32.469 -13.914 1 96.25 142 PRO B C 1
ATOM 5710 O O . PRO B 1 142 ? 4.379 31.828 -12.883 1 96.25 142 PRO B O 1
ATOM 5713 N N . PHE B 1 143 ? 2.959 32.75 -14.453 1 97.56 143 PHE B N 1
ATOM 5714 C CA . PHE B 1 143 ? 1.794 32.062 -13.891 1 97.56 143 PHE B CA 1
ATOM 5715 C C . PHE B 1 143 ? 1.834 30.578 -14.188 1 97.56 143 PHE B C 1
ATOM 5717 O O . PHE B 1 143 ? 1.847 30.172 -15.352 1 97.56 143 PHE B O 1
ATOM 5724 N N . ALA B 1 144 ? 1.766 29.766 -13.188 1 97.19 144 ALA B N 1
ATOM 5725 C CA . ALA B 1 144 ? 2.027 28.328 -13.289 1 97.19 144 ALA B CA 1
ATOM 5726 C C . ALA B 1 144 ? 0.968 27.641 -14.148 1 97.19 144 ALA B C 1
ATOM 5728 O O . ALA B 1 144 ? 1.27 26.688 -14.867 1 97.19 144 ALA B O 1
ATOM 5729 N N . TYR B 1 145 ? -0.28 28.156 -14.125 1 97.62 145 TYR B N 1
ATOM 5730 C CA . TYR B 1 145 ? -1.397 27.406 -14.688 1 97.62 145 TYR B CA 1
ATOM 5731 C C . TYR B 1 145 ? -1.895 28.047 -15.977 1 97.62 145 TYR B C 1
ATOM 5733 O O . TYR B 1 145 ? -3.018 27.781 -16.406 1 97.62 145 TYR B O 1
ATOM 5741 N N . LYS B 1 146 ? -1.074 28.828 -16.562 1 94.25 146 LYS B N 1
ATOM 5742 C CA . LYS B 1 146 ? -1.46 29.547 -17.781 1 94.25 146 LYS B CA 1
ATOM 5743 C C . LYS B 1 146 ? -1.821 28.578 -18.891 1 94.25 146 LYS B C 1
ATOM 5745 O O . LYS B 1 146 ? -1.044 27.688 -19.219 1 94.25 146 LYS B O 1
ATOM 5750 N N . ASN B 1 147 ? -3.031 28.625 -19.5 1 90.25 147 ASN B N 1
ATOM 5751 C CA . ASN B 1 147 ? -3.541 27.891 -20.641 1 90.25 147 ASN B CA 1
ATOM 5752 C C . ASN B 1 147 ? -3.705 26.406 -20.328 1 90.25 147 ASN B C 1
ATOM 5754 O O . ASN B 1 147 ? -3.662 25.562 -21.219 1 90.25 147 ASN B O 1
ATOM 5758 N N . GLU B 1 148 ? -3.754 26.078 -19.109 1 93.19 148 GLU B N 1
ATOM 5759 C CA . GLU B 1 148 ? -3.992 24.688 -18.719 1 93.19 148 GLU B CA 1
ATOM 5760 C C . GLU B 1 148 ? -5.48 24.438 -18.484 1 93.19 148 GLU B C 1
ATOM 5762 O O . GLU B 1 148 ? -6.203 25.312 -18.016 1 93.19 148 GLU B O 1
ATOM 5767 N N . ASN B 1 149 ? -5.938 23.312 -18.953 1 93.12 149 ASN B N 1
ATOM 5768 C CA . ASN B 1 149 ? -7.273 22.859 -18.562 1 93.12 149 ASN B CA 1
ATOM 5769 C C . ASN B 1 149 ? -7.297 22.344 -17.125 1 93.12 149 ASN B C 1
ATOM 5771 O O . ASN B 1 149 ? -6.754 21.281 -16.828 1 93.12 149 ASN B O 1
ATOM 5775 N N . LEU B 1 150 ? -7.977 23.125 -16.297 1 94.06 150 LEU B N 1
ATOM 5776 C CA . LEU B 1 150 ? -7.902 22.828 -14.867 1 94.06 150 LEU B CA 1
ATOM 5777 C C . LEU B 1 150 ? -9.016 21.859 -14.453 1 94.06 150 LEU B C 1
ATOM 5779 O O . LEU B 1 150 ? -10.188 22.109 -14.727 1 94.06 150 LEU B O 1
ATOM 5783 N N . ASP B 1 151 ? -8.625 20.75 -13.805 1 91.69 151 ASP B N 1
ATOM 5784 C CA . ASP B 1 151 ? -9.539 19.797 -13.188 1 91.69 151 ASP B CA 1
ATOM 5785 C C . ASP B 1 151 ? -10.016 20.297 -11.82 1 91.69 151 ASP B C 1
ATOM 5787 O O . ASP B 1 151 ? -9.219 20.406 -10.883 1 91.69 151 ASP B O 1
ATOM 5791 N N . GLN B 1 152 ? -11.281 20.453 -11.68 1 90.75 152 GLN B N 1
ATOM 5792 C CA . GLN B 1 152 ? -11.844 21.078 -10.484 1 90.75 152 GLN B CA 1
ATOM 5793 C C . GLN B 1 152 ? -11.648 20.203 -9.258 1 90.75 152 GLN B C 1
ATOM 5795 O O . GLN B 1 152 ? -11.781 20.672 -8.125 1 90.75 152 GLN B O 1
ATOM 5800 N N . SER B 1 153 ? -11.312 18.969 -9.469 1 90.69 153 SER B N 1
ATOM 5801 C CA . SER B 1 153 ? -11.203 18.031 -8.352 1 90.69 153 SER B CA 1
ATOM 5802 C C . SER B 1 153 ? -9.805 18.062 -7.746 1 90.69 153 SER B C 1
ATOM 5804 O O . SER B 1 153 ? -9.562 17.438 -6.703 1 90.69 153 SER B O 1
ATOM 5806 N N . ARG B 1 154 ? -8.922 18.781 -8.297 1 95.19 154 ARG B N 1
ATOM 5807 C CA . ARG B 1 154 ? -7.539 18.797 -7.828 1 95.19 154 ARG B CA 1
ATOM 5808 C C . ARG B 1 154 ? -7.27 20.016 -6.953 1 95.19 154 ARG B C 1
ATOM 5810 O O . ARG B 1 154 ? -8.078 20.938 -6.91 1 95.19 154 ARG B O 1
ATOM 5817 N N . ILE B 1 155 ? -6.18 19.984 -6.223 1 97.88 155 ILE B N 1
ATOM 5818 C CA . ILE B 1 155 ? -5.715 21.094 -5.391 1 97.88 155 ILE B CA 1
ATOM 5819 C C . ILE B 1 155 ? -4.695 21.922 -6.168 1 97.88 155 ILE B C 1
ATOM 5821 O O . ILE B 1 155 ? -3.725 21.391 -6.707 1 97.88 155 ILE B O 1
ATOM 5825 N N . TYR B 1 156 ? -4.934 23.172 -6.203 1 98.12 156 TYR B N 1
ATOM 5826 C CA . TYR B 1 156 ? -4.016 24.047 -6.926 1 98.12 156 TYR B CA 1
ATOM 5827 C C . TYR B 1 156 ? -3.174 24.859 -5.957 1 98.12 156 TYR B C 1
ATOM 5829 O O . TYR B 1 156 ? -3.707 25.656 -5.176 1 98.12 156 TYR B O 1
ATOM 5837 N N . TYR B 1 157 ? -1.924 24.672 -6.074 1 98.31 157 TYR B N 1
ATOM 5838 C CA . TYR B 1 157 ? -0.969 25.312 -5.18 1 98.31 157 TYR B CA 1
ATOM 5839 C C . TYR B 1 157 ? -0.571 26.688 -5.703 1 98.31 157 TYR B C 1
ATOM 5841 O O . TYR B 1 157 ? -0.413 26.875 -6.91 1 98.31 157 TYR B O 1
ATOM 5849 N N . TYR B 1 158 ? -0.407 27.625 -4.797 1 98.5 158 TYR B N 1
ATOM 5850 C CA . TYR B 1 158 ? -0.079 28.984 -5.176 1 98.5 158 TYR B CA 1
ATOM 5851 C C . TYR B 1 158 ? 0.998 29.562 -4.266 1 98.5 158 TYR B C 1
ATOM 5853 O O . TYR B 1 158 ? 0.997 29.312 -3.057 1 98.5 158 TYR B O 1
ATOM 5861 N N . GLU B 1 159 ? 1.943 30.281 -4.852 1 97.81 159 GLU B N 1
ATOM 5862 C CA . GLU B 1 159 ? 3.045 30.906 -4.117 1 97.81 159 GLU B CA 1
ATOM 5863 C C . GLU B 1 159 ? 2.992 32.438 -4.227 1 97.81 159 GLU B C 1
ATOM 5865 O O . GLU B 1 159 ? 3.215 33 -5.301 1 97.81 159 GLU B O 1
ATOM 5870 N N . SER B 1 160 ? 2.691 33.062 -3.129 1 98.06 160 SER B N 1
ATOM 5871 C CA . SER B 1 160 ? 2.688 34.531 -3.133 1 98.06 160 SER B CA 1
ATOM 5872 C C . SER B 1 160 ? 3.938 35.094 -2.459 1 98.06 160 SER B C 1
ATOM 5874 O O . SER B 1 160 ? 4.223 36.281 -2.562 1 98.06 160 SER B O 1
ATOM 5876 N N . SER B 1 161 ? 4.582 34.188 -1.771 1 96.81 161 SER B N 1
ATOM 5877 C CA . SER B 1 161 ? 5.855 34.562 -1.156 1 96.81 161 SER B CA 1
ATOM 5878 C C . SER B 1 161 ? 6.777 33.344 -1.043 1 96.81 161 SER B C 1
ATOM 5880 O O . SER B 1 161 ? 6.324 32.219 -1.119 1 96.81 161 SER B O 1
ATOM 5882 N N . ARG B 1 162 ? 8.141 33.719 -0.924 1 96.31 162 ARG B N 1
ATOM 5883 C CA . ARG B 1 162 ? 9.141 32.656 -0.778 1 96.31 162 ARG B CA 1
ATOM 5884 C C . ARG B 1 162 ? 10.117 32.969 0.347 1 96.31 162 ARG B C 1
ATOM 5886 O O . ARG B 1 162 ? 10.617 34.094 0.44 1 96.31 162 ARG B O 1
ATOM 5893 N N . GLY B 1 163 ? 10.203 31.828 1.146 1 93.38 163 GLY B N 1
ATOM 5894 C CA . GLY B 1 163 ? 11.062 32 2.309 1 93.38 163 GLY B CA 1
ATOM 5895 C C . GLY B 1 163 ? 10.281 32.125 3.605 1 93.38 163 GLY B C 1
ATOM 5896 O O . GLY B 1 163 ? 9.055 32 3.615 1 93.38 163 GLY B O 1
ATOM 5897 N N . CYS B 1 164 ? 11 32.281 4.758 1 92.69 164 CYS B N 1
ATOM 5898 C CA . CYS B 1 164 ? 10.414 32.406 6.086 1 92.69 164 CYS B CA 1
ATOM 5899 C C . CYS B 1 164 ? 11.273 33.312 6.969 1 92.69 164 CYS B C 1
ATOM 5901 O O . CYS B 1 164 ? 12.5 33.25 6.93 1 92.69 164 CYS B O 1
ATOM 5903 N N . PRO B 1 165 ? 10.617 34.188 7.691 1 91.44 165 PRO B N 1
ATOM 5904 C CA . PRO B 1 165 ? 11.391 35.094 8.539 1 91.44 165 PRO B CA 1
ATOM 5905 C C . PRO B 1 165 ? 11.938 34.406 9.789 1 91.44 165 PRO B C 1
ATOM 5907 O O . PRO B 1 165 ? 12.719 35 10.539 1 91.44 165 PRO B O 1
ATOM 5910 N N . PHE B 1 166 ? 11.547 33.219 10.016 1 90.94 166 PHE B N 1
ATOM 5911 C CA . PHE B 1 166 ? 11.93 32.5 11.227 1 90.94 166 PHE B CA 1
ATOM 5912 C C . PHE B 1 166 ? 13.008 31.453 10.922 1 90.94 166 PHE B C 1
ATOM 5914 O O . PHE B 1 166 ? 13.312 31.203 9.758 1 90.94 166 PHE B O 1
ATOM 5921 N N . ARG B 1 167 ? 13.617 30.906 11.969 1 92.31 167 ARG B N 1
ATOM 5922 C CA . ARG B 1 167 ? 14.734 30 11.805 1 92.31 167 ARG B CA 1
ATOM 5923 C C . ARG B 1 167 ? 14.547 28.734 12.648 1 92.31 167 ARG B C 1
ATOM 5925 O O . ARG B 1 167 ? 15.484 28.281 13.305 1 92.31 167 ARG B O 1
ATOM 5932 N N . CYS B 1 168 ? 13.297 28.266 12.609 1 94.06 168 CYS B N 1
ATOM 5933 C CA . CYS B 1 168 ? 13.023 27.062 13.383 1 94.06 168 CYS B CA 1
ATOM 5934 C C . CYS B 1 168 ? 14.008 25.953 13.039 1 94.06 168 CYS B C 1
ATOM 5936 O O . CYS B 1 168 ? 14.242 25.656 11.859 1 94.06 168 CYS B O 1
ATOM 5938 N N . SER B 1 169 ? 14.562 25.234 13.992 1 95.19 169 SER B N 1
ATOM 5939 C CA . SER B 1 169 ? 15.711 24.344 13.844 1 95.19 169 SER B CA 1
ATOM 5940 C C . SER B 1 169 ? 15.344 23.094 13.047 1 95.19 169 SER B C 1
ATOM 5942 O O . SER B 1 169 ? 16.219 22.422 12.516 1 95.19 169 SER B O 1
ATOM 5944 N N . TYR B 1 170 ? 14.078 22.688 13.008 1 95 170 TYR B N 1
ATOM 5945 C CA . TYR B 1 170 ? 13.641 21.453 12.375 1 95 170 TYR B CA 1
ATOM 5946 C C . TYR B 1 170 ? 13.172 21.703 10.953 1 95 170 TYR B C 1
ATOM 5948 O O . TYR B 1 170 ? 12.859 20.766 10.219 1 95 170 TYR B O 1
ATOM 5956 N N . CYS B 1 171 ? 13.094 22.953 10.469 1 92.62 171 CYS B N 1
ATOM 5957 C CA . CYS B 1 171 ? 12.453 23.312 9.211 1 92.62 171 CYS B CA 1
ATOM 5958 C C . CYS B 1 171 ? 13.484 23.609 8.133 1 92.62 171 CYS B C 1
ATOM 5960 O O . CYS B 1 171 ? 14.484 24.281 8.391 1 92.62 171 CYS B O 1
ATOM 5962 N N . LEU B 1 172 ? 13.219 23.219 6.941 1 87.62 172 LEU B N 1
ATOM 5963 C CA . LEU B 1 172 ? 14.125 23.438 5.816 1 87.62 172 LEU B CA 1
ATOM 5964 C C . LEU B 1 172 ? 14.109 24.906 5.383 1 87.62 172 LEU B C 1
ATOM 5966 O O . LEU B 1 172 ? 15.102 25.422 4.867 1 87.62 172 LEU B O 1
ATOM 5970 N N . SER B 1 173 ? 13.031 25.547 5.602 1 82.06 173 SER B N 1
ATOM 5971 C CA . SER B 1 173 ? 12.898 26.938 5.184 1 82.06 173 SER B CA 1
ATOM 5972 C C . SER B 1 173 ? 13.797 27.859 6.012 1 82.06 173 SER B C 1
ATOM 5974 O O . SER B 1 173 ? 14.023 29.016 5.645 1 82.06 173 SER B O 1
ATOM 5976 N N . SER B 1 174 ? 14.328 27.391 7.016 1 73.81 174 SER B N 1
ATOM 5977 C CA . SER B 1 174 ? 15.164 28.188 7.91 1 73.81 174 SER B CA 1
ATOM 5978 C C . SER B 1 174 ? 16.562 28.375 7.348 1 73.81 174 SER B C 1
ATOM 5980 O O . SER B 1 174 ? 17.328 29.219 7.824 1 73.81 174 SER B O 1
ATOM 5982 N N . ILE B 1 175 ? 16.781 27.656 6.293 1 71.94 175 ILE B N 1
ATOM 5983 C CA . ILE B 1 175 ? 18.125 27.703 5.738 1 71.94 175 ILE B CA 1
ATOM 5984 C C . ILE B 1 175 ? 18.344 29.016 4.984 1 71.94 175 ILE B C 1
ATOM 5986 O O . ILE B 1 175 ? 19.422 29.594 5.027 1 71.94 175 ILE B O 1
ATOM 5990 N N . GLU B 1 176 ? 17.281 29.469 4.344 1 74.44 176 GLU B N 1
ATOM 5991 C CA . GLU B 1 176 ? 17.359 30.75 3.637 1 74.44 176 GLU B CA 1
ATOM 5992 C C . GLU B 1 176 ? 16.797 31.891 4.48 1 74.44 176 GLU B C 1
ATOM 5994 O O . GLU B 1 176 ? 15.805 31.703 5.184 1 74.44 176 GLU B O 1
ATOM 5999 N N . LYS B 1 177 ? 17.578 33 4.461 1 76.12 177 LYS B N 1
ATOM 6000 C CA . LYS B 1 177 ? 17.172 34.125 5.289 1 76.12 177 LYS B CA 1
ATOM 6001 C C . LYS B 1 177 ? 16.266 35.094 4.512 1 76.12 177 LYS B C 1
ATOM 6003 O O . LYS B 1 177 ? 16.531 35.375 3.346 1 76.12 177 LYS B O 1
ATOM 6008 N N . GLY B 1 178 ? 15.203 35.344 5.18 1 86.25 178 GLY B N 1
ATOM 6009 C CA . GLY B 1 178 ? 14.367 36.406 4.668 1 86.25 178 GLY B CA 1
ATOM 6010 C C . GLY B 1 178 ? 13.188 35.906 3.861 1 86.25 178 GLY B C 1
ATOM 6011 O O . GLY B 1 178 ? 13.062 34.719 3.613 1 86.25 178 GLY B O 1
ATOM 6012 N N . VAL B 1 179 ? 12.258 36.875 3.5 1 94.06 179 VAL B N 1
ATOM 6013 C CA . VAL B 1 179 ? 11.047 36.594 2.736 1 94.06 179 VAL B CA 1
ATOM 6014 C C . VAL B 1 179 ? 10.961 37.5 1.525 1 94.06 179 VAL B C 1
ATOM 6016 O O . VAL B 1 179 ? 11.219 38.719 1.634 1 94.06 179 VAL B O 1
ATOM 6019 N N . ARG B 1 180 ? 10.758 36.906 0.377 1 96 180 ARG B N 1
ATOM 6020 C CA . ARG B 1 180 ? 10.477 37.625 -0.849 1 96 180 ARG B CA 1
ATOM 6021 C C . ARG B 1 180 ? 9.016 37.5 -1.251 1 96 180 ARG B C 1
ATOM 6023 O O . ARG B 1 180 ? 8.414 36.438 -1.09 1 96 180 ARG B O 1
ATOM 6030 N N . PHE B 1 181 ? 8.453 38.625 -1.824 1 97.5 181 PHE B N 1
ATOM 6031 C CA . PHE B 1 181 ? 7.02 38.625 -2.092 1 97.5 181 PHE B CA 1
ATOM 6032 C C . PHE B 1 181 ? 6.746 38.844 -3.576 1 97.5 181 PHE B C 1
ATOM 6034 O O . PHE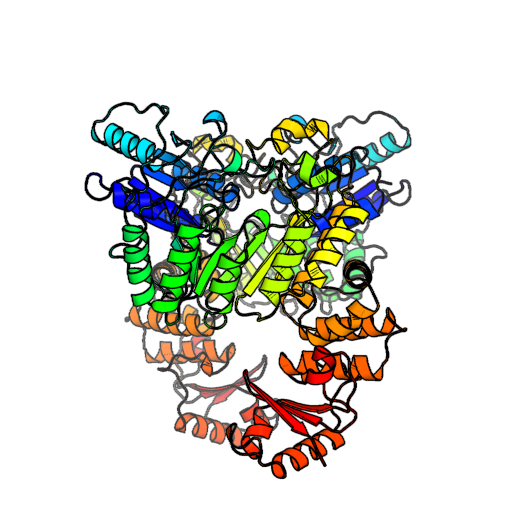 B 1 181 ? 7.438 39.656 -4.227 1 97.5 181 PHE B O 1
ATOM 6041 N N . THR B 1 182 ? 5.816 38.188 -4.078 1 98.06 182 THR B N 1
ATOM 6042 C CA . THR B 1 182 ? 5.254 38.5 -5.391 1 98.06 182 THR B CA 1
ATOM 6043 C C . THR B 1 182 ? 4.438 39.812 -5.336 1 98.06 182 THR B C 1
ATOM 6045 O O . THR B 1 182 ? 3.666 40 -4.395 1 98.06 182 THR B O 1
ATOM 6048 N N . PRO B 1 183 ? 4.559 40.625 -6.359 1 98.06 183 PRO B N 1
ATOM 6049 C CA . PRO B 1 183 ? 3.734 41.844 -6.348 1 98.06 183 PRO B CA 1
ATOM 6050 C C . PRO B 1 183 ? 2.242 41.531 -6.234 1 98.06 183 PRO B C 1
ATOM 6052 O O . PRO B 1 183 ? 1.748 40.594 -6.863 1 98.06 183 PRO B O 1
ATOM 6055 N N . LEU B 1 184 ? 1.505 42.406 -5.414 1 98.44 184 LEU B N 1
ATOM 6056 C CA . LEU B 1 184 ? 0.104 42.125 -5.102 1 98.44 184 LEU B CA 1
ATOM 6057 C C . LEU B 1 184 ? -0.745 42.125 -6.367 1 98.44 184 LEU B C 1
ATOM 6059 O O . LEU B 1 184 ? -1.678 41.344 -6.492 1 98.44 184 LEU B O 1
ATOM 6063 N N . GLU B 1 185 ? -0.379 43.031 -7.281 1 98.06 185 GLU B N 1
ATOM 6064 C CA . GLU B 1 185 ? -1.142 43.094 -8.523 1 98.06 185 GLU B CA 1
ATOM 6065 C C . GLU B 1 185 ? -1.115 41.75 -9.266 1 98.06 185 GLU B C 1
ATOM 6067 O O . GLU B 1 185 ? -2.143 41.281 -9.766 1 98.06 185 GLU B O 1
ATOM 6072 N N . LYS B 1 186 ? 0.005 41.219 -9.281 1 98.12 186 LYS B N 1
ATOM 6073 C CA . LYS B 1 186 ? 0.165 39.906 -9.922 1 98.12 186 LYS B CA 1
ATOM 6074 C C . LYS B 1 186 ? -0.596 38.812 -9.156 1 98.12 186 LYS B C 1
ATOM 6076 O O . LYS B 1 186 ? -1.254 37.969 -9.758 1 98.12 186 LYS B O 1
ATOM 6081 N N . VAL B 1 187 ? -0.566 38.844 -7.855 1 98.69 187 VAL B N 1
ATOM 6082 C CA . VAL B 1 187 ? -1.273 37.875 -7.008 1 98.69 187 VAL B CA 1
ATOM 6083 C C . VAL B 1 187 ? -2.771 37.938 -7.297 1 98.69 187 VAL B C 1
ATOM 6085 O O . VAL B 1 187 ? -3.414 36.906 -7.516 1 98.69 187 VAL B O 1
ATOM 6088 N N . PHE B 1 188 ? -3.287 39.156 -7.363 1 98.75 188 PHE B N 1
ATOM 6089 C CA . PHE B 1 188 ? -4.719 39.375 -7.574 1 98.75 188 PHE B CA 1
ATOM 6090 C C . PHE B 1 188 ? -5.137 38.844 -8.945 1 98.75 188 PHE B C 1
ATOM 6092 O O . PHE B 1 188 ? -6.168 38.188 -9.078 1 98.75 188 PHE B O 1
ATOM 6099 N N . GLU B 1 189 ? -4.324 39.094 -9.906 1 98.12 189 GLU B N 1
ATOM 6100 C CA . GLU B 1 189 ? -4.621 38.656 -11.266 1 98.12 189 GLU B CA 1
ATOM 6101 C C . GLU B 1 189 ? -4.66 37.125 -11.344 1 98.12 189 GLU B C 1
ATOM 6103 O O . GLU B 1 189 ? -5.59 36.562 -11.922 1 98.12 189 GLU B O 1
ATOM 6108 N N . GLU B 1 190 ? -3.729 36.531 -10.773 1 98.19 190 GLU B N 1
ATOM 6109 C CA . GLU B 1 190 ? -3.609 35.062 -10.852 1 98.19 190 GLU B CA 1
ATOM 6110 C C . GLU B 1 190 ? -4.688 34.375 -10.016 1 98.19 190 GLU B C 1
ATOM 6112 O O . GLU B 1 190 ? -5.254 33.375 -10.438 1 98.19 190 GLU B O 1
ATOM 6117 N N . LEU B 1 191 ? -5.02 34.906 -8.828 1 98.5 191 LEU B N 1
ATOM 6118 C CA . LEU B 1 191 ? -6.105 34.375 -8.016 1 98.5 191 LEU B CA 1
ATOM 6119 C C . LEU B 1 191 ? -7.445 34.5 -8.734 1 98.5 191 LEU B C 1
ATOM 6121 O O . LEU B 1 191 ? -8.266 33.594 -8.703 1 98.5 191 LEU B O 1
ATOM 6125 N N . ASP B 1 192 ? -7.621 35.656 -9.383 1 97.81 192 ASP B N 1
ATOM 6126 C CA . ASP B 1 192 ? -8.859 35.875 -10.125 1 97.81 192 ASP B CA 1
ATOM 6127 C C . ASP B 1 192 ? -9.047 34.844 -11.211 1 97.81 192 ASP B C 1
ATOM 6129 O O . ASP B 1 192 ? -10.156 34.344 -11.422 1 97.81 192 ASP B O 1
ATOM 6133 N N . TYR B 1 193 ? -7.953 34.531 -11.875 1 97.12 193 TYR B N 1
ATOM 6134 C CA . TYR B 1 193 ? -7.988 33.5 -12.891 1 97.12 193 TYR B CA 1
ATOM 6135 C C . TYR B 1 193 ? -8.469 32.188 -12.305 1 97.12 193 TYR B C 1
ATOM 6137 O O . TYR B 1 193 ? -9.359 31.531 -12.859 1 97.12 193 TYR B O 1
ATOM 6145 N N . LEU B 1 194 ? -7.984 31.734 -11.172 1 97.56 194 LEU B N 1
ATOM 6146 C CA . LEU B 1 194 ? -8.328 30.469 -10.539 1 97.56 194 LEU B CA 1
ATOM 6147 C C . LEU B 1 194 ? -9.758 30.5 -10.016 1 97.56 194 LEU B C 1
ATOM 6149 O O . LEU B 1 194 ? -10.469 29.484 -10.086 1 97.56 194 LEU B O 1
ATOM 6153 N N . PHE B 1 195 ? -10.188 31.656 -9.477 1 97.38 195 PHE B N 1
ATOM 6154 C CA . PHE B 1 195 ? -11.555 31.797 -8.992 1 97.38 195 PHE B CA 1
ATOM 6155 C C . PHE B 1 195 ? -12.555 31.625 -10.133 1 97.38 195 PHE B C 1
ATOM 6157 O O . PHE B 1 195 ? -13.578 30.969 -9.977 1 97.38 195 PHE B O 1
ATOM 6164 N N . LYS B 1 196 ? -12.242 32.219 -11.273 1 95.62 196 LYS B N 1
ATOM 6165 C CA . LYS B 1 196 ? -13.125 32.125 -12.438 1 95.62 196 LYS B CA 1
ATOM 6166 C C . LYS B 1 196 ? -13.234 30.688 -12.945 1 95.62 196 LYS B C 1
ATOM 6168 O O . LYS B 1 196 ? -14.266 30.312 -13.508 1 95.62 196 LYS B O 1
ATOM 6173 N N . LYS B 1 197 ? -12.203 29.969 -12.711 1 95.25 197 LYS B N 1
ATOM 6174 C CA . LYS B 1 197 ? -12.211 28.562 -13.109 1 95.25 197 LYS B CA 1
ATOM 6175 C C . LYS B 1 197 ? -12.906 27.703 -12.062 1 95.25 197 LYS B C 1
ATOM 6177 O O . LYS B 1 197 ? -13.094 26.5 -12.266 1 95.25 197 LYS B O 1
ATOM 6182 N N . GLN B 1 198 ? -13.242 28.234 -10.922 1 94.62 198 GLN B N 1
ATOM 6183 C CA . GLN B 1 198 ? -14 27.609 -9.852 1 94.62 198 GLN B CA 1
ATOM 6184 C C . GLN B 1 198 ? -13.312 26.344 -9.344 1 94.62 198 GLN B C 1
ATOM 6186 O O . GLN B 1 198 ? -13.945 25.312 -9.18 1 94.62 198 GLN B O 1
ATOM 6191 N N . VAL B 1 199 ? -11.984 26.406 -9.211 1 95.5 199 VAL B N 1
ATOM 6192 C CA . VAL B 1 199 ? -11.266 25.281 -8.625 1 95.5 199 VAL B CA 1
ATOM 6193 C C . VAL B 1 199 ? -11.711 25.078 -7.18 1 95.5 199 VAL B C 1
ATOM 6195 O O . VAL B 1 199 ? -12.156 26.031 -6.523 1 95.5 199 VAL B O 1
ATOM 6198 N N . ARG B 1 200 ? -11.602 23.906 -6.68 1 95.31 200 ARG B N 1
ATOM 6199 C CA . ARG B 1 200 ? -12.156 23.594 -5.367 1 95.31 200 ARG B CA 1
ATOM 6200 C C . ARG B 1 200 ? -11.297 24.172 -4.254 1 95.31 200 ARG B C 1
ATOM 6202 O O . ARG B 1 200 ? -11.82 24.734 -3.287 1 95.31 200 ARG B O 1
ATOM 6209 N N . LEU B 1 201 ? -10.008 24.047 -4.363 1 98.12 201 LEU B N 1
ATOM 6210 C CA . LEU B 1 201 ? -9.117 24.453 -3.287 1 98.12 201 LEU B CA 1
ATOM 6211 C C . LEU B 1 201 ? -7.836 25.062 -3.852 1 98.12 201 LEU B C 1
ATOM 6213 O O . LEU B 1 201 ? -7.188 24.469 -4.715 1 98.12 201 LEU B O 1
ATOM 6217 N N . ILE B 1 202 ? -7.566 26.266 -3.42 1 98.56 202 ILE B N 1
ATOM 6218 C CA . ILE B 1 202 ? -6.262 26.891 -3.639 1 98.56 202 ILE B CA 1
ATOM 6219 C C . ILE B 1 202 ? -5.441 26.828 -2.354 1 98.56 202 ILE B C 1
ATOM 6221 O O . ILE B 1 202 ? -5.844 27.375 -1.324 1 98.56 202 ILE B O 1
ATOM 6225 N N . LYS B 1 203 ? -4.34 26.156 -2.377 1 98.62 203 LYS B N 1
ATOM 6226 C CA . LYS B 1 203 ? -3.48 26.047 -1.203 1 98.62 203 LYS B CA 1
ATOM 6227 C C . LYS B 1 203 ? -2.209 26.875 -1.366 1 98.62 203 LYS B C 1
ATOM 6229 O O . LYS B 1 203 ? -1.377 26.578 -2.227 1 98.62 203 LYS B O 1
ATOM 6234 N N . PHE B 1 204 ? -2.086 27.891 -0.56 1 98.69 204 PHE B N 1
ATOM 6235 C CA . PHE B 1 204 ? -0.872 28.688 -0.559 1 98.69 204 PHE B CA 1
ATOM 6236 C C . PHE B 1 204 ? 0.298 27.906 0.025 1 98.69 204 PHE B C 1
ATOM 6238 O O . PHE B 1 204 ? 0.171 27.297 1.082 1 98.69 204 PHE B O 1
ATOM 6245 N N . VAL B 1 205 ? 1.434 27.938 -0.703 1 97.25 205 VAL B N 1
ATOM 6246 C CA . VAL B 1 205 ? 2.605 27.219 -0.21 1 97.25 205 VAL B CA 1
ATOM 6247 C C . VAL B 1 205 ? 3.52 28.188 0.543 1 97.25 205 VAL B C 1
ATOM 6249 O O . VAL B 1 205 ? 4.676 27.859 0.826 1 97.25 205 VAL B O 1
ATOM 6252 N N . ASP B 1 206 ? 2.975 29.422 0.808 1 97 206 ASP B N 1
ATOM 6253 C CA . ASP B 1 206 ? 3.705 30.375 1.652 1 97 206 ASP B CA 1
ATOM 6254 C C . ASP B 1 206 ? 3.994 29.766 3.023 1 97 206 ASP B C 1
ATOM 6256 O O . ASP B 1 206 ? 3.074 29.375 3.74 1 97 206 ASP B O 1
ATOM 6260 N N . ARG B 1 207 ? 5.188 29.781 3.43 1 94.5 207 ARG B N 1
ATOM 6261 C CA . ARG B 1 207 ? 5.547 29.141 4.691 1 94.5 207 ARG B CA 1
ATOM 6262 C C . ARG B 1 207 ? 4.945 29.891 5.875 1 94.5 207 ARG B C 1
ATOM 6264 O O . ARG B 1 207 ? 4.598 29.281 6.887 1 94.5 207 ARG B O 1
ATOM 6271 N N . THR B 1 208 ? 5.02 31.203 5.758 1 95.31 208 THR B N 1
ATOM 6272 C CA . THR B 1 208 ? 4.367 32.125 6.695 1 95.31 208 THR B CA 1
ATOM 6273 C C . THR B 1 208 ? 3.559 33.188 5.949 1 95.31 208 THR B C 1
ATOM 6275 O O . THR B 1 208 ? 4.047 34.281 5.707 1 95.31 208 THR B O 1
ATOM 6278 N N . PHE B 1 209 ? 2.295 32.875 5.684 1 97.75 209 PHE B N 1
ATOM 6279 C CA . PHE B 1 209 ? 1.44 33.719 4.875 1 97.75 209 PHE B CA 1
ATOM 6280 C C . PHE B 1 209 ? 1.312 35.125 5.504 1 97.75 209 PHE B C 1
ATOM 6282 O O . PHE B 1 209 ? 1.315 36.125 4.801 1 97.75 209 PHE B O 1
ATOM 6289 N N . ASN B 1 210 ? 1.263 35.156 6.84 1 97.38 210 ASN B N 1
ATOM 6290 C CA . ASN B 1 210 ? 1.008 36.406 7.539 1 97.38 210 ASN B CA 1
ATOM 6291 C C . ASN B 1 210 ? 2.307 37.094 7.965 1 97.38 210 ASN B C 1
ATOM 6293 O O . ASN B 1 210 ? 2.328 37.844 8.945 1 97.38 210 ASN B O 1
ATOM 6297 N N . ALA B 1 211 ? 3.393 36.75 7.242 1 95.31 211 ALA B N 1
ATOM 6298 C CA . ALA B 1 211 ? 4.68 37.406 7.527 1 95.31 211 ALA B CA 1
ATOM 6299 C C . ALA B 1 211 ? 4.59 38.906 7.375 1 95.31 211 ALA B C 1
ATOM 6301 O O . ALA B 1 211 ? 5.215 39.656 8.141 1 95.31 211 ALA B O 1
ATOM 6302 N N . ASN B 1 212 ? 3.881 39.344 6.359 1 96.69 212 ASN B N 1
ATOM 6303 C CA . ASN B 1 212 ? 3.518 40.75 6.164 1 96.69 212 ASN B CA 1
ATOM 6304 C C . ASN B 1 212 ? 2.023 40.969 6.371 1 96.69 212 ASN B C 1
ATOM 6306 O O . ASN B 1 212 ? 1.21 40.594 5.531 1 96.69 212 ASN B O 1
ATOM 6310 N N . LYS B 1 213 ? 1.725 41.625 7.434 1 96.69 213 LYS B N 1
ATOM 6311 C CA . LYS B 1 213 ? 0.346 41.75 7.898 1 96.69 213 LYS B CA 1
ATOM 6312 C C . LYS B 1 213 ? -0.513 42.5 6.875 1 96.69 213 LYS B C 1
ATOM 6314 O O . LYS B 1 213 ? -1.599 42.031 6.52 1 96.69 213 LYS B O 1
ATOM 6319 N N . GLU B 1 214 ? -0.028 43.625 6.441 1 97.38 214 GLU B N 1
ATOM 6320 C CA . GLU B 1 214 ? -0.792 44.438 5.508 1 97.38 214 GLU B CA 1
ATOM 6321 C C . GLU B 1 214 ? -1.084 43.688 4.219 1 97.38 214 GLU B C 1
ATOM 6323 O O . GLU B 1 214 ? -2.211 43.688 3.717 1 97.38 214 GLU B O 1
ATOM 6328 N N . ARG B 1 215 ? -0.1 43.031 3.723 1 97.75 215 ARG B N 1
ATOM 6329 C CA . ARG B 1 215 ? -0.244 42.25 2.506 1 97.75 215 ARG B CA 1
ATOM 6330 C C . ARG B 1 215 ? -1.244 41.125 2.703 1 97.75 215 ARG B C 1
ATOM 6332 O O . ARG B 1 215 ? -2.09 40.875 1.843 1 97.75 215 ARG B O 1
ATOM 6339 N N . ALA B 1 216 ? -1.158 40.406 3.814 1 98.44 216 ALA B N 1
ATOM 6340 C CA . ALA B 1 216 ? -2.049 39.312 4.121 1 98.44 216 ALA B CA 1
ATOM 6341 C C . ALA B 1 216 ? -3.506 39.75 4.141 1 98.44 216 ALA B C 1
ATOM 6343 O O . ALA B 1 216 ? -4.371 39.094 3.549 1 98.44 216 ALA B O 1
ATOM 6344 N N . ILE B 1 217 ? -3.74 40.844 4.742 1 98.38 217 ILE B N 1
ATOM 6345 C CA . ILE B 1 217 ? -5.094 41.375 4.863 1 98.38 217 ILE B CA 1
ATOM 6346 C C . ILE B 1 217 ? -5.645 41.719 3.477 1 98.38 217 ILE B C 1
ATOM 6348 O O . ILE B 1 217 ? -6.793 41.406 3.166 1 98.38 217 ILE B O 1
ATOM 6352 N N . ARG B 1 218 ? -4.777 42.312 2.668 1 98.56 218 ARG B N 1
ATOM 6353 C CA . ARG B 1 218 ? -5.211 42.688 1.322 1 98.56 218 ARG B CA 1
ATOM 6354 C C . ARG B 1 218 ? -5.578 41.438 0.515 1 98.56 218 ARG B C 1
ATOM 6356 O O . ARG B 1 218 ? -6.547 41.469 -0.249 1 98.56 218 ARG B O 1
ATOM 6363 N N . ILE B 1 219 ? -4.863 40.406 0.633 1 98.75 219 ILE B N 1
ATOM 6364 C CA . ILE B 1 219 ? -5.148 39.156 -0.08 1 98.75 219 ILE B CA 1
ATOM 6365 C C . ILE B 1 219 ? -6.43 38.531 0.464 1 98.75 219 ILE B C 1
ATOM 6367 O O . ILE B 1 219 ? -7.281 38.094 -0.305 1 98.75 219 ILE B O 1
ATOM 6371 N N . ILE B 1 220 ? -6.594 38.5 1.805 1 98.56 220 ILE B N 1
ATOM 6372 C CA . ILE B 1 220 ? -7.793 37.969 2.434 1 98.56 220 ILE B CA 1
ATOM 6373 C C . ILE B 1 220 ? -9.023 38.719 1.927 1 98.56 220 ILE B C 1
ATOM 6375 O O . ILE B 1 220 ? -10.016 38.094 1.53 1 98.56 220 ILE B O 1
ATOM 6379 N N . GLU B 1 221 ? -8.898 40.031 1.907 1 98.5 221 GLU B N 1
ATOM 6380 C CA . GLU B 1 221 ? -10.016 40.844 1.448 1 98.5 221 GLU B CA 1
ATOM 6381 C C . GLU B 1 221 ? -10.336 40.562 -0.019 1 98.5 221 GLU B C 1
ATOM 6383 O O . GLU B 1 221 ? -11.5 40.531 -0.407 1 98.5 221 GLU B O 1
ATOM 6388 N N . PHE B 1 222 ? -9.344 40.438 -0.804 1 98.62 222 PHE B N 1
ATOM 6389 C CA . PHE B 1 222 ? -9.539 40.125 -2.211 1 98.62 222 PHE B CA 1
ATOM 6390 C C . PHE B 1 222 ? -10.266 38.781 -2.363 1 98.62 222 PHE B C 1
ATOM 6392 O O . PHE B 1 222 ? -11.188 38.656 -3.172 1 98.62 222 PHE B O 1
ATOM 6399 N N . CYS B 1 223 ? -9.875 37.781 -1.622 1 98.56 223 CYS B N 1
ATOM 6400 C CA . CYS B 1 223 ? -10.508 36.469 -1.663 1 98.56 223 CYS B CA 1
ATOM 6401 C C . CYS B 1 223 ? -11.977 36.562 -1.278 1 98.56 223 CYS B C 1
ATOM 6403 O O . CYS B 1 223 ? -12.828 35.969 -1.933 1 98.56 223 CYS B O 1
ATOM 6405 N N . LYS B 1 224 ? -12.266 37.281 -0.234 1 97.5 224 LYS B N 1
ATOM 6406 C CA . LYS B 1 224 ? -13.633 37.469 0.244 1 97.5 224 LYS B CA 1
ATOM 6407 C C . LYS B 1 224 ? -14.523 38.062 -0.854 1 97.5 224 LYS B C 1
ATOM 6409 O O . LYS B 1 224 ? -15.672 37.625 -1.01 1 97.5 224 LYS B O 1
ATOM 6414 N N . GLN B 1 225 ? -13.938 38.875 -1.609 1 97.25 225 GLN B N 1
ATOM 6415 C CA . GLN B 1 225 ? -14.719 39.625 -2.594 1 97.25 225 GLN B CA 1
ATOM 6416 C C . GLN B 1 225 ? -14.898 38.812 -3.877 1 97.25 225 GLN B C 1
ATOM 6418 O O . GLN B 1 225 ? -15.898 38.969 -4.578 1 97.25 225 GLN B O 1
ATOM 6423 N N . ASN B 1 226 ? -13.961 37.938 -4.109 1 97.06 226 ASN B N 1
ATOM 6424 C CA . ASN B 1 226 ? -13.93 37.406 -5.473 1 97.06 226 ASN B CA 1
ATOM 6425 C C . ASN B 1 226 ? -14.188 35.906 -5.504 1 97.06 226 ASN B C 1
ATOM 6427 O O . ASN B 1 226 ? -14.562 35.375 -6.543 1 97.06 226 ASN B O 1
ATOM 6431 N N . SER B 1 227 ? -13.984 35.219 -4.414 1 95.38 227 SER B N 1
ATOM 6432 C CA . SER B 1 227 ? -14.195 33.781 -4.426 1 95.38 227 SER B CA 1
ATOM 6433 C C . SER B 1 227 ? -15.68 33.438 -4.34 1 95.38 227 SER B C 1
ATOM 6435 O O . SER B 1 227 ? -16.406 34 -3.502 1 95.38 227 SER B O 1
ATOM 6437 N N . GLN B 1 228 ? -16.094 32.562 -5.164 1 91.38 228 GLN B N 1
ATOM 6438 C CA . GLN B 1 228 ? -17.484 32.125 -5.113 1 91.38 228 GLN B CA 1
ATOM 6439 C C . GLN B 1 228 ? -17.609 30.766 -4.457 1 91.38 228 GLN B C 1
ATOM 6441 O O . GLN B 1 228 ? -18.344 30.594 -3.479 1 91.38 228 GLN B O 1
ATOM 6446 N N . SER B 1 229 ? -16.844 29.875 -4.934 1 92.19 229 SER B N 1
ATOM 6447 C CA . SER B 1 229 ? -16.969 28.516 -4.426 1 92.19 229 SER B CA 1
ATOM 6448 C C . SER B 1 229 ? -15.609 27.938 -4.039 1 92.19 229 SER B C 1
ATOM 6450 O O . SER B 1 229 ? -15.531 26.828 -3.506 1 92.19 229 SER B O 1
ATOM 6452 N N . THR B 1 230 ? -14.57 28.656 -4.277 1 97.06 230 THR B N 1
ATOM 6453 C CA . THR B 1 230 ? -13.203 28.188 -4.059 1 97.06 230 THR B CA 1
ATOM 6454 C C . THR B 1 230 ? -12.781 28.422 -2.609 1 97.06 230 THR B C 1
ATOM 6456 O O . THR B 1 230 ? -12.945 29.531 -2.082 1 97.06 230 THR B O 1
ATOM 6459 N N . GLN B 1 231 ? -12.312 27.406 -1.96 1 98.12 231 GLN B N 1
ATOM 6460 C CA . GLN B 1 231 ? -11.703 27.547 -0.642 1 98.12 231 GLN B CA 1
ATOM 6461 C C . GLN B 1 231 ? -10.227 27.906 -0.755 1 98.12 231 GLN B C 1
ATOM 6463 O O . GLN B 1 231 ? -9.562 27.531 -1.723 1 98.12 231 GLN B O 1
ATOM 6468 N N . VAL B 1 232 ? -9.734 28.641 0.241 1 98.75 232 VAL B N 1
ATOM 6469 C CA . VAL B 1 232 ? -8.336 29.062 0.223 1 98.75 232 VAL B CA 1
ATOM 6470 C C . VAL B 1 232 ? -7.648 28.641 1.517 1 98.75 232 VAL B C 1
ATOM 6472 O O . VAL B 1 232 ? -8.172 28.859 2.611 1 98.75 232 VAL B O 1
ATOM 6475 N N . HIS B 1 233 ? -6.52 28 1.395 1 98.69 233 HIS B N 1
ATOM 6476 C CA . HIS B 1 233 ? -5.77 27.438 2.514 1 98.69 233 HIS B CA 1
ATOM 6477 C C . HIS B 1 233 ? -4.484 28.219 2.764 1 98.69 233 HIS B C 1
ATOM 6479 O O . HIS B 1 233 ? -3.678 28.406 1.85 1 98.69 233 HIS B O 1
ATOM 6485 N N . PHE B 1 234 ? -4.305 28.672 4.016 1 98.56 234 PHE B N 1
ATOM 6486 C CA . PHE B 1 234 ? -3.115 29.422 4.402 1 98.56 234 PHE B CA 1
ATOM 6487 C C . PHE B 1 234 ? -2.377 28.719 5.535 1 98.56 234 PHE B C 1
ATOM 6489 O O . PHE B 1 234 ? -3 28.125 6.418 1 98.56 234 PHE B O 1
ATOM 6496 N N . GLU B 1 235 ? -1.029 28.828 5.512 1 97.44 235 GLU B N 1
ATOM 6497 C CA . GLU B 1 235 ? -0.207 28.547 6.688 1 97.44 235 GLU B CA 1
ATOM 6498 C C . GLU B 1 235 ? 0.066 29.812 7.484 1 97.44 235 GLU B C 1
ATOM 6500 O O . GLU B 1 235 ? 0.613 30.781 6.949 1 97.44 235 GLU B O 1
ATOM 6505 N N . ILE B 1 236 ? -0.285 29.75 8.75 1 96 236 ILE B N 1
ATOM 6506 C CA . ILE B 1 236 ? -0.241 30.953 9.578 1 96 236 ILE B CA 1
ATOM 6507 C C . ILE B 1 236 ? 0.686 30.734 10.766 1 96 236 ILE B C 1
ATOM 6509 O O . ILE B 1 236 ? 0.659 29.672 11.391 1 96 236 ILE B O 1
ATOM 6513 N N . ASP B 1 237 ? 1.565 31.703 11.039 1 94.69 237 ASP B N 1
ATOM 6514 C CA . ASP B 1 237 ? 2.309 31.703 12.297 1 94.69 237 ASP B CA 1
ATOM 6515 C C . ASP B 1 237 ? 1.48 32.312 13.414 1 94.69 237 ASP B C 1
ATOM 6517 O O . ASP B 1 237 ? 1.01 33.469 13.297 1 94.69 237 ASP B O 1
ATOM 6521 N N . PRO B 1 238 ? 1.308 31.656 14.453 1 94.88 238 PRO B N 1
ATOM 6522 C CA . PRO B 1 238 ? 0.416 32.125 15.508 1 94.88 238 PRO B CA 1
ATOM 6523 C C . PRO B 1 238 ? 0.944 33.375 16.219 1 94.88 238 PRO B C 1
ATOM 6525 O O . PRO B 1 238 ? 0.163 34.156 16.75 1 94.88 238 PRO B O 1
ATOM 6528 N N . THR B 1 239 ? 2.238 33.562 16.203 1 92.81 239 THR B N 1
ATOM 6529 C CA . THR B 1 239 ? 2.826 34.719 16.844 1 92.81 239 THR B CA 1
ATOM 6530 C C . THR B 1 239 ? 2.463 36 16.109 1 92.81 239 THR B C 1
ATOM 6532 O O . THR B 1 239 ? 2.381 37.062 16.703 1 92.81 239 THR B O 1
ATOM 6535 N N . LEU B 1 240 ? 2.201 35.875 14.836 1 93.56 240 LEU B N 1
ATOM 6536 C CA . LEU B 1 240 ? 1.913 37.031 14 1 93.56 240 LEU B CA 1
ATOM 6537 C C . LEU B 1 240 ? 0.412 37.156 13.773 1 93.56 240 LEU B C 1
ATOM 6539 O O . LEU B 1 240 ? -0.024 38.062 13.039 1 93.56 240 LEU B O 1
ATOM 6543 N N . LEU B 1 241 ? -0.321 36.344 14.367 1 94.56 241 LEU B N 1
ATOM 6544 C CA . LEU B 1 241 ? -1.774 36.406 14.258 1 94.56 241 LEU B CA 1
ATOM 6545 C C . LEU B 1 241 ? -2.34 37.5 15.141 1 94.56 241 LEU B C 1
ATOM 6547 O O . LEU B 1 241 ? -2.59 37.281 16.328 1 94.56 241 LEU B O 1
ATOM 6551 N N . GLY B 1 242 ? -2.596 38.656 14.578 1 92.81 242 GLY B N 1
ATOM 6552 C CA . GLY B 1 242 ? -3.129 39.781 15.32 1 92.81 242 GLY B CA 1
ATOM 6553 C C . GLY B 1 242 ? -4.605 40.031 15.07 1 92.81 242 GLY B C 1
ATOM 6554 O O . GLY B 1 242 ? -5.23 39.312 14.289 1 92.81 242 GLY B O 1
ATOM 6555 N N . ASN B 1 243 ? -5.113 41 15.695 1 94.75 243 ASN B N 1
ATOM 6556 C CA . ASN B 1 243 ? -6.539 41.312 15.664 1 94.75 243 ASN B CA 1
ATOM 6557 C C . ASN B 1 243 ? -7.012 41.656 14.25 1 94.75 243 ASN B C 1
ATOM 6559 O O . ASN B 1 243 ? -8.125 41.281 13.859 1 94.75 243 ASN B O 1
ATOM 6563 N N . ASP B 1 244 ? -6.203 42.312 13.547 1 96.44 244 ASP B N 1
ATOM 6564 C CA . ASP B 1 244 ? -6.582 42.719 12.203 1 96.44 244 ASP B CA 1
ATOM 6565 C C . ASP B 1 244 ? -6.848 41.531 11.305 1 96.44 244 ASP B C 1
ATOM 6567 O O . ASP B 1 244 ? -7.855 41.469 10.594 1 96.44 244 ASP B O 1
ATOM 6571 N N . ILE B 1 245 ? -5.93 40.625 11.359 1 96.94 245 ILE B N 1
ATOM 6572 C CA . ILE B 1 245 ? -6.074 39.406 10.539 1 96.94 245 ILE B CA 1
ATOM 6573 C C . ILE B 1 245 ? -7.273 38.594 11.031 1 96.94 245 ILE B C 1
ATOM 6575 O O . ILE B 1 245 ? -8.078 38.125 10.227 1 96.94 245 ILE B O 1
ATOM 6579 N N . ILE B 1 246 ? -7.457 38.406 12.32 1 97.25 246 ILE B N 1
ATOM 6580 C CA . ILE B 1 246 ? -8.562 37.688 12.914 1 97.25 246 ILE B CA 1
ATOM 6581 C C . ILE B 1 246 ? -9.891 38.312 12.484 1 97.25 246 ILE B C 1
ATOM 6583 O O . ILE B 1 246 ? -10.812 37.594 12.07 1 97.25 246 ILE B O 1
ATOM 6587 N N . ASN B 1 247 ? -9.93 39.594 12.531 1 96.5 247 ASN B N 1
ATOM 6588 C CA . ASN B 1 247 ? -11.148 40.312 12.141 1 96.5 247 ASN B CA 1
ATOM 6589 C C . ASN B 1 247 ? -11.469 40.094 10.664 1 96.5 247 ASN B C 1
ATOM 6591 O O . ASN B 1 247 ? -12.633 39.875 10.305 1 96.5 247 ASN B O 1
ATOM 6595 N N . ALA B 1 248 ? -10.445 40.156 9.883 1 96.81 248 ALA B N 1
ATOM 6596 C CA . ALA B 1 248 ? -10.633 39.938 8.453 1 96.81 248 ALA B CA 1
ATOM 6597 C C . ALA B 1 248 ? -11.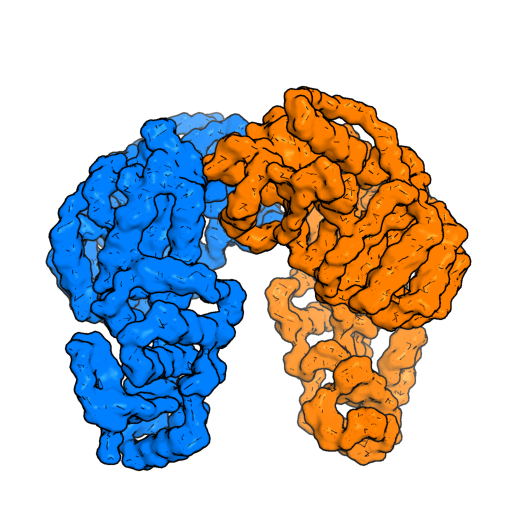164 38.531 8.188 1 96.81 248 ALA B C 1
ATOM 6599 O O . ALA B 1 248 ? -12.094 38.344 7.391 1 96.81 248 ALA B O 1
ATOM 6600 N N . ILE B 1 249 ? -10.672 37.531 8.836 1 97.19 249 ILE B N 1
ATOM 6601 C CA . ILE B 1 249 ? -11.078 36.156 8.664 1 97.19 249 ILE B CA 1
ATOM 6602 C C . ILE B 1 249 ? -12.492 35.938 9.195 1 97.19 249 ILE B C 1
ATOM 6604 O O . ILE B 1 249 ? -13.336 35.344 8.523 1 97.19 249 ILE B O 1
ATOM 6608 N N . ASN B 1 250 ? -12.773 36.5 10.359 1 95.88 250 ASN B N 1
ATOM 6609 C CA . ASN B 1 250 ? -14.031 36.25 11.055 1 95.88 250 ASN B CA 1
ATOM 6610 C C . ASN B 1 250 ? -15.188 37 10.391 1 95.88 250 ASN B C 1
ATOM 6612 O O . ASN B 1 250 ? -16.344 36.75 10.688 1 95.88 250 ASN B O 1
ATOM 6616 N N . SER B 1 251 ? -14.914 37.875 9.492 1 95.56 251 SER B N 1
ATOM 6617 C CA . SER B 1 251 ? -15.961 38.562 8.742 1 95.56 251 SER B CA 1
ATOM 6618 C C . SER B 1 251 ? -16.172 37.938 7.375 1 95.56 251 SER B C 1
ATOM 6620 O O . SER B 1 251 ? -16.906 38.5 6.539 1 95.56 251 SER B O 1
ATOM 6622 N N . SER B 1 252 ? -15.531 36.875 7.133 1 95.38 252 SER B N 1
ATOM 6623 C CA . SER B 1 252 ? -15.648 36.188 5.855 1 95.38 252 SER B CA 1
ATOM 6624 C C . SER B 1 252 ? -16.812 35.219 5.859 1 95.38 252 SER B C 1
ATOM 6626 O O . SER B 1 252 ? -17.438 35 6.898 1 95.38 252 SER 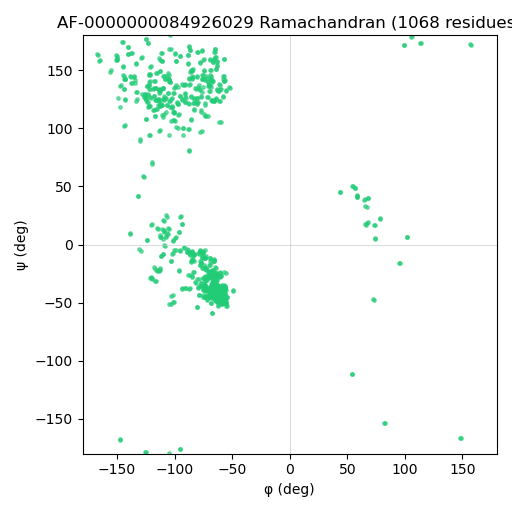B O 1
ATOM 6628 N N . LYS B 1 253 ? -17.141 34.75 4.66 1 94.31 253 LYS B N 1
ATOM 6629 C CA . LYS B 1 253 ? -18.125 33.656 4.551 1 94.31 253 LYS B CA 1
ATOM 6630 C C . LYS B 1 253 ? -17.609 32.375 5.223 1 94.31 253 LYS B C 1
ATOM 6632 O O . LYS B 1 253 ? -16.391 32.156 5.309 1 94.31 253 LYS B O 1
ATOM 6637 N N . GLU B 1 254 ? -18.547 31.578 5.551 1 92.25 254 GLU B N 1
ATOM 6638 C CA . GLU B 1 254 ? -18.219 30.328 6.242 1 92.25 254 GLU B CA 1
ATOM 6639 C C . GLU B 1 254 ? -17.375 29.422 5.359 1 92.25 254 GLU B C 1
ATOM 6641 O O . GLU B 1 254 ? -17.703 29.203 4.191 1 92.25 254 GLU B O 1
ATOM 6646 N N . ASN B 1 255 ? -16.25 29 5.812 1 92.25 255 ASN B N 1
ATOM 6647 C CA . ASN B 1 255 ? -15.391 27.969 5.254 1 92.25 255 ASN B CA 1
ATOM 6648 C C . ASN B 1 255 ? -14.672 28.469 4 1 92.25 255 ASN B C 1
ATOM 6650 O O . ASN B 1 255 ? -14.195 27.656 3.201 1 92.25 255 ASN B O 1
ATOM 6654 N N . LEU B 1 256 ? -14.664 29.719 3.861 1 97.5 256 LEU B N 1
ATOM 6655 C CA . LEU B 1 256 ? -13.867 30.266 2.768 1 97.5 256 LEU B CA 1
ATOM 6656 C C . LEU B 1 256 ? -12.383 29.984 2.99 1 97.5 256 LEU B C 1
ATOM 6658 O O . LEU B 1 256 ? -11.656 29.672 2.045 1 97.5 256 LEU B O 1
ATOM 6662 N N . PHE B 1 257 ? -12.039 30.031 4.254 1 98.19 257 PHE B N 1
ATOM 6663 C CA . PHE B 1 257 ? -10.617 29.906 4.566 1 98.19 257 PHE B CA 1
ATOM 6664 C C . PHE B 1 257 ? -10.352 28.656 5.391 1 98.19 257 PHE B C 1
ATOM 6666 O O . PHE B 1 257 ? -11.156 28.281 6.25 1 98.19 257 PHE B O 1
ATOM 6673 N N . ARG B 1 258 ? -9.289 28 5.113 1 98.12 258 ARG B N 1
ATOM 6674 C CA . ARG B 1 258 ? -8.664 26.969 5.938 1 98.12 258 ARG B CA 1
ATOM 6675 C C . ARG B 1 258 ? -7.309 27.438 6.453 1 98.12 258 ARG B C 1
ATOM 6677 O O . ARG B 1 258 ? -6.449 27.844 5.672 1 98.12 258 ARG B O 1
ATOM 6684 N N . LEU B 1 259 ? -7.137 27.391 7.715 1 98.25 259 LEU B N 1
ATOM 6685 C CA . LEU B 1 259 ? -5.914 27.891 8.328 1 98.25 259 LEU B CA 1
ATOM 6686 C C . LEU B 1 259 ? -5.141 26.75 9 1 98.25 259 LEU B C 1
ATOM 6688 O O . LEU B 1 259 ? -5.695 26.016 9.82 1 98.25 259 LEU B O 1
ATOM 6692 N N . GLU B 1 260 ? -3.922 26.594 8.617 1 98.25 260 GLU B N 1
ATOM 6693 C CA . GLU B 1 260 ? -2.992 25.719 9.32 1 98.25 260 GLU B CA 1
ATOM 6694 C C . GLU B 1 260 ? -2.064 26.5 10.234 1 98.25 260 GLU B C 1
ATOM 6696 O O . GLU B 1 260 ? -1.261 27.312 9.766 1 98.25 260 GLU B O 1
ATOM 6701 N N . ILE B 1 261 ? -2.211 26.312 11.453 1 97.38 261 ILE B N 1
ATOM 6702 C CA . ILE B 1 261 ? -1.464 27.078 12.445 1 97.38 261 ILE B CA 1
ATOM 6703 C C . ILE B 1 261 ? -0.534 26.141 13.219 1 97.38 261 ILE B C 1
ATOM 6705 O O . ILE B 1 261 ? -0.995 25.266 13.945 1 97.38 261 ILE B O 1
ATOM 6709 N N . GLY B 1 262 ? 0.782 26.344 13.102 1 96.12 262 GLY B N 1
ATOM 6710 C CA . GLY B 1 262 ? 1.772 25.5 13.758 1 96.12 262 GLY B CA 1
ATOM 6711 C C . GLY B 1 262 ? 2.113 25.969 15.156 1 96.12 262 GLY B C 1
ATOM 6712 O O . GLY B 1 262 ? 2.943 26.859 15.344 1 96.12 262 GLY B O 1
ATOM 6713 N N . LEU B 1 263 ? 1.544 25.359 16.141 1 96.56 263 LEU B N 1
ATOM 6714 C CA . LEU B 1 263 ? 1.904 25.625 17.531 1 96.56 263 LEU B CA 1
ATOM 6715 C C . LEU B 1 263 ? 3.195 24.906 17.906 1 96.56 263 LEU B C 1
ATOM 6717 O O . LEU B 1 263 ? 4.078 25.5 18.531 1 96.56 263 LEU B O 1
ATOM 6721 N N . GLN B 1 264 ? 3.322 23.703 17.516 1 96.69 264 GLN B N 1
ATOM 6722 C CA . GLN B 1 264 ? 4.465 22.797 17.625 1 96.69 264 GLN B CA 1
ATOM 6723 C C . GLN B 1 264 ? 4.652 22.312 19.062 1 96.69 264 GLN B C 1
ATOM 6725 O O . GLN B 1 264 ? 4.918 21.141 19.297 1 96.69 264 GLN B O 1
ATOM 6730 N N . SER B 1 265 ? 4.629 23.188 20.062 1 96.81 265 SER B N 1
ATOM 6731 C CA . SER B 1 265 ? 4.734 22.875 21.484 1 96.81 265 SER B CA 1
ATOM 6732 C C . SER B 1 265 ? 4.312 24.047 22.344 1 96.81 265 SER B C 1
ATOM 6734 O O . SER B 1 265 ? 4.289 25.188 21.875 1 96.81 265 SER B O 1
ATOM 6736 N N . PHE B 1 266 ? 3.918 23.812 23.641 1 96 266 PHE B N 1
ATOM 6737 C CA . PHE B 1 266 ? 3.68 24.875 24.609 1 96 266 PHE B CA 1
ATOM 6738 C C . PHE B 1 266 ? 4.742 24.844 25.703 1 96 266 PHE B C 1
ATOM 6740 O O . PHE B 1 266 ? 4.648 25.594 26.688 1 96 266 PHE B O 1
ATOM 6747 N N . ASN B 1 267 ? 5.738 23.969 25.516 1 96.44 267 ASN B N 1
ATOM 6748 C CA . ASN B 1 267 ? 6.855 23.906 26.453 1 96.44 267 ASN B CA 1
ATOM 6749 C C . ASN B 1 267 ? 7.914 24.953 26.141 1 96.44 267 ASN B C 1
ATOM 6751 O O . ASN B 1 267 ? 8.602 24.859 25.125 1 96.44 267 ASN B O 1
ATOM 6755 N N . PRO B 1 268 ? 8.102 25.906 27.078 1 95.5 268 PRO B N 1
ATOM 6756 C CA . PRO B 1 268 ? 9.016 27 26.797 1 95.5 268 PRO B CA 1
ATOM 6757 C C . PRO B 1 268 ? 10.445 26.531 26.531 1 95.5 268 PRO B C 1
ATOM 6759 O O . PRO B 1 268 ? 11.141 27.078 25.672 1 95.5 268 PRO B O 1
ATOM 6762 N N . GLN B 1 269 ? 10.945 25.562 27.234 1 96.62 269 GLN B N 1
ATOM 6763 C CA . GLN B 1 269 ? 12.289 25.031 27.016 1 96.62 269 GLN B CA 1
ATOM 6764 C C . GLN B 1 269 ? 12.438 24.438 25.625 1 96.62 269 GLN B C 1
ATOM 6766 O O . GLN B 1 269 ? 13.477 24.609 24.969 1 96.62 269 GLN B O 1
ATOM 6771 N N . THR B 1 270 ? 11.406 23.75 25.219 1 97.5 270 THR B N 1
ATOM 6772 C CA . THR B 1 270 ? 11.391 23.156 23.891 1 97.5 270 THR B CA 1
ATOM 6773 C C . THR B 1 270 ? 11.414 24.234 22.812 1 97.5 270 THR B C 1
ATOM 6775 O O . THR B 1 270 ? 12.219 24.172 21.891 1 97.5 270 THR B O 1
ATOM 6778 N N . LEU B 1 271 ? 10.578 25.234 22.953 1 96.5 271 LEU B N 1
ATOM 6779 C CA . LEU B 1 271 ? 10.477 26.312 21.984 1 96.5 271 LEU B CA 1
ATOM 6780 C C . LEU B 1 271 ? 11.797 27.078 21.859 1 96.5 271 LEU B C 1
ATOM 6782 O O . LEU B 1 271 ? 12.227 27.406 20.766 1 96.5 271 LEU B O 1
ATOM 6786 N N . ASP B 1 272 ? 12.453 27.281 22.969 1 95.81 272 ASP B N 1
ATOM 6787 C CA . ASP B 1 272 ? 13.766 27.906 22.969 1 95.81 272 ASP B CA 1
ATOM 6788 C C . ASP B 1 272 ? 14.797 27.047 22.25 1 95.81 272 ASP B C 1
ATOM 6790 O O . ASP B 1 272 ? 15.562 27.562 21.422 1 95.81 272 ASP B O 1
ATOM 6794 N N . ALA B 1 273 ? 14.758 25.812 22.5 1 96.38 273 ALA B N 1
ATOM 6795 C CA . ALA B 1 273 ? 15.742 24.875 21.953 1 96.38 273 ALA B CA 1
ATOM 6796 C C . ALA B 1 273 ? 15.609 24.766 20.438 1 96.38 273 ALA B C 1
ATOM 6798 O O . ALA B 1 273 ? 16.594 24.469 19.75 1 96.38 273 ALA B O 1
ATOM 6799 N N . ILE B 1 274 ? 14.438 25.031 19.938 1 96.31 274 ILE B N 1
ATOM 6800 C CA . ILE B 1 274 ? 14.242 24.875 18.5 1 96.31 274 ILE B CA 1
ATOM 6801 C C . ILE B 1 274 ? 14.188 26.25 17.828 1 96.31 274 ILE B C 1
ATOM 6803 O O . ILE B 1 274 ? 13.758 26.359 16.672 1 96.31 274 ILE B O 1
ATOM 6807 N N . ASP B 1 275 ? 14.484 27.297 18.531 1 94.25 275 ASP B N 1
ATOM 6808 C CA . ASP B 1 275 ? 14.602 28.656 18.047 1 94.25 275 ASP B CA 1
ATOM 6809 C C . ASP B 1 275 ? 13.25 29.188 17.562 1 94.25 275 ASP B C 1
ATOM 6811 O O . ASP B 1 275 ? 13.156 29.828 16.516 1 94.25 275 ASP B O 1
ATOM 6815 N N . ARG B 1 276 ? 12.234 28.75 18.203 1 91.75 276 ARG B N 1
ATOM 6816 C CA . ARG B 1 276 ? 10.906 29.266 17.875 1 91.75 276 ARG B CA 1
ATOM 6817 C C . ARG B 1 276 ? 10.445 30.297 18.906 1 91.75 276 ARG B C 1
ATOM 6819 O O . ARG B 1 276 ? 10.367 29.984 20.094 1 91.75 276 ARG B O 1
ATOM 6826 N N . PHE B 1 277 ? 10.219 31.453 18.453 1 82.88 277 PHE B N 1
ATOM 6827 C CA . PHE B 1 277 ? 9.734 32.531 19.328 1 82.88 277 PHE B CA 1
ATOM 6828 C C . PHE B 1 277 ? 8.258 32.312 19.641 1 82.88 277 PHE B C 1
ATOM 6830 O O . PHE B 1 277 ? 7.469 31.984 18.766 1 82.88 277 PHE B O 1
ATOM 6837 N N . TYR B 1 278 ? 8.023 32.531 20.984 1 82.31 278 TYR B N 1
ATOM 6838 C CA . TYR B 1 278 ? 6.633 32.281 21.344 1 82.31 278 TYR B CA 1
ATOM 6839 C C . TYR B 1 278 ? 6.199 33.188 22.5 1 82.31 278 TYR B C 1
ATOM 6841 O O . TYR B 1 278 ? 6.941 33.344 23.469 1 82.31 278 TYR B O 1
ATOM 6849 N N . ASP B 1 279 ? 5.164 33.844 22.25 1 89.75 279 ASP B N 1
ATOM 6850 C CA . ASP B 1 279 ? 4.387 34.469 23.312 1 89.75 279 ASP B CA 1
ATOM 6851 C C . ASP B 1 279 ? 3.102 33.688 23.594 1 89.75 279 ASP B C 1
ATOM 6853 O O . ASP B 1 279 ? 2.057 34 23 1 89.75 279 ASP B O 1
ATOM 6857 N N . ILE B 1 280 ? 3.195 32.844 24.531 1 90.62 280 ILE B N 1
ATOM 6858 C CA . ILE B 1 280 ? 2.158 31.844 24.75 1 90.62 280 ILE B CA 1
ATOM 6859 C C . ILE B 1 280 ? 0.845 32.531 25.109 1 90.62 280 ILE B C 1
ATOM 6861 O O . ILE B 1 280 ? -0.218 32.156 24.609 1 90.62 280 ILE B O 1
ATOM 6865 N N . ASP B 1 281 ? 0.898 33.5 25.953 1 92.19 281 ASP B N 1
ATOM 6866 C CA . ASP B 1 281 ? -0.305 34.188 26.406 1 92.19 281 ASP B CA 1
ATOM 6867 C C . ASP B 1 281 ? -1.003 34.906 25.234 1 92.19 281 ASP B C 1
ATOM 6869 O O . ASP B 1 281 ? -2.227 34.812 25.109 1 92.19 281 ASP B O 1
ATOM 6873 N N . ARG B 1 282 ? -0.26 35.562 24.516 1 93.81 282 ARG B N 1
ATOM 6874 C CA . ARG B 1 282 ? -0.815 36.25 23.359 1 93.81 282 ARG B CA 1
ATOM 6875 C C . ARG B 1 282 ? -1.405 35.25 22.359 1 93.81 282 ARG B C 1
ATOM 6877 O O . ARG B 1 282 ? -2.488 35.5 21.828 1 93.81 282 ARG B O 1
ATOM 6884 N N . ILE B 1 283 ? -0.668 34.219 22.125 1 94.5 283 ILE B N 1
ATOM 6885 C CA . ILE B 1 283 ? -1.128 33.188 21.203 1 94.5 283 ILE B CA 1
ATOM 6886 C C . ILE B 1 283 ? -2.447 32.594 21.703 1 94.5 283 ILE B C 1
ATOM 6888 O O . ILE B 1 283 ? -3.395 32.469 20.922 1 94.5 283 ILE B O 1
ATOM 6892 N N . ASP B 1 284 ? -2.486 32.312 22.922 1 94.06 284 ASP B N 1
ATOM 6893 C CA . ASP B 1 284 ? -3.684 31.75 23.547 1 94.06 284 ASP B CA 1
ATOM 6894 C C . ASP B 1 284 ? -4.883 32.688 23.359 1 94.06 284 ASP B C 1
ATOM 6896 O O . ASP B 1 284 ? -5.945 32.25 22.922 1 94.06 284 ASP B O 1
ATOM 6900 N N . LYS B 1 285 ? -4.699 33.906 23.672 1 95.12 285 LYS B N 1
ATOM 6901 C CA . LYS B 1 285 ? -5.754 34.906 23.562 1 95.12 285 LYS B CA 1
ATOM 6902 C C . LYS B 1 285 ? -6.234 35.031 22.109 1 95.12 285 LYS B C 1
ATOM 6904 O O . LYS B 1 285 ? -7.441 35.062 21.859 1 95.12 285 LYS B O 1
ATOM 6909 N N . ASN B 1 286 ? -5.355 35.156 21.25 1 95.12 286 ASN B N 1
ATOM 6910 C CA . ASN B 1 286 ? -5.684 35.375 19.844 1 95.12 286 ASN B CA 1
ATOM 6911 C C . ASN B 1 286 ? -6.34 34.156 19.219 1 95.12 286 ASN B C 1
ATOM 6913 O O . ASN B 1 286 ? -7.234 34.281 18.391 1 95.12 286 ASN B O 1
ATOM 6917 N N . LEU B 1 287 ? -5.859 32.969 19.594 1 95.44 287 LEU B N 1
ATOM 6918 C CA . LEU B 1 287 ? -6.477 31.734 19.094 1 95.44 287 LEU B CA 1
ATOM 6919 C C . LEU B 1 287 ? -7.922 31.625 19.578 1 95.44 287 LEU B C 1
ATOM 6921 O O . LEU B 1 287 ? -8.805 31.234 18.812 1 95.44 287 LEU B O 1
ATOM 6925 N N . LYS B 1 288 ? -8.164 31.953 20.828 1 94.75 288 LYS B N 1
ATOM 6926 C CA . LYS B 1 288 ? -9.523 31.938 21.359 1 94.75 288 LYS B CA 1
ATOM 6927 C C . LYS B 1 288 ? -10.43 32.906 20.594 1 94.75 288 LYS B C 1
ATOM 6929 O O . LYS B 1 288 ? -11.562 32.562 20.266 1 94.75 288 LYS B O 1
ATOM 6934 N N . LYS B 1 289 ? -9.891 34.031 20.297 1 95.38 289 LYS B N 1
ATOM 6935 C CA . LYS B 1 289 ? -10.633 35.031 19.531 1 95.38 289 LYS B CA 1
ATOM 6936 C C . LYS B 1 289 ? -10.953 34.531 18.125 1 95.38 289 LYS B C 1
ATOM 6938 O O . LYS B 1 289 ? -12.078 34.656 17.641 1 95.38 289 LYS B O 1
ATOM 6943 N N . LEU B 1 290 ? -9.969 33.938 17.5 1 96 290 LEU B N 1
ATOM 6944 C CA . LEU B 1 290 ? -10.141 33.375 16.156 1 96 290 LEU B CA 1
ATOM 6945 C C . LEU B 1 290 ? -11.242 32.312 16.141 1 96 290 LEU B C 1
ATOM 6947 O O . LEU B 1 290 ? -12.016 32.25 15.188 1 96 290 LEU B O 1
ATOM 6951 N N . MET B 1 291 ? -11.375 31.531 17.234 1 92.62 291 MET B N 1
ATOM 6952 C CA . MET B 1 291 ? -12.281 30.391 17.297 1 92.62 291 MET B CA 1
ATOM 6953 C C . MET B 1 291 ? -13.695 30.828 17.656 1 92.62 291 MET B C 1
ATOM 6955 O O . MET B 1 291 ? -14.633 30.031 17.578 1 92.62 291 MET B O 1
ATOM 6959 N N . GLU B 1 292 ? -13.938 32.031 18.047 1 86.56 292 GLU B N 1
ATOM 6960 C CA . GLU B 1 292 ? -15.219 32.5 18.547 1 86.56 292 GLU B CA 1
ATOM 6961 C C . GLU B 1 292 ? -16.312 32.375 17.484 1 86.56 292 GLU B C 1
ATOM 6963 O O . GLU B 1 292 ? -17.422 31.922 17.797 1 86.56 292 GLU B O 1
ATOM 6968 N N . ASN B 1 293 ? -16.047 32.688 16.219 1 80.44 293 ASN B N 1
ATOM 6969 C CA . ASN B 1 293 ? -17.109 32.656 15.227 1 80.44 293 ASN B CA 1
ATOM 6970 C C . ASN B 1 293 ? -16.953 31.5 14.258 1 80.44 293 ASN B C 1
ATOM 6972 O O . ASN B 1 293 ? -17.844 31.25 13.43 1 80.44 293 ASN B O 1
ATOM 6976 N N . LYS B 1 294 ? -15.938 30.734 14.414 1 85.38 294 LYS B N 1
ATOM 6977 C CA . LYS B 1 294 ? -15.68 29.516 13.648 1 85.38 294 LYS B CA 1
ATOM 6978 C C . LYS B 1 294 ? -15.953 29.734 12.164 1 85.38 294 LYS B C 1
ATOM 6980 O O . LYS B 1 294 ? -16.656 28.938 11.531 1 85.38 294 LYS B O 1
ATOM 6985 N N . LYS B 1 295 ? -15.5 30.812 11.656 1 92.69 295 LYS B N 1
ATOM 6986 C CA . LYS B 1 295 ? -15.727 31.141 10.25 1 92.69 295 LYS B CA 1
ATOM 6987 C C . LYS B 1 295 ? -14.773 30.375 9.344 1 92.69 295 LYS B C 1
ATOM 6989 O O . LYS B 1 295 ? -15.117 30.031 8.211 1 92.69 295 LYS B O 1
ATOM 6994 N N . ALA B 1 296 ? -13.633 30.094 9.883 1 96.5 296 ALA B N 1
ATOM 6995 C CA . ALA B 1 296 ? -12.609 29.375 9.125 1 96.5 296 ALA B CA 1
ATOM 6996 C C . ALA B 1 296 ? -12.375 27.984 9.703 1 96.5 296 ALA B C 1
ATOM 6998 O O . ALA B 1 296 ? -12.625 27.75 10.883 1 96.5 296 ALA B O 1
ATOM 6999 N N . ILE B 1 297 ? -12.016 27.062 8.852 1 96.88 297 ILE B N 1
ATOM 7000 C CA . ILE B 1 297 ? -11.531 25.766 9.32 1 96.88 297 ILE B CA 1
ATOM 7001 C C . ILE B 1 297 ? -10.125 25.906 9.883 1 96.88 297 ILE B C 1
ATOM 7003 O O . ILE B 1 297 ? -9.211 26.375 9.195 1 96.88 297 ILE B O 1
ATOM 7007 N N . VAL B 1 298 ? -9.961 25.578 11.102 1 97.56 298 VAL B N 1
ATOM 7008 C CA . VAL B 1 298 ? -8.68 25.797 11.766 1 97.56 298 VAL B CA 1
ATOM 7009 C C . VAL B 1 298 ? -8.023 24.453 12.078 1 97.56 298 VAL B C 1
ATOM 7011 O O . VAL B 1 298 ? -8.648 23.578 12.68 1 97.56 298 VAL B O 1
ATOM 7014 N N . HIS B 1 299 ? -6.863 24.297 11.609 1 97.75 299 HIS B N 1
ATOM 7015 C CA . HIS B 1 299 ? -6.02 23.141 11.828 1 97.75 299 HIS B CA 1
ATOM 7016 C C . HIS B 1 299 ? -4.797 23.484 12.672 1 97.75 299 HIS B C 1
ATOM 7018 O O . HIS B 1 299 ? -3.975 24.312 12.258 1 97.75 299 HIS B O 1
ATOM 7024 N N . LEU B 1 300 ? -4.617 22.859 13.844 1 98.31 300 LEU B N 1
ATOM 7025 C CA . LEU B 1 300 ? -3.502 23.125 14.742 1 98.31 300 LEU B CA 1
ATOM 7026 C C . LEU B 1 300 ? -2.512 21.969 14.75 1 98.31 300 LEU B C 1
ATOM 7028 O O . LEU B 1 300 ? -2.916 20.797 14.727 1 98.31 300 LEU B O 1
ATOM 7032 N N . ASP B 1 301 ? -1.208 22.297 14.828 1 97.81 301 ASP B N 1
ATOM 7033 C CA . ASP B 1 301 ? -0.187 21.266 14.711 1 97.81 301 ASP B CA 1
ATOM 7034 C C . ASP B 1 301 ? 0.705 21.234 15.945 1 97.81 301 ASP B C 1
ATOM 7036 O O . ASP B 1 301 ? 1.073 22.281 16.484 1 97.81 301 ASP B O 1
ATOM 7040 N N . LEU B 1 302 ? 1.003 20.062 16.406 1 98.25 302 LEU B N 1
ATOM 7041 C CA . LEU B 1 302 ? 2.023 19.766 17.406 1 98.25 302 LEU B CA 1
ATOM 7042 C C . LEU B 1 302 ? 3.07 18.812 16.844 1 98.25 302 LEU B C 1
ATOM 7044 O O . LEU B 1 302 ? 2.781 18.031 15.945 1 98.25 302 LEU B O 1
ATOM 7048 N N . ILE B 1 303 ? 4.277 18.844 17.344 1 98.5 303 ILE B N 1
ATOM 7049 C CA . ILE B 1 303 ? 5.328 17.906 16.938 1 98.5 303 ILE B CA 1
ATOM 7050 C C . ILE B 1 303 ? 5.863 17.172 18.156 1 98.5 303 ILE B C 1
ATOM 7052 O O . ILE B 1 303 ? 6.383 17.797 19.094 1 98.5 303 ILE B O 1
ATOM 7056 N N . ALA B 1 304 ? 5.738 15.914 18.219 1 98.56 304 ALA B N 1
ATOM 7057 C CA . ALA B 1 304 ? 6.359 15.078 19.234 1 98.56 304 ALA B CA 1
ATOM 7058 C C . ALA B 1 304 ? 7.797 14.734 18.859 1 98.56 304 ALA B C 1
ATOM 7060 O O . ALA B 1 304 ? 8.117 14.547 17.688 1 98.56 304 ALA B O 1
ATOM 7061 N N . GLY B 1 305 ? 8.695 14.648 19.875 1 98.5 305 GLY B N 1
ATOM 7062 C CA . GLY B 1 305 ? 10.078 14.258 19.656 1 98.5 305 GLY B CA 1
ATOM 7063 C C . GLY B 1 305 ? 11.031 15.438 19.656 1 98.5 305 GLY B C 1
ATOM 7064 O O . GLY B 1 305 ? 12.227 15.281 19.406 1 98.5 305 GLY B O 1
ATOM 7065 N N . LEU B 1 306 ? 10.578 16.688 19.984 1 98.56 306 LEU B N 1
ATOM 7066 C CA . LEU B 1 306 ? 11.43 17.859 20.078 1 98.56 306 LEU B CA 1
ATOM 7067 C C . LEU B 1 306 ? 12.273 17.844 21.344 1 98.56 306 LEU B C 1
ATOM 7069 O O . LEU B 1 306 ? 11.945 17.125 22.297 1 98.56 306 LEU B O 1
ATOM 7073 N N . PRO B 1 307 ? 13.367 18.609 21.328 1 98.25 307 PRO B N 1
ATOM 7074 C CA . PRO B 1 307 ? 14.227 18.625 22.516 1 98.25 307 PRO B CA 1
ATOM 7075 C C . PRO B 1 307 ? 13.5 19.125 23.766 1 98.25 307 PRO B C 1
ATOM 7077 O O . PRO B 1 307 ? 12.688 20.062 23.672 1 98.25 307 PRO B O 1
ATOM 7080 N N . PHE B 1 308 ? 13.719 18.453 24.906 1 98 308 PHE B N 1
ATOM 7081 C CA . PHE B 1 308 ? 13.234 18.812 26.234 1 98 308 PHE B CA 1
ATOM 7082 C C . PHE B 1 308 ? 11.742 18.516 26.359 1 98 308 PHE B C 1
ATOM 7084 O O . PHE B 1 308 ? 11.125 18.875 27.359 1 98 308 PHE B O 1
ATOM 7091 N N . GLU B 1 309 ? 11.18 17.953 25.406 1 97.62 309 GLU B N 1
ATOM 7092 C CA . GLU B 1 309 ? 9.781 17.562 25.5 1 97.62 309 GLU B CA 1
ATOM 7093 C C . GLU B 1 309 ? 9.648 16.062 25.781 1 97.62 309 GLU B C 1
ATOM 7095 O O . GLU B 1 309 ? 9.875 15.234 24.891 1 97.62 309 GLU B O 1
ATOM 7100 N N . ASP B 1 310 ? 9.281 15.703 26.953 1 98.12 310 ASP B N 1
ATOM 7101 C CA . ASP B 1 310 ? 9.047 14.305 27.312 1 98.12 310 ASP B CA 1
ATOM 7102 C C . ASP B 1 310 ? 7.566 13.953 27.188 1 98.12 310 ASP B C 1
ATOM 7104 O O . ASP B 1 310 ? 6.762 14.758 26.719 1 98.12 310 ASP B O 1
ATOM 7108 N N . PHE B 1 311 ? 7.199 12.742 27.562 1 98.19 311 PHE B N 1
ATOM 7109 C CA . PHE B 1 311 ? 5.84 12.234 27.422 1 98.19 311 PHE B CA 1
ATOM 7110 C C . PHE B 1 311 ? 4.848 13.102 28.188 1 98.19 311 PHE B C 1
ATOM 7112 O O . PHE B 1 311 ? 3.803 13.477 27.641 1 98.19 311 PHE B O 1
ATOM 7119 N N . LEU B 1 312 ? 5.152 13.492 29.359 1 97.69 312 LEU B N 1
ATOM 7120 C CA . LEU B 1 312 ? 4.258 14.25 30.219 1 97.69 312 LEU B CA 1
ATOM 7121 C C . LEU B 1 312 ? 4.102 15.68 29.719 1 97.69 312 LEU B C 1
ATOM 7123 O O . LEU B 1 312 ? 2.99 16.219 29.688 1 97.69 312 LEU B O 1
ATOM 7127 N N . SER B 1 313 ? 5.227 16.328 29.406 1 97.5 313 SER B N 1
ATOM 7128 C CA . SER B 1 313 ? 5.145 17.688 28.906 1 97.5 313 SER B CA 1
ATOM 7129 C C . SER B 1 313 ? 4.387 17.766 27.578 1 97.5 313 SER B C 1
ATOM 7131 O O . SER B 1 313 ? 3.656 18.719 27.328 1 97.5 313 SER B O 1
ATOM 7133 N N . PHE B 1 314 ? 4.566 16.766 26.781 1 98.38 314 PHE B N 1
ATOM 7134 C CA . PHE B 1 314 ? 3.82 16.734 25.531 1 98.38 314 PHE B CA 1
ATOM 7135 C C . PHE B 1 314 ? 2.324 16.609 25.797 1 98.38 314 PHE B C 1
ATOM 7137 O O . PHE B 1 314 ? 1.515 17.25 25.125 1 98.38 314 PHE B O 1
ATOM 7144 N N . LYS B 1 315 ? 1.95 15.797 26.719 1 98 315 LYS B N 1
ATOM 7145 C CA . LYS B 1 315 ? 0.543 15.648 27.094 1 98 315 LYS B CA 1
ATOM 7146 C C . LYS B 1 315 ? -0.072 16.984 27.469 1 98 315 LYS B C 1
ATOM 7148 O O . LYS B 1 315 ? -1.224 17.266 27.125 1 98 315 LYS B O 1
ATOM 7153 N N . LYS B 1 316 ? 0.675 17.781 28.141 1 97.62 316 LYS B N 1
ATOM 7154 C CA . LYS B 1 316 ? 0.196 19.109 28.516 1 97.62 316 LYS B CA 1
ATOM 7155 C C . LYS B 1 316 ? -0.051 19.984 27.281 1 97.62 316 LYS B C 1
ATOM 7157 O O . LYS B 1 316 ? -1.061 20.688 27.203 1 97.62 316 LYS B O 1
ATOM 7162 N N . SER B 1 317 ? 0.867 19.906 26.359 1 97.69 317 SER B N 1
ATOM 7163 C CA . SER B 1 317 ? 0.693 20.641 25.109 1 97.69 317 SER B CA 1
ATOM 7164 C C . SER B 1 317 ? -0.534 20.156 24.344 1 97.69 317 SER B C 1
ATOM 7166 O O . SER B 1 317 ? -1.285 20.953 23.781 1 97.69 317 SER B O 1
ATOM 7168 N N . LEU B 1 318 ? -0.683 18.859 24.359 1 98.31 318 LEU B N 1
ATOM 7169 C CA . LEU B 1 318 ? -1.821 18.266 23.672 1 98.31 318 LEU B CA 1
ATOM 7170 C C . LEU B 1 318 ? -3.135 18.703 24.312 1 98.31 318 LEU B C 1
ATOM 7172 O O . LEU B 1 318 ? -4.078 19.062 23.609 1 98.31 318 LEU B O 1
ATOM 7176 N N . ASP B 1 319 ? -3.197 18.672 25.625 1 98.12 319 ASP B N 1
ATOM 7177 C CA . ASP B 1 319 ? -4.395 19.078 26.359 1 98.12 319 ASP B CA 1
ATOM 7178 C C . ASP B 1 319 ? -4.781 20.516 26 1 98.12 319 ASP B C 1
ATOM 7180 O O . ASP B 1 319 ? -5.93 20.781 25.656 1 98.12 319 ASP B O 1
ATOM 7184 N N . ARG B 1 320 ? -3.854 21.344 26.062 1 96.5 320 ARG B N 1
ATOM 7185 C CA . ARG B 1 320 ? -4.113 22.75 25.766 1 96.5 320 ARG B CA 1
ATOM 7186 C C . ARG B 1 320 ? -4.613 22.922 24.344 1 96.5 320 ARG B C 1
ATOM 7188 O O . ARG B 1 320 ? -5.57 23.672 24.094 1 96.5 320 ARG B O 1
ATOM 7195 N N . THR B 1 321 ? -4.008 22.25 23.438 1 97.75 321 THR B N 1
ATOM 7196 C CA . THR B 1 321 ? -4.332 22.375 22.016 1 97.75 321 THR B CA 1
ATOM 7197 C C . THR B 1 321 ? -5.754 21.891 21.734 1 97.75 321 THR B C 1
ATOM 7199 O O . THR B 1 321 ? -6.535 22.578 21.078 1 97.75 321 THR B O 1
ATOM 7202 N N . ILE B 1 322 ? -6.078 20.719 22.266 1 97.5 322 ILE B N 1
ATOM 7203 C CA . ILE B 1 322 ? -7.375 20.109 22 1 97.5 322 ILE B CA 1
ATOM 7204 C C . ILE B 1 322 ? -8.484 20.969 22.609 1 97.5 322 ILE B C 1
ATOM 7206 O O . ILE B 1 322 ? -9.57 21.078 22.031 1 97.5 322 ILE B O 1
ATOM 7210 N N . LEU B 1 323 ? -8.227 21.641 23.672 1 95.44 323 LEU B N 1
ATOM 7211 C CA . LEU B 1 323 ? -9.242 22.375 24.406 1 95.44 323 LEU B CA 1
ATOM 7212 C C . LEU B 1 323 ? -9.594 23.688 23.703 1 95.44 323 LEU B C 1
ATOM 7214 O O . LEU B 1 323 ? -10.555 24.359 24.062 1 95.44 323 LEU B O 1
ATOM 7218 N N . TYR B 1 324 ? -8.844 24.031 22.625 1 94.69 324 TYR B N 1
ATOM 7219 C CA . TYR B 1 324 ? -9.273 25.141 21.766 1 94.69 324 TYR B CA 1
ATOM 7220 C C . TYR B 1 324 ? -10.477 24.734 20.922 1 94.69 324 TYR B C 1
ATOM 7222 O O . TYR B 1 324 ? -11.164 25.578 20.359 1 94.69 324 TYR B O 1
ATOM 7230 N N . PHE B 1 325 ? -10.617 23.359 20.766 1 93.25 325 PHE B N 1
ATOM 7231 C CA . PHE B 1 325 ? -11.695 22.766 19.984 1 93.25 325 PHE B CA 1
ATOM 7232 C C . PHE B 1 325 ? -11.664 23.266 18.547 1 93.25 325 PHE B C 1
ATOM 7234 O O . PHE B 1 325 ? -12.695 23.672 18 1 93.25 325 PHE B O 1
ATOM 7241 N N . ALA B 1 326 ? -10.422 23.328 18.031 1 95.75 326 ALA B N 1
ATOM 7242 C CA . ALA B 1 326 ? -10.258 23.594 16.609 1 95.75 326 ALA B CA 1
ATOM 7243 C C . ALA B 1 326 ? -10.844 22.453 15.766 1 95.75 326 ALA B C 1
ATOM 7245 O O . ALA B 1 326 ? -11.234 21.422 16.297 1 95.75 326 ALA B O 1
ATOM 7246 N N . ASP B 1 327 ? -10.969 22.688 14.5 1 95.69 327 ASP B N 1
ATOM 7247 C CA . ASP B 1 327 ? -11.586 21.703 13.617 1 95.69 327 ASP B CA 1
ATOM 7248 C C . ASP B 1 327 ? -10.711 20.469 13.477 1 95.69 327 ASP B C 1
ATOM 7250 O O . ASP B 1 327 ? -11.211 19.344 13.383 1 95.69 327 ASP B O 1
ATOM 7254 N N . GLU B 1 328 ? -9.422 20.672 13.445 1 97.12 328 GLU B N 1
ATOM 7255 C CA . GLU B 1 328 ? -8.469 19.562 13.328 1 97.12 328 GLU B CA 1
ATOM 7256 C C . GLU B 1 328 ? -7.223 19.828 14.164 1 97.12 328 GLU B C 1
ATOM 7258 O O . GLU B 1 328 ? -6.75 20.953 14.258 1 97.12 328 GLU B O 1
ATOM 7263 N N . VAL B 1 329 ? -6.781 18.734 14.727 1 98 329 VAL B N 1
ATOM 7264 C CA . VAL B 1 329 ? -5.512 18.75 15.445 1 98 329 VAL B CA 1
ATOM 7265 C C . VAL B 1 329 ? -4.598 17.656 14.883 1 98 329 VAL B C 1
ATOM 7267 O O . VAL B 1 329 ? -4.992 16.484 14.805 1 98 329 VAL B O 1
ATOM 7270 N N . GLN B 1 330 ? -3.443 18.078 14.5 1 96.75 330 GLN B N 1
ATOM 7271 C CA . GLN B 1 330 ? -2.486 17.109 13.984 1 96.75 330 GLN B CA 1
ATOM 7272 C C . GLN B 1 330 ? -1.29 16.953 14.914 1 96.75 330 GLN B C 1
ATOM 7274 O O . GLN B 1 330 ? -0.609 17.938 15.227 1 96.75 330 GLN B O 1
ATOM 7279 N N . LEU B 1 331 ? -1.113 15.789 15.383 1 96.5 331 LEU B N 1
ATOM 7280 C CA . LEU B 1 331 ? 0.093 15.414 16.125 1 96.5 331 LEU B CA 1
ATOM 7281 C C . LEU B 1 331 ? 1.137 14.82 15.18 1 96.5 331 LEU B C 1
ATOM 7283 O O . LEU B 1 331 ? 1.043 13.648 14.805 1 96.5 331 LEU B O 1
ATOM 7287 N N . GLY B 1 332 ? 2.066 15.648 14.828 1 97.06 332 GLY B N 1
ATOM 7288 C CA . GLY B 1 332 ? 3.158 15.156 14.008 1 97.06 332 GLY B CA 1
ATOM 7289 C C . GLY B 1 332 ? 4.312 14.602 14.82 1 97.06 332 GLY B C 1
ATOM 7290 O O . GLY B 1 332 ? 4.391 14.82 16.031 1 97.06 332 GLY B O 1
ATOM 7291 N N . PHE B 1 333 ? 5.148 13.859 14.188 1 98.38 333 PHE B N 1
ATOM 7292 C CA . PHE B 1 333 ? 6.363 13.32 14.781 1 98.38 333 PHE B CA 1
ATOM 7293 C C . PHE B 1 333 ? 7.598 13.859 14.078 1 98.38 333 PHE B C 1
ATOM 7295 O O . PHE B 1 333 ? 7.648 13.898 12.844 1 98.38 333 PHE B O 1
ATOM 7302 N N . LEU B 1 334 ? 8.516 14.25 14.859 1 98.62 334 LEU B N 1
ATOM 7303 C CA . LEU B 1 334 ? 9.68 14.969 14.352 1 98.62 334 LEU B CA 1
ATOM 7304 C C . LEU B 1 334 ? 10.383 14.172 13.258 1 98.62 334 LEU B C 1
ATOM 7306 O O . LEU B 1 334 ? 10.594 12.969 13.406 1 98.62 334 LEU B O 1
ATOM 7310 N N . LYS B 1 335 ? 10.68 14.797 12.203 1 98.19 335 LYS B N 1
ATOM 7311 C CA . LYS B 1 335 ? 11.469 14.289 11.086 1 98.19 335 LYS B CA 1
ATOM 7312 C C . LYS B 1 335 ? 12.836 14.961 11.023 1 98.19 335 LYS B C 1
ATOM 7314 O O . LYS B 1 335 ? 12.93 16.188 10.953 1 98.19 335 LYS B O 1
ATOM 7319 N N . MET B 1 336 ? 13.828 14.195 11.031 1 98.06 336 MET B N 1
ATOM 7320 C CA . MET B 1 336 ? 15.195 14.711 11.039 1 98.06 336 MET B CA 1
ATOM 7321 C C . MET B 1 336 ? 15.695 14.969 9.625 1 98.06 336 MET B C 1
ATOM 7323 O O . MET B 1 336 ? 16.531 14.227 9.109 1 98.06 336 MET B O 1
ATOM 7327 N N . LEU B 1 337 ? 15.305 16.094 9.094 1 96.69 337 LEU B N 1
ATOM 7328 C CA . LEU B 1 337 ? 15.539 16.406 7.691 1 96.69 337 LEU B CA 1
ATOM 7329 C C . LEU B 1 337 ? 17 16.797 7.457 1 96.69 337 LEU B C 1
ATOM 7331 O O . LEU B 1 337 ? 17.594 17.484 8.281 1 96.69 337 LEU B O 1
ATOM 7335 N N . LYS B 1 338 ? 17.484 16.422 6.301 1 94 338 LYS B N 1
ATOM 7336 C CA . LYS B 1 338 ? 18.859 16.766 5.934 1 94 338 LYS B CA 1
ATOM 7337 C C . LYS B 1 338 ? 19.031 18.281 5.84 1 94 338 LYS B C 1
ATOM 7339 O O . LYS B 1 338 ? 18.172 18.984 5.301 1 94 338 LYS B O 1
ATOM 7344 N N . GLY B 1 339 ? 20.094 18.766 6.434 1 92.56 339 GLY B N 1
ATOM 7345 C CA . GLY B 1 339 ? 20.422 20.172 6.301 1 92.56 339 GLY B CA 1
ATOM 7346 C C . GLY B 1 339 ? 19.891 21.016 7.453 1 92.56 339 GLY B C 1
ATOM 7347 O O . GLY B 1 339 ? 20.344 22.141 7.645 1 92.56 339 GLY B O 1
ATOM 7348 N N . THR B 1 340 ? 18.984 20.578 8.258 1 94.88 340 THR B N 1
ATOM 7349 C CA . THR B 1 340 ? 18.422 21.344 9.359 1 94.88 340 THR B CA 1
ATOM 7350 C C . THR B 1 340 ? 19.375 21.359 10.555 1 94.88 340 THR B C 1
ATOM 7352 O O . THR B 1 340 ? 20.219 20.484 10.688 1 94.88 340 THR B O 1
ATOM 7355 N N . LYS B 1 341 ? 19.219 22.328 11.344 1 95.19 341 LYS B N 1
ATOM 7356 C CA . LYS B 1 341 ? 20.047 22.469 12.539 1 95.19 341 LYS B CA 1
ATOM 7357 C C . LYS B 1 341 ? 19.859 21.266 13.469 1 95.19 341 LYS B C 1
ATOM 7359 O O . LYS B 1 341 ? 20.828 20.734 13.992 1 95.19 341 LYS B O 1
ATOM 7364 N N . ILE B 1 342 ? 18.703 20.812 13.656 1 96.62 342 ILE B N 1
ATOM 7365 C CA . ILE B 1 342 ? 18.406 19.75 14.609 1 96.62 342 ILE B CA 1
ATOM 7366 C C . ILE B 1 342 ? 19.062 18.453 14.148 1 96.62 342 ILE B C 1
ATOM 7368 O O . ILE B 1 342 ? 19.531 17.656 14.969 1 96.62 342 ILE B O 1
ATOM 7372 N N . ARG B 1 343 ? 19.094 18.203 12.891 1 96 343 ARG B N 1
ATOM 7373 C CA . ARG B 1 343 ? 19.781 17.016 12.359 1 96 343 ARG B CA 1
ATOM 7374 C C . ARG B 1 343 ? 21.281 17.109 12.578 1 96 343 ARG B C 1
ATOM 7376 O O . ARG B 1 343 ? 21.922 16.141 12.984 1 96 343 ARG B O 1
ATOM 7383 N N . ASN B 1 344 ? 21.781 18.266 12.32 1 95.06 344 ASN B N 1
ATOM 7384 C CA . ASN B 1 344 ? 23.219 18.484 12.484 1 95.06 344 ASN B CA 1
ATOM 7385 C C . ASN B 1 344 ? 23.656 18.328 13.938 1 95.06 344 ASN B C 1
ATOM 7387 O O . ASN B 1 344 ? 24.797 17.969 14.219 1 95.06 344 ASN B O 1
ATOM 7391 N N . GLU B 1 345 ? 22.703 18.547 14.805 1 95.31 345 GLU B N 1
ATOM 7392 C CA . GLU B 1 345 ? 22.984 18.469 16.234 1 95.31 345 GLU B CA 1
ATOM 7393 C C . GLU B 1 345 ? 22.375 17.203 16.844 1 95.31 345 GLU B C 1
ATOM 7395 O O . GLU B 1 345 ? 22 17.188 18.016 1 95.31 345 GLU B O 1
ATOM 7400 N N . ALA B 1 346 ? 22.156 16.266 16.125 1 97.31 346 ALA B N 1
ATOM 7401 C CA . ALA B 1 346 ? 21.438 15.062 16.547 1 97.31 346 ALA B CA 1
ATOM 7402 C C . ALA B 1 346 ? 22.125 14.43 17.766 1 97.31 346 ALA B C 1
ATOM 7404 O O . ALA B 1 346 ? 21.453 13.922 18.656 1 97.31 346 ALA B O 1
ATOM 7405 N N . THR B 1 347 ? 23.469 14.469 17.859 1 97.62 347 THR B N 1
ATOM 7406 C CA . THR B 1 347 ? 24.219 13.844 18.938 1 97.62 347 THR B CA 1
ATOM 7407 C C . THR B 1 347 ? 24.016 14.594 20.25 1 97.62 347 THR B C 1
ATOM 7409 O O . THR B 1 347 ? 24.062 13.992 21.328 1 97.62 347 THR B O 1
ATOM 7412 N N . LYS B 1 348 ? 23.734 15.859 20.141 1 97.62 348 LYS B N 1
ATOM 7413 C CA . LYS B 1 348 ? 23.547 16.719 21.312 1 97.62 348 LYS B CA 1
ATOM 7414 C C . LYS B 1 348 ? 22.469 16.172 22.234 1 97.62 348 LYS B C 1
ATOM 7416 O O . LYS B 1 348 ? 22.594 16.234 23.453 1 97.62 348 LYS B O 1
ATOM 7421 N N . TYR B 1 349 ? 21.453 15.648 21.641 1 97.62 349 TYR B N 1
ATOM 7422 C CA . TYR B 1 349 ? 20.328 15.156 22.438 1 97.62 349 TYR B CA 1
ATOM 7423 C C . TYR B 1 349 ? 20.109 13.672 22.203 1 97.62 349 TYR B C 1
ATOM 7425 O O . TYR B 1 349 ? 19.016 13.156 22.438 1 97.62 349 TYR B O 1
ATOM 7433 N N . ASN B 1 350 ? 21.125 12.992 21.641 1 98.06 350 ASN B N 1
ATOM 7434 C CA . ASN B 1 350 ? 21.125 11.547 21.422 1 98.06 350 ASN B CA 1
ATOM 7435 C C . ASN B 1 350 ? 19.938 11.109 20.578 1 98.06 350 ASN B C 1
ATOM 7437 O O . ASN B 1 350 ? 19.203 10.188 20.953 1 98.06 350 ASN B O 1
ATOM 7441 N N . TYR B 1 351 ? 19.734 11.781 19.516 1 98.62 351 TYR B N 1
ATOM 7442 C CA . TYR B 1 351 ? 18.625 11.438 18.609 1 98.62 351 TYR B CA 1
ATOM 7443 C C . TYR B 1 351 ? 18.906 10.133 17.875 1 98.62 351 TYR B C 1
ATOM 7445 O O . TYR B 1 351 ? 20 9.953 17.312 1 98.62 351 TYR B O 1
ATOM 7453 N N . GLU B 1 352 ? 18.031 9.234 17.938 1 98.5 352 GLU B N 1
ATOM 7454 C CA . GLU B 1 352 ? 17.922 8.102 17.016 1 98.5 352 GLU B CA 1
ATOM 7455 C C . GLU B 1 352 ? 16.75 8.273 16.047 1 98.5 352 GLU B C 1
ATOM 7457 O O . GLU B 1 352 ? 15.656 8.664 16.453 1 98.5 352 GLU B O 1
ATOM 7462 N N . PHE B 1 353 ? 16.984 8.102 14.789 1 98.62 353 PHE B N 1
ATOM 7463 C CA . PHE B 1 353 ? 15.969 8.281 13.766 1 98.62 353 PHE B CA 1
ATOM 7464 C C . PHE B 1 353 ? 16.234 7.367 12.578 1 98.62 353 PHE B C 1
ATOM 7466 O O . PHE B 1 353 ? 17.344 6.848 12.422 1 98.62 353 PHE B O 1
ATOM 7473 N N . PHE B 1 354 ? 15.305 7.117 11.797 1 98.12 354 PHE B N 1
ATOM 7474 C CA . PHE B 1 354 ? 15.453 6.262 10.625 1 98.12 354 PHE B CA 1
ATOM 7475 C C . PHE B 1 354 ? 16.312 6.934 9.57 1 98.12 354 PHE B C 1
ATOM 7477 O O . PHE B 1 354 ? 16.219 8.141 9.344 1 98.12 354 PHE B O 1
ATOM 7484 N N . LYS B 1 355 ? 17.047 6.141 8.891 1 95.56 355 LYS B N 1
ATOM 7485 C CA . LYS B 1 355 ? 17.938 6.637 7.844 1 95.56 355 LYS B CA 1
ATOM 7486 C C . LYS B 1 355 ? 17.156 7.023 6.594 1 95.56 355 LYS B C 1
ATOM 7488 O O . LYS B 1 355 ? 17.531 7.957 5.887 1 95.56 355 LYS B O 1
ATOM 7493 N N . ASP B 1 356 ? 16.125 6.285 6.297 1 95.12 356 ASP B N 1
ATOM 7494 C CA . ASP B 1 356 ? 15.312 6.527 5.109 1 95.12 356 ASP B CA 1
ATOM 7495 C C . ASP B 1 356 ? 14.188 7.52 5.398 1 95.12 356 ASP B C 1
ATOM 7497 O O . ASP B 1 356 ? 13.766 7.66 6.547 1 95.12 356 ASP B O 1
ATOM 7501 N N . PRO B 1 357 ? 13.719 8.195 4.34 1 96.38 357 PRO B N 1
ATOM 7502 C CA . PRO B 1 357 ? 12.594 9.117 4.547 1 96.38 357 PRO B CA 1
ATOM 7503 C C . PRO B 1 357 ? 11.375 8.422 5.145 1 96.38 357 PRO B C 1
ATOM 7505 O O . PRO B 1 357 ? 11.141 7.238 4.891 1 96.38 357 PRO B O 1
ATOM 7508 N N . PRO B 1 358 ? 10.633 9.188 6.016 1 96.75 358 PRO B N 1
ATOM 7509 C CA . PRO B 1 358 ? 10.719 10.633 6.242 1 96.75 358 PRO B CA 1
ATOM 7510 C C . PRO B 1 358 ? 11.648 10.992 7.395 1 96.75 358 PRO B C 1
ATOM 7512 O O . PRO B 1 358 ? 11.461 12.031 8.039 1 96.75 358 PRO B O 1
ATOM 7515 N N . TYR B 1 359 ? 12.508 10.039 7.793 1 98.12 359 TYR B N 1
ATOM 7516 C CA . TYR B 1 359 ? 13.539 10.281 8.797 1 98.12 359 TYR B CA 1
ATOM 7517 C C . TYR B 1 359 ? 12.922 10.516 10.164 1 98.12 359 TYR B C 1
ATOM 7519 O O . TYR B 1 359 ? 13.312 11.453 10.875 1 98.12 359 TYR B O 1
ATOM 7527 N N . GLU B 1 360 ? 11.938 9.773 10.453 1 98.31 360 GLU B N 1
ATOM 7528 C CA . GLU B 1 360 ? 11.172 9.969 11.68 1 98.31 360 GLU B CA 1
ATOM 7529 C C . GLU B 1 360 ? 12.008 9.625 12.906 1 98.31 360 GLU B C 1
ATOM 7531 O O . GLU B 1 360 ? 12.742 8.641 12.906 1 98.31 360 GLU B O 1
ATOM 7536 N N . VAL B 1 361 ? 11.875 10.328 13.906 1 98.62 361 VAL B N 1
ATOM 7537 C CA . VAL B 1 361 ? 12.57 10.117 15.172 1 98.62 361 VAL B CA 1
ATOM 7538 C C . VAL B 1 361 ? 12.086 8.828 15.82 1 98.62 361 VAL B C 1
ATOM 7540 O O . VAL B 1 361 ? 10.898 8.516 15.781 1 98.62 361 VAL B O 1
ATOM 7543 N N . ILE B 1 362 ? 13.016 8.102 16.391 1 98.62 362 ILE B N 1
ATOM 7544 C CA . ILE B 1 362 ? 12.742 6.875 17.125 1 98.62 362 ILE B CA 1
ATOM 7545 C C . ILE B 1 362 ? 12.781 7.148 18.625 1 98.62 362 ILE B C 1
ATOM 7547 O O . ILE B 1 362 ? 11.906 6.699 19.375 1 98.62 362 ILE B O 1
ATOM 7551 N N . SER B 1 363 ? 13.766 7.895 19.047 1 98.38 363 SER B N 1
ATOM 7552 C CA . SER B 1 363 ? 13.945 8.273 20.438 1 98.38 363 SER B CA 1
ATOM 7553 C C . SER B 1 363 ? 14.977 9.391 20.578 1 98.38 363 SER B C 1
ATOM 7555 O O . SER B 1 363 ? 15.664 9.734 19.625 1 98.38 363 SER B O 1
ATOM 7557 N N . ASN B 1 364 ? 15 10.047 21.703 1 98.44 364 ASN B N 1
ATOM 7558 C CA . ASN B 1 364 ? 16.047 10.969 22.109 1 98.44 364 ASN B CA 1
ATOM 7559 C C . ASN B 1 364 ? 16.266 10.961 23.625 1 98.44 364 ASN B C 1
ATOM 7561 O O . ASN B 1 364 ? 15.789 10.055 24.312 1 98.44 364 ASN B O 1
ATOM 7565 N N . SER B 1 365 ? 17 11.922 24.188 1 98.31 365 SER B N 1
ATOM 7566 C CA . SER B 1 365 ? 17.359 11.953 25.594 1 98.31 365 SER B CA 1
ATOM 7567 C C . SER B 1 365 ? 16.125 12.148 26.469 1 98.31 365 SER B C 1
ATOM 7569 O O . SER B 1 365 ? 16.172 11.914 27.688 1 98.31 365 SER B O 1
ATOM 7571 N N . PHE B 1 366 ? 14.961 12.555 25.906 1 98.56 366 PHE B N 1
ATOM 7572 C CA . PHE B 1 366 ? 13.836 13.023 26.703 1 98.56 366 PHE B CA 1
ATOM 7573 C C . PHE B 1 366 ? 12.648 12.086 26.562 1 98.56 366 PHE B C 1
ATOM 7575 O O . PHE B 1 366 ? 11.75 12.078 27.406 1 98.56 366 PHE B O 1
ATOM 7582 N N . ILE B 1 367 ? 12.625 11.344 25.469 1 98.5 367 ILE B N 1
ATOM 7583 C CA . ILE B 1 367 ? 11.469 10.492 25.203 1 98.5 367 ILE B CA 1
ATOM 7584 C C . ILE B 1 367 ? 11.922 9.188 24.547 1 98.5 367 ILE B C 1
ATOM 7586 O O . ILE B 1 367 ? 12.703 9.203 23.609 1 98.5 367 ILE B O 1
ATOM 7590 N N . SER B 1 368 ? 11.414 8.094 25.016 1 98.06 368 SER B N 1
ATOM 7591 C CA . SER B 1 368 ? 11.789 6.773 24.531 1 98.06 368 SER B CA 1
ATOM 7592 C C . SER B 1 368 ? 10.93 6.359 23.344 1 98.06 368 SER B C 1
ATOM 7594 O O . SER B 1 368 ? 9.938 7.016 23.031 1 98.06 368 SER B O 1
ATOM 7596 N N . PHE B 1 369 ? 11.32 5.27 22.703 1 98.25 369 PHE B N 1
ATOM 7597 C CA . PHE B 1 369 ? 10.531 4.719 21.609 1 98.25 369 PHE B CA 1
ATOM 7598 C C . PHE B 1 369 ? 9.133 4.344 22.078 1 98.25 369 PHE B C 1
ATOM 7600 O O . PHE B 1 369 ? 8.141 4.625 21.406 1 98.25 369 PHE B O 1
ATOM 7607 N N . GLU B 1 370 ? 9.031 3.703 23.219 1 97.38 370 GLU B N 1
ATOM 7608 C CA . GLU B 1 370 ? 7.75 3.252 23.75 1 97.38 370 GLU B CA 1
ATOM 7609 C C . GLU B 1 370 ? 6.793 4.422 23.953 1 97.38 370 GLU B C 1
ATOM 7611 O O . GLU B 1 370 ? 5.602 4.32 23.656 1 97.38 370 GLU B O 1
ATOM 7616 N N . GLU B 1 371 ? 7.363 5.477 24.5 1 98.12 371 GLU B N 1
ATOM 7617 C CA . GLU B 1 371 ? 6.551 6.668 24.734 1 98.12 371 GLU B CA 1
ATOM 7618 C C . GLU B 1 371 ? 6.094 7.293 23.422 1 98.12 371 GLU B C 1
ATOM 7620 O O . GLU B 1 371 ? 4.949 7.742 23.297 1 98.12 371 GLU B O 1
ATOM 7625 N N . ILE B 1 372 ? 6.953 7.348 22.453 1 98.38 372 ILE B N 1
ATOM 7626 C CA . ILE B 1 372 ? 6.586 7.852 21.141 1 98.38 372 ILE B CA 1
ATOM 7627 C C . ILE B 1 372 ? 5.484 6.977 20.547 1 98.38 372 ILE B C 1
ATOM 7629 O O . ILE B 1 372 ? 4.535 7.488 19.938 1 98.38 372 ILE B O 1
ATOM 7633 N N . TYR B 1 373 ? 5.602 5.668 20.719 1 97.56 373 TYR B N 1
ATOM 7634 C CA . TYR B 1 373 ? 4.586 4.742 20.219 1 97.56 373 TYR B CA 1
ATOM 7635 C C . TYR B 1 373 ? 3.236 5.012 20.859 1 97.56 373 TYR B C 1
ATOM 7637 O O . TYR B 1 373 ? 2.203 5.012 20.188 1 97.56 373 TYR B O 1
ATOM 7645 N N . LYS B 1 374 ? 3.24 5.246 22.141 1 96.88 374 LYS B N 1
ATOM 7646 C CA . LYS B 1 374 ? 2.01 5.582 22.844 1 96.88 374 LYS B CA 1
ATOM 7647 C C . LYS B 1 374 ? 1.372 6.844 22.281 1 96.88 374 LYS B C 1
ATOM 7649 O O . LYS B 1 374 ? 0.151 6.914 22.125 1 96.88 374 LYS B O 1
ATOM 7654 N N . LEU B 1 375 ? 2.195 7.793 21.984 1 97.88 375 LEU B N 1
ATOM 7655 C CA . LEU B 1 375 ? 1.691 9.031 21.391 1 97.88 375 LEU B CA 1
ATOM 7656 C C . LEU B 1 375 ? 1.097 8.773 20.016 1 97.88 375 LEU B C 1
ATOM 7658 O O . LEU B 1 375 ? 0.12 9.414 19.625 1 97.88 375 LEU B O 1
ATOM 7662 N N . LYS B 1 376 ? 1.717 7.891 19.25 1 96.94 376 LYS B N 1
ATOM 7663 C CA . LYS B 1 376 ? 1.177 7.547 17.938 1 96.94 376 LYS B CA 1
ATOM 7664 C C . LYS B 1 376 ? -0.214 6.93 18.062 1 96.94 376 LYS B C 1
ATOM 7666 O O . LYS B 1 376 ? -1.097 7.207 17.25 1 96.94 376 LYS B O 1
ATOM 7671 N N . LYS B 1 377 ? -0.393 6.09 19.047 1 96 377 LYS B N 1
ATOM 7672 C CA . LYS B 1 377 ? -1.704 5.496 19.281 1 96 377 LYS B CA 1
ATOM 7673 C C . LYS B 1 377 ? -2.729 6.559 19.672 1 96 377 LYS B C 1
ATOM 7675 O O . LYS B 1 377 ? -3.885 6.5 19.25 1 96 377 LYS B O 1
ATOM 7680 N N . ILE B 1 378 ? -2.295 7.469 20.453 1 96.81 378 ILE B N 1
ATOM 7681 C CA . ILE B 1 378 ? -3.145 8.594 20.828 1 96.81 378 ILE B CA 1
ATOM 7682 C C . ILE B 1 378 ? -3.523 9.398 19.594 1 96.81 378 ILE B C 1
ATOM 7684 O O . ILE B 1 378 ? -4.691 9.734 19.391 1 96.81 378 ILE B O 1
ATOM 7688 N N . GLU B 1 379 ? -2.527 9.688 18.797 1 97 379 GLU B N 1
ATOM 7689 C CA . GLU B 1 379 ? -2.75 10.445 17.562 1 97 379 GLU B CA 1
ATOM 7690 C C . GLU B 1 379 ? -3.781 9.766 16.672 1 97 379 GLU B C 1
ATOM 7692 O O . GLU B 1 379 ? -4.641 10.43 16.094 1 97 379 GLU B O 1
ATOM 7697 N N . ASP B 1 380 ? -3.703 8.5 16.547 1 95.62 380 ASP B N 1
ATOM 7698 C CA . ASP B 1 380 ? -4.652 7.742 15.734 1 95.62 380 ASP B CA 1
ATOM 7699 C C . ASP B 1 380 ? -6.086 7.973 16.203 1 95.62 380 ASP B C 1
ATOM 7701 O O . ASP B 1 380 ? -6.992 8.148 15.383 1 95.62 380 ASP B O 1
ATOM 7705 N N . LEU B 1 381 ? -6.285 7.973 17.484 1 95.62 381 LEU B N 1
ATOM 7706 C CA . LEU B 1 381 ? -7.621 8.141 18.047 1 95.62 381 LEU B CA 1
ATOM 7707 C C . LEU B 1 381 ? -8.086 9.586 17.906 1 95.62 381 LEU B C 1
ATOM 7709 O O . LEU B 1 381 ? -9.266 9.844 17.656 1 95.62 381 LEU B O 1
ATOM 7713 N N . VAL B 1 382 ? -7.16 10.508 18.109 1 96.94 382 VAL B N 1
ATOM 7714 C CA . VAL B 1 382 ? -7.508 11.906 17.906 1 96.94 382 VAL B CA 1
ATOM 7715 C C . VAL B 1 382 ? -7.992 12.125 16.469 1 96.94 382 VAL B C 1
ATOM 7717 O O . VAL B 1 382 ? -9.008 12.789 16.25 1 96.94 382 VAL B O 1
ATOM 7720 N N . ASP B 1 383 ? -7.344 11.555 15.578 1 96.12 383 ASP B N 1
ATOM 7721 C CA . ASP B 1 383 ? -7.723 11.688 14.172 1 96.12 383 ASP B CA 1
ATOM 7722 C C . ASP B 1 383 ? -9.086 11.047 13.914 1 96.12 383 ASP B C 1
ATOM 7724 O O . ASP B 1 383 ? -9.945 11.648 13.266 1 96.12 383 ASP B O 1
ATOM 7728 N N . LYS B 1 384 ? -9.305 9.945 14.422 1 93.69 384 LYS B N 1
ATOM 7729 C CA . LYS B 1 384 ? -10.508 9.172 14.117 1 93.69 384 LYS B CA 1
ATOM 7730 C C . LYS B 1 384 ? -11.719 9.711 14.867 1 93.69 384 LYS B C 1
ATOM 7732 O O . LYS B 1 384 ? -12.844 9.656 14.367 1 93.69 384 LYS B O 1
ATOM 7737 N N . VAL B 1 385 ? -11.5 10.164 16.062 1 95.06 385 VAL B N 1
ATOM 7738 C CA . VAL B 1 385 ? -12.625 10.531 16.922 1 95.06 385 VAL B CA 1
ATOM 7739 C C . VAL B 1 385 ? -12.812 12.047 16.922 1 95.06 385 VAL B C 1
ATOM 7741 O O . VAL B 1 385 ? -13.898 12.539 16.625 1 95.06 385 VAL B O 1
ATOM 7744 N N . TYR B 1 386 ? -11.742 12.75 17.141 1 96.31 386 TYR B N 1
ATOM 7745 C CA . TYR B 1 386 ? -11.805 14.195 17.266 1 96.31 386 TYR B CA 1
ATOM 7746 C C . TYR B 1 386 ? -11.852 14.867 15.898 1 96.31 386 TYR B C 1
ATOM 7748 O O . TYR B 1 386 ? -12.789 15.602 15.586 1 96.31 386 TYR B O 1
ATOM 7756 N N . ASN B 1 387 ? -10.914 14.555 15.062 1 97 387 ASN B N 1
ATOM 7757 C CA . ASN B 1 387 ? -10.812 15.234 13.773 1 97 387 ASN B CA 1
ATOM 7758 C C . ASN B 1 387 ? -11.992 14.898 12.867 1 97 387 ASN B C 1
ATOM 7760 O O . ASN B 1 387 ? -12.469 15.758 12.125 1 97 387 ASN B O 1
ATOM 7764 N N . ARG B 1 388 ? -12.438 13.711 12.969 1 94.06 388 ARG B N 1
ATOM 7765 C CA . ARG B 1 388 ? -13.57 13.297 12.141 1 94.06 388 ARG B CA 1
ATOM 7766 C C . ARG B 1 388 ? -14.891 13.672 12.797 1 94.06 388 ARG B C 1
ATOM 7768 O O . ARG B 1 388 ? -15.961 13.438 12.219 1 94.06 388 ARG B O 1
ATOM 7775 N N . GLN B 1 389 ? -14.883 14.156 13.992 1 92.31 389 GLN B N 1
ATOM 7776 C CA . GLN B 1 389 ? -16.016 14.711 14.727 1 92.31 389 GLN B CA 1
ATOM 7777 C C . GLN B 1 389 ? -17.062 13.641 15 1 92.31 389 GLN B C 1
ATOM 7779 O O . GLN B 1 389 ? -18.266 13.898 14.875 1 92.31 389 GLN B O 1
ATOM 7784 N N . TYR B 1 390 ? -16.562 12.461 15.305 1 91.62 390 TYR B N 1
ATOM 7785 C CA . TYR B 1 390 ? -17.484 11.398 15.688 1 91.62 390 TYR B CA 1
ATOM 7786 C C . TYR B 1 390 ? -18.219 11.742 16.969 1 91.62 390 TYR B C 1
ATOM 7788 O O . TYR B 1 390 ? -19.406 11.43 17.125 1 91.62 390 TYR B O 1
ATOM 7796 N N . LEU B 1 391 ? -17.547 12.375 17.891 1 93.88 391 LEU B N 1
ATOM 7797 C CA . LEU B 1 391 ? -18.078 12.672 19.219 1 93.88 391 LEU B CA 1
ATOM 7798 C C . LEU B 1 391 ? -17.953 14.156 19.547 1 93.88 391 LEU B C 1
ATOM 7800 O O . LEU B 1 391 ? -17.422 14.523 20.594 1 93.88 391 LEU B O 1
ATOM 7804 N N . TYR B 1 392 ? -18.562 14.945 18.688 1 92.12 392 TYR B N 1
ATOM 7805 C CA . TYR B 1 392 ? -18.406 16.391 18.766 1 92.12 392 TYR B CA 1
ATOM 7806 C C . TYR B 1 392 ? -18.953 16.922 20.094 1 92.12 392 TYR B C 1
ATOM 7808 O O . TYR B 1 392 ? -18.219 17.562 20.844 1 92.12 392 TYR B O 1
ATOM 7816 N N . CYS B 1 393 ? -20.141 16.625 20.453 1 92.94 393 CYS B N 1
ATOM 7817 C CA . CYS B 1 393 ? -20.766 17.109 21.688 1 92.94 393 CYS B CA 1
ATOM 7818 C C . CYS B 1 393 ? -20.312 16.312 22.891 1 92.94 393 CYS B C 1
ATOM 7820 O O . CYS B 1 393 ? -20.078 16.875 23.969 1 92.94 393 CYS B O 1
ATOM 7822 N N . THR B 1 394 ? -20.141 15.055 22.688 1 94.88 394 THR B N 1
ATOM 7823 C CA . THR B 1 394 ? -19.75 14.156 23.766 1 94.88 394 THR B CA 1
ATOM 7824 C C . THR B 1 394 ? -18.391 14.539 24.328 1 94.88 394 THR B C 1
ATOM 7826 O O . THR B 1 394 ? -18.203 14.578 25.547 1 94.88 394 THR B O 1
ATOM 7829 N N . LEU B 1 395 ? -17.469 14.867 23.5 1 95.38 395 LEU B N 1
ATOM 7830 C CA . LEU B 1 395 ? -16.125 15.203 23.938 1 95.38 395 LEU B CA 1
ATOM 7831 C C . LEU B 1 395 ? -16.125 16.5 24.734 1 95.38 395 LEU B C 1
ATOM 7833 O O . LEU B 1 395 ? -15.344 16.656 25.688 1 95.38 395 LEU B O 1
ATOM 7837 N N . ARG B 1 396 ? -16.953 17.438 24.328 1 92.38 396 ARG B N 1
ATOM 7838 C CA . ARG B 1 396 ? -17.047 18.703 25.047 1 92.38 396 ARG B CA 1
ATOM 7839 C C . ARG B 1 396 ? -17.531 18.484 26.484 1 92.38 396 ARG B C 1
ATOM 7841 O O . ARG B 1 396 ? -17.109 19.203 27.391 1 92.38 396 ARG B O 1
ATOM 7848 N N . TYR B 1 397 ? -18.391 17.516 26.625 1 93.44 397 TYR B N 1
ATOM 7849 C CA . TYR B 1 397 ? -18.844 17.141 27.969 1 93.44 397 TYR B CA 1
ATOM 7850 C C . TYR B 1 397 ? -17.75 16.406 28.734 1 93.44 397 TYR B C 1
ATOM 7852 O O . TYR B 1 397 ? -17.453 16.734 29.875 1 93.44 397 TYR B O 1
ATOM 7860 N N . ILE B 1 398 ? -17.094 15.508 28.125 1 95.25 398 ILE B N 1
ATOM 7861 C CA . ILE B 1 398 ? -16.109 14.641 28.75 1 95.25 398 ILE B CA 1
ATOM 7862 C C . ILE B 1 398 ? -14.898 15.477 29.188 1 95.25 398 ILE B C 1
ATOM 7864 O O . ILE B 1 398 ? -14.359 15.281 30.281 1 95.25 398 ILE B O 1
ATOM 7868 N N . PHE B 1 399 ? -14.477 16.453 28.422 1 95.44 399 PHE B N 1
ATOM 7869 C CA . PHE B 1 399 ? -13.25 17.203 28.656 1 95.44 399 PHE B CA 1
ATOM 7870 C C . PHE B 1 399 ? -13.453 18.234 29.766 1 95.44 399 PHE B C 1
ATOM 7872 O O . PHE B 1 399 ? -12.492 18.875 30.203 1 95.44 399 PHE B O 1
ATOM 7879 N N . GLN B 1 400 ? -14.648 18.328 30.203 1 92.5 400 GLN B N 1
ATOM 7880 C CA . GLN B 1 400 ? -14.891 19.109 31.406 1 92.5 400 GLN B CA 1
ATOM 7881 C C . GLN B 1 400 ? -14.492 18.328 32.656 1 92.5 400 GLN B C 1
ATOM 7883 O O . GLN B 1 400 ? -14.312 18.906 33.719 1 92.5 400 GLN B O 1
ATOM 7888 N N . LYS B 1 401 ? -14.367 17.078 32.469 1 93.19 401 LYS B N 1
ATOM 7889 C CA . LYS B 1 401 ? -14.172 16.219 33.625 1 93.19 401 LYS B CA 1
ATOM 7890 C C . LYS B 1 401 ? -12.812 15.516 33.562 1 93.19 401 LYS B C 1
ATOM 7892 O O . LYS B 1 401 ? -12.234 15.18 34.594 1 93.19 401 LYS B O 1
ATOM 7897 N N . VAL B 1 402 ? -12.352 15.242 32.438 1 95.75 402 VAL B N 1
ATOM 7898 C CA . VAL B 1 402 ? -11.078 14.555 32.25 1 95.75 402 VAL B CA 1
ATOM 7899 C C . VAL B 1 402 ? -10.281 15.258 31.141 1 95.75 402 VAL B C 1
ATOM 7901 O O . VAL B 1 402 ? -10.859 15.734 30.156 1 95.75 402 VAL B O 1
ATOM 7904 N N . SER B 1 403 ? -8.953 15.289 31.328 1 97 403 SER B N 1
ATOM 7905 C CA . SER B 1 403 ? -8.133 15.938 30.312 1 97 403 SER B CA 1
ATOM 7906 C C . SER B 1 403 ? -8.133 15.133 29.016 1 97 403 SER B C 1
ATOM 7908 O O . SER B 1 403 ? -8.242 13.906 29.031 1 97 403 SER B O 1
ATOM 7910 N N . PRO B 1 404 ? -7.984 15.812 27.875 1 97.88 404 PRO B N 1
ATOM 7911 C CA . PRO B 1 404 ? -7.977 15.125 26.594 1 97.88 404 PRO B CA 1
ATOM 7912 C C . PRO B 1 404 ? -6.902 14.039 26.5 1 97.88 404 PRO B C 1
ATOM 7914 O O . PRO B 1 404 ? -7.176 12.93 26.031 1 97.88 404 PRO B O 1
ATOM 7917 N N . SER B 1 405 ? -5.688 14.328 26.938 1 97.75 405 SER B N 1
ATOM 7918 C CA . SER B 1 405 ? -4.598 13.367 26.844 1 97.75 405 SER B CA 1
ATOM 7919 C C . SER B 1 405 ? -4.895 12.109 27.656 1 97.75 405 SER B C 1
ATOM 7921 O O . SER B 1 405 ? -4.641 10.992 27.203 1 97.75 405 SER B O 1
ATOM 7923 N N . GLU B 1 406 ? -5.406 12.273 28.828 1 96.56 406 GLU B N 1
ATOM 7924 C CA . GLU B 1 406 ? -5.77 11.133 29.656 1 96.56 406 GLU B CA 1
ATOM 7925 C C . GLU B 1 406 ? -6.863 10.297 29 1 96.56 406 GLU B C 1
ATOM 7927 O O . GLU B 1 406 ? -6.801 9.062 29.016 1 96.56 406 GLU B O 1
ATOM 7932 N N . PHE B 1 407 ? -7.887 11 28.531 1 97.06 407 PHE B N 1
ATOM 7933 C CA . PHE B 1 407 ? -9 10.328 27.875 1 97.06 407 PHE B CA 1
ATOM 7934 C C . PHE B 1 407 ? -8.492 9.469 26.719 1 97.06 407 PHE B C 1
ATOM 7936 O O . PHE B 1 407 ? -8.773 8.273 26.672 1 97.06 407 PHE B O 1
ATOM 7943 N N . PHE B 1 408 ? -7.68 10.016 25.828 1 97.38 408 PHE B N 1
ATOM 7944 C CA . PHE B 1 408 ? -7.242 9.312 24.625 1 97.38 408 PHE B CA 1
ATOM 7945 C C . PHE B 1 408 ? -6.203 8.25 24.969 1 97.38 408 PHE B C 1
ATOM 7947 O O . PHE B 1 408 ? -6.141 7.199 24.328 1 97.38 408 PHE B O 1
ATOM 7954 N N . GLU B 1 409 ? -5.379 8.5 25.953 1 96.44 409 GLU B N 1
ATOM 7955 C CA . GLU B 1 409 ? -4.418 7.5 26.406 1 96.44 409 GLU B CA 1
ATOM 7956 C C . GLU B 1 409 ? -5.125 6.246 26.906 1 96.44 409 GLU B C 1
ATOM 7958 O O . GLU B 1 409 ? -4.77 5.129 26.531 1 96.44 409 GLU B O 1
ATOM 7963 N N . LYS B 1 410 ? -6.121 6.469 27.719 1 94.62 410 LYS B N 1
ATOM 7964 C CA . LYS B 1 410 ? -6.879 5.348 28.266 1 94.62 410 LYS B CA 1
ATOM 7965 C C . LYS B 1 410 ? -7.605 4.586 27.156 1 94.62 410 LYS B C 1
ATOM 7967 O O . LYS B 1 410 ? -7.617 3.354 27.156 1 94.62 410 LYS B O 1
ATOM 7972 N N . LEU B 1 411 ? -8.195 5.301 26.281 1 94.5 411 LEU B N 1
ATOM 7973 C CA . LEU B 1 411 ? -8.953 4.691 25.203 1 94.5 411 LEU B CA 1
ATOM 7974 C C . LEU B 1 411 ? -8.039 3.938 24.234 1 94.5 411 LEU B C 1
ATOM 7976 O O . LEU B 1 411 ? -8.438 2.922 23.672 1 94.5 411 LEU B O 1
ATOM 7980 N N . SER B 1 412 ? -6.887 4.465 23.969 1 92.62 412 SER B N 1
ATOM 7981 C CA . SER B 1 412 ? -5.965 3.887 23 1 92.62 412 SER B CA 1
ATOM 7982 C C . SER B 1 412 ? -5.547 2.477 23.406 1 92.62 412 SER B C 1
ATOM 7984 O O . SER B 1 412 ? -5.215 1.651 22.547 1 92.62 412 SER B O 1
ATOM 7986 N N . SER B 1 413 ? -5.598 2.131 24.594 1 87.56 413 SER B N 1
ATOM 7987 C CA . SER B 1 413 ? -5.223 0.815 25.109 1 87.56 413 SER B CA 1
ATOM 7988 C C . SER B 1 413 ? -6.395 -0.16 25.031 1 87.56 413 SER B C 1
ATOM 7990 O O . SER B 1 413 ? -6.207 -1.373 25.141 1 87.56 413 SER B O 1
ATOM 7992 N N . LYS B 1 414 ? -7.562 0.354 24.703 1 88.31 414 LYS B N 1
ATOM 7993 C CA . LYS B 1 414 ? -8.75 -0.487 24.828 1 88.31 414 LYS B CA 1
ATOM 7994 C C . LYS B 1 414 ? -9.438 -0.667 23.484 1 88.31 414 LYS B C 1
ATOM 7996 O O . LYS B 1 414 ? -10.117 -1.674 23.25 1 88.31 414 LYS B O 1
ATOM 8001 N N . VAL B 1 415 ? -9.258 0.334 22.688 1 89.62 415 VAL B N 1
ATOM 8002 C CA . VAL B 1 415 ? -10.016 0.334 21.438 1 89.62 415 VAL B CA 1
ATOM 8003 C C . VAL B 1 415 ? -9.109 -0.05 20.266 1 89.62 415 VAL B C 1
ATOM 8005 O O . VAL B 1 415 ? -7.953 0.374 20.219 1 89.62 415 VAL B O 1
ATOM 8008 N N . ASP B 1 416 ? -9.664 -0.836 19.375 1 85.69 416 ASP B N 1
ATOM 8009 C CA . ASP B 1 416 ? -8.969 -1.226 18.156 1 85.69 416 ASP B CA 1
ATOM 8010 C C . ASP B 1 416 ? -9.375 -0.328 16.984 1 85.69 416 ASP B C 1
ATOM 8012 O O . ASP B 1 416 ? -10.469 -0.474 16.438 1 85.69 416 ASP B O 1
ATOM 8016 N N . SER B 1 417 ? -8.477 0.445 16.547 1 82.88 417 SER B N 1
ATOM 8017 C CA . SER B 1 417 ? -8.773 1.437 15.508 1 82.88 417 SER B CA 1
ATOM 8018 C C . SER B 1 417 ? -8.836 0.796 14.125 1 82.88 417 SER B C 1
ATOM 8020 O O . SER B 1 417 ? -9.25 1.438 13.156 1 82.88 417 SER B O 1
ATOM 8022 N N . SER B 1 418 ? -8.523 -0.438 14.016 1 81.81 418 SER B N 1
ATOM 8023 C CA . SER B 1 418 ? -8.523 -1.116 12.727 1 81.81 418 SER B CA 1
ATOM 8024 C C . SER B 1 418 ? -9.898 -1.682 12.398 1 81.81 418 SER B C 1
ATOM 8026 O O . SER B 1 418 ? -10.156 -2.1 11.273 1 81.81 418 SER B O 1
ATOM 8028 N N . LEU B 1 419 ? -10.766 -1.606 13.32 1 88.38 419 LEU B N 1
ATOM 8029 C CA . LEU B 1 419 ? -12.133 -2.08 13.102 1 88.38 419 LEU B CA 1
ATOM 8030 C C . LEU B 1 419 ? -12.852 -1.213 12.078 1 88.38 419 LEU B C 1
ATOM 8032 O O . LEU B 1 419 ? -12.5 -0.047 11.883 1 88.38 419 LEU B O 1
ATOM 8036 N N . ASN B 1 420 ? -13.875 -1.788 11.461 1 91.81 420 ASN B N 1
ATOM 8037 C CA . ASN B 1 420 ? -14.727 -0.949 10.633 1 91.81 420 ASN B CA 1
ATOM 8038 C C . ASN B 1 420 ? -15.461 0.102 11.461 1 91.81 420 ASN B C 1
ATOM 8040 O O . ASN B 1 420 ? -15.586 -0.04 12.68 1 91.81 420 ASN B O 1
ATOM 8044 N N . THR B 1 421 ? -15.914 1.062 10.789 1 94 421 THR B N 1
ATOM 8045 C CA . THR B 1 421 ? -16.438 2.24 11.477 1 94 421 THR B CA 1
ATOM 8046 C C . THR B 1 421 ? -17.594 1.862 12.398 1 94 421 THR B C 1
ATOM 8048 O O . THR B 1 421 ? -17.672 2.338 13.531 1 94 421 THR B O 1
ATOM 8051 N N . ARG B 1 422 ? -18.562 0.936 11.977 1 94.19 422 ARG B N 1
ATOM 8052 C CA . ARG B 1 422 ? -19.719 0.539 12.758 1 94.19 422 ARG B CA 1
ATOM 8053 C C . ARG B 1 422 ? -19.297 -0.133 14.062 1 94.19 422 ARG B C 1
ATOM 8055 O O . ARG B 1 422 ? -19.75 0.253 15.141 1 94.19 422 ARG B O 1
ATOM 8062 N N . GLU B 1 423 ? -18.359 -1.051 13.922 1 95.19 423 GLU B N 1
ATOM 8063 C CA . GLU B 1 423 ? -17.891 -1.783 15.094 1 95.19 423 GLU B CA 1
ATOM 8064 C C . GLU B 1 423 ? -17.016 -0.9 15.977 1 95.19 423 GLU B C 1
ATOM 8066 O O . GLU B 1 423 ? -17.016 -1.036 17.203 1 95.19 423 GLU B O 1
ATOM 8071 N N . PHE B 1 424 ? -16.266 -0.044 15.336 1 95.94 424 PHE B N 1
ATOM 8072 C CA . PHE B 1 424 ? -15.414 0.881 16.062 1 95.94 424 PHE B CA 1
ATOM 8073 C C . PHE B 1 424 ? -16.25 1.784 16.969 1 95.94 424 PHE B C 1
ATOM 8075 O O . PHE B 1 424 ? -15.914 1.979 18.141 1 95.94 424 PHE B O 1
ATOM 8082 N N . VAL B 1 425 ? -17.344 2.307 16.469 1 95.62 425 VAL B N 1
ATOM 8083 C CA . VAL B 1 425 ? -18.219 3.215 17.188 1 95.62 425 VAL B CA 1
ATOM 8084 C C . VAL B 1 425 ? -18.812 2.494 18.406 1 95.62 425 VAL B C 1
ATOM 8086 O O . VAL B 1 425 ? -18.859 3.043 19.5 1 95.62 425 VAL B O 1
ATOM 8089 N N . LYS B 1 426 ? -19.266 1.297 18.234 1 96 426 LYS B N 1
ATOM 8090 C CA . LYS B 1 426 ? -19.844 0.519 19.328 1 96 426 LYS B CA 1
ATOM 8091 C C . LYS B 1 426 ? -18.812 0.232 20.406 1 96 426 LYS B C 1
ATOM 8093 O O . LYS B 1 426 ? -19.109 0.324 21.594 1 96 426 LYS B O 1
ATOM 8098 N N . GLU B 1 427 ? -17.672 -0.063 19.969 1 95.31 427 GLU B N 1
ATOM 8099 C CA . GLU B 1 427 ? -16.594 -0.307 20.922 1 95.31 427 GLU B CA 1
ATOM 8100 C C . GLU B 1 427 ? -16.219 0.966 21.672 1 95.31 427 GLU B C 1
ATOM 8102 O O . GLU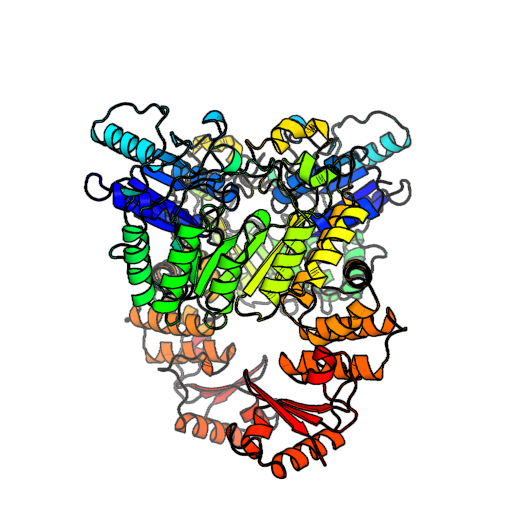 B 1 427 ? -15.898 0.919 22.859 1 95.31 427 GLU B O 1
ATOM 8107 N N . LEU B 1 428 ? -16.172 2.035 20.938 1 95.19 428 LEU B N 1
ATOM 8108 C CA . LEU B 1 428 ? -15.883 3.33 21.547 1 95.19 428 LEU B CA 1
ATOM 8109 C C . LEU B 1 428 ? -16.844 3.625 22.688 1 95.19 428 LEU B C 1
ATOM 8111 O O . LEU B 1 428 ? -16.422 4.051 23.766 1 95.19 428 LEU B O 1
ATOM 8115 N N . TYR B 1 429 ? -18.156 3.383 22.469 1 96.5 429 TYR B N 1
ATOM 8116 C CA . TYR B 1 429 ? -19.172 3.617 23.5 1 96.5 429 TYR B CA 1
ATOM 8117 C C . TYR B 1 429 ? -18.906 2.748 24.719 1 96.5 429 TYR B C 1
ATOM 8119 O O . TYR B 1 429 ? -18.922 3.238 25.859 1 96.5 429 TYR B O 1
ATOM 8127 N N . ARG B 1 430 ? -18.672 1.502 24.453 1 95.56 430 ARG B N 1
ATOM 8128 C CA . ARG B 1 430 ? -18.422 0.571 25.547 1 95.56 430 ARG B CA 1
ATOM 8129 C C . ARG B 1 430 ? -17.203 0.993 26.359 1 95.56 430 ARG B C 1
ATOM 8131 O O . ARG B 1 430 ? -17.234 0.988 27.594 1 95.56 430 ARG B O 1
ATOM 8138 N N . ALA B 1 431 ? -16.156 1.333 25.688 1 95.38 431 ALA B N 1
ATOM 8139 C CA . ALA B 1 431 ? -14.914 1.725 26.344 1 95.38 431 ALA B CA 1
ATOM 8140 C C . ALA B 1 431 ? -15.109 2.984 27.188 1 95.38 431 ALA B C 1
ATOM 8142 O O . ALA B 1 431 ? -14.625 3.068 28.312 1 95.38 431 ALA B O 1
ATOM 8143 N N . VAL B 1 432 ? -15.805 3.975 26.641 1 95.5 432 VAL B N 1
ATOM 8144 C CA . VAL B 1 432 ? -16.047 5.223 27.359 1 95.5 432 VAL B CA 1
ATOM 8145 C C . VAL B 1 432 ? -16.891 4.953 28.594 1 95.5 432 VAL B C 1
ATOM 8147 O O . VAL B 1 432 ? -16.562 5.414 29.688 1 95.5 432 VAL B O 1
ATOM 8150 N N . LYS B 1 433 ? -17.906 4.215 28.375 1 94.56 433 LYS B N 1
ATOM 8151 C CA . LYS B 1 433 ? -18.812 3.891 29.469 1 94.56 433 LYS B CA 1
ATOM 8152 C C . LYS B 1 433 ? -18.094 3.143 30.594 1 94.56 433 LYS B C 1
ATOM 8154 O O . LYS B 1 433 ? -18.281 3.445 31.766 1 94.56 433 LYS B O 1
ATOM 8159 N N . ASP B 1 434 ? -17.281 2.215 30.188 1 93.75 434 ASP B N 1
ATOM 8160 C CA . ASP B 1 434 ? -16.641 1.336 31.156 1 93.75 434 ASP B CA 1
ATOM 8161 C C . ASP B 1 434 ? -15.477 2.047 31.859 1 93.75 434 ASP B C 1
ATOM 8163 O O . ASP B 1 434 ? -15.219 1.812 33.031 1 93.75 434 ASP B O 1
ATOM 8167 N N . ASP B 1 435 ? -14.797 2.887 31.234 1 92.06 435 ASP B N 1
ATOM 8168 C CA . ASP B 1 435 ? -13.555 3.445 31.781 1 92.06 435 ASP B CA 1
ATOM 8169 C C . ASP B 1 435 ? -13.812 4.777 32.469 1 92.06 435 ASP B C 1
ATOM 8171 O O . ASP B 1 435 ? -12.992 5.23 33.281 1 92.06 435 ASP B O 1
ATOM 8175 N N . PHE B 1 436 ? -14.867 5.383 32.094 1 92.81 436 PHE B N 1
ATOM 8176 C CA . PHE B 1 436 ? -15.18 6.668 32.688 1 92.81 436 PHE B CA 1
ATOM 8177 C C . PHE B 1 436 ? -16.516 6.617 33.406 1 92.81 436 PHE B C 1
ATOM 8179 O O . PHE B 1 436 ? -17.438 7.371 33.094 1 92.81 436 PHE B O 1
ATOM 8186 N N . VAL B 1 437 ? -16.562 5.922 34.469 1 90.06 437 VAL B N 1
ATOM 8187 C CA . VAL B 1 437 ? -17.781 5.551 35.188 1 90.06 437 VAL B CA 1
ATOM 8188 C C . VAL B 1 437 ? -18.328 6.766 35.938 1 90.06 437 VAL B C 1
ATOM 8190 O O . VAL B 1 437 ? -19.5 6.785 36.312 1 90.06 437 VAL B O 1
ATOM 8193 N N . PHE B 1 438 ? -17.516 7.742 36.125 1 92.25 438 PHE B N 1
ATOM 8194 C CA . PHE B 1 438 ? -17.938 8.922 36.875 1 92.25 438 PHE B CA 1
ATOM 8195 C C . PHE B 1 438 ? -18.828 9.812 36.031 1 92.25 438 PHE B C 1
ATOM 8197 O O . PHE B 1 438 ? -19.469 10.734 36.531 1 92.25 438 PHE B O 1
ATOM 8204 N N . LEU B 1 439 ? -18.938 9.594 34.781 1 91.88 439 LEU B N 1
ATOM 8205 C CA . LEU B 1 439 ? -19.797 10.367 33.906 1 91.88 439 LEU B CA 1
ATOM 8206 C C . LEU B 1 439 ? -21.266 10.031 34.156 1 91.88 439 LEU B C 1
ATOM 8208 O O . LEU B 1 439 ? -21.609 8.875 34.406 1 91.88 439 LEU B O 1
ATOM 8212 N N . ASP B 1 440 ? -22.109 11.047 34.031 1 92 440 ASP B N 1
ATOM 8213 C CA . ASP B 1 440 ? -23.547 10.805 34.094 1 92 440 ASP B CA 1
ATOM 8214 C C . ASP B 1 440 ? -24.016 9.992 32.875 1 92 440 ASP B C 1
ATOM 8216 O O . ASP B 1 440 ? -23.906 10.445 31.75 1 92 440 ASP B O 1
ATOM 8220 N N . LYS B 1 441 ? -24.594 8.938 33.156 1 93 441 LYS B N 1
ATOM 8221 C CA . LYS B 1 441 ? -24.953 7.98 32.125 1 93 441 LYS B CA 1
ATOM 8222 C C . LYS B 1 441 ? -26.016 8.547 31.188 1 93 441 LYS B C 1
ATOM 8224 O O . LYS B 1 441 ? -25.969 8.344 29.969 1 93 441 LYS B O 1
ATOM 8229 N N . ALA B 1 442 ? -26.938 9.172 31.75 1 91.31 442 ALA B N 1
ATOM 8230 C CA . ALA B 1 442 ? -28.016 9.727 30.938 1 91.31 442 ALA B CA 1
ATOM 8231 C C . ALA B 1 442 ? -27.5 10.789 29.984 1 91.31 442 ALA B C 1
ATOM 8233 O O . ALA B 1 442 ? -27.891 10.805 28.812 1 91.31 442 ALA B O 1
ATOM 8234 N N . ILE B 1 443 ? -26.688 11.633 30.484 1 92.5 443 ILE B N 1
ATOM 8235 C CA . ILE B 1 443 ? -26.109 12.688 29.672 1 92.5 443 ILE B CA 1
ATOM 8236 C C . ILE B 1 443 ? -25.25 12.078 28.562 1 92.5 443 ILE B C 1
ATOM 8238 O O . ILE B 1 443 ? -25.375 12.43 27.391 1 92.5 443 ILE B O 1
ATOM 8242 N N . LEU B 1 444 ? -24.391 11.141 29 1 94.69 444 LEU B N 1
ATOM 8243 C CA . LEU B 1 444 ? -23.516 10.477 28.047 1 94.69 444 LEU B CA 1
ATOM 8244 C C . LEU B 1 444 ? -24.312 9.805 26.938 1 94.69 444 LEU B C 1
ATOM 8246 O O . LEU B 1 444 ? -23.984 9.953 25.75 1 94.69 444 LEU B O 1
ATOM 8250 N N . ASN B 1 445 ? -25.312 9.102 27.297 1 94.81 445 ASN B N 1
ATOM 8251 C CA . ASN B 1 445 ? -26.125 8.367 26.344 1 94.81 445 ASN B CA 1
ATOM 8252 C C . ASN B 1 445 ? -26.797 9.305 25.328 1 94.81 445 ASN B C 1
ATOM 8254 O O . ASN B 1 445 ? -26.781 9.031 24.125 1 94.81 445 ASN B O 1
ATOM 8258 N N . ASN B 1 446 ? -27.328 10.383 25.828 1 93.56 446 ASN B N 1
ATOM 8259 C CA . ASN B 1 446 ? -28 11.344 24.953 1 93.56 446 ASN B CA 1
ATOM 8260 C C . ASN B 1 446 ? -27.016 12.016 24 1 93.56 446 ASN B C 1
ATOM 8262 O O . ASN B 1 446 ? -27.281 12.125 22.797 1 93.56 446 ASN B O 1
ATOM 8266 N N . LEU B 1 447 ? -25.922 12.438 24.531 1 94.88 447 LEU B N 1
ATOM 8267 C CA . LEU B 1 447 ? -24.938 13.125 23.719 1 94.88 447 LEU B CA 1
ATOM 8268 C C . LEU B 1 447 ? -24.344 12.18 22.672 1 94.88 447 LEU B C 1
ATOM 8270 O O . LEU B 1 447 ? -24.172 12.562 21.516 1 94.88 447 LEU B O 1
ATOM 8274 N N . PHE B 1 448 ? -24.016 10.969 23.125 1 96 448 PHE B N 1
ATOM 8275 C CA . PHE B 1 448 ? -23.453 9.977 22.219 1 96 448 PHE B CA 1
ATOM 8276 C C . PHE B 1 448 ? -24.422 9.656 21.094 1 96 448 PHE B C 1
ATOM 8278 O O . PHE B 1 448 ? -24.031 9.625 19.922 1 96 448 PHE B O 1
ATOM 8285 N N . ARG B 1 449 ? -25.609 9.453 21.422 1 95.12 449 ARG B N 1
ATOM 8286 C CA . ARG B 1 449 ? -26.656 9.188 20.438 1 95.12 449 ARG B CA 1
ATOM 8287 C C . ARG B 1 449 ? -26.766 10.336 19.438 1 95.12 449 ARG B C 1
ATOM 8289 O O . ARG B 1 449 ? -26.859 10.109 18.219 1 95.12 449 ARG B O 1
ATOM 8296 N N . PHE B 1 450 ? -26.844 11.469 19.984 1 95.06 450 PHE B N 1
ATOM 8297 C CA . PHE B 1 450 ? -26.938 12.648 19.125 1 95.06 450 PHE B CA 1
ATOM 8298 C C . PHE B 1 450 ? -25.781 12.703 18.141 1 95.06 450 PHE B C 1
ATOM 8300 O O . PHE B 1 450 ? -26 12.875 16.938 1 95.06 450 PHE B O 1
ATOM 8307 N N . ASP B 1 451 ? -24.547 12.539 18.625 1 95.06 451 ASP B N 1
ATOM 8308 C CA . ASP B 1 451 ? -23.344 12.625 17.797 1 95.06 451 ASP B CA 1
ATOM 8309 C C . ASP B 1 451 ? -23.344 11.555 16.703 1 95.06 451 ASP B C 1
ATOM 8311 O O . ASP B 1 451 ? -23 11.836 15.555 1 95.06 451 ASP B O 1
ATOM 8315 N N . ILE B 1 452 ? -23.75 10.375 17.016 1 95.38 452 ILE B N 1
ATOM 8316 C CA . ILE B 1 452 ? -23.703 9.266 16.062 1 95.38 452 ILE B CA 1
ATOM 8317 C C . ILE B 1 452 ? -24.797 9.453 15.008 1 95.38 452 ILE B C 1
ATOM 8319 O O . ILE B 1 452 ? -24.531 9.305 13.812 1 95.38 452 ILE B O 1
ATOM 8323 N N . LEU B 1 453 ? -25.953 9.883 15.391 1 93.88 453 LEU B N 1
ATOM 8324 C CA . LEU B 1 453 ? -27.047 10.039 14.445 1 93.88 453 LEU B CA 1
ATOM 8325 C C . LEU B 1 453 ? -26.812 11.227 13.523 1 93.88 453 LEU B C 1
ATOM 8327 O O . LEU B 1 453 ? -27.344 11.281 12.414 1 93.88 453 LEU B O 1
ATOM 8331 N N . ARG B 1 454 ? -26.125 12.117 14 1 91.5 454 ARG B N 1
ATOM 8332 C CA . ARG B 1 454 ? -25.781 13.273 13.188 1 91.5 454 ARG B CA 1
ATOM 8333 C C . ARG B 1 454 ? -24.938 12.867 11.984 1 91.5 454 ARG B C 1
ATOM 8335 O O . ARG B 1 454 ? -24.984 13.508 10.938 1 91.5 454 ARG B O 1
ATOM 8342 N N . ARG B 1 455 ? -24.219 11.75 12.125 1 90.88 455 ARG B N 1
ATOM 8343 C CA . ARG B 1 455 ? -23.203 11.438 11.117 1 90.88 455 ARG B CA 1
ATOM 8344 C C . ARG B 1 455 ? -23.484 10.078 10.477 1 90.88 455 ARG B C 1
ATOM 8346 O O . ARG B 1 455 ? -23.109 9.844 9.328 1 90.88 455 ARG B O 1
ATOM 8353 N N . PHE B 1 456 ? -24.109 9.211 11.242 1 93.62 456 PHE B N 1
ATOM 8354 C CA . PHE B 1 456 ? -24.219 7.828 10.789 1 93.62 456 PHE B CA 1
ATOM 8355 C C . PHE B 1 456 ? -25.672 7.348 10.844 1 93.62 456 PHE B C 1
ATOM 8357 O O . PHE B 1 456 ? -26.5 7.934 11.547 1 93.62 456 PHE B O 1
ATOM 8364 N N . PRO B 1 457 ? -25.953 6.242 10.086 1 92.88 457 PRO B N 1
ATOM 8365 C CA . PRO B 1 457 ? -27.266 5.609 10.203 1 92.88 457 PRO B CA 1
ATOM 8366 C C . PRO B 1 457 ? -27.5 4.992 11.578 1 92.88 457 PRO B C 1
ATOM 8368 O O . PRO B 1 457 ? -26.547 4.781 12.336 1 92.88 457 PRO B O 1
ATOM 8371 N N . GLU B 1 458 ? -28.719 4.703 11.805 1 93.31 458 GLU B N 1
ATOM 8372 C CA . GLU B 1 458 ? -29.141 4.215 13.109 1 93.31 458 GLU B CA 1
ATOM 8373 C C . GLU B 1 458 ? -28.438 2.908 13.469 1 93.31 458 GLU B C 1
ATOM 8375 O O . GLU B 1 458 ? -28.234 2.617 14.648 1 93.31 458 GLU B O 1
ATOM 8380 N N . GLU B 1 459 ? -28.031 2.107 12.461 1 93.44 459 GLU B N 1
ATOM 8381 C CA . GLU B 1 459 ? -27.422 0.798 12.68 1 93.44 459 GLU B CA 1
ATOM 8382 C C . GLU B 1 459 ? -26.062 0.929 13.367 1 93.44 459 GLU B C 1
ATOM 8384 O O . GLU B 1 459 ? -25.516 -0.054 13.867 1 93.44 459 GLU B O 1
ATOM 8389 N N . PHE B 1 460 ? -25.469 2.137 13.453 1 95.12 460 PHE B N 1
ATOM 8390 C CA . PHE B 1 460 ? -24.172 2.361 14.078 1 95.12 460 PHE B CA 1
ATOM 8391 C C . PHE B 1 460 ? -24.312 2.516 15.586 1 95.12 460 PHE B C 1
ATOM 8393 O O . PHE B 1 460 ? -23.328 2.443 16.328 1 95.12 460 PHE B O 1
ATOM 8400 N N . LEU B 1 461 ? -25.531 2.697 16.047 1 96.06 461 LEU B N 1
ATOM 8401 C CA . LEU B 1 461 ? -25.766 2.85 17.484 1 96.06 461 LEU B CA 1
ATOM 8402 C C . LEU B 1 461 ? -25.5 1.539 18.219 1 96.06 461 LEU B C 1
ATOM 8404 O O . LEU B 1 461 ? -25.875 0.467 17.734 1 96.06 461 LEU B O 1
ATOM 8408 N N . PRO B 1 462 ? -24.812 1.642 19.344 1 95.5 462 PRO B N 1
ATOM 8409 C CA . PRO B 1 462 ? -24.75 0.444 20.188 1 95.5 462 PRO B CA 1
ATOM 8410 C C . PRO B 1 462 ? -26.141 -0.073 20.578 1 95.5 462 PRO B C 1
ATOM 8412 O O . PRO B 1 462 ? -27.094 0.701 20.641 1 95.5 462 PRO B O 1
ATOM 8415 N N . GLU B 1 463 ? -26.203 -1.29 20.953 1 93.75 463 GLU B N 1
ATOM 8416 C CA . GLU B 1 463 ? -27.484 -1.937 21.281 1 93.75 463 GLU B CA 1
ATOM 8417 C C . GLU B 1 463 ? -28.172 -1.225 22.422 1 93.75 463 GLU B C 1
ATOM 8419 O O . GLU B 1 463 ? -29.406 -1.062 22.422 1 93.75 463 GLU B O 1
ATOM 8424 N N . GLU B 1 464 ? -27.453 -0.78 23.297 1 93.19 464 GLU B N 1
ATOM 8425 C CA . GLU B 1 464 ? -27.984 -0.126 24.484 1 93.19 464 GLU B CA 1
ATOM 8426 C C . GLU B 1 464 ? -28.641 1.201 24.125 1 93.19 464 GLU B C 1
ATOM 8428 O O . GLU B 1 464 ? -29.484 1.703 24.891 1 93.19 464 GLU B O 1
ATOM 8433 N N . LEU B 1 465 ? -28.266 1.778 23.016 1 95.06 465 LEU B N 1
ATOM 8434 C CA . LEU B 1 465 ? -28.766 3.096 22.641 1 95.06 465 LEU B CA 1
ATOM 8435 C C . LEU B 1 465 ? -29.719 2.998 21.453 1 95.06 465 LEU B C 1
ATOM 8437 O O . LEU B 1 465 ? -30.062 4.012 20.844 1 95.06 465 LEU B O 1
ATOM 8441 N N . ALA B 1 466 ? -30.094 1.805 21.125 1 93.5 466 ALA B N 1
ATOM 8442 C CA . ALA B 1 466 ? -30.938 1.571 19.969 1 93.5 466 ALA B CA 1
ATOM 8443 C C . ALA B 1 466 ? -32.312 2.227 20.141 1 93.5 466 ALA B C 1
ATOM 8445 O O . ALA B 1 466 ? -32.781 2.365 21.281 1 93.5 466 ALA B O 1
ATOM 8446 N N . ILE B 1 467 ? -32.906 2.594 19.094 1 91.25 467 ILE B N 1
ATOM 8447 C CA . ILE B 1 467 ? -34.25 3.195 19.109 1 91.25 467 ILE B CA 1
ATOM 8448 C C . ILE B 1 467 ? -35.312 2.102 19.156 1 91.25 467 ILE B C 1
ATOM 8450 O O . ILE B 1 467 ? -35.375 1.268 18.25 1 91.25 467 ILE B O 1
ATOM 8454 N N . SER B 1 468 ? -36.094 2.172 20.156 1 91.75 468 SER B N 1
ATOM 8455 C CA . SER B 1 468 ? -37.125 1.151 20.312 1 91.75 468 SER B CA 1
ATOM 8456 C C . SER B 1 468 ? -38.281 1.386 19.359 1 91.75 468 SER B C 1
ATOM 8458 O O . SER B 1 468 ? -38.406 2.467 18.781 1 91.75 468 SER B O 1
ATOM 8460 N N . LYS B 1 469 ? -39.125 0.385 19.25 1 91.5 469 LYS B N 1
ATOM 8461 C CA . LYS B 1 469 ? -40.344 0.497 18.406 1 91.5 469 LYS B CA 1
ATOM 8462 C C . LYS B 1 469 ? -41.281 1.575 18.938 1 91.5 469 LYS B C 1
ATOM 8464 O O . LYS B 1 469 ? -41.875 2.316 18.156 1 91.5 469 LYS B O 1
ATOM 8469 N N . GLU B 1 470 ? -41.344 1.614 20.203 1 92.75 470 GLU B N 1
ATOM 8470 C CA . GLU B 1 470 ? -42.219 2.609 20.828 1 92.75 470 GLU B CA 1
ATOM 8471 C C . GLU B 1 470 ? -41.719 4.023 20.562 1 92.75 470 GLU B C 1
ATOM 8473 O O . GLU B 1 470 ? -42.5 4.922 20.266 1 92.75 470 GLU B O 1
ATOM 8478 N N . GLU B 1 471 ? -40.438 4.18 20.688 1 92.19 471 GLU B N 1
ATOM 8479 C CA . GLU B 1 471 ? -39.844 5.492 20.422 1 92.19 471 GLU B CA 1
ATOM 8480 C C . GLU B 1 471 ? -40.031 5.887 18.969 1 92.19 471 GLU B C 1
ATOM 8482 O O . GLU B 1 471 ? -40.25 7.059 18.656 1 92.19 471 GLU B O 1
ATOM 8487 N N . LYS B 1 472 ? -39.906 4.988 18.078 1 92.62 472 LYS B N 1
ATOM 8488 C CA . LYS B 1 472 ? -40.094 5.25 16.656 1 92.62 472 LYS B CA 1
ATOM 8489 C C . LYS B 1 472 ? -41.5 5.75 16.375 1 92.62 472 LYS B C 1
ATOM 8491 O O . LYS B 1 472 ? -41.688 6.648 15.547 1 92.62 472 LYS B O 1
ATOM 8496 N N . GLU B 1 473 ? -42.375 5.094 17.047 1 93 473 GLU B N 1
ATOM 8497 C CA . GLU B 1 473 ? -43.75 5.52 16.891 1 93 473 GLU B CA 1
ATOM 8498 C C . GLU B 1 473 ? -43.969 6.926 17.438 1 93 473 GLU B C 1
ATOM 8500 O O . GLU B 1 473 ? -44.781 7.695 16.891 1 93 473 GLU B O 1
ATOM 8505 N N . ARG B 1 474 ? -43.375 7.172 18.484 1 92.5 474 ARG B N 1
ATOM 8506 C CA . ARG B 1 474 ? -43.469 8.508 19.078 1 92.5 474 ARG B CA 1
ATOM 8507 C C . ARG B 1 474 ? -42.844 9.555 18.156 1 92.5 474 ARG B C 1
ATOM 8509 O O . ARG B 1 474 ? -43.375 10.664 18.031 1 92.5 474 ARG B O 1
ATOM 8516 N N . ILE B 1 475 ? -41.812 9.234 17.547 1 93.31 475 ILE B N 1
ATOM 8517 C CA . ILE B 1 475 ? -41.125 10.125 16.609 1 93.31 475 ILE B CA 1
ATOM 8518 C C . ILE B 1 475 ? -42 10.391 15.398 1 93.31 475 ILE B C 1
ATOM 8520 O O . ILE B 1 475 ? -42.188 11.539 14.984 1 93.31 475 ILE B O 1
ATOM 8524 N N . LYS B 1 476 ? -42.594 9.352 14.922 1 92.06 476 LYS B N 1
ATOM 8525 C CA . LYS B 1 476 ? -43.5 9.484 13.781 1 92.06 476 LYS B CA 1
ATOM 8526 C C . LYS B 1 476 ? -44.656 10.422 14.102 1 92.06 476 LYS B C 1
ATOM 8528 O O . LYS B 1 476 ? -44.969 11.32 13.312 1 92.06 476 LYS B O 1
ATOM 8533 N N . GLN B 1 477 ? -45.219 10.188 15.242 1 91.88 477 GLN B N 1
ATOM 8534 C CA . GLN B 1 477 ? -46.344 11.016 15.656 1 91.88 477 GLN B CA 1
ATOM 8535 C C . GLN B 1 477 ? -45.938 12.477 15.82 1 91.88 477 GLN B C 1
ATOM 8537 O O . GLN B 1 477 ? -46.656 13.383 15.414 1 91.88 477 GLN B O 1
ATOM 8542 N N . ALA B 1 478 ? -44.812 12.617 16.359 1 91.5 478 ALA B N 1
ATOM 8543 C CA . ALA B 1 478 ? -44.344 13.977 16.594 1 91.5 478 ALA B CA 1
ATOM 8544 C C . ALA B 1 478 ? -44.062 14.695 15.266 1 91.5 478 ALA B C 1
ATOM 8546 O O . ALA B 1 478 ? -44.344 15.891 15.141 1 91.5 478 ALA B O 1
ATOM 8547 N N . ILE B 1 479 ? -43.594 14.086 14.273 1 90.12 479 ILE B N 1
ATOM 8548 C CA . ILE B 1 479 ? -43.281 14.656 12.961 1 90.12 479 ILE B CA 1
ATOM 8549 C C . ILE B 1 479 ? -44.594 15.031 12.258 1 90.12 479 ILE B C 1
ATOM 8551 O O . ILE B 1 479 ? -44.688 16.094 11.633 1 90.12 479 ILE B O 1
ATOM 8555 N N . TYR B 1 480 ? -45.531 14.18 12.445 1 88.75 480 TYR B N 1
ATOM 8556 C CA . TYR B 1 480 ? -46.812 14.461 11.812 1 88.75 480 TYR B CA 1
ATOM 8557 C C . TYR B 1 480 ? -47.5 15.641 12.484 1 88.75 480 TYR B C 1
ATOM 8559 O O . TYR B 1 480 ? -48.25 16.391 11.836 1 88.75 480 TYR B O 1
ATOM 8567 N N . GLN B 1 481 ? -47.25 15.836 13.703 1 86.56 481 GLN B N 1
ATOM 8568 C CA . GLN B 1 481 ? -47.906 16.875 14.477 1 86.56 481 GLN B CA 1
ATOM 8569 C C . GLN B 1 481 ? -47.188 18.203 14.359 1 86.56 481 GLN B C 1
ATOM 8571 O O . GLN B 1 481 ? -47.812 19.266 14.523 1 86.56 481 GLN B O 1
ATOM 8576 N N . ALA B 1 482 ? -45.969 18.125 14.102 1 80.19 482 ALA B N 1
ATOM 8577 C CA . ALA B 1 482 ? -45.156 19.344 14.086 1 80.19 482 ALA B CA 1
ATOM 8578 C C . ALA B 1 482 ? -45.25 20.031 12.727 1 80.19 482 ALA B C 1
ATOM 8580 O O . ALA B 1 482 ? -45.375 19.375 11.695 1 80.19 482 ALA B O 1
ATOM 8581 N N . THR B 1 483 ? -45.281 21.344 12.734 1 75.31 483 THR B N 1
ATOM 8582 C CA . THR B 1 483 ? -45.375 22.109 11.5 1 75.31 483 THR B CA 1
ATOM 8583 C C . THR B 1 483 ? -44.062 22.844 11.211 1 75.31 483 THR B C 1
ATOM 8585 O O . THR B 1 483 ? -43.875 23.375 10.125 1 75.31 483 THR B O 1
ATOM 8588 N N . GLU B 1 484 ? -43.25 22.812 12.086 1 76.81 484 GLU B N 1
ATOM 8589 C CA . GLU B 1 484 ? -42.031 23.641 12.031 1 76.81 484 GLU B CA 1
ATOM 8590 C C . GLU B 1 484 ? -41.031 23.094 11.008 1 76.81 484 GLU B C 1
ATOM 8592 O O . GLU B 1 484 ? -40.062 23.781 10.672 1 76.81 484 GLU B O 1
ATOM 8597 N N . TYR B 1 485 ? -41.312 21.938 10.398 1 71.19 485 TYR B N 1
ATOM 8598 C CA . TYR B 1 485 ? -40.281 21.328 9.539 1 71.19 485 TYR B CA 1
ATOM 8599 C C . TYR B 1 485 ? -40.719 21.391 8.078 1 71.19 485 TYR B C 1
ATOM 8601 O O . TYR B 1 485 ? -40.25 20.594 7.262 1 71.19 485 TYR B O 1
ATOM 8609 N N . GLN B 1 486 ? -41.656 22.109 7.797 1 71.12 486 GLN B N 1
ATOM 8610 C CA . GLN B 1 486 ? -42.281 22.125 6.48 1 71.12 486 GLN B CA 1
ATOM 8611 C C . GLN B 1 486 ? -41.281 22.438 5.387 1 71.12 486 GLN B C 1
ATOM 8613 O O . GLN B 1 486 ? -41.469 22.062 4.227 1 71.12 486 GLN B O 1
ATOM 8618 N N . ASP B 1 487 ? -40.25 23.078 5.836 1 77.25 487 ASP B N 1
ATOM 8619 C CA . ASP B 1 487 ? -39.219 23.406 4.848 1 77.25 487 ASP B CA 1
ATOM 8620 C C . ASP B 1 487 ? -38.438 22.172 4.445 1 77.25 487 ASP B C 1
ATOM 8622 O O . ASP B 1 487 ? -37.719 22.188 3.424 1 77.25 487 ASP B O 1
ATOM 8626 N N . LEU B 1 488 ? -38.562 21.062 5.109 1 79.19 488 LEU B N 1
ATOM 8627 C CA . LEU B 1 488 ? -37.781 19.859 4.801 1 79.19 488 LEU B CA 1
ATOM 8628 C C . LEU B 1 488 ? -38.531 19 3.787 1 79.19 488 LEU B C 1
ATOM 8630 O O . LEU B 1 488 ? -37.906 18.344 2.947 1 79.19 488 LEU B O 1
ATOM 8634 N N . GLY B 1 489 ? -39.844 18.938 3.908 1 79.69 489 GLY B N 1
ATOM 8635 C CA . GLY B 1 489 ? -40.656 18.109 3.021 1 79.69 489 GLY B CA 1
ATOM 8636 C C . GLY B 1 489 ? -41.875 17.547 3.693 1 79.69 489 GLY B C 1
ATOM 8637 O O . GLY B 1 489 ? -42.281 18 4.77 1 79.69 489 GLY B O 1
ATOM 8638 N N . GLU B 1 490 ? -42.438 16.562 2.961 1 85.56 490 GLU B N 1
ATOM 8639 C CA . GLU B 1 490 ? -43.625 15.898 3.492 1 85.56 490 GLU B CA 1
ATOM 8640 C C . GLU B 1 490 ? -43.25 14.922 4.609 1 85.56 490 GLU B C 1
ATOM 8642 O O . GLU B 1 490 ? -42.188 14.328 4.586 1 85.56 490 GLU B O 1
ATOM 8647 N N . PRO B 1 491 ? -44.125 14.883 5.605 1 86.12 491 PRO B N 1
ATOM 8648 C CA . PRO B 1 491 ? -43.812 14.023 6.75 1 86.12 491 PRO B CA 1
ATOM 8649 C C . PRO B 1 491 ? -43.406 12.617 6.336 1 86.12 491 PRO B C 1
ATOM 8651 O O . PRO B 1 491 ? -42.438 12.062 6.902 1 86.12 491 PRO B O 1
ATOM 8654 N N . LYS B 1 492 ? -44.062 12.055 5.359 1 85.88 492 LYS B N 1
ATOM 8655 C CA . LYS B 1 492 ? -43.719 10.703 4.906 1 85.88 492 LYS B CA 1
ATOM 8656 C C . LYS B 1 492 ? -42.312 10.625 4.371 1 85.88 492 LYS B C 1
ATOM 8658 O O . LYS B 1 492 ? -41.594 9.633 4.598 1 85.88 492 LYS B O 1
ATOM 8663 N N . GLU B 1 493 ? -41.969 11.617 3.701 1 86.25 493 GLU B N 1
ATOM 8664 C CA . GLU B 1 493 ? -40.625 11.672 3.135 1 86.25 493 GLU B CA 1
ATOM 8665 C C . GLU B 1 493 ? -39.562 11.883 4.227 1 86.25 493 GLU B C 1
ATOM 8667 O O . GLU B 1 493 ? -38.5 11.289 4.172 1 86.25 493 GLU B O 1
ATOM 8672 N N . ILE B 1 494 ? -39.938 12.664 5.164 1 86.25 494 ILE B N 1
ATOM 8673 C CA . ILE B 1 494 ? -39.031 12.945 6.273 1 86.25 494 ILE B CA 1
ATOM 8674 C C . ILE B 1 494 ? -38.781 11.664 7.066 1 86.25 494 ILE B C 1
ATOM 8676 O O . ILE B 1 494 ? -37.625 11.352 7.398 1 86.25 494 ILE B O 1
ATOM 8680 N N . ILE B 1 495 ? -39.781 10.938 7.242 1 86.81 495 ILE B N 1
ATOM 8681 C CA . ILE B 1 495 ? -39.688 9.711 8.023 1 86.81 495 ILE B CA 1
ATOM 8682 C C . ILE B 1 495 ? -38.812 8.695 7.27 1 86.81 495 ILE B C 1
ATOM 8684 O O . ILE B 1 495 ? -38.031 7.98 7.875 1 86.81 495 ILE B O 1
ATOM 8688 N N . ARG B 1 496 ? -38.875 8.719 6.02 1 84.44 496 ARG B N 1
ATOM 8689 C CA . ARG B 1 496 ? -38.188 7.727 5.195 1 84.44 496 ARG B CA 1
ATOM 8690 C C . ARG B 1 496 ? -36.75 8.102 5.004 1 84.44 496 ARG B C 1
ATOM 8692 O O . ARG B 1 496 ? -35.875 7.227 4.973 1 84.44 496 ARG B O 1
ATOM 8699 N N . ARG B 1 497 ? -36.438 9.328 4.957 1 86.31 497 ARG B N 1
ATOM 8700 C CA . ARG B 1 497 ? -35.125 9.742 4.469 1 86.31 497 ARG B CA 1
ATOM 8701 C C . ARG B 1 497 ? -34.281 10.336 5.59 1 86.31 497 ARG B C 1
ATOM 8703 O O . ARG B 1 497 ? -33.094 10.625 5.406 1 86.31 497 ARG B O 1
ATOM 8710 N N . SER B 1 498 ? -34.906 10.562 6.688 1 87.81 498 SER B N 1
ATOM 8711 C CA . SER B 1 498 ? -34.188 11.211 7.773 1 87.81 498 SER B CA 1
ATOM 8712 C C . SER B 1 498 ? -33.969 10.258 8.938 1 87.81 498 SER B C 1
ATOM 8714 O O . SER B 1 498 ? -34.531 9.156 8.961 1 87.81 498 SER B O 1
ATOM 8716 N N . ARG B 1 499 ? -33.031 10.68 9.859 1 91.19 499 ARG B N 1
ATOM 8717 C CA . ARG B 1 499 ? -32.875 10.109 11.188 1 91.19 499 ARG B CA 1
ATOM 8718 C C . ARG B 1 499 ? -33.438 11.047 12.25 1 91.19 499 ARG B C 1
ATOM 8720 O O . ARG B 1 499 ? -33.375 12.266 12.102 1 91.19 499 ARG B O 1
ATOM 8727 N N . ALA B 1 500 ? -34.031 10.445 13.133 1 91.88 500 ALA B N 1
ATOM 8728 C CA . ALA B 1 500 ? -34.625 11.305 14.164 1 91.88 500 ALA B CA 1
ATOM 8729 C C . ALA B 1 500 ? -34.562 10.641 15.531 1 91.88 500 ALA B C 1
ATOM 8731 O O . ALA B 1 500 ? -34.5 9.406 15.633 1 91.88 500 ALA B O 1
ATOM 8732 N N . CYS B 1 501 ? -34.531 11.516 16.562 1 93.75 501 CYS B N 1
ATOM 8733 C CA . CYS B 1 501 ? -34.531 11.031 17.938 1 93.75 501 CYS B CA 1
ATOM 8734 C C . CYS B 1 501 ? -35.094 12.078 18.891 1 93.75 501 CYS B C 1
ATOM 8736 O O . CYS B 1 501 ? -35 13.281 18.625 1 93.75 501 CYS B O 1
ATOM 8738 N N . ILE B 1 502 ? -35.656 11.57 19.891 1 93.12 502 ILE B N 1
ATOM 8739 C CA . ILE B 1 502 ? -36.156 12.453 20.938 1 93.12 502 ILE B CA 1
ATOM 8740 C C . ILE B 1 502 ? -35.219 12.422 22.125 1 93.12 502 ILE B C 1
ATOM 8742 O O . ILE B 1 502 ? -34.906 11.359 22.656 1 93.12 502 ILE B O 1
ATOM 8746 N N . PHE B 1 503 ? -34.781 13.617 22.5 1 92.88 503 PHE B N 1
ATOM 8747 C CA . PHE B 1 503 ? -33.875 13.742 23.625 1 92.88 503 PHE B CA 1
ATOM 8748 C C . PHE B 1 503 ? -34.531 14.414 24.812 1 92.88 503 PHE B C 1
ATOM 8750 O O . PHE B 1 503 ? -35.5 15.18 24.625 1 92.88 503 PHE B O 1
ATOM 8757 N N . GLU B 1 504 ? -33.938 14.133 25.953 1 89.44 504 GLU B N 1
ATOM 8758 C CA . GLU B 1 504 ? -34.594 14.57 27.188 1 89.44 504 GLU B CA 1
ATOM 8759 C C . GLU B 1 504 ? -34.094 15.945 27.609 1 89.44 504 GLU B C 1
ATOM 8761 O O . GLU B 1 504 ? -34.5 16.469 28.656 1 89.44 504 GLU B O 1
ATOM 8766 N N . PHE B 1 505 ? -33.219 16.469 26.938 1 90.31 505 PHE B N 1
ATOM 8767 C CA . PHE B 1 505 ? -32.781 17.844 27.141 1 90.31 505 PHE B CA 1
ATOM 8768 C C . PHE B 1 505 ? -32.281 18.469 25.844 1 90.31 505 PHE B C 1
ATOM 8770 O O . PHE B 1 505 ? -32.094 17.766 24.859 1 90.31 505 PHE B O 1
ATOM 8777 N N . ASP B 1 506 ? -32.219 19.766 25.859 1 91.69 506 ASP B N 1
ATOM 8778 C CA . ASP B 1 506 ? -31.734 20.5 24.703 1 91.69 506 ASP B CA 1
ATOM 8779 C C . ASP B 1 506 ? -30.219 20.312 24.516 1 91.69 506 ASP B C 1
ATOM 8781 O O . ASP B 1 506 ? -29.438 20.953 25.219 1 91.69 506 ASP B O 1
ATOM 8785 N N . ILE B 1 507 ? -29.844 19.625 23.5 1 90.62 507 ILE B N 1
ATOM 8786 C CA . ILE B 1 507 ? -28.453 19.234 23.281 1 90.62 507 ILE B CA 1
ATOM 8787 C C . ILE B 1 507 ? -27.625 20.484 22.922 1 90.62 507 ILE B C 1
ATOM 8789 O O . ILE B 1 507 ? -26.531 20.688 23.438 1 90.62 507 ILE B O 1
ATOM 8793 N N . GLU B 1 508 ? -28.156 21.297 22.047 1 86.5 508 GLU B N 1
ATOM 8794 C CA . GLU B 1 508 ? -27.453 22.484 21.594 1 86.5 508 GLU B CA 1
ATOM 8795 C C . GLU B 1 508 ? -27.219 23.469 22.734 1 86.5 508 GLU B C 1
ATOM 8797 O O . GLU B 1 508 ? -26.125 24.031 22.875 1 86.5 508 GLU B O 1
ATOM 8802 N N . ARG B 1 509 ? -28.219 23.578 23.516 1 86 509 ARG B N 1
ATOM 8803 C CA . ARG B 1 509 ? -28.094 24.438 24.672 1 86 509 ARG B CA 1
ATOM 8804 C C . ARG B 1 509 ? -27.047 23.891 25.656 1 86 509 ARG B C 1
ATOM 8806 O O . ARG B 1 509 ? -26.266 24.656 26.219 1 86 509 ARG B O 1
ATOM 8813 N N . PHE B 1 510 ? -27.109 22.688 25.766 1 85.25 510 PHE B N 1
ATOM 8814 C CA . PHE B 1 510 ? -26.172 22.047 26.672 1 85.25 510 PHE B CA 1
ATOM 8815 C C . PHE B 1 510 ? -24.734 22.281 26.219 1 85.25 510 PHE B C 1
ATOM 8817 O O . PHE B 1 510 ? -23.859 22.578 27.031 1 85.25 510 PHE B O 1
ATOM 8824 N N . ILE B 1 511 ? -24.484 22.203 24.953 1 79.44 511 ILE B N 1
ATOM 8825 C CA . ILE B 1 511 ? -23.125 22.344 24.406 1 79.44 511 ILE B CA 1
ATOM 8826 C C . ILE B 1 511 ? -22.672 23.797 24.516 1 79.44 511 ILE B C 1
ATOM 8828 O O . ILE B 1 511 ? -21.484 24.062 24.75 1 79.44 511 ILE B O 1
ATOM 8832 N N . GLU B 1 512 ? -23.656 24.609 24.438 1 77.81 512 GLU B N 1
ATOM 8833 C CA . GLU B 1 512 ? -23.344 26.047 24.453 1 77.81 512 GLU B CA 1
ATOM 8834 C C . GLU B 1 512 ? -22.953 26.5 25.859 1 77.81 512 GLU B C 1
ATOM 8836 O O . GLU B 1 512 ? -22 27.25 26.016 1 77.81 512 GLU B O 1
ATOM 8841 N N . ASP B 1 513 ? -23.719 26.062 26.875 1 79.56 513 ASP B N 1
ATOM 8842 C CA . ASP B 1 513 ? -23.438 26.672 28.172 1 79.56 513 ASP B CA 1
ATOM 8843 C C . ASP B 1 513 ? -23.484 25.625 29.281 1 79.56 513 ASP B C 1
ATOM 8845 O O . ASP B 1 513 ? -23.5 25.969 30.469 1 79.56 513 ASP B O 1
ATOM 8849 N N . ASN B 1 514 ? -23.547 24.438 28.922 1 76.38 514 ASN B N 1
ATOM 8850 C CA . ASN B 1 514 ? -23.562 23.312 29.844 1 76.38 514 ASN B CA 1
ATOM 8851 C C . ASN B 1 514 ? -24.828 23.297 30.703 1 76.38 514 ASN B C 1
ATOM 8853 O O . ASN B 1 514 ? -24.859 22.688 31.766 1 76.38 514 ASN B O 1
ATOM 8857 N N . SER B 1 515 ? -25.797 24.031 30.234 1 83.06 515 SER B N 1
ATOM 8858 C CA . SER B 1 515 ? -27.062 24.031 30.969 1 83.06 515 SER B CA 1
ATOM 8859 C C . SER B 1 515 ? -28 22.953 30.438 1 83.06 515 SER B C 1
ATOM 8861 O O . SER B 1 515 ? -28.062 22.719 29.234 1 83.06 515 SER B O 1
ATOM 8863 N N . ILE B 1 516 ? -28.641 22.312 31.453 1 86.44 516 ILE B N 1
ATOM 8864 C CA . ILE B 1 516 ? -29.594 21.266 31.078 1 86.44 516 ILE B CA 1
ATOM 8865 C C . ILE B 1 516 ? -31 21.828 31.109 1 86.44 516 ILE B C 1
ATOM 8867 O O . ILE B 1 516 ? -31.547 22.109 32.188 1 86.44 516 ILE B O 1
ATOM 8871 N N . GLU B 1 517 ? -31.5 22.125 30.047 1 87.56 517 GLU B N 1
ATOM 8872 C CA . GLU B 1 517 ? -32.938 22.422 29.906 1 87.56 517 GLU B CA 1
ATOM 8873 C C . GLU B 1 517 ? -33.719 21.141 29.703 1 87.56 517 GLU B C 1
ATOM 8875 O O . GLU B 1 517 ? -33.75 20.594 28.594 1 87.56 517 GLU B O 1
ATOM 8880 N N . LYS B 1 518 ? -34.406 20.797 30.688 1 86.56 518 LYS B N 1
ATOM 8881 C CA . LYS B 1 518 ? -35.156 19.547 30.625 1 86.56 518 LYS B CA 1
ATOM 8882 C C . LYS B 1 518 ? -36.375 19.688 29.734 1 86.56 518 LYS B C 1
ATOM 8884 O O . LYS B 1 518 ? -37 20.75 29.656 1 86.56 518 LYS B O 1
ATOM 8889 N N . GLY B 1 519 ? -36.688 18.719 29.016 1 88.88 519 GLY B N 1
ATOM 8890 C CA . GLY B 1 519 ? -37.781 18.609 28.078 1 88.88 519 GLY B CA 1
ATOM 8891 C C . GLY B 1 519 ? -37.562 17.578 27 1 88.88 519 GLY B C 1
ATOM 8892 O O . GLY B 1 519 ? -36.531 16.906 26.984 1 88.88 519 GLY B O 1
ATOM 8893 N N . TYR B 1 520 ? -38.688 17.438 26.297 1 91.88 520 TYR B N 1
ATOM 8894 C CA . TYR B 1 520 ? -38.562 16.516 25.172 1 91.88 520 TYR B CA 1
ATOM 8895 C C . TYR B 1 520 ? -38.312 17.297 23.875 1 91.88 520 TYR B C 1
ATOM 8897 O O . TYR B 1 520 ? -39.094 18.156 23.5 1 91.88 520 TYR B O 1
ATOM 8905 N N . PHE B 1 521 ? -37.25 16.953 23.297 1 94.12 521 PHE B N 1
ATOM 8906 C CA . PHE B 1 521 ? -36.844 17.656 22.078 1 94.12 521 PHE B CA 1
ATOM 8907 C C . PHE B 1 521 ? -36.656 16.672 20.938 1 94.12 521 PHE B C 1
ATOM 8909 O O . PHE B 1 521 ? -35.844 15.766 21.016 1 94.12 521 PHE B O 1
ATOM 8916 N N . LEU B 1 522 ? -37.406 16.938 19.891 1 93.62 522 LEU B N 1
ATOM 8917 C CA . LEU B 1 522 ? -37.25 16.141 18.672 1 93.62 522 LEU B CA 1
ATOM 8918 C C . LEU B 1 522 ? -36.188 16.75 17.781 1 93.62 522 LEU B C 1
ATOM 8920 O O . LEU B 1 522 ? -36.25 17.938 17.422 1 93.62 522 LEU B O 1
ATOM 8924 N N . TYR B 1 523 ? -35.188 15.977 17.484 1 93.62 523 TYR B N 1
ATOM 8925 C CA . TYR B 1 523 ? -34.156 16.359 16.516 1 93.62 523 TYR B CA 1
ATOM 8926 C C . TYR B 1 523 ? -34.312 15.539 15.234 1 93.62 523 TYR B C 1
ATOM 8928 O O . TYR B 1 523 ? -34.344 14.305 15.281 1 93.62 523 TYR B O 1
ATOM 8936 N N . ILE B 1 524 ? -34.406 16.219 14.109 1 92 524 ILE B N 1
ATOM 8937 C CA . ILE B 1 524 ? -34.469 15.586 12.797 1 92 524 ILE B CA 1
ATOM 8938 C C . ILE B 1 524 ? -33.188 15.867 12.023 1 92 524 ILE B C 1
ATOM 8940 O O . ILE B 1 524 ? -32.844 17.031 11.797 1 92 524 ILE B O 1
ATOM 8944 N N . PHE B 1 525 ? -32.5 14.773 11.672 1 91.62 525 PHE B N 1
ATOM 8945 C CA . PHE B 1 525 ? -31.266 14.875 10.875 1 91.62 525 PHE B CA 1
ATOM 8946 C C . PHE B 1 525 ? -31.547 14.555 9.414 1 91.62 525 PHE B C 1
ATOM 8948 O O . PHE B 1 525 ? -31.797 13.406 9.055 1 91.62 525 PHE B O 1
ATOM 8955 N N . PHE B 1 526 ? -31.531 15.547 8.617 1 86.12 526 PHE B N 1
ATOM 8956 C CA . PHE B 1 526 ? -31.859 15.398 7.207 1 86.12 526 PHE B CA 1
ATOM 8957 C C . PHE B 1 526 ? -30.734 15.938 6.332 1 86.12 526 PHE B C 1
ATOM 8959 O O . PHE B 1 526 ? -30.594 17.156 6.172 1 86.12 526 PHE B O 1
ATOM 8966 N N . GLU B 1 527 ? -30.016 15.062 5.703 1 75.38 527 GLU B N 1
ATOM 8967 C CA . GLU B 1 527 ? -28.844 15.43 4.926 1 75.38 527 GLU B CA 1
ATOM 8968 C C . GLU B 1 527 ? -27.859 16.234 5.766 1 75.38 527 GLU B C 1
ATOM 8970 O O . GLU B 1 527 ? -27.438 15.797 6.84 1 75.38 527 GLU B O 1
ATOM 8975 N N . LYS B 1 528 ? -27.703 17.516 5.461 1 74.38 528 LYS B N 1
ATOM 8976 C CA . LYS B 1 528 ? -26.75 18.328 6.203 1 74.38 528 LYS B CA 1
ATOM 8977 C C . LYS B 1 528 ? -27.469 19.281 7.16 1 74.38 528 LYS B C 1
ATOM 8979 O O . LYS B 1 528 ? -26.828 20.078 7.848 1 74.38 528 LYS B O 1
ATOM 8984 N N . LYS B 1 529 ? -28.703 19.031 7.363 1 81.88 529 LYS B N 1
ATOM 8985 C CA . LYS B 1 529 ? -29.5 19.938 8.195 1 81.88 529 LYS B CA 1
ATOM 8986 C C . LYS B 1 529 ? -29.984 19.219 9.461 1 81.88 529 LYS B C 1
ATOM 8988 O O . LYS B 1 529 ? -30.281 18.031 9.43 1 81.88 529 LYS B O 1
ATOM 8993 N N . ILE B 1 530 ? -30.062 20.016 10.453 1 88.38 530 ILE B N 1
ATOM 8994 C CA . ILE B 1 530 ? -30.594 19.547 11.727 1 88.38 530 ILE B CA 1
ATOM 8995 C C . ILE B 1 530 ? -31.766 20.453 12.148 1 88.38 530 ILE B C 1
ATOM 8997 O O . ILE B 1 530 ? -31.641 21.688 12.148 1 88.38 530 ILE B O 1
ATOM 9001 N N . LYS B 1 531 ? -32.875 19.859 12.375 1 90.19 531 LYS B N 1
ATOM 9002 C CA . LYS B 1 531 ? -34.031 20.609 12.875 1 90.19 531 LYS B CA 1
ATOM 9003 C C . LYS B 1 531 ? -34.375 20.172 14.289 1 90.19 531 LYS B C 1
ATOM 9005 O O . LYS B 1 531 ? -34.438 18.984 14.586 1 90.19 531 LYS B O 1
ATOM 9010 N N . LYS B 1 532 ? -34.562 21.156 15.086 1 92.25 532 LYS B N 1
ATOM 9011 C CA . LYS B 1 532 ? -34.969 20.938 16.469 1 92.25 532 LYS B CA 1
ATOM 9012 C C . LYS B 1 532 ? -36.406 21.391 16.719 1 92.25 532 LYS B C 1
ATOM 9014 O O . LYS B 1 532 ? -36.781 22.5 16.359 1 92.25 532 LYS B O 1
ATOM 9019 N N . ILE B 1 533 ? -37.125 20.5 17.422 1 91.5 533 ILE B N 1
ATOM 9020 C CA . ILE B 1 533 ? -38.5 20.828 17.781 1 91.5 533 ILE B CA 1
ATOM 9021 C C . ILE B 1 533 ? -38.75 20.5 19.266 1 91.5 533 ILE B C 1
ATOM 9023 O O . ILE B 1 533 ? -38.531 19.359 19.688 1 91.5 533 ILE B O 1
ATOM 9027 N N . LYS B 1 534 ? -39.188 21.516 20.016 1 91.56 534 LYS B N 1
ATOM 9028 C CA . LYS B 1 534 ? -39.562 21.25 21.391 1 91.56 534 LYS B CA 1
ATOM 9029 C C . LYS B 1 534 ? -40.969 20.641 21.469 1 91.56 534 LYS B C 1
ATOM 9031 O O . LYS B 1 534 ? -41.938 21.25 21 1 91.56 534 LYS B O 1
ATOM 9036 N N . LEU B 1 535 ? -41 19.516 22.047 1 90.56 535 LEU B N 1
ATOM 9037 C CA . LEU B 1 535 ? -42.281 18.828 22.125 1 90.56 535 LEU B CA 1
ATOM 9038 C C . LEU B 1 535 ? -43.062 19.281 23.359 1 90.56 535 LEU B C 1
ATOM 9040 O O . LEU B 1 535 ? -42.469 19.562 24.406 1 90.56 535 LEU B O 1
ATOM 9044 N N . GLN B 1 536 ? -44.375 19.5 23.219 1 77.94 536 GLN B N 1
ATOM 9045 C CA . GLN B 1 536 ? -45.25 19.891 24.312 1 77.94 536 GLN B CA 1
ATOM 9046 C C . GLN B 1 536 ? -45.625 18.672 25.172 1 77.94 536 GLN B C 1
ATOM 9048 O O . GLN B 1 536 ? -45.719 17.547 24.656 1 77.94 536 GLN B O 1
#